Protein 2WJN (pdb70)

B-factor: mean 37.09, std 6.74, range [17.9, 86.97]

Foldseek 3Di:
DDADDDWDWDAQADPPLPFTWTHRVVVVVVQLVLLVVQDDFDDDDDQDDAFVLPVPDADDQRRRGDPVLVVSVQQNCCQQEPVPPHNVQQADPVDRNDRPHLVVVLVVLVLVLLLCCFAVLCLACPLQGDDSNLQRVRYNHGQAWDALAFAPDRGVVDDDDPLRHPVNPVNRQVSLCVQLVNDSLPEDLCNVQQLAHPDDLDQDDPDPDDDPQCPDDPSDDDCNSVSSSSSVQSNLQQLAQGHPSNFASPVDRPDDDSGTGSLNSSVVSVSVSQNCCNPPRFQVCLVRDDPVQHDPVSGHIGDDSNSRNVNHSHRSVSHHCCVSNCSSDPDD/DQQQDPDNDGNVNVVVVVVVVVVCCCVLVPVVQVVQQECPPDPCVHDDWDKDADLPGDIDITPDDDPDDADAQWAFPDPDSPGDIHGNDQCLLRQDDLLNFDPDDQAADAASVGHRFKWWCVVVVVADDDPPDADQAQAFEQEQVRHTQFGWHTWIAGNRVGGTFWTWTDGPPQRAIAIDGCVQWDDDNRYTYGNLAHSVLRNSQDDAPDDTTHGPRSVRNRHSSSSVSCQRRDPCSVDDPD/DADPPGPVLLDADQAPDDGPNQQDADVPDGQGPLNVQLVVLVVQLVVLLVVLQVPDDDDPQQPGKAAAADQVCFAHADDCNHHNSVVSNLVSVLSNLVSVLSVLSSVCRSNVHDSVVSVLSVLVSVLLCLQQPVLSVLLGHSRLHAMDGNNRSVVSVVVLCCLLPHNCLQVLQVQLVVLVVVLVVLVVVLVVLQCCQCDVDDPDDRHDQVVSQVVCCVPPNGDCGDVRSVVVSSVSVSSSRVSNSVSSSCDNNPDRHHSVVVCCVPVVDPVVD/DPCVLVWNPDDDDDDDDDQFFQDQPVQWDDDWDFDPVVNGPDGRIDDTHGPDDLNVLLVVLLVVLVVLWVVQQCVVVVNDVVCCVVCQQVGWDAAAPDWPFLDQDDCVGHNSVVSSVVSNLSSLVSVLCVLQVVCNRNVHDSLVSVLSVLVSLLLCLQAPVLSVLLRGNNLHAMDHNVRNVVSVVVQCVQQAHCVLQVLSVQLVVLVVVLVVLCVLVSVLQSVLVVVVVVVLVVCVVPPDVSQVVSQCVCCVVVVGGDGSVVSVVVNSVSSSSSRVSSSVSSNCGSNPGRHSQVVCVVVVRHDDDDDDDDDDDDCVPDPPRDD

GO terms:
  GO:0042717 plasma membrane-derived chromatophore membrane (C, IDA)
  GO:0015979 photosynthesis (P, IMP)

Organism: Blastochloris viridis (NCBI:txid1079)

InterPro domains:
  IPR003158 Photosynthetic reaction centre, cytochrome c subunit [NF040706] (24-348)
  IPR003158 Photosynthetic reaction centre, cytochrome c subunit [PF02276] (24-348)
  IPR003158 Photosynthetic reaction centre, cytochrome c subunit [PIRSF000017] (2-353)
  IPR003158 Photosynthetic reaction centre, cytochrome c subunit [cd09224] (23-338)
  IPR023119 Multihaem cytochrome, PRC subunit superfamily [G3DSA:1.10.468.10] (63-348)
  IPR023119 Multihaem cytochrome, PRC subunit superfamily [G3DSA:1.10.468.10] (163-334)
  IPR036280 Multiheme cytochrome superfamily [SSF48695] (22-349)

Radius of gyration: 36.39 Å; Cα contacts (8 Å, |Δi|>4): 2329; chains: 4; bounding box: 70×69×126 Å

Solvent-accessible surface area: 46384 Å² total

Structure (mmCIF, N/CA/C/O backbone):
data_2WJN
#
_entry.id   2WJN
#
_cell.length_a   84.760
_cell.length_b   139.430
_cell.length_c   178.240
_cell.angle_alpha   90.00
_cell.angle_beta   90.00
_cell.angle_gamma   90.00
#
_symmetry.space_group_name_H-M   'P 21 21 2'
#
loop_
_entity.id
_entity.type
_entity.pdbx_description
1 polymer 'PHOTOSYNTHETIC REACTION CENTER CYTOCHROME C SUBUNIT'
2 polymer 'REACTION CENTER PROTEIN H CHAIN'
3 polymer 'REACTION CENTER PROTEIN L CHAIN'
4 polymer 'REACTION CENTER PROTEIN M CHAIN'
5 non-polymer 'HEME C'
6 non-polymer 'BACTERIOCHLOROPHYLL B'
7 non-polymer 'BACTERIOPHEOPHYTIN B'
8 non-polymer '[(Z)-octadec-9-enyl] (2R)-2,3-bis(oxidanyl)propanoate'
9 non-polymer 'FE (II) ION'
10 non-polymer MENAQUINONE-7
11 non-polymer 15-cis-1,2-dihydroneurosporene
12 water water
#
loop_
_atom_site.group_PDB
_atom_site.id
_atom_site.type_symbol
_atom_site.label_atom_id
_atom_site.label_alt_id
_atom_site.label_comp_id
_atom_site.label_asym_id
_atom_site.label_entity_id
_atom_site.label_seq_id
_atom_site.pdbx_PDB_ins_code
_atom_site.Cartn_x
_atom_site.Cartn_y
_atom_site.Cartn_z
_atom_site.occupancy
_atom_site.B_iso_or_equiv
_atom_site.auth_seq_id
_atom_site.auth_comp_id
_atom_site.auth_asym_id
_atom_site.auth_atom_id
_atom_site.pdbx_PDB_model_num
ATOM 1 N N . CYS A 1 1 ? -11.075 38.441 51.898 1.00 69.50 1 CYS C N 1
ATOM 2 C CA . CYS A 1 1 ? -10.020 37.990 50.916 1.00 68.27 1 CYS C CA 1
ATOM 3 C C . CYS A 1 1 ? -8.722 38.804 50.999 1.00 66.15 1 CYS C C 1
ATOM 4 O O . CYS A 1 1 ? -7.648 38.242 50.826 1.00 66.84 1 CYS C O 1
ATOM 7 N N . PHE A 1 2 ? -8.851 40.124 51.205 1.00 62.94 2 PHE C N 1
ATOM 8 C CA . PHE A 1 2 ? -7.733 41.032 51.521 1.00 60.25 2 PHE C CA 1
ATOM 9 C C . PHE A 1 2 ? -8.098 41.836 52.786 1.00 57.42 2 PHE C C 1
ATOM 10 O O . PHE A 1 2 ? -9.251 41.814 53.233 1.00 56.44 2 PHE C O 1
ATOM 18 N N . GLU A 1 3 ? -7.111 42.550 53.333 1.00 53.98 3 GLU C N 1
ATOM 19 C CA . GLU A 1 3 ? -7.271 43.385 54.535 1.00 51.44 3 GLU C CA 1
ATOM 20 C C . GLU A 1 3 ? -6.964 44.871 54.204 1.00 50.29 3 GLU C C 1
ATOM 21 O O . GLU A 1 3 ? -5.852 45.208 53.791 1.00 50.16 3 GLU C O 1
ATOM 27 N N . PRO A 1 4 ? -7.941 45.770 54.388 1.00 48.92 4 PRO C N 1
ATOM 28 C CA . PRO A 1 4 ? -7.676 47.131 53.925 1.00 48.07 4 PRO C CA 1
ATOM 29 C C . PRO A 1 4 ? -6.624 47.867 54.760 1.00 46.73 4 PRO C C 1
ATOM 30 O O . PRO A 1 4 ? -6.589 47.708 55.977 1.00 46.04 4 PRO C O 1
ATOM 34 N N . PRO A 1 5 ? -5.796 48.703 54.112 1.00 45.88 5 PRO C N 1
ATOM 35 C CA . PRO A 1 5 ? -4.800 49.451 54.897 1.00 44.83 5 PRO C CA 1
ATOM 36 C C . PRO A 1 5 ? -5.529 50.532 55.724 1.00 44.12 5 PRO C C 1
ATOM 37 O O . PRO A 1 5 ? -6.706 50.806 55.453 1.00 43.24 5 PRO C O 1
ATOM 41 N N . PRO A 1 6 ? -4.840 51.186 56.676 1.00 42.45 6 PRO C N 1
ATOM 42 C CA . PRO A 1 6 ? -3.438 51.052 57.066 1.00 41.15 6 PRO C CA 1
ATOM 43 C C . PRO A 1 6 ? -3.104 49.778 57.835 1.00 39.45 6 PRO C C 1
ATOM 44 O O . PRO A 1 6 ? -3.983 49.149 58.436 1.00 39.11 6 PRO C O 1
ATOM 48 N N . ALA A 1 7 ? -1.834 49.392 57.749 1.00 37.68 7 ALA C N 1
ATOM 49 C CA . ALA A 1 7 ? -1.271 48.352 58.581 1.00 36.91 7 ALA C CA 1
ATOM 50 C C . ALA A 1 7 ? -0.487 49.013 59.702 1.00 35.93 7 ALA C C 1
ATOM 51 O O . ALA A 1 7 ? 0.169 50.055 59.463 1.00 36.77 7 ALA C O 1
ATOM 53 N N . THR A 1 8 ? -0.554 48.438 60.902 1.00 35.14 8 THR C N 1
ATOM 54 C CA . THR A 1 8 ? 0.330 48.855 61.996 1.00 35.71 8 THR C CA 1
ATOM 55 C C . THR A 1 8 ? 1.610 48.061 61.936 1.00 34.96 8 THR C C 1
ATOM 56 O O . THR A 1 8 ? 1.586 46.813 61.945 1.00 35.17 8 THR C O 1
ATOM 60 N N . THR A 1 9 ? 2.732 48.766 61.851 1.00 34.52 9 THR C N 1
ATOM 61 C CA . THR A 1 9 ? 4.015 48.067 61.807 1.00 33.64 9 THR C CA 1
ATOM 62 C C . THR A 1 9 ? 4.951 48.541 62.919 1.00 33.38 9 THR C C 1
ATOM 63 O O . THR A 1 9 ? 4.980 49.722 63.266 1.00 32.78 9 THR C O 1
ATOM 67 N N . THR A 1 10 ? 5.722 47.622 63.461 1.00 32.77 10 THR C N 1
ATOM 68 C CA . THR A 1 10 ? 6.743 47.932 64.475 1.00 32.67 10 THR C CA 1
ATOM 69 C C . THR A 1 10 ? 8.126 47.550 63.938 1.00 34.01 10 THR C C 1
ATOM 70 O O . THR A 1 10 ? 8.246 46.915 62.893 1.00 32.73 10 THR C O 1
ATOM 74 N N . GLN A 1 11 ? 9.171 47.974 64.652 1.00 34.45 11 GLN C N 1
ATOM 75 C CA . GLN A 1 11 ? 10.548 47.636 64.287 1.00 33.66 11 GLN C CA 1
ATOM 76 C C . GLN A 1 11 ? 11.164 46.851 65.447 1.00 33.85 11 GLN C C 1
ATOM 77 O O . GLN A 1 11 ? 11.088 47.267 66.604 1.00 33.79 11 GLN C O 1
ATOM 83 N N . THR A 1 12 ? 11.680 45.672 65.137 1.00 35.35 12 THR C N 1
ATOM 84 C CA . THR A 1 12 ? 12.312 44.796 66.130 1.00 34.87 12 THR C CA 1
ATOM 85 C C . THR A 1 12 ? 13.779 44.504 65.807 1.00 35.14 12 THR C C 1
ATOM 86 O O . THR A 1 12 ? 14.419 43.738 66.538 1.00 36.95 12 THR C O 1
ATOM 90 N N . GLY A 1 13 ? 14.298 45.070 64.712 1.00 34.38 13 GLY C N 1
ATOM 91 C CA . GLY A 1 13 ? 15.685 44.929 64.301 1.00 33.63 13 GLY C CA 1
ATOM 92 C C . GLY A 1 13 ? 16.295 46.190 63.796 1.00 33.48 13 GLY C C 1
ATOM 93 O O . GLY A 1 13 ? 15.611 47.214 63.632 1.00 34.06 13 GLY C O 1
ATOM 94 N N . PHE A 1 14 ? 17.611 46.145 63.572 1.00 33.40 14 PHE C N 1
ATOM 95 C CA . PHE A 1 14 ? 18.324 47.255 62.976 1.00 32.25 14 PHE C CA 1
ATOM 96 C C . PHE A 1 14 ? 17.632 47.726 61.674 1.00 31.47 14 PHE C C 1
ATOM 97 O O . PHE A 1 14 ? 17.121 46.931 60.914 1.00 32.17 14 PHE C O 1
ATOM 105 N N . ARG A 1 15 ? 17.570 49.047 61.467 1.00 31.36 15 ARG C N 1
ATOM 106 C CA . ARG A 1 15 ? 16.949 49.595 60.267 1.00 31.23 15 ARG C CA 1
ATOM 107 C C . ARG A 1 15 ? 17.470 48.915 58.996 1.00 32.76 15 ARG C C 1
ATOM 108 O O . ARG A 1 15 ? 18.685 48.675 58.847 1.00 33.29 15 ARG C O 1
ATOM 116 N N . GLY A 1 16 ? 16.560 48.567 58.070 1.00 32.99 16 GLY C N 1
ATOM 117 C CA . GLY A 1 16 ? 16.950 47.981 56.798 1.00 32.63 16 GLY C CA 1
ATOM 118 C C . GLY A 1 16 ? 16.894 46.458 56.798 1.00 32.71 16 GLY C C 1
ATOM 119 O O . GLY A 1 16 ? 17.276 45.855 55.820 1.00 33.40 16 GLY C O 1
ATOM 120 N N . LEU A 1 17 ? 16.468 45.853 57.900 1.00 32.47 17 LEU C N 1
ATOM 121 C CA . LEU A 1 17 ? 16.384 44.360 57.990 1.00 33.37 17 LEU C CA 1
ATOM 122 C C . LEU A 1 17 ? 14.980 43.822 57.840 1.00 32.57 17 LEU C C 1
ATOM 123 O O . LEU A 1 17 ? 14.733 42.574 57.838 1.00 32.60 17 LEU C O 1
ATOM 128 N N . SER A 1 18 ? 14.020 44.713 57.705 1.00 32.22 18 SER C N 1
ATOM 129 C CA . SER A 1 18 ? 12.598 44.305 57.638 1.00 33.14 18 SER C CA 1
ATOM 130 C C . SER A 1 18 ? 12.145 43.380 58.757 1.00 34.60 18 SER C C 1
ATOM 131 O O . SER A 1 18 ? 11.502 42.350 58.502 1.00 34.05 18 SER C O 1
ATOM 134 N N . MET A 1 19 ? 12.496 43.738 60.005 1.00 33.23 19 MET C N 1
ATOM 135 C CA . MET A 1 19 ? 12.086 42.997 61.186 1.00 32.98 19 MET C CA 1
ATOM 136 C C . MET A 1 19 ? 11.068 43.792 61.974 1.00 33.28 19 MET C C 1
ATOM 137 O O . MET A 1 19 ? 11.276 44.985 62.248 1.00 32.76 19 MET C O 1
ATOM 142 N N . GLY A 1 20 ? 9.962 43.154 62.303 1.00 32.99 20 GLY C N 1
ATOM 143 C CA . GLY A 1 20 ? 8.945 43.774 63.111 1.00 34.22 20 GLY C CA 1
ATOM 144 C C . GLY A 1 20 ? 7.572 43.172 62.981 1.00 33.69 20 GLY C C 1
ATOM 145 O O . GLY A 1 20 ? 7.344 42.255 62.187 1.00 35.07 20 GLY C O 1
ATOM 146 N N . GLU A 1 21 ? 6.673 43.668 63.821 1.00 32.95 21 GLU C N 1
ATOM 147 C CA . GLU A 1 21 ? 5.290 43.261 63.748 1.00 34.27 21 GLU C CA 1
ATOM 148 C C . GLU A 1 21 ? 4.554 43.909 62.586 1.00 32.93 21 GLU C C 1
ATOM 149 O O . GLU A 1 21 ? 4.878 44.990 62.165 1.00 34.89 21 GLU C O 1
ATOM 155 N N . VAL A 1 22 ? 3.547 43.193 62.079 1.00 33.86 22 VAL C N 1
ATOM 156 C CA . VAL A 1 22 ? 2.687 43.644 61.007 1.00 33.57 22 VAL C CA 1
ATOM 157 C C . VAL A 1 22 ? 1.266 43.309 61.464 1.00 34.18 22 VAL C C 1
ATOM 158 O O . VAL A 1 22 ? 0.884 42.168 61.532 1.00 32.85 22 VAL C O 1
ATOM 162 N N . LEU A 1 23 ? 0.504 44.322 61.797 1.00 33.73 23 LEU C N 1
ATOM 163 C CA . LEU A 1 23 ? -0.804 44.134 62.416 1.00 34.43 23 LEU C CA 1
ATOM 164 C C . LEU A 1 23 ? -1.934 44.865 61.683 1.00 33.77 23 LEU C C 1
ATOM 165 O O . LEU A 1 23 ? -1.760 45.980 61.145 1.00 34.06 23 LEU C O 1
ATOM 170 N N . HIS A 1 24 ? -3.110 44.249 61.707 1.00 33.44 24 HIS C N 1
ATOM 171 C CA . HIS A 1 24 ? -4.380 44.825 61.183 1.00 34.58 24 HIS C CA 1
ATOM 172 C C . HIS A 1 24 ? -5.184 45.479 62.303 1.00 34.48 24 HIS C C 1
ATOM 173 O O . HIS A 1 24 ? -5.602 44.798 63.257 1.00 34.19 24 HIS C O 1
ATOM 180 N N . PRO A 1 25 ? -5.332 46.812 62.260 1.00 34.50 25 PRO C N 1
ATOM 181 C CA . PRO A 1 25 ? -5.959 47.457 63.420 1.00 35.31 25 PRO C CA 1
ATOM 182 C C . PRO A 1 25 ? -7.312 46.909 63.895 1.00 36.12 25 PRO C C 1
ATOM 183 O O . PRO A 1 25 ? -7.534 46.845 65.089 1.00 36.31 25 PRO C O 1
ATOM 187 N N . ALA A 1 26 ? -8.202 46.520 62.980 1.00 36.70 26 ALA C N 1
ATOM 188 C CA . ALA A 1 26 ? -9.511 46.011 63.375 1.00 37.13 26 ALA C CA 1
ATOM 189 C C . ALA A 1 26 ? -9.360 44.687 64.122 1.00 36.80 26 ALA C C 1
ATOM 190 O O . ALA A 1 26 ? -10.097 44.428 65.068 1.00 36.88 26 ALA C O 1
ATOM 192 N N . THR A 1 27 ? -8.386 43.884 63.735 1.00 36.36 27 THR C N 1
ATOM 193 C CA . THR A 1 27 ? -8.092 42.620 64.434 1.00 37.05 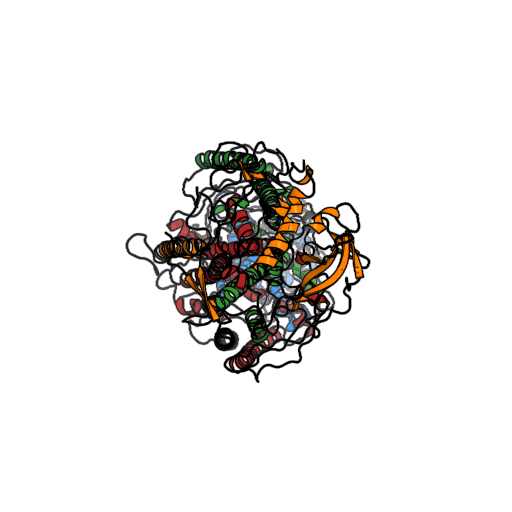27 THR C CA 1
ATOM 194 C C . THR A 1 27 ? -7.567 42.851 65.853 1.00 36.68 27 THR C C 1
ATOM 195 O O . THR A 1 27 ? -8.053 42.245 66.816 1.00 35.77 27 THR C O 1
ATOM 199 N N . VAL A 1 28 ? -6.652 43.801 65.994 1.00 37.52 28 VAL C N 1
ATOM 200 C CA . VAL A 1 28 ? -6.128 44.152 67.311 1.00 37.07 28 VAL C CA 1
ATOM 201 C C . VAL A 1 28 ? -7.243 44.678 68.236 1.00 37.50 28 VAL C C 1
ATOM 202 O O . VAL A 1 28 ? -7.309 44.332 69.413 1.00 37.69 28 VAL C O 1
ATOM 206 N N . LYS A 1 29 ? -8.106 45.513 67.692 1.00 38.73 29 LYS C N 1
ATOM 207 C CA . LYS A 1 29 ? -9.213 46.106 68.454 1.00 39.74 29 LYS C CA 1
ATOM 208 C C . LYS A 1 29 ? -10.189 45.050 68.964 1.00 39.30 29 LYS C C 1
ATOM 209 O O . LYS A 1 29 ? -10.624 45.106 70.129 1.00 37.37 29 LYS C O 1
ATOM 215 N N . ALA A 1 30 ? -10.528 44.091 68.105 1.00 38.61 30 ALA C N 1
ATOM 216 C CA . ALA A 1 30 ? -11.440 43.032 68.482 1.00 38.95 30 ALA C CA 1
ATOM 217 C C . ALA A 1 30 ? -10.849 42.140 69.573 1.00 38.93 30 ALA C C 1
ATOM 218 O O . ALA A 1 30 ? -11.560 41.780 70.515 1.00 38.93 30 ALA C O 1
ATOM 220 N N . LYS A 1 31 ? -9.571 41.795 69.475 1.00 38.29 31 LYS C N 1
ATOM 221 C CA . LYS A 1 31 ? -8.936 40.990 70.535 1.00 39.27 31 LYS C CA 1
ATOM 222 C C . LYS A 1 31 ? -8.837 41.776 71.847 1.00 38.22 31 LYS C C 1
ATOM 223 O O . LYS A 1 31 ? -8.983 41.221 72.924 1.00 36.71 31 LYS C O 1
ATOM 229 N N . LYS A 1 32 ? -8.632 43.090 71.753 1.00 36.90 32 LYS C N 1
ATOM 230 C CA . LYS A 1 32 ? -8.563 43.929 72.955 1.00 37.65 32 LYS C CA 1
ATOM 231 C C . LYS A 1 32 ? -9.911 44.002 73.692 1.00 37.72 32 LYS C C 1
ATOM 232 O O . LYS A 1 32 ? -9.953 43.942 74.931 1.00 36.49 32 LYS C O 1
ATOM 238 N N . GLU A 1 33 ? -10.981 44.106 72.919 1.00 37.78 33 GLU C N 1
ATOM 239 C CA . GLU A 1 33 ? -12.350 44.080 73.457 1.00 39.72 33 GLU C CA 1
ATOM 240 C C . GLU A 1 33 ? -12.668 42.750 74.128 1.00 39.25 33 GLU C C 1
ATOM 241 O O . GLU A 1 33 ? -13.233 42.743 75.234 1.00 38.55 33 GLU C O 1
ATOM 247 N N . ARG A 1 34 ? -12.286 41.642 73.502 1.00 38.67 34 ARG C N 1
ATOM 248 C CA . ARG A 1 34 ? -12.495 40.322 74.094 1.00 38.49 34 ARG C CA 1
ATOM 249 C C . ARG A 1 34 ? -11.699 40.200 75.386 1.00 38.89 34 ARG C C 1
ATOM 250 O O . ARG A 1 34 ? -12.205 39.683 76.410 1.00 39.73 34 ARG C O 1
ATOM 258 N N . ASP A 1 35 ? -10.455 40.680 75.370 1.00 38.00 35 ASP C N 1
ATOM 259 C CA . ASP A 1 35 ? -9.593 40.473 76.532 1.00 37.88 35 ASP C CA 1
ATOM 260 C C . ASP A 1 35 ? -9.993 41.357 77.710 1.00 37.99 35 ASP C C 1
ATOM 261 O O . ASP A 1 35 ? -9.805 40.981 78.877 1.00 38.13 35 ASP C O 1
ATOM 266 N N . ALA A 1 36 ? -10.614 42.494 77.400 1.00 38.34 36 ALA C N 1
ATOM 267 C CA . ALA A 1 36 ? -11.102 43.447 78.378 1.00 39.19 36 ALA C CA 1
ATOM 268 C C . ALA A 1 36 ? -12.283 42.965 79.209 1.00 38.92 36 ALA C C 1
ATOM 269 O O . ALA A 1 36 ? -12.651 43.626 80.147 1.00 39.88 36 ALA C O 1
ATOM 271 N N . GLN A 1 37 ? -12.855 41.814 78.878 1.00 39.17 37 GLN C N 1
ATOM 272 C CA . GLN A 1 37 ? -13.905 41.187 79.671 1.00 39.58 37 GLN C CA 1
ATOM 273 C C . GLN A 1 37 ? -13.369 40.623 80.984 1.00 37.76 37 GLN C C 1
ATOM 274 O O . GLN A 1 37 ? -14.153 40.258 81.853 1.00 36.14 37 GLN C O 1
ATOM 280 N N . TYR A 1 38 ? -12.044 40.593 81.143 1.00 36.17 38 TYR C N 1
ATOM 281 C CA . TYR A 1 38 ? -11.411 40.132 82.357 1.00 35.78 38 TYR C CA 1
ATOM 282 C C . TYR A 1 38 ? -12.040 40.824 83.541 1.00 35.92 38 TYR C C 1
ATOM 283 O O . TYR A 1 38 ? -11.929 42.064 83.652 1.00 35.71 38 TYR C O 1
ATOM 292 N N . PRO A 1 39 ? -12.733 40.065 84.417 1.00 36.28 39 PRO C N 1
ATOM 293 C CA . PRO A 1 39 ? -13.369 40.719 85.570 1.00 37.12 39 PRO C CA 1
ATOM 294 C C . PRO A 1 39 ? -12.394 41.475 86.445 1.00 36.85 39 PRO C C 1
ATOM 295 O O . PRO A 1 39 ? -11.253 41.048 86.616 1.00 35.70 39 PRO C O 1
ATOM 299 N N . PRO A 1 40 ? -12.822 42.603 87.000 1.00 36.72 40 PRO C N 1
ATOM 300 C CA . PRO A 1 40 ? -11.859 43.301 87.839 1.00 37.04 40 PRO C CA 1
ATOM 301 C C . PRO A 1 40 ? -11.587 42.591 89.157 1.00 36.27 40 PRO C C 1
ATOM 302 O O . PRO A 1 40 ? -12.372 41.754 89.584 1.00 36.39 40 PRO C O 1
ATOM 306 N N . ALA A 1 41 ? -10.465 42.911 89.792 1.00 37.45 41 ALA C N 1
ATOM 307 C CA . ALA A 1 41 ? -10.165 42.368 91.132 1.00 37.27 41 ALA C CA 1
ATOM 308 C C . ALA A 1 41 ? -11.296 42.645 92.088 1.00 37.19 41 ALA C C 1
ATOM 309 O O . ALA A 1 41 ? -11.916 43.708 92.039 1.00 36.59 41 ALA C O 1
ATOM 311 N N . LEU A 1 42 ? -11.588 41.678 92.954 1.00 37.31 42 LEU C N 1
ATOM 312 C CA . LEU A 1 42 ? -12.562 41.898 94.030 1.00 37.06 42 LEU C CA 1
ATOM 313 C C . LEU A 1 42 ? -11.985 42.885 95.059 1.00 37.56 42 LEU C C 1
ATOM 314 O O . LEU A 1 42 ? -10.753 43.005 95.200 1.00 36.95 42 LEU C O 1
ATOM 319 N N . ALA A 1 43 ? -12.874 43.576 95.780 1.00 38.31 43 ALA C N 1
ATOM 320 C CA . ALA A 1 43 ? -12.466 44.429 96.895 1.00 38.86 43 ALA C CA 1
ATOM 321 C C . ALA A 1 43 ? -11.578 43.699 97.910 1.00 39.36 43 ALA C C 1
ATOM 322 O O . ALA A 1 43 ? -11.817 42.525 98.246 1.00 38.57 43 ALA C O 1
ATOM 324 N N . ALA A 1 44 ? -10.555 44.402 98.401 1.00 40.25 44 ALA C N 1
ATOM 325 C CA . ALA A 1 44 ? -9.705 43.890 99.484 1.00 40.57 44 ALA C CA 1
ATOM 326 C C . ALA A 1 44 ? -10.529 43.677 100.741 1.00 41.40 44 ALA C C 1
ATOM 327 O O . ALA A 1 44 ? -11.507 44.371 100.971 1.00 41.46 44 ALA C O 1
ATOM 329 N N . VAL A 1 45 ? -10.133 42.721 101.562 1.00 42.27 45 VAL C N 1
ATOM 330 C CA . VAL A 1 45 ? -10.877 42.365 102.750 1.00 43.73 45 VAL C CA 1
ATOM 331 C C . VAL A 1 45 ? -9.948 42.174 103.952 1.00 45.28 45 VAL C C 1
ATOM 332 O O . VAL A 1 45 ? -8.731 42.301 103.819 1.00 46.40 45 VAL C O 1
ATOM 336 N N . LYS A 1 46 ? -10.556 41.827 105.091 1.00 46.40 46 LYS C N 1
ATOM 337 C CA . LYS A 1 46 ? -9.925 41.721 106.399 1.00 46.15 46 LYS C CA 1
ATOM 338 C C . LYS A 1 46 ? -8.791 40.737 106.439 1.00 46.53 46 LYS C C 1
ATOM 339 O O . LYS A 1 46 ? -8.947 39.545 106.096 1.00 46.53 46 LYS C O 1
ATOM 341 N N . ALA A 1 47 ? -7.638 41.254 106.834 1.00 46.29 47 ALA C N 1
ATOM 342 C CA . ALA A 1 47 ? -6.411 40.493 106.873 1.00 47.25 47 ALA C CA 1
ATOM 343 C C . ALA A 1 47 ? -6.195 39.804 108.209 1.00 47.95 47 ALA C C 1
ATOM 344 O O . ALA A 1 47 ? -5.301 38.975 108.323 1.00 49.11 47 ALA C O 1
ATOM 346 N N . GLU A 1 48 ? -7.019 40.127 109.206 1.00 48.05 48 GLU C N 1
ATOM 347 C CA . GLU A 1 48 ? -6.840 39.591 110.572 1.00 47.77 48 GLU C CA 1
ATOM 348 C C . GLU A 1 48 ? -7.954 38.600 110.934 1.00 46.92 48 GLU C C 1
ATOM 349 O O . GLU A 1 48 ? -9.056 38.642 110.370 1.00 47.28 48 GLU C O 1
ATOM 351 N N . GLY A 1 49 ? -7.635 37.723 111.898 1.00 46.00 49 GLY C N 1
ATOM 352 C CA . GLY A 1 49 ? -8.507 36.606 112.384 1.00 43.15 49 GLY C CA 1
ATOM 353 C C . GLY A 1 49 ? -7.737 35.298 112.168 1.00 40.78 49 GLY C C 1
ATOM 354 O O . GLY A 1 49 ? -6.642 35.316 111.608 1.00 41.03 49 GLY C O 1
ATOM 355 N N . PRO A 1 50 ? -8.276 34.162 112.642 1.00 37.81 50 PRO C N 1
ATOM 356 C CA . PRO A 1 50 ? -7.588 32.882 112.461 1.00 36.36 50 PRO C CA 1
ATOM 357 C C . PRO A 1 50 ? -7.471 32.441 111.025 1.00 35.66 50 PRO C C 1
ATOM 358 O O . PRO A 1 50 ? -8.286 32.846 110.193 1.00 33.61 50 PRO C O 1
ATOM 362 N N . PRO A 1 51 ? -6.489 31.546 110.745 1.00 35.06 51 PRO C N 1
ATOM 363 C CA . PRO A 1 51 ? -6.336 30.934 109.417 1.00 33.93 51 PRO C CA 1
ATOM 364 C C . PRO A 1 51 ? -7.385 29.863 109.173 1.00 33.31 51 PRO C C 1
ATOM 365 O O . PRO A 1 51 ? -7.796 29.179 110.093 1.00 33.68 51 PRO C O 1
ATOM 369 N N . VAL A 1 52 ? -7.842 29.735 107.940 1.00 33.25 52 VAL C N 1
ATOM 370 C CA . VAL A 1 52 ? -8.860 28.734 107.610 1.00 33.30 52 VAL C CA 1
ATOM 371 C C . VAL A 1 52 ? -8.388 27.289 107.772 1.00 34.61 52 VAL C C 1
ATOM 372 O O . VAL A 1 52 ? -9.212 26.368 107.748 1.00 36.67 52 VAL C O 1
ATOM 376 N N . SER A 1 53 ? -7.067 27.079 107.912 1.00 35.18 53 SER C N 1
ATOM 377 C CA . SER A 1 53 ? -6.531 25.802 108.399 1.00 35.78 53 SER C CA 1
ATOM 378 C C . SER A 1 53 ? -7.147 25.442 109.726 1.00 36.29 53 SER C C 1
ATOM 379 O O . SER A 1 53 ? -7.317 24.272 110.026 1.00 36.57 53 SER C O 1
ATOM 382 N N . GLN A 1 54 ? -7.494 26.459 110.510 1.00 37.26 54 GLN C N 1
ATOM 383 C CA . GLN A 1 54 ? -8.197 26.282 111.773 1.00 38.22 54 GLN C CA 1
ATOM 384 C C . GLN A 1 54 ? -9.712 26.346 111.616 1.00 37.65 54 GLN C C 1
ATOM 385 O O . GLN A 1 54 ? -10.430 25.658 112.335 1.00 38.36 54 GLN C O 1
ATOM 391 N N . VAL A 1 55 ? -10.197 27.218 110.743 1.00 35.38 55 VAL C N 1
ATOM 392 C CA . VAL A 1 55 ? -11.642 27.454 110.655 1.00 33.96 55 VAL C CA 1
ATOM 393 C C . VAL A 1 55 ? -12.389 26.336 109.889 1.00 33.38 55 VAL C C 1
ATOM 394 O O . VAL A 1 55 ? -13.441 25.884 110.325 1.00 32.60 55 VAL C O 1
ATOM 398 N N . TYR A 1 56 ? -11.846 25.899 108.748 1.00 33.41 56 TYR C N 1
ATOM 399 C CA . TYR A 1 56 ? -12.556 24.946 107.880 1.00 34.09 56 TYR C CA 1
ATOM 400 C C . TYR A 1 56 ? -11.942 23.547 107.998 1.00 35.27 56 TYR C C 1
ATOM 401 O O . TYR A 1 56 ? -10.915 23.349 108.672 1.00 34.77 56 TYR C O 1
ATOM 410 N N . LYS A 1 57 ? -12.572 22.593 107.335 1.00 35.10 57 LYS C N 1
ATOM 411 C CA . LYS A 1 57 ? -12.305 21.185 107.533 1.00 37.08 57 LYS C CA 1
ATOM 412 C C . LYS A 1 57 ? -11.237 20.639 106.558 1.00 37.92 57 LYS C C 1
ATOM 413 O O . LYS A 1 57 ? -10.350 19.878 106.940 1.00 38.43 57 LYS C O 1
ATOM 419 N N . ASN A 1 58 ? -11.325 21.047 105.306 1.00 38.21 58 ASN C N 1
ATOM 420 C CA . ASN A 1 58 ? -10.598 20.375 104.238 1.00 39.27 58 ASN C CA 1
ATOM 421 C C . ASN A 1 58 ? -9.848 21.368 103.355 1.00 38.90 58 ASN C C 1
ATOM 422 O O . ASN A 1 58 ? -9.915 21.293 102.116 1.00 40.26 58 ASN C O 1
ATOM 427 N N . VAL A 1 59 ? -9.130 22.312 103.961 1.00 37.54 59 VAL C N 1
ATOM 428 C CA . VAL A 1 59 ? -8.388 23.292 103.184 1.00 37.27 59 VAL C CA 1
ATOM 429 C C . VAL A 1 59 ? -6.914 22.873 103.190 1.00 38.06 59 VAL C C 1
ATOM 430 O O . VAL A 1 59 ? -6.284 22.896 104.255 1.00 37.56 59 VAL C O 1
ATOM 434 N N . LYS A 1 60 ? -6.396 22.430 102.043 1.00 37.11 60 LYS C N 1
ATOM 435 C CA . LYS A 1 60 ? -5.033 21.890 101.971 1.00 37.52 60 LYS C CA 1
ATOM 436 C C . LYS A 1 60 ? -4.025 22.772 101.288 1.00 36.99 60 LYS C C 1
ATOM 437 O O . LYS A 1 60 ? -2.843 22.559 101.480 1.00 37.90 60 LYS C O 1
ATOM 443 N N . VAL A 1 61 ? -4.459 23.724 100.472 1.00 36.07 61 VAL C N 1
ATOM 444 C CA . VAL A 1 61 ? -3.549 24.643 99.769 1.00 34.67 61 VAL C CA 1
ATOM 445 C C . VAL A 1 61 ? -3.614 26.071 100.332 1.00 35.01 61 VAL C C 1
ATOM 446 O O . VAL A 1 61 ? -2.600 26.749 100.485 1.00 34.96 61 VAL C O 1
ATOM 450 N N . LEU A 1 62 ? -4.816 26.542 100.640 1.00 33.35 62 LEU C N 1
ATOM 451 C CA . LEU A 1 62 ? -5.006 27.951 100.994 1.00 33.62 62 LEU C CA 1
ATOM 452 C C . LEU A 1 62 ? -5.147 28.133 102.523 1.00 34.76 62 LEU C C 1
ATOM 453 O O . LEU A 1 62 ? -5.740 29.098 102.983 1.00 34.94 62 LEU C O 1
ATOM 458 N N . GLY A 1 63 ? -4.570 27.221 103.305 1.00 35.05 63 GLY C N 1
ATOM 459 C CA . GLY A 1 63 ? -4.812 27.190 104.739 1.00 34.65 63 GLY C CA 1
ATOM 460 C C . GLY A 1 63 ? -4.374 28.409 105.525 1.00 35.11 63 GLY C C 1
ATOM 461 O O . GLY A 1 63 ? -4.804 28.583 106.652 1.00 34.33 63 GLY C O 1
ATOM 462 N N . ASN A 1 64 ? -3.465 29.219 104.976 1.00 36.24 64 ASN C N 1
ATOM 463 C CA . ASN A 1 64 ? -2.924 30.381 105.722 1.00 37.09 64 ASN C CA 1
ATOM 464 C C . ASN A 1 64 ? -3.731 31.665 105.560 1.00 36.15 64 ASN C C 1
ATOM 465 O O . ASN A 1 64 ? -3.433 32.677 106.193 1.00 35.53 64 ASN C O 1
ATOM 470 N N . LEU A 1 65 ? -4.726 31.650 104.677 1.00 35.05 65 LEU C N 1
ATOM 471 C CA . LEU A 1 65 ? -5.584 32.808 104.486 1.00 34.42 65 LEU C CA 1
ATOM 472 C C . LEU A 1 65 ? -6.572 32.923 105.640 1.00 34.23 65 LEU C C 1
ATOM 473 O O . LEU A 1 65 ? -6.998 31.916 106.181 1.00 32.95 65 LEU C O 1
ATOM 478 N N . THR A 1 66 ? -6.920 34.160 106.006 1.00 33.84 66 THR C N 1
ATOM 479 C CA . THR A 1 66 ? -8.089 34.411 106.858 1.00 34.24 66 THR C CA 1
ATOM 480 C C . THR A 1 66 ? -9.392 34.013 106.159 1.00 34.08 66 THR C C 1
ATOM 481 O O . THR A 1 66 ? -9.447 33.827 104.939 1.00 33.48 66 THR C O 1
ATOM 485 N N . GLU A 1 67 ? -10.459 33.882 106.948 1.00 33.41 67 GLU C N 1
ATOM 486 C CA . GLU A 1 67 ? -11.750 33.492 106.379 1.00 33.58 67 GLU C CA 1
ATOM 487 C C . GLU A 1 67 ? -12.224 34.457 105.286 1.00 33.90 67 GLU C C 1
ATOM 488 O O . GLU A 1 67 ? -12.614 34.023 104.195 1.00 33.66 67 GLU C O 1
ATOM 494 N N . ALA A 1 68 ? -12.157 35.767 105.548 1.00 34.04 68 ALA C N 1
ATOM 495 C CA . ALA A 1 68 ? -12.562 36.741 104.537 1.00 33.64 68 ALA C CA 1
ATOM 496 C C . ALA A 1 68 ? -11.691 36.627 103.273 1.00 34.21 68 ALA C C 1
ATOM 497 O O . ALA A 1 68 ? -12.207 36.683 102.146 1.00 32.62 68 ALA C O 1
ATOM 499 N N . GLU A 1 69 ? -10.382 36.430 103.450 1.00 32.70 69 GLU C N 1
ATOM 500 C CA . GLU A 1 69 ? -9.494 36.285 102.298 1.00 33.97 69 GLU C CA 1
ATOM 501 C C . GLU A 1 69 ? -9.818 35.026 101.510 1.00 32.58 69 GLU C C 1
ATOM 502 O O . GLU A 1 69 ? -9.843 35.059 100.288 1.00 32.07 69 GLU C O 1
ATOM 508 N N . PHE A 1 70 ? -10.142 33.943 102.210 1.00 32.60 70 PHE C N 1
ATOM 509 C CA . PHE A 1 70 ? -10.372 32.642 101.570 1.00 32.57 70 PHE C CA 1
ATOM 510 C C . PHE A 1 70 ? -11.679 32.653 100.785 1.00 33.25 70 PHE C C 1
ATOM 511 O O . PHE A 1 70 ? -11.727 32.147 99.650 1.00 33.50 70 PHE C O 1
ATOM 519 N N . LEU A 1 71 ? -12.734 33.212 101.389 1.00 32.92 71 LEU C N 1
ATOM 520 C CA . LEU A 1 71 ? -14.018 33.341 100.667 1.00 33.02 71 LEU C CA 1
ATOM 521 C C . LEU A 1 71 ? -13.933 34.286 99.451 1.00 32.37 71 LEU C C 1
ATOM 522 O O . LEU A 1 71 ? -14.603 34.053 98.442 1.00 30.81 71 LEU C O 1
ATOM 527 N N . ARG A 1 72 ? -13.100 35.330 99.543 1.00 32.28 72 ARG C N 1
ATOM 528 C CA . ARG A 1 72 ? -12.761 36.177 98.389 1.00 32.95 72 ARG C CA 1
ATOM 529 C C . ARG A 1 72 ? -12.116 35.363 97.262 1.00 33.08 72 ARG C C 1
ATOM 530 O O . ARG A 1 72 ? -12.480 35.551 96.105 1.00 33.06 72 ARG C O 1
ATOM 538 N N . THR A 1 73 ? -11.176 34.465 97.585 1.00 32.73 73 THR C N 1
ATOM 539 C CA . THR A 1 73 ? -10.580 33.589 96.569 1.00 33.49 73 THR C CA 1
ATOM 540 C C . THR A 1 73 ? -11.658 32.699 95.918 1.00 32.39 73 THR C C 1
ATOM 541 O O . THR A 1 73 ? -11.762 32.614 94.678 1.00 33.31 73 THR C O 1
ATOM 545 N N . MET A 1 74 ? -12.504 32.092 96.747 1.00 32.57 74 MET C N 1
ATOM 546 C CA . MET A 1 74 ? -13.596 31.265 96.232 1.00 33.15 74 MET C CA 1
ATOM 547 C C . MET A 1 74 ? -14.538 32.054 95.307 1.00 32.72 74 MET C C 1
ATOM 548 O O . MET A 1 74 ? -14.942 31.549 94.250 1.00 31.68 74 MET C O 1
ATOM 553 N N . THR A 1 75 ? -14.892 33.291 95.704 1.00 33.18 75 THR C N 1
ATOM 554 C CA . THR A 1 75 ? -15.724 34.148 94.851 1.00 32.63 75 THR C CA 1
ATOM 555 C C . THR A 1 75 ? -15.033 34.394 93.483 1.00 33.64 75 THR C C 1
ATOM 556 O O . THR A 1 75 ? -15.669 34.349 92.389 1.00 33.39 75 THR C O 1
ATOM 560 N N . ALA A 1 76 ? -13.732 34.674 93.543 1.00 32.98 76 ALA C N 1
ATOM 561 C CA . ALA A 1 76 ? -12.959 34.989 92.338 1.00 33.21 76 ALA C CA 1
ATOM 562 C C . ALA A 1 76 ? -12.873 33.793 91.400 1.00 34.31 76 ALA C C 1
ATOM 563 O O . ALA A 1 76 ? -13.127 33.914 90.197 1.00 35.45 76 ALA C O 1
ATOM 565 N N . ILE A 1 77 ? -12.511 32.650 91.949 1.00 34.81 77 ILE C N 1
ATOM 566 C CA . ILE A 1 77 ? -12.431 31.379 91.203 1.00 35.41 77 ILE C CA 1
ATOM 567 C C . ILE A 1 77 ? -13.746 31.065 90.499 1.00 34.46 77 ILE C C 1
ATOM 568 O O . ILE A 1 77 ? -13.778 30.638 89.333 1.00 33.38 77 ILE C O 1
ATOM 573 N N . THR A 1 78 ? -14.833 31.248 91.216 1.00 34.03 78 THR C N 1
ATOM 574 C CA . THR A 1 78 ? -16.155 31.066 90.642 1.00 33.32 78 THR C CA 1
ATOM 575 C C . THR A 1 78 ? -16.405 31.957 89.414 1.00 33.53 78 THR C C 1
ATOM 576 O O . THR A 1 78 ? -16.861 31.477 88.379 1.00 34.75 78 THR C O 1
ATOM 580 N N . GLU A 1 79 ? -16.141 33.253 89.507 1.00 34.79 79 GLU C N 1
ATOM 581 C CA . GLU A 1 79 ? -16.316 34.146 88.358 1.00 35.29 79 GLU C CA 1
ATOM 582 C C . GLU A 1 79 ? -15.416 33.760 87.195 1.00 34.21 79 GLU C C 1
ATOM 583 O O . GLU A 1 79 ? -15.793 33.896 86.054 1.00 32.50 79 GLU C O 1
ATOM 589 N N . TRP A 1 80 ? -14.200 33.319 87.489 1.00 33.23 80 TRP C N 1
ATOM 590 C CA . TRP A 1 80 ? -13.227 32.998 86.438 1.00 33.56 80 TRP C CA 1
ATOM 591 C C . TRP A 1 80 ? -13.473 31.675 85.721 1.00 32.24 80 TRP C C 1
ATOM 592 O O . TRP A 1 80 ? -13.098 31.535 84.525 1.00 33.90 80 TRP C O 1
ATOM 603 N N . VAL A 1 81 ? -14.000 30.689 86.452 1.00 33.01 81 VAL C N 1
ATOM 604 C CA . VAL A 1 81 ? -14.100 29.280 85.986 1.00 33.47 81 VAL C CA 1
ATOM 605 C C . VAL A 1 81 ? -15.553 28.794 85.760 1.00 34.22 81 VAL C C 1
ATOM 606 O O . VAL A 1 81 ? -15.831 28.167 84.757 1.00 34.45 81 VAL C O 1
ATOM 610 N N . SER A 1 82 ? -16.467 29.091 86.656 1.00 33.63 82 SER C N 1
ATOM 611 C CA . SER A 1 82 ? -17.818 28.495 86.610 1.00 34.15 82 SER C CA 1
ATOM 612 C C . SER A 1 82 ? -18.878 29.499 86.987 1.00 33.41 82 SER C C 1
ATOM 613 O O . SER A 1 82 ? -19.724 29.218 87.864 1.00 33.48 82 SER C O 1
ATOM 616 N N . PRO A 1 83 ? -18.835 30.699 86.353 1.00 34.27 83 PRO C N 1
ATOM 617 C CA . PRO A 1 83 ? -19.773 31.755 86.709 1.00 35.17 83 PRO C CA 1
ATOM 618 C C . PRO A 1 83 ? -21.247 31.376 86.451 1.00 36.95 83 PRO C C 1
ATOM 619 O O . PRO A 1 83 ? -22.129 31.779 87.199 1.00 37.34 83 PRO C O 1
ATOM 623 N N . GLN A 1 84 ? -21.510 30.592 85.411 1.00 38.41 84 GLN C N 1
ATOM 624 C CA . GLN A 1 84 ? -22.892 30.261 85.085 1.00 39.87 84 GLN C CA 1
ATOM 625 C C . GLN A 1 84 ? -23.467 29.270 86.080 1.00 39.79 84 GLN C C 1
ATOM 626 O O . GLN A 1 84 ? -24.642 29.303 86.333 1.00 39.76 84 GLN C O 1
ATOM 632 N N . GLU A 1 85 ? -22.658 28.404 86.662 1.00 38.90 85 GLU C N 1
ATOM 633 C CA . GLU A 1 85 ? -23.182 27.429 87.605 1.00 39.40 85 GLU C CA 1
ATOM 634 C C . GLU A 1 85 ? -22.931 27.790 89.094 1.00 38.17 85 GLU C C 1
ATOM 635 O O . GLU A 1 85 ? -23.633 27.309 90.006 1.00 37.55 85 GLU C O 1
ATOM 641 N N . GLY A 1 86 ? -21.929 28.623 89.345 1.00 35.77 86 GLY C N 1
ATOM 642 C CA . GLY A 1 86 ? -21.695 29.120 90.710 1.00 35.27 86 GLY C CA 1
ATOM 643 C C . GLY A 1 86 ? -20.938 28.143 91.581 1.00 34.57 86 GLY C C 1
ATOM 644 O O . GLY A 1 86 ? -20.272 27.238 91.072 1.00 34.34 86 GLY C O 1
ATOM 645 N N . CYS A 1 87 ? -21.067 28.298 92.907 1.00 33.33 87 CYS C N 1
ATOM 646 C CA . CYS A 1 87 ? -20.277 27.494 93.838 1.00 33.36 87 CYS C CA 1
ATOM 647 C C . CYS A 1 87 ? -20.448 26.002 93.668 1.00 32.87 87 CYS C C 1
ATOM 648 O O . CYS A 1 87 ? -19.473 25.243 93.841 1.00 33.38 87 CYS C O 1
ATOM 651 N N . THR A 1 88 ? -21.663 25.584 93.311 1.00 33.69 88 THR C N 1
ATOM 652 C CA . THR A 1 88 ? -22.006 24.170 93.240 1.00 34.11 88 THR C CA 1
ATOM 653 C C . THR A 1 88 ? -21.451 23.476 91.997 1.00 34.65 88 THR C C 1
ATOM 654 O O . THR A 1 88 ? -21.639 22.289 91.834 1.00 34.69 88 THR C O 1
ATOM 658 N N . TYR A 1 89 ? -20.722 24.179 91.145 1.00 33.97 89 TYR C N 1
ATOM 659 C CA . TYR A 1 89 ? -19.974 23.480 90.095 1.00 34.07 89 TYR C CA 1
ATOM 660 C C . TYR A 1 89 ? -18.973 22.501 90.718 1.00 33.92 89 TYR C C 1
ATOM 661 O O . TYR A 1 89 ? -18.836 21.386 90.252 1.00 32.87 89 TYR C O 1
ATOM 670 N N . CYS A 1 90 ? -18.326 22.926 91.813 1.00 32.95 90 CYS C N 1
ATOM 671 C CA . CYS A 1 90 ? -17.321 22.120 92.494 1.00 33.36 90 CYS C CA 1
ATOM 672 C C . CYS A 1 90 ? -17.781 21.542 93.810 1.00 32.89 90 CYS C C 1
ATOM 673 O O . CYS A 1 90 ? -17.302 20.480 94.203 1.00 33.71 90 CYS C O 1
ATOM 676 N N . HIS A 1 91 ? -18.726 22.215 94.473 1.00 33.29 91 HIS C N 1
ATOM 677 C CA . HIS A 1 91 ? -19.142 21.864 95.830 1.00 32.27 91 HIS C CA 1
ATOM 678 C C . HIS A 1 91 ? -20.495 21.131 95.868 1.00 32.75 91 HIS C C 1
ATOM 679 O O . HIS A 1 91 ? -21.411 21.443 95.089 1.00 32.59 91 HIS C O 1
ATOM 686 N N . ASP A 1 92 ? -20.593 20.126 96.744 1.00 32.76 92 ASP C N 1
ATOM 687 C CA . ASP A 1 92 ? -21.862 19.626 97.244 1.00 34.30 92 ASP C CA 1
ATOM 688 C C . ASP A 1 92 ? -22.510 20.784 98.019 1.00 35.20 92 ASP C C 1
ATOM 689 O O . ASP A 1 92 ? -21.973 21.249 99.027 1.00 34.40 92 ASP C O 1
ATOM 694 N N . GLU A 1 93 ? -23.649 21.233 97.539 1.00 36.52 93 GLU C N 1
ATOM 695 C CA . GLU A 1 93 ? -24.321 22.366 98.135 1.00 38.70 93 GLU C CA 1
ATOM 696 C C . GLU A 1 93 ? -24.655 22.178 99.634 1.00 37.42 93 GLU C C 1
ATOM 697 O O . GLU A 1 93 ? -24.789 23.167 100.353 1.00 37.65 93 GLU C O 1
ATOM 703 N N . ASN A 1 94 ? -24.765 20.943 100.113 1.00 36.62 94 ASN C N 1
ATOM 704 C CA . ASN A 1 94 ? -25.021 20.702 101.535 1.00 35.50 94 ASN C CA 1
ATOM 705 C C . ASN A 1 94 ? -23.808 20.378 102.379 1.00 34.48 94 ASN C C 1
ATOM 706 O O . ASN A 1 94 ? -23.940 20.139 103.571 1.00 33.59 94 ASN C O 1
ATOM 711 N N . ASN A 1 95 ? -22.631 20.390 101.781 1.00 33.47 95 ASN C N 1
ATOM 712 C CA . ASN A 1 95 ? -21.412 20.057 102.501 1.00 33.69 95 ASN C CA 1
ATOM 713 C C . ASN A 1 95 ? -20.195 20.534 101.745 1.00 32.50 95 ASN C C 1
ATOM 714 O O . ASN A 1 95 ? -19.689 19.835 100.838 1.00 31.14 95 ASN C O 1
ATOM 719 N N . LEU A 1 96 ? -19.700 21.720 102.119 1.00 31.46 96 LEU C N 1
ATOM 720 C CA . LEU A 1 96 ? -18.625 22.352 101.343 1.00 31.51 96 LEU C CA 1
ATOM 721 C C . LEU A 1 96 ? -17.235 21.708 101.550 1.00 31.75 96 LEU C C 1
ATOM 722 O O . LEU A 1 96 ? -16.315 21.979 100.773 1.00 31.84 96 LEU C O 1
ATOM 727 N N . ALA A 1 97 ? -17.089 20.876 102.579 1.00 31.54 97 ALA C N 1
ATOM 728 C CA . ALA A 1 97 ? -15.865 20.092 102.796 1.00 33.50 97 ALA C CA 1
ATOM 729 C C . ALA A 1 97 ? -15.822 18.846 101.894 1.00 34.23 97 ALA C C 1
ATOM 730 O O . ALA A 1 97 ? -14.779 18.187 101.777 1.00 35.88 97 ALA C O 1
ATOM 732 N N . SER A 1 98 ? -16.935 18.504 101.260 1.00 35.14 98 SER C N 1
ATOM 733 C CA . SER A 1 98 ? -16.977 17.272 100.455 1.00 35.53 98 SER C CA 1
ATOM 734 C C . SER A 1 98 ? -16.197 17.398 99.138 1.00 36.36 98 SER C C 1
ATOM 735 O O . SER A 1 98 ? -16.337 18.386 98.417 1.00 35.26 98 SER C O 1
ATOM 738 N N . GLU A 1 99 ? -15.412 16.366 98.830 1.00 37.89 99 GLU C N 1
ATOM 739 C CA . GLU A 1 99 ? -14.670 16.268 97.566 1.00 39.65 99 GLU C CA 1
ATOM 740 C C . GLU A 1 99 ? -15.337 15.367 96.526 1.00 39.65 99 GLU C C 1
ATOM 741 O O . GLU A 1 99 ? -14.681 14.936 95.588 1.00 40.00 99 GLU C O 1
ATOM 747 N N . ALA A 1 100 ? -16.630 15.105 96.670 1.00 39.93 100 ALA C N 1
ATOM 748 C CA . ALA A 1 100 ? -17.357 14.158 95.812 1.00 39.75 100 ALA C CA 1
ATOM 749 C C . ALA A 1 100 ? -17.486 14.578 94.315 1.00 39.87 100 ALA C C 1
ATOM 750 O O . ALA A 1 100 ? -17.620 13.705 93.435 1.00 40.36 100 ALA C O 1
ATOM 752 N N . LYS A 1 101 ? -17.416 15.875 93.997 1.00 38.45 101 LYS C N 1
ATOM 753 C CA . LYS A 1 101 ? -17.549 16.297 92.609 1.00 36.98 101 LYS C CA 1
ATOM 754 C C . LYS A 1 101 ? -16.169 16.423 91.970 1.00 36.36 101 LYS C C 1
ATOM 755 O O . LYS A 1 101 ? -15.264 17.004 92.544 1.00 35.50 101 LYS C O 1
ATOM 761 N N . TYR A 1 102 ? -15.993 15.855 90.773 1.00 35.80 102 TYR C N 1
ATOM 762 C CA . TYR A 1 102 ? -14.652 15.798 90.187 1.00 35.00 102 TYR C CA 1
ATOM 763 C C . TYR A 1 102 ? -14.035 17.183 90.043 1.00 34.99 102 TYR C C 1
ATOM 764 O O . TYR A 1 102 ? -12.819 17.348 90.221 1.00 34.90 102 TYR C O 1
ATOM 773 N N . PRO A 1 103 ? -14.854 18.221 89.748 1.00 33.70 103 PRO C N 1
ATOM 774 C CA . PRO A 1 103 ? -14.174 19.528 89.638 1.00 33.94 103 PRO C CA 1
ATOM 775 C C . PRO A 1 103 ? -13.467 20.039 90.882 1.00 33.15 103 PRO C C 1
ATOM 776 O O . PRO A 1 103 ? -12.564 20.879 90.752 1.00 34.12 103 PRO C O 1
ATOM 780 N N . TYR A 1 104 ? -13.895 19.611 92.068 1.00 33.88 104 TYR C N 1
ATOM 781 C CA . TYR A 1 104 ? -13.266 20.040 93.303 1.00 34.04 104 TYR C CA 1
ATOM 782 C C . TYR A 1 104 ? -11.809 19.574 93.337 1.00 34.12 104 TYR C C 1
ATOM 783 O O . TYR A 1 104 ? -10.889 20.340 93.574 1.00 33.46 104 TYR C O 1
ATOM 792 N N . VAL A 1 105 ? -11.613 18.287 93.115 1.00 35.35 105 VAL C N 1
ATOM 793 C CA . VAL A 1 105 ? -10.264 17.711 93.137 1.00 35.16 105 VAL C CA 1
ATOM 794 C C . VAL A 1 105 ? -9.363 18.296 92.040 1.00 34.04 105 VAL C C 1
ATOM 795 O O . VAL A 1 105 ? -8.184 18.582 92.282 1.00 32.95 105 VAL C O 1
ATOM 799 N N . VAL A 1 106 ? -9.916 18.499 90.842 1.00 33.58 106 VAL C N 1
ATOM 800 C CA . VAL A 1 106 ? -9.198 19.190 89.772 1.00 32.25 106 VAL C CA 1
ATOM 801 C C . VAL A 1 106 ? -8.806 20.620 90.144 1.00 31.74 106 VAL C C 1
ATOM 802 O O . VAL A 1 106 ? -7.643 21.036 89.976 1.00 30.63 106 VAL C O 1
ATOM 806 N N . ALA A 1 107 ? -9.759 21.365 90.691 1.00 31.84 107 ALA C N 1
ATOM 807 C CA . ALA A 1 107 ? -9.489 22.746 91.131 1.00 31.96 107 ALA C CA 1
ATOM 808 C C . ALA A 1 107 ? -8.382 22.856 92.187 1.00 31.75 107 ALA C C 1
ATOM 809 O O . ALA A 1 107 ? -7.604 23.824 92.157 1.00 32.33 107 ALA C O 1
ATOM 811 N N . ARG A 1 108 ? -8.314 21.910 93.131 1.00 33.56 108 ARG C N 1
ATOM 812 C CA . ARG A 1 108 ? -7.204 21.904 94.096 1.00 33.66 108 ARG C CA 1
ATOM 813 C C . ARG A 1 108 ? -5.883 21.771 93.398 1.00 33.08 108 ARG C C 1
ATOM 814 O O . ARG A 1 108 ? -4.955 22.503 93.713 1.00 34.14 108 ARG C O 1
ATOM 822 N N . ARG A 1 109 ? -5.769 20.810 92.481 1.00 32.93 109 ARG C N 1
ATOM 823 C CA . ARG A 1 109 ? -4.552 20.701 91.656 1.00 33.15 109 ARG C CA 1
ATOM 824 C C . ARG A 1 109 ? -4.246 21.983 90.826 1.00 33.37 109 ARG C C 1
ATOM 825 O O . ARG A 1 109 ? -3.086 22.420 90.684 1.00 34.15 109 ARG C O 1
ATOM 833 N N . MET A 1 110 ? -5.294 22.621 90.324 1.00 32.53 110 MET C N 1
ATOM 834 C CA . MET A 1 110 ? -5.169 23.842 89.586 1.00 32.25 110 MET C CA 1
ATOM 835 C C . MET A 1 110 ? -4.676 25.020 90.412 1.00 32.40 110 MET C C 1
ATOM 836 O O . MET A 1 110 ? -3.966 25.885 89.897 1.00 32.80 110 MET C O 1
ATOM 841 N N . LEU A 1 111 ? -5.101 25.091 91.672 1.00 33.49 111 LEU C N 1
ATOM 842 C CA . LEU A 1 111 ? -4.574 26.062 92.616 1.00 32.76 111 LEU C CA 1
ATOM 843 C C . LEU A 1 111 ? -3.069 25.878 92.765 1.00 32.64 111 LEU C C 1
ATOM 844 O O . LEU A 1 111 ? -2.320 26.857 92.695 1.00 32.39 111 LEU C O 1
ATOM 849 N N . GLU A 1 112 ? -2.630 24.626 92.894 1.00 33.07 112 GLU C N 1
ATOM 850 C CA . GLU A 1 112 ? -1.210 24.302 93.021 1.00 34.21 112 GLU C CA 1
ATOM 851 C C . GLU A 1 112 ? -0.449 24.647 91.724 1.00 33.81 112 GLU C C 1
ATOM 852 O O . GLU A 1 112 ? 0.653 25.230 91.760 1.00 33.59 112 GLU C O 1
ATOM 858 N N . MET A 1 113 ? -1.055 24.344 90.581 1.00 33.44 113 MET C N 1
ATOM 859 C CA . MET A 1 113 ? -0.457 24.661 89.287 1.00 33.32 113 MET C CA 1
ATOM 860 C C . MET A 1 113 ? -0.308 26.159 89.095 1.00 33.85 113 MET C C 1
ATOM 861 O O . MET A 1 113 ? 0.710 26.643 88.625 1.00 34.45 113 MET C O 1
ATOM 866 N N . THR A 1 114 ? -1.355 26.893 89.413 1.00 32.86 114 THR C N 1
ATOM 867 C CA . THR A 1 114 ? -1.330 28.364 89.280 1.00 32.74 114 THR C CA 1
ATOM 868 C C . THR A 1 114 ? -0.260 28.955 90.189 1.00 32.58 114 THR C C 1
ATOM 869 O O . THR A 1 114 ? 0.541 29.816 89.779 1.00 33.05 114 THR C O 1
ATOM 873 N N . ARG A 1 115 ? -0.210 28.497 91.427 1.00 33.54 115 ARG C N 1
ATOM 874 C CA . ARG A 1 115 ? 0.827 28.988 92.347 1.00 33.29 115 ARG C CA 1
ATOM 875 C C . ARG A 1 115 ? 2.244 28.663 91.806 1.00 34.13 115 ARG C C 1
ATOM 876 O O . ARG A 1 115 ? 3.169 29.493 91.915 1.00 34.20 115 ARG C O 1
ATOM 884 N N . ALA A 1 116 ? 2.403 27.464 91.247 1.00 34.82 116 ALA C N 1
ATOM 885 C CA . ALA A 1 116 ? 3.685 27.027 90.618 1.00 35.59 116 ALA C CA 1
ATOM 886 C C . ALA A 1 116 ? 4.098 27.876 89.427 1.00 35.33 116 ALA C C 1
ATOM 887 O O . ALA A 1 116 ? 5.257 28.235 89.331 1.00 36.48 116 ALA C O 1
ATOM 889 N N . ILE A 1 117 ? 3.148 28.277 88.576 1.00 34.78 117 ILE C N 1
ATOM 890 C CA . ILE A 1 117 ? 3.437 29.138 87.437 1.00 34.53 117 ILE C CA 1
ATOM 891 C C . ILE A 1 117 ? 3.937 30.466 87.988 1.00 34.01 117 ILE C C 1
ATOM 892 O O . ILE A 1 117 ? 4.962 30.983 87.552 1.00 34.94 117 ILE C O 1
ATOM 897 N N . ASN A 1 118 ? 3.243 31.007 88.979 1.00 33.12 118 ASN C N 1
ATOM 898 C CA . ASN A 1 118 ? 3.551 32.382 89.408 1.00 33.79 118 ASN C CA 1
ATOM 899 C C . ASN A 1 118 ? 4.777 32.439 90.352 1.00 33.52 118 ASN C C 1
ATOM 900 O O . ASN A 1 118 ? 5.343 33.512 90.580 1.00 34.39 118 ASN C O 1
ATOM 905 N N . THR A 1 119 ? 5.146 31.294 90.894 1.00 33.92 119 THR C N 1
ATOM 906 C CA . THR A 1 119 ? 6.268 31.175 91.820 1.00 34.84 119 THR C CA 1
ATOM 907 C C . THR A 1 119 ? 7.529 30.684 91.080 1.00 35.45 119 THR C C 1
ATOM 908 O O . THR A 1 119 ? 8.595 31.268 91.253 1.00 36.46 119 THR C O 1
ATOM 912 N N . ASN A 1 120 ? 7.393 29.604 90.309 1.00 35.75 120 ASN C N 1
ATOM 913 C CA . ASN A 1 120 ? 8.538 28.869 89.743 1.00 35.88 120 ASN C CA 1
ATOM 914 C C . ASN A 1 120 ? 8.890 29.234 88.294 1.00 35.37 120 ASN C C 1
ATOM 915 O O . ASN A 1 120 ? 9.931 28.799 87.772 1.00 34.46 120 ASN C O 1
ATOM 920 N N . TRP A 1 121 ? 7.974 29.934 87.614 1.00 34.28 121 TRP C N 1
ATOM 921 C CA . TRP A 1 121 ? 8.128 30.247 86.204 1.00 34.84 121 TRP C CA 1
ATOM 922 C C . TRP A 1 121 ? 8.052 31.738 85.941 1.00 34.31 121 TRP C C 1
ATOM 923 O O . TRP A 1 121 ? 7.615 32.097 84.903 1.00 33.62 121 TRP C O 1
ATOM 934 N N . THR A 1 122 ? 8.570 32.550 86.875 1.00 35.36 122 THR C N 1
ATOM 935 C CA . THR A 1 122 ? 8.698 34.009 86.682 1.00 35.12 122 THR C CA 1
ATOM 936 C C . THR A 1 122 ? 9.596 34.357 85.490 1.00 35.44 122 THR C C 1
ATOM 937 O O . THR A 1 122 ? 9.505 35.466 84.953 1.00 35.72 122 THR C O 1
ATOM 941 N N . GLN A 1 123 ? 10.455 33.432 85.050 1.00 34.73 123 GLN C N 1
ATOM 942 C CA . GLN A 1 123 ? 11.272 33.678 83.853 1.00 35.05 123 GLN C CA 1
ATOM 943 C C . GLN A 1 123 ? 10.377 33.803 82.640 1.00 35.16 123 GLN C C 1
ATOM 944 O O . GLN A 1 123 ? 10.796 34.326 81.585 1.00 36.43 123 GLN C O 1
ATOM 950 N N . HIS A 1 124 ? 9.165 33.275 82.742 1.00 34.61 124 HIS C N 1
ATOM 951 C CA . HIS A 1 124 ? 8.210 33.441 81.682 1.00 34.32 124 HIS C CA 1
ATOM 952 C C . HIS A 1 124 ? 7.160 34.500 81.977 1.00 35.11 124 HIS C C 1
ATOM 953 O O . HIS A 1 124 ? 7.018 35.487 81.212 1.00 36.05 124 HIS C O 1
ATOM 960 N N . VAL A 1 125 ? 6.427 34.300 83.082 1.00 35.39 125 VAL C N 1
ATOM 961 C CA . VAL A 1 125 ? 5.254 35.145 83.386 1.00 34.82 125 VAL C CA 1
ATOM 962 C C . VAL A 1 125 ? 5.603 36.439 84.105 1.00 35.87 125 VAL C C 1
ATOM 963 O O . VAL A 1 125 ? 4.722 37.317 84.265 1.00 35.19 125 VAL C O 1
ATOM 967 N N . ALA A 1 126 ? 6.869 36.578 84.522 1.00 35.25 126 ALA C N 1
ATOM 968 C CA . ALA A 1 126 ? 7.336 37.773 85.197 1.00 36.12 126 ALA C CA 1
ATOM 969 C C . ALA A 1 126 ? 6.415 38.192 86.380 1.00 36.47 126 ALA C C 1
ATOM 970 O O . ALA A 1 126 ? 5.915 37.336 87.130 1.00 36.18 126 ALA C O 1
ATOM 972 N N . GLN A 1 127 ? 6.172 39.495 86.560 1.00 36.57 127 GLN C N 1
ATOM 973 C CA . GLN A 1 127 ? 5.231 39.946 87.555 1.00 37.01 127 GLN C CA 1
ATOM 974 C C . GLN A 1 127 ? 3.842 40.206 86.977 1.00 37.21 127 GLN C C 1
ATOM 975 O O . GLN A 1 127 ? 2.983 40.760 87.652 1.00 37.27 127 GLN C O 1
ATOM 981 N N . THR A 1 128 ? 3.586 39.769 85.755 1.00 36.76 128 THR C N 1
ATOM 982 C CA . THR A 1 128 ? 2.227 39.823 85.213 1.00 35.92 128 THR C CA 1
ATOM 983 C C . THR A 1 128 ? 1.464 38.636 85.796 1.00 34.85 128 THR C C 1
ATOM 984 O O . THR A 1 128 ? 0.385 38.782 86.357 1.00 37.23 128 THR C O 1
ATOM 988 N N . GLY A 1 129 ? 2.032 37.450 85.688 1.00 34.51 129 GLY C N 1
ATOM 989 C CA . GLY A 1 129 ? 1.402 36.244 86.245 1.00 34.92 129 GLY C CA 1
ATOM 990 C C . GLY A 1 129 ? 0.156 35.782 85.514 1.00 34.88 129 GLY C C 1
ATOM 991 O O . GLY A 1 129 ? -0.224 36.319 84.471 1.00 35.71 129 GLY C O 1
ATOM 992 N N . VAL A 1 130 ? -0.428 34.702 86.017 1.00 34.24 130 VAL C N 1
ATOM 993 C CA . VAL A 1 130 ? -1.663 34.157 85.496 1.00 33.01 130 VAL C CA 1
ATOM 994 C C . VAL A 1 130 ? -2.663 34.014 86.638 1.00 32.95 130 VAL C C 1
ATOM 995 O O . VAL A 1 130 ? -2.293 33.952 87.802 1.00 33.20 130 VAL C O 1
ATOM 999 N N . THR A 1 131 ? -3.930 34.040 86.282 1.00 33.16 131 THR C N 1
ATOM 1000 C CA . THR A 1 131 ? -5.010 33.566 87.158 1.00 33.76 131 THR C CA 1
ATOM 1001 C C . THR A 1 131 ? -5.738 32.447 86.421 1.00 33.37 131 THR C C 1
ATOM 1002 O O . THR A 1 131 ? -5.434 32.152 85.232 1.00 32.69 131 THR C O 1
ATOM 1006 N N . CYS A 1 132 ? -6.765 31.890 87.066 1.00 33.10 132 CYS C N 1
ATOM 1007 C CA . CYS A 1 132 ? -7.618 30.922 86.418 1.00 33.59 132 CYS C CA 1
ATOM 1008 C C . CYS A 1 132 ? -8.191 31.470 85.121 1.00 34.15 132 CYS C C 1
ATOM 1009 O O . CYS A 1 132 ? -8.369 30.723 84.182 1.00 35.58 132 CYS C O 1
ATOM 1012 N N . TYR A 1 133 ? -8.501 32.775 85.093 1.00 34.72 133 TYR C N 1
ATOM 1013 C CA . TYR A 1 133 ? -9.139 33.384 83.957 1.00 33.74 133 TYR C CA 1
ATOM 1014 C C . TYR A 1 133 ? -8.252 33.334 82.713 1.00 33.73 133 TYR C C 1
ATOM 1015 O O . TYR A 1 133 ? -8.738 33.232 81.591 1.00 34.28 133 TYR C O 1
ATOM 1024 N N . THR A 1 134 ? -6.947 33.449 82.914 1.00 33.67 134 THR C N 1
ATOM 1025 C CA . THR A 1 134 ? -6.012 33.529 81.789 1.00 33.79 134 THR C CA 1
ATOM 1026 C C . THR A 1 134 ? -6.282 32.410 80.778 1.00 33.09 134 THR C C 1
ATOM 1027 O O . THR A 1 134 ? -6.321 32.628 79.550 1.00 32.17 134 THR C O 1
ATOM 1031 N N . CYS A 1 135 ? -6.465 31.200 81.299 1.00 33.72 135 CYS C N 1
ATOM 1032 C CA . CYS A 1 135 ? -6.891 30.048 80.526 1.00 33.10 135 CYS C CA 1
ATOM 1033 C C . CYS A 1 135 ? -8.374 29.806 80.353 1.00 32.39 135 CYS C C 1
ATOM 1034 O O . CYS A 1 135 ? -8.856 29.616 79.214 1.00 32.79 135 CYS C O 1
ATOM 1037 N N . HIS A 1 136 ? -9.118 29.819 81.456 1.00 32.79 136 HIS C N 1
ATOM 1038 C CA . HIS A 1 136 ? -10.537 29.457 81.469 1.00 31.66 136 HIS C CA 1
ATOM 1039 C C . HIS A 1 136 ? -11.451 30.434 80.800 1.00 31.48 136 HIS C C 1
ATOM 1040 O O . HIS A 1 136 ? -12.433 30.027 80.207 1.00 33.19 136 HIS C O 1
ATOM 1047 N N . ARG A 1 137 ? -11.172 31.735 80.905 1.00 31.54 137 ARG C N 1
ATOM 1048 C CA . ARG A 1 137 ? -12.009 32.768 80.302 1.00 31.17 137 ARG C CA 1
ATOM 1049 C C . ARG A 1 137 ? -13.494 32.606 80.586 1.00 32.35 137 ARG C C 1
ATOM 1050 O O . ARG A 1 137 ? -14.348 32.792 79.713 1.00 31.71 137 ARG C O 1
ATOM 1058 N N . GLY A 1 138 ? -13.825 32.263 81.823 1.00 33.03 138 GLY C N 1
ATOM 1059 C CA . GLY A 1 138 ? -15.213 32.152 82.235 1.00 32.34 138 GLY C CA 1
ATOM 1060 C C . GLY A 1 138 ? -15.929 30.841 82.040 1.00 31.89 138 GLY C C 1
ATOM 1061 O O . GLY A 1 138 ? -17.135 30.788 82.239 1.00 31.70 138 GLY C O 1
ATOM 1062 N N . THR A 1 139 ? -15.242 29.799 81.604 1.00 32.51 139 THR C N 1
ATOM 1063 C CA . THR A 1 139 ? -15.871 28.490 81.399 1.00 31.53 139 THR C CA 1
ATOM 1064 C C . THR A 1 139 ? -15.049 27.352 82.017 1.00 32.59 139 THR C C 1
ATOM 1065 O O . THR A 1 139 ? -13.841 27.395 82.070 1.00 32.74 139 THR C O 1
ATOM 1069 N N . PRO A 1 140 ? -15.718 26.309 82.490 1.00 32.69 140 PRO C N 1
ATOM 1070 C CA . PRO A 1 140 ? -14.978 25.182 83.035 1.00 34.25 140 PRO C CA 1
ATOM 1071 C C . PRO A 1 140 ? -13.957 24.555 82.078 1.00 34.02 140 PRO C C 1
ATOM 1072 O O . PRO A 1 140 ? -12.856 24.204 82.500 1.00 35.18 140 PRO C O 1
ATOM 1076 N N . LEU A 1 141 ? -14.338 24.351 80.823 1.00 34.16 141 LEU C N 1
ATOM 1077 C CA . LEU A 1 141 ? -13.366 23.906 79.826 1.00 34.33 141 LEU C CA 1
ATOM 1078 C C . LEU A 1 141 ? -12.697 25.150 79.222 1.00 34.17 141 LEU C C 1
ATOM 1079 O O . LEU A 1 141 ? -13.373 26.036 78.708 1.00 34.06 141 LEU C O 1
ATOM 1084 N N . PRO A 1 142 ? -11.360 25.233 79.297 1.00 33.61 142 PRO C N 1
ATOM 1085 C CA . PRO A 1 142 ? -10.723 26.374 78.633 1.00 33.67 142 PRO C CA 1
ATOM 1086 C C . PRO A 1 142 ? -10.993 26.341 77.109 1.00 33.19 142 PRO C C 1
ATOM 1087 O O . PRO A 1 142 ? -11.080 25.239 76.569 1.00 32.64 142 PRO C O 1
ATOM 1091 N N . PRO A 1 143 ? -11.161 27.498 76.450 1.00 32.19 143 PRO C N 1
ATOM 1092 C CA . PRO A 1 143 ? -11.491 27.446 74.998 1.00 32.64 143 PRO C CA 1
ATOM 1093 C C . PRO A 1 143 ? -10.397 26.876 74.074 1.00 33.25 143 PRO C C 1
ATOM 1094 O O . PRO A 1 143 ? -10.714 26.402 72.961 1.00 32.70 143 PRO C O 1
ATOM 1098 N N . TYR A 1 144 ? -9.133 26.934 74.499 1.00 32.11 144 TYR C N 1
ATOM 1099 C CA . TYR A 1 144 ? -8.011 26.485 73.648 1.00 34.18 144 TYR C CA 1
ATOM 1100 C C . TYR A 1 144 ? -7.165 25.425 74.371 1.00 32.98 144 TYR C C 1
ATOM 1101 O O . TYR A 1 144 ? -6.290 25.746 75.170 1.00 33.30 144 TYR C O 1
ATOM 1110 N N . VAL A 1 145 ? -7.449 24.146 74.073 1.00 34.08 145 VAL C N 1
ATOM 1111 C CA . VAL A 1 145 ? -6.716 23.013 74.634 1.00 34.14 145 VAL C CA 1
ATOM 1112 C C . VAL A 1 145 ? -6.239 22.078 73.521 1.00 34.43 145 VAL C C 1
ATOM 1113 O O . VAL A 1 145 ? -6.708 22.178 72.399 1.00 34.75 145 VAL C O 1
ATOM 1117 N N . ARG A 1 146 ? -5.327 21.171 73.840 1.00 33.86 146 ARG C N 1
ATOM 1118 C CA . ARG A 1 146 ? -4.840 20.218 72.854 1.00 34.03 146 ARG C CA 1
ATOM 1119 C C . ARG A 1 146 ? -4.953 18.782 73.384 1.00 33.69 146 ARG C C 1
ATOM 1120 O O . ARG A 1 146 ? -4.772 18.505 74.591 1.00 34.06 146 ARG C O 1
ATOM 1128 N N . TYR A 1 147 ? -5.241 17.896 72.454 1.00 33.55 147 TYR C N 1
ATOM 1129 C CA . TYR A 1 147 ? -5.261 16.443 72.648 1.00 33.16 147 TYR C CA 1
ATOM 1130 C C . TYR A 1 147 ? -4.004 15.866 71.999 1.00 33.68 147 TYR C C 1
ATOM 1131 O O . TYR A 1 147 ? -3.161 16.604 71.501 1.00 33.87 147 TYR C O 1
ATOM 1140 N N . LEU A 1 148 ? -3.869 14.532 72.006 1.00 33.66 148 LEU C N 1
ATOM 1141 C CA . LEU A 1 148 ? -2.706 13.896 71.435 1.00 36.02 148 LEU C CA 1
ATOM 1142 C C . LEU A 1 148 ? -2.858 13.687 69.916 1.00 36.57 148 LEU C C 1
ATOM 1143 O O . LEU A 1 148 ? -1.992 13.081 69.270 1.00 36.73 148 LEU C O 1
ATOM 1148 N N . GLU A 1 149 ? -3.939 14.219 69.362 1.00 37.14 149 GLU C N 1
ATOM 1149 C CA . GLU A 1 149 ? -4.114 14.366 67.917 1.00 38.04 149 GLU C CA 1
ATOM 1150 C C . GLU A 1 149 ? -4.714 15.754 67.693 1.00 37.15 149 GLU C C 1
ATOM 1151 O O . GLU A 1 149 ? -5.383 16.306 68.583 1.00 36.10 149 GLU C O 1
ATOM 1157 N N . PRO A 1 150 ? -4.454 16.340 66.533 1.00 36.79 150 PRO C N 1
ATOM 1158 C CA . PRO A 1 150 ? -4.996 17.679 66.259 1.00 35.64 150 PRO C CA 1
ATOM 1159 C C . PRO A 1 150 ? -6.509 17.689 66.181 1.00 35.08 150 PRO C C 1
ATOM 1160 O O . PRO A 1 150 ? -7.114 16.713 65.730 1.00 33.97 150 PRO C O 1
ATOM 1164 N N . THR A 1 151 ? -7.107 18.778 66.650 1.00 34.02 151 THR C N 1
ATOM 1165 C CA . THR A 1 151 ? -8.520 18.898 66.741 1.00 33.72 151 THR C CA 1
ATOM 1166 C C . THR A 1 151 ? -8.949 20.235 66.198 1.00 33.32 151 THR C C 1
ATOM 1167 O O . THR A 1 151 ? -8.207 21.226 66.266 1.00 32.63 151 THR C O 1
ATOM 1171 N N . LEU A 1 152 ? -10.161 20.257 65.660 1.00 33.24 152 LEU C N 1
ATOM 1172 C CA . LEU A 1 152 ? -10.803 21.489 65.173 1.00 33.55 152 LEU C CA 1
ATOM 1173 C C . LEU A 1 152 ? -12.237 21.557 65.642 1.00 33.87 152 LEU C C 1
ATOM 1174 O O . LEU A 1 152 ? -12.851 20.512 65.752 1.00 34.18 152 LEU C O 1
ATOM 1179 N N . PRO A 1 153 ? -12.791 22.776 65.853 1.00 33.96 153 PRO C N 1
ATOM 1180 C CA . PRO A 1 153 ? -12.115 24.054 65.753 1.00 34.67 153 PRO C CA 1
ATOM 1181 C C . PRO A 1 153 ? -11.065 24.235 66.842 1.00 34.30 153 PRO C C 1
ATOM 1182 O O . PRO A 1 153 ? -11.130 23.563 67.853 1.00 35.32 153 PRO C O 1
ATOM 1186 N N . LEU A 1 154 ? -10.149 25.179 66.670 1.00 34.45 154 LEU C N 1
ATOM 1187 C CA . LEU A 1 154 ? -9.131 25.488 67.690 1.00 34.36 154 LEU C CA 1
ATOM 1188 C C . LEU A 1 154 ? -9.847 25.944 68.982 1.00 34.51 154 LEU C C 1
ATOM 1189 O O . LEU A 1 154 ? -9.432 25.593 70.090 1.00 34.36 154 LEU C O 1
ATOM 1194 N N . ASN A 1 155 ? -10.915 26.715 68.798 1.00 34.47 155 ASN C N 1
ATOM 1195 C CA . ASN A 1 155 ? -11.747 27.204 69.902 1.00 34.68 155 ASN C CA 1
ATOM 1196 C C . ASN A 1 155 ? -12.925 26.270 70.077 1.00 33.93 155 ASN C C 1
ATOM 1197 O O . ASN A 1 155 ? -13.787 26.179 69.219 1.00 34.19 155 ASN C O 1
ATOM 1202 N N . ASN A 1 156 ? -12.927 25.534 71.177 1.00 34.55 156 ASN C N 1
ATOM 1203 C CA . ASN A 1 156 ? -13.887 24.438 71.379 1.00 34.42 156 ASN C CA 1
ATOM 1204 C C . ASN A 1 156 ? -15.295 24.928 71.732 1.00 34.91 156 ASN C C 1
ATOM 1205 O O . ASN A 1 156 ? -16.203 24.127 71.865 1.00 34.51 156 ASN C O 1
ATOM 1210 N N . ARG A 1 157 ? -15.488 26.236 71.866 1.00 34.73 157 ARG C N 1
ATOM 1211 C CA . ARG A 1 157 ? -16.828 26.791 71.986 1.00 35.20 157 ARG C CA 1
ATOM 1212 C C . ARG A 1 157 ? -17.573 26.844 70.660 1.00 36.92 157 ARG C C 1
ATOM 1213 O O . ARG A 1 157 ? -18.772 27.049 70.631 1.00 35.87 157 ARG C O 1
ATOM 1221 N N . GLU A 1 158 ? -16.843 26.692 69.556 1.00 38.15 158 GLU C N 1
ATOM 1222 C CA . GLU A 1 158 ? -17.418 26.666 68.208 1.00 40.40 158 GLU C CA 1
ATOM 1223 C C . GLU A 1 158 ? -17.874 25.254 67.857 1.00 40.19 158 GLU C C 1
ATOM 1224 O O . GLU A 1 158 ? -17.270 24.281 68.273 1.00 40.62 158 GLU C O 1
ATOM 1230 N N . THR A 1 159 ? -18.950 25.141 67.090 1.00 40.60 159 THR C N 1
ATOM 1231 C CA . THR A 1 159 ? -19.442 23.826 66.719 1.00 40.98 159 THR C CA 1
ATOM 1232 C C . THR A 1 159 ? -18.583 23.297 65.573 1.00 39.97 159 THR C C 1
ATOM 1233 O O . THR A 1 159 ? -18.341 24.017 64.627 1.00 39.38 159 THR C O 1
ATOM 1237 N N . PRO A 1 160 ? -18.114 22.044 65.663 1.00 40.04 160 PRO C N 1
ATOM 1238 C CA . PRO A 1 160 ? -17.380 21.510 64.521 1.00 39.18 160 PRO C CA 1
ATOM 1239 C C . PRO A 1 160 ? -18.280 21.050 63.376 1.00 38.69 160 PRO C C 1
ATOM 1240 O O . PRO A 1 160 ? -19.434 20.640 63.599 1.00 38.92 160 PRO C O 1
ATOM 1244 N N . THR A 1 161 ? -17.759 21.118 62.161 1.00 38.12 161 THR C N 1
ATOM 1245 C CA . THR A 1 161 ? -18.374 20.496 61.016 1.00 37.81 161 THR C CA 1
ATOM 1246 C C . THR A 1 161 ? -18.090 19.000 61.134 1.00 38.12 161 THR C C 1
ATOM 1247 O O . THR A 1 161 ? -17.250 18.587 61.945 1.00 37.52 161 THR C O 1
ATOM 1251 N N . HIS A 1 162 ? -18.765 18.208 60.309 1.00 37.36 162 HIS C N 1
ATOM 1252 C CA . HIS A 1 162 ? -18.522 16.780 60.229 1.00 37.97 162 HIS C CA 1
ATOM 1253 C C . HIS A 1 162 ? -17.046 16.465 59.907 1.00 37.24 162 HIS C C 1
ATOM 1254 O O . HIS A 1 162 ? -16.440 15.598 60.549 1.00 37.42 162 HIS C O 1
ATOM 1261 N N . VAL A 1 163 ? -16.475 17.177 58.940 1.00 36.44 163 VAL C N 1
ATOM 1262 C CA . VAL A 1 163 ? -15.101 16.914 58.485 1.00 35.93 163 VAL C CA 1
ATOM 1263 C C . VAL A 1 163 ? -14.083 17.386 59.505 1.00 35.63 163 VAL C C 1
ATOM 1264 O O . VAL A 1 163 ? -13.005 16.866 59.576 1.00 35.27 163 VAL C O 1
ATOM 1268 N N . GLU A 1 164 ? -14.449 18.339 60.360 1.00 36.22 164 GLU C N 1
ATOM 1269 C CA . GLU A 1 164 ? -13.596 18.779 61.430 1.00 35.79 164 GLU C CA 1
ATOM 1270 C C . GLU A 1 164 ? -13.485 17.785 62.575 1.00 35.36 164 GLU C C 1
ATOM 1271 O O . GLU A 1 164 ? -12.471 17.716 63.232 1.00 34.25 164 GLU C O 1
ATOM 1277 N N . ARG A 1 165 ? -14.525 17.012 62.813 1.00 37.18 165 ARG C N 1
ATOM 1278 C CA . ARG A 1 165 ? -14.520 16.029 63.884 1.00 38.48 165 ARG C CA 1
ATOM 1279 C C . ARG A 1 165 ? -13.398 15.021 63.741 1.00 38.70 165 ARG C C 1
ATOM 1280 O O . ARG A 1 165 ? -13.133 14.509 62.668 1.00 37.69 165 ARG C O 1
ATOM 1288 N N . VAL A 1 166 ? -12.802 14.670 64.863 1.00 38.46 166 VAL C N 1
ATOM 1289 C CA . VAL A 1 166 ? -11.566 13.895 64.864 1.00 39.80 166 VAL C CA 1
ATOM 1290 C C . VAL A 1 166 ? -11.779 12.495 64.304 1.00 39.47 166 VAL C C 1
ATOM 1291 O O . VAL A 1 166 ? -10.853 11.894 63.743 1.00 39.94 166 VAL C O 1
ATOM 1295 N N . GLU A 1 167 ? -13.014 11.997 64.370 1.00 39.21 167 GLU C N 1
ATOM 1296 C CA . GLU A 1 167 ? -13.346 10.674 63.855 1.00 38.96 167 GLU C CA 1
ATOM 1297 C C . GLU A 1 167 ? -13.458 10.673 62.339 1.00 37.74 167 GLU C C 1
ATOM 1298 O O . GLU A 1 167 ? -13.494 9.633 61.732 1.00 36.42 167 GLU C O 1
ATOM 1304 N N . THR A 1 168 ? -13.517 11.842 61.718 1.00 36.55 168 THR C N 1
ATOM 1305 C CA . THR A 1 168 ? -13.589 11.896 60.248 1.00 35.44 168 THR C CA 1
ATOM 1306 C C . THR A 1 168 ? -12.183 11.927 59.704 1.00 33.95 168 THR C C 1
ATOM 1307 O O . THR A 1 168 ? -11.530 12.961 59.653 1.00 32.94 168 THR C O 1
ATOM 1311 N N . ARG A 1 169 ? -11.721 10.774 59.258 1.00 34.27 169 ARG C N 1
ATOM 1312 C CA . ARG A 1 169 ? -10.360 10.614 58.758 1.00 34.98 169 ARG C CA 1
ATOM 1313 C C . ARG A 1 169 ? -9.977 11.539 57.608 1.00 33.66 169 ARG C C 1
ATOM 1314 O O . ARG A 1 169 ? -8.853 11.986 57.555 1.00 35.83 169 ARG C O 1
ATOM 1322 N N . SER A 1 170 ? -10.915 11.836 56.707 1.00 33.03 170 SER C N 1
ATOM 1323 C CA . SER A 1 170 ? -10.641 12.692 55.522 1.00 32.86 170 SER C CA 1
ATOM 1324 C C . SER A 1 170 ? -10.241 14.106 55.890 1.00 33.48 170 SER C C 1
ATOM 1325 O O . SER A 1 170 ? -9.652 14.802 55.058 1.00 35.55 170 SER C O 1
ATOM 1328 N N . GLY A 1 171 ? -10.513 14.519 57.132 1.00 32.47 171 GLY C N 1
ATOM 1329 C CA . GLY A 1 171 ? -10.255 15.873 57.563 1.00 31.58 171 GLY C CA 1
ATOM 1330 C C . GLY A 1 171 ? -8.914 16.089 58.235 1.00 31.94 171 GLY C C 1
ATOM 1331 O O . GLY A 1 171 ? -8.584 17.198 58.606 1.00 31.34 171 GLY C O 1
ATOM 1332 N N . TYR A 1 172 ? -8.126 15.026 58.391 1.00 32.16 172 TYR C N 1
ATOM 1333 C CA . TYR A 1 172 ? -6.832 15.098 59.129 1.00 32.65 172 TYR C CA 1
ATOM 1334 C C . TYR A 1 172 ? -5.875 16.165 58.651 1.00 31.97 172 TYR C C 1
ATOM 1335 O O . TYR A 1 172 ? -5.304 16.927 59.435 1.00 32.30 172 TYR C O 1
ATOM 1344 N N . VAL A 1 173 ? -5.656 16.250 57.342 1.00 31.21 173 VAL C N 1
ATOM 1345 C CA . VAL A 1 173 ? -4.658 17.149 56.845 1.00 31.25 173 VAL C CA 1
ATOM 1346 C C . VAL A 1 173 ? -5.082 18.585 57.133 1.00 30.08 173 VAL C C 1
ATOM 1347 O O . VAL A 1 173 ? -4.247 19.437 57.365 1.00 31.15 173 VAL C O 1
ATOM 1351 N N . VAL A 1 174 ? -6.388 18.859 57.161 1.00 30.61 174 VAL C N 1
ATOM 1352 C CA . VAL A 1 174 ? -6.862 20.239 57.497 1.00 30.26 174 VAL C CA 1
ATOM 1353 C C . VAL A 1 174 ? -6.725 20.529 59.001 1.00 30.47 174 VAL C C 1
ATOM 1354 O O . VAL A 1 174 ? -6.347 21.616 59.418 1.00 30.99 174 VAL C O 1
ATOM 1358 N N . ARG A 1 175 ? -6.954 19.531 59.831 1.00 31.87 175 ARG C N 1
ATOM 1359 C CA . ARG A 1 175 ? -6.704 19.652 61.239 1.00 33.20 175 ARG C CA 1
ATOM 1360 C C . ARG A 1 175 ? -5.266 19.964 61.554 1.00 33.36 175 ARG C C 1
ATOM 1361 O O . ARG A 1 175 ? -4.964 20.724 62.460 1.00 35.19 175 ARG C O 1
ATOM 1369 N N . LEU A 1 176 ? -4.356 19.353 60.839 1.00 34.43 176 LEU C N 1
ATOM 1370 C CA . LEU A 1 176 ? -2.952 19.653 61.010 1.00 34.33 176 LEU C CA 1
ATOM 1371 C C . LEU A 1 176 ? -2.632 21.037 60.496 1.00 33.31 176 LEU C C 1
ATOM 1372 O O . LEU A 1 176 ? -1.922 21.786 61.130 1.00 33.83 176 LEU C O 1
ATOM 1377 N N . ALA A 1 177 ? -3.115 21.368 59.295 1.00 32.44 177 ALA C N 1
ATOM 1378 C CA . ALA A 1 177 ? -2.794 22.652 58.683 1.00 31.83 177 ALA C CA 1
ATOM 1379 C C . ALA A 1 177 ? -3.247 23.835 59.510 1.00 32.58 177 ALA C C 1
ATOM 1380 O O . ALA A 1 177 ? -2.528 24.842 59.626 1.00 32.98 177 ALA C O 1
ATOM 1382 N N . LYS A 1 178 ? -4.451 23.730 60.058 1.00 33.32 178 LYS C N 1
ATOM 1383 C CA . LYS A 1 178 ? -5.002 24.848 60.819 1.00 33.99 178 LYS C CA 1
ATOM 1384 C C . LYS A 1 178 ? -4.315 25.053 62.162 1.00 34.93 178 LYS C C 1
ATOM 1385 O O . LYS A 1 178 ? -4.444 26.129 62.791 1.00 34.96 178 LYS C O 1
ATOM 1391 N N . TYR A 1 179 ? -3.497 24.096 62.553 1.00 33.62 179 TYR C N 1
ATOM 1392 C CA . TYR A 1 179 ? -2.624 24.256 63.726 1.00 33.88 179 TYR C CA 1
ATOM 1393 C C . TYR A 1 179 ? -1.218 24.747 63.388 1.00 34.10 179 TYR C C 1
ATOM 1394 O O . TYR A 1 179 ? -0.461 25.060 64.304 1.00 35.87 179 TYR C O 1
ATOM 1403 N N . THR A 1 180 ? -0.843 24.800 62.111 1.00 33.80 180 THR C N 1
ATOM 1404 C CA . THR A 1 180 ? 0.467 25.285 61.698 1.00 34.71 180 THR C CA 1
ATOM 1405 C C . THR A 1 180 ? 0.307 26.457 60.725 1.00 34.56 180 THR C C 1
ATOM 1406 O O . THR A 1 180 ? 1.005 26.566 59.710 1.00 34.62 180 THR C O 1
ATOM 1410 N N . ALA A 1 181 ? -0.626 27.341 61.053 1.00 35.49 181 ALA C N 1
ATOM 1411 C CA . ALA A 1 181 ? -0.912 28.549 60.301 1.00 35.25 181 ALA C CA 1
ATOM 1412 C C . ALA A 1 181 ? -1.151 28.318 58.779 1.00 34.10 181 ALA C C 1
ATOM 1413 O O . ALA A 1 181 ? -0.687 29.107 57.932 1.00 34.48 181 ALA C O 1
ATOM 1415 N N . TYR A 1 182 ? -1.849 27.233 58.486 1.00 32.74 182 TYR C N 1
ATOM 1416 C CA . TYR A 1 182 ? -2.338 26.832 57.170 1.00 33.09 182 TYR C CA 1
ATOM 1417 C C . TYR A 1 182 ? -1.267 26.171 56.253 1.00 32.88 182 TYR C C 1
ATOM 1418 O O . TYR A 1 182 ? -1.538 25.937 55.101 1.00 32.16 182 TYR C O 1
ATOM 1427 N N . SER A 1 183 ? -0.095 25.883 56.802 1.00 33.46 183 SER C N 1
ATOM 1428 C CA . SER A 1 183 ? 0.995 25.236 56.062 1.00 33.81 183 SER C CA 1
ATOM 1429 C C . SER A 1 183 ? 0.608 23.772 55.851 1.00 33.33 183 SER C C 1
ATOM 1430 O O . SER A 1 183 ? -0.278 23.257 56.510 1.00 33.83 183 SER C O 1
ATOM 1433 N N . ALA A 1 184 ? 1.255 23.135 54.894 1.00 32.68 184 ALA C N 1
ATOM 1434 C CA . ALA A 1 184 ? 1.140 21.684 54.643 1.00 32.31 184 ALA C CA 1
ATOM 1435 C C . ALA A 1 184 ? 2.151 20.842 55.440 1.00 32.18 184 ALA C C 1
ATOM 1436 O O . ALA A 1 184 ? 2.285 19.651 55.176 1.00 33.49 184 ALA C O 1
ATOM 1438 N N . LEU A 1 185 ? 2.824 21.408 56.433 1.00 33.06 185 LEU C N 1
ATOM 1439 C CA . LEU A 1 185 ? 3.841 20.643 57.204 1.00 31.90 185 LEU C CA 1
ATOM 1440 C C . LEU A 1 185 ? 3.191 19.451 57.859 1.00 32.71 185 LEU C C 1
ATOM 1441 O O . LEU A 1 185 ? 2.191 19.582 58.596 1.00 33.26 185 LEU C O 1
ATOM 1446 N N . ASN A 1 186 ? 3.739 18.287 57.582 1.00 31.87 186 ASN C N 1
ATOM 1447 C CA . ASN A 1 186 ? 3.045 17.066 57.977 1.00 31.89 186 ASN C CA 1
ATOM 1448 C C . ASN A 1 186 ? 3.386 16.568 59.398 1.00 32.99 186 ASN C C 1
ATOM 1449 O O . ASN A 1 186 ? 3.633 15.352 59.599 1.00 32.87 186 ASN C O 1
ATOM 1454 N N . TYR A 1 187 ? 3.375 17.485 60.330 1.00 33.22 187 TYR C N 1
ATOM 1455 C CA . TYR A 1 187 ? 3.808 17.265 61.721 1.00 34.11 187 TYR C CA 1
ATOM 1456 C C . TYR A 1 187 ? 2.891 17.934 62.695 1.00 35.47 187 TYR C C 1
ATOM 1457 O O . TYR A 1 187 ? 2.481 19.093 62.494 1.00 34.86 187 TYR C O 1
ATOM 1466 N N . ASP A 1 188 ? 2.585 17.243 63.784 1.00 34.11 188 ASP C N 1
ATOM 1467 C CA . ASP A 1 188 ? 1.892 17.850 64.921 1.00 35.98 188 ASP C CA 1
ATOM 1468 C C . ASP A 1 188 ? 2.876 18.347 65.985 1.00 34.81 188 ASP C C 1
ATOM 1469 O O . ASP A 1 188 ? 3.371 17.573 66.750 1.00 32.84 188 ASP C O 1
ATOM 1474 N N . PRO A 1 189 ? 3.155 19.669 66.040 1.00 33.55 189 PRO C N 1
ATOM 1475 C CA . PRO A 1 189 ? 4.186 20.116 66.936 1.00 33.77 189 PRO C CA 1
ATOM 1476 C C . PRO A 1 189 ? 3.767 20.116 68.420 1.00 33.86 189 PRO C C 1
ATOM 1477 O O . PRO A 1 189 ? 4.635 20.156 69.291 1.00 33.48 189 PRO C O 1
ATOM 1481 N N . PHE A 1 190 ? 2.471 20.037 68.716 1.00 34.34 190 PHE C N 1
ATOM 1482 C CA . PHE A 1 190 ? 2.085 19.902 70.107 1.00 33.78 190 PHE C CA 1
ATOM 1483 C C . PHE A 1 190 ? 2.592 18.587 70.681 1.00 33.68 190 PHE C C 1
ATOM 1484 O O . PHE A 1 190 ? 3.332 18.534 7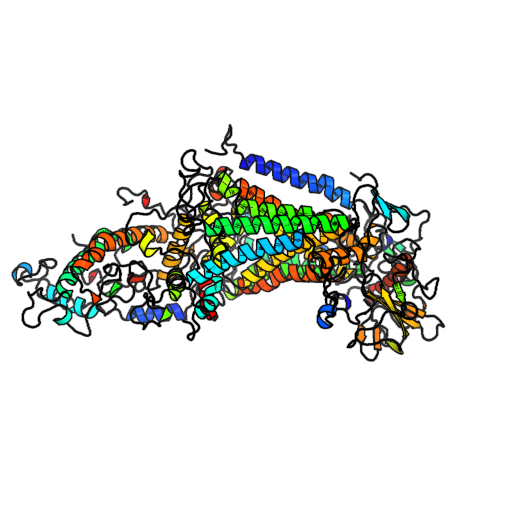1.665 1.00 32.69 190 PHE C O 1
ATOM 1492 N N . THR A 1 191 ? 2.179 17.482 70.089 1.00 34.28 191 THR C N 1
ATOM 1493 C CA . THR A 1 191 ? 2.615 16.218 70.617 1.00 35.07 191 THR C CA 1
ATOM 1494 C C . THR A 1 191 ? 4.139 16.009 70.512 1.00 36.06 191 THR C C 1
ATOM 1495 O O . THR A 1 191 ? 4.750 15.369 71.388 1.00 37.11 191 THR C O 1
ATOM 1499 N N . MET A 1 192 ? 4.776 16.517 69.457 1.00 35.32 192 MET C N 1
ATOM 1500 C CA . MET A 1 192 ? 6.221 16.368 69.345 1.00 36.04 192 MET C CA 1
ATOM 1501 C C . MET A 1 192 ? 7.065 17.166 70.354 1.00 35.90 192 MET C C 1
ATOM 1502 O O . MET A 1 192 ? 8.036 16.643 70.877 1.00 34.10 192 MET C O 1
ATOM 1507 N N . PHE A 1 193 ? 6.680 18.408 70.618 1.00 34.47 193 PHE C N 1
ATOM 1508 C CA . PHE A 1 193 ? 7.512 19.332 71.369 1.00 34.81 193 PHE C CA 1
ATOM 1509 C C . PHE A 1 193 ? 6.950 19.904 72.662 1.00 35.59 193 PHE C C 1
ATOM 1510 O O . PHE A 1 193 ? 7.744 20.317 73.500 1.00 35.40 193 PHE C O 1
ATOM 1518 N N . LEU A 1 194 ? 5.626 19.984 72.810 1.00 36.12 194 LEU C N 1
ATOM 1519 C CA . LEU A 1 194 ? 5.028 20.625 73.990 1.00 37.27 194 LEU C CA 1
ATOM 1520 C C . LEU A 1 194 ? 4.382 19.721 75.063 1.00 37.03 194 LEU C C 1
ATOM 1521 O O . LEU A 1 194 ? 4.288 20.125 76.244 1.00 35.93 194 LEU C O 1
ATOM 1526 N N . ALA A 1 195 ? 4.005 18.489 74.692 1.00 37.99 195 ALA C N 1
ATOM 1527 C CA . ALA A 1 195 ? 3.410 17.530 75.635 1.00 37.47 195 ALA C CA 1
ATOM 1528 C C . ALA A 1 195 ? 4.486 17.055 76.629 1.00 38.32 195 ALA C C 1
ATOM 1529 O O . ALA A 1 195 ? 4.176 16.695 77.758 1.00 36.91 195 ALA C O 1
ATOM 1531 N N . ASN A 1 196 ? 5.755 17.067 76.200 1.00 37.87 196 ASN C N 1
ATOM 1532 C CA . ASN A 1 196 ? 6.829 16.592 77.047 1.00 36.99 196 ASN C CA 1
ATOM 1533 C C . ASN A 1 196 ? 8.198 17.069 76.578 1.00 36.63 196 ASN C C 1
ATOM 1534 O O . ASN A 1 196 ? 8.284 17.858 75.678 1.00 36.18 196 ASN C O 1
ATOM 1539 N N . ASP A 1 197 ? 9.259 16.597 77.215 1.00 37.71 197 ASP C N 1
ATOM 1540 C CA . ASP A 1 197 ? 10.584 17.118 76.980 1.00 38.69 197 ASP C CA 1
ATOM 1541 C C . ASP A 1 197 ? 11.456 16.161 76.170 1.00 39.38 197 ASP C C 1
ATOM 1542 O O . ASP A 1 197 ? 12.681 16.170 76.273 1.00 38.39 197 ASP C O 1
ATOM 1547 N N . LYS A 1 198 ? 10.822 15.275 75.416 1.00 39.44 198 LYS C N 1
ATOM 1548 C CA . LYS A 1 198 ? 11.554 14.227 74.743 1.00 39.80 198 LYS C CA 1
ATOM 1549 C C . LYS A 1 198 ? 12.341 14.666 73.522 1.00 38.62 198 LYS C C 1
ATOM 1550 O O . LYS A 1 198 ? 13.301 14.003 73.168 1.00 37.98 198 LYS C O 1
ATOM 1556 N N . ARG A 1 199 ? 11.970 15.770 72.886 1.00 36.48 199 ARG C N 1
ATOM 1557 C CA . ARG A 1 199 ? 12.618 16.190 71.649 1.00 38.52 199 ARG C CA 1
ATOM 1558 C C . ARG A 1 199 ? 13.317 17.530 71.750 1.00 38.18 199 ARG C C 1
ATOM 1559 O O . ARG A 1 199 ? 12.906 18.383 72.498 1.00 38.41 199 ARG C O 1
ATOM 1567 N N . GLN A 1 200 ? 14.326 17.702 70.898 1.00 38.39 200 GLN C N 1
ATOM 1568 C CA . GLN A 1 200 ? 15.077 18.899 70.737 1.00 37.59 200 GLN C CA 1
ATOM 1569 C C . GLN A 1 200 ? 14.499 19.734 69.602 1.00 37.46 200 GLN C C 1
ATOM 1570 O O . GLN A 1 200 ? 14.477 19.296 68.449 1.00 36.79 200 GLN C O 1
ATOM 1576 N N . VAL A 1 201 ? 14.093 20.961 69.916 1.00 36.39 201 VAL C N 1
ATOM 1577 C CA . VAL A 1 201 ? 13.625 21.892 68.902 1.00 36.27 201 VAL C CA 1
ATOM 1578 C C . VAL A 1 201 ? 14.752 22.313 67.914 1.00 36.02 201 VAL C C 1
ATOM 1579 O O . VAL A 1 201 ? 14.517 22.498 66.722 1.00 34.75 201 VAL C O 1
ATOM 1583 N N . ARG A 1 202 ? 15.975 22.437 68.421 1.00 36.06 202 ARG C N 1
ATOM 1584 C CA . ARG A 1 202 ? 17.081 22.934 67.608 1.00 35.70 202 ARG C CA 1
ATOM 1585 C C . ARG A 1 202 ? 17.537 21.872 66.635 1.00 35.76 202 ARG C C 1
ATOM 1586 O O . ARG A 1 202 ? 17.609 20.687 66.979 1.00 35.77 202 ARG C O 1
ATOM 1594 N N . VAL A 1 203 ? 17.786 22.298 65.391 1.00 35.00 203 VAL C N 1
ATOM 1595 C CA . VAL A 1 203 ? 18.166 21.389 64.298 1.00 35.41 203 VAL C CA 1
ATOM 1596 C C . VAL A 1 203 ? 19.376 21.877 63.493 1.00 35.79 203 VAL C C 1
ATOM 1597 O O . VAL A 1 203 ? 19.893 21.148 62.648 1.00 36.75 203 VAL C O 1
ATOM 1601 N N . VAL A 1 204 ? 19.794 23.124 63.711 1.00 34.39 204 VAL C N 1
ATOM 1602 C CA . VAL A 1 204 ? 20.822 23.727 62.887 1.00 34.94 204 VAL C CA 1
ATOM 1603 C C . VAL A 1 204 ? 22.221 23.566 63.523 1.00 35.09 204 VAL C C 1
ATOM 1604 O O . VAL A 1 204 ? 22.376 23.829 64.729 1.00 34.91 204 VAL C O 1
ATOM 1608 N N . PRO A 1 205 ? 23.242 23.169 62.739 1.00 34.63 205 PRO C N 1
ATOM 1609 C CA . PRO A 1 205 ? 24.609 23.062 63.242 1.00 35.56 205 PRO C CA 1
ATOM 1610 C C . PRO A 1 205 ? 25.162 24.384 63.773 1.00 35.44 205 PRO C C 1
ATOM 1611 O O . PRO A 1 205 ? 24.809 25.474 63.288 1.00 34.70 205 PRO C O 1
ATOM 1615 N N . GLN A 1 206 ? 25.988 24.291 64.795 1.00 35.54 206 GLN C N 1
ATOM 1616 C CA . GLN A 1 206 ? 26.689 25.477 65.326 1.00 35.84 206 GLN C CA 1
ATOM 1617 C C . GLN A 1 206 ? 28.135 25.530 64.911 1.00 36.33 206 GLN C C 1
ATOM 1618 O O . GLN A 1 206 ? 28.935 26.230 65.540 1.00 35.03 206 GLN C O 1
ATOM 1624 N N . THR A 1 207 ? 28.470 24.813 63.837 1.00 36.22 207 THR C N 1
ATOM 1625 C CA . THR A 1 207 ? 29.747 24.950 63.157 1.00 35.88 207 THR C CA 1
ATOM 1626 C C . THR A 1 207 ? 29.570 25.144 61.669 1.00 34.85 207 THR C C 1
ATOM 1627 O O . THR A 1 207 ? 28.585 24.686 61.092 1.00 33.91 207 THR C O 1
ATOM 1631 N N . ALA A 1 208 ? 30.541 25.793 61.024 1.00 33.84 208 ALA C N 1
ATOM 1632 C CA . ALA A 1 208 ? 30.543 25.900 59.544 1.00 33.54 208 ALA C CA 1
ATOM 1633 C C . ALA A 1 208 ? 30.580 24.563 58.810 1.00 35.43 208 ALA C C 1
ATOM 1634 O O . ALA A 1 208 ? 29.847 24.333 57.824 1.00 34.58 208 ALA C O 1
ATOM 1636 N N . LEU A 1 209 ? 31.479 23.693 59.257 1.00 33.35 209 LEU C N 1
ATOM 1637 C CA . LEU A 1 209 ? 31.720 22.403 58.606 1.00 34.41 209 LEU C CA 1
ATOM 1638 C C . LEU A 1 209 ? 31.056 21.244 59.335 1.00 33.92 209 LEU C C 1
ATOM 1639 O O . LEU A 1 209 ? 30.852 21.292 60.544 1.00 34.89 209 LEU C O 1
ATOM 1644 N N . PRO A 1 210 ? 30.749 20.161 58.604 1.00 34.45 210 PRO C N 1
ATOM 1645 C CA . PRO A 1 210 ? 30.136 19.019 59.296 1.00 34.52 210 PRO C CA 1
ATOM 1646 C C . PRO A 1 210 ? 31.104 18.238 60.214 1.00 35.49 210 PRO C C 1
ATOM 1647 O O . PRO A 1 210 ? 32.182 17.823 59.768 1.00 35.36 210 PRO C O 1
ATOM 1651 N N . LEU A 1 211 ? 30.707 18.063 61.473 1.00 37.01 211 LEU C N 1
ATOM 1652 C CA . LEU A 1 211 ? 31.520 17.321 62.433 1.00 37.74 211 LEU C CA 1
ATOM 1653 C C . LEU A 1 211 ? 31.545 15.838 62.088 1.00 38.42 211 LEU C C 1
ATOM 1654 O O . LEU A 1 211 ? 30.497 15.227 61.885 1.00 36.63 211 LEU C O 1
ATOM 1659 N N . VAL A 1 212 ? 32.742 15.284 61.994 1.00 39.34 212 VAL C N 1
ATOM 1660 C CA . VAL A 1 212 ? 32.922 13.858 61.714 1.00 41.27 212 VAL C CA 1
ATOM 1661 C C . VAL A 1 212 ? 32.376 13.064 62.909 1.00 43.58 212 VAL C C 1
ATOM 1662 O O . VAL A 1 212 ? 32.651 13.410 64.082 1.00 45.18 212 VAL C O 1
ATOM 1666 N N . GLY A 1 213 ? 31.545 12.055 62.607 1.00 44.40 213 GLY C N 1
ATOM 1667 C CA . GLY A 1 213 ? 30.875 11.243 63.611 1.00 43.22 213 GLY C CA 1
ATOM 1668 C C . GLY A 1 213 ? 29.425 11.539 63.884 1.00 42.80 213 GLY C C 1
ATOM 1669 O O . GLY A 1 213 ? 28.761 10.717 64.506 1.00 43.40 213 GLY C O 1
ATOM 1670 N N . VAL A 1 214 ? 28.910 12.699 63.456 1.00 42.02 214 VAL C N 1
ATOM 1671 C CA . VAL A 1 214 ? 27.498 13.024 63.603 1.00 40.67 214 VAL C CA 1
ATOM 1672 C C . VAL A 1 214 ? 26.862 13.322 62.247 1.00 38.78 214 VAL C C 1
ATOM 1673 O O . VAL A 1 214 ? 25.722 13.706 62.193 1.00 39.51 214 VAL C O 1
ATOM 1677 N N . SER A 1 215 ? 27.595 13.162 61.155 1.00 37.56 215 SER C N 1
ATOM 1678 C CA . SER A 1 215 ? 27.167 13.786 59.887 1.00 36.01 215 SER C CA 1
ATOM 1679 C C . SER A 1 215 ? 26.915 12.814 58.742 1.00 36.04 215 SER C C 1
ATOM 1680 O O . SER A 1 215 ? 26.720 13.242 57.598 1.00 35.05 215 SER C O 1
ATOM 1683 N N . ARG A 1 216 ? 26.917 11.502 59.015 1.00 35.66 216 ARG C N 1
ATOM 1684 C CA . ARG A 1 216 ? 26.794 10.525 57.955 1.00 35.88 216 ARG C CA 1
ATOM 1685 C C . ARG A 1 216 ? 25.848 9.400 58.373 1.00 36.63 216 ARG C C 1
ATOM 1686 O O . ARG A 1 216 ? 25.972 8.837 59.469 1.00 35.84 216 ARG C O 1
ATOM 1694 N N . GLY A 1 217 ? 24.918 9.058 57.483 1.00 36.58 217 GLY C N 1
ATOM 1695 C CA . GLY A 1 217 ? 24.066 7.891 57.666 1.00 36.26 217 GLY C CA 1
ATOM 1696 C C . GLY A 1 217 ? 23.222 7.962 58.920 1.00 36.26 217 GLY C C 1
ATOM 1697 O O . GLY A 1 217 ? 22.605 8.966 59.231 1.00 35.28 217 GLY C O 1
ATOM 1698 N N . LYS A 1 218 ? 23.173 6.862 59.664 1.00 36.20 218 LYS C N 1
ATOM 1699 C CA . LYS A 1 218 ? 22.342 6.821 60.855 1.00 37.65 218 LYS C CA 1
ATOM 1700 C C . LYS A 1 218 ? 22.892 7.596 62.056 1.00 38.04 218 LYS C C 1
ATOM 1701 O O . LYS A 1 218 ? 22.243 7.658 63.087 1.00 37.84 218 LYS C O 1
ATOM 1707 N N . GLU A 1 219 ? 24.067 8.205 61.916 1.00 38.06 219 GLU C N 1
ATOM 1708 C CA . GLU A 1 219 ? 24.555 9.169 62.881 1.00 37.84 219 GLU C CA 1
ATOM 1709 C C . GLU A 1 219 ? 23.677 10.381 62.875 1.00 37.88 219 GLU C C 1
ATOM 1710 O O . GLU A 1 219 ? 23.599 11.096 63.865 1.00 38.09 219 GLU C O 1
ATOM 1716 N N . ARG A 1 220 ? 22.999 10.649 61.750 1.00 36.82 220 ARG C N 1
ATOM 1717 C CA . ARG A 1 220 ? 22.339 11.918 61.540 1.00 34.74 220 ARG C CA 1
ATOM 1718 C C . ARG A 1 220 ? 20.880 11.948 62.005 1.00 34.82 220 ARG C C 1
ATOM 1719 O O . ARG A 1 220 ? 20.166 10.968 61.926 1.00 34.82 220 ARG C O 1
ATOM 1727 N N . ARG A 1 221 ? 20.427 13.102 62.438 1.00 34.05 221 ARG C N 1
ATOM 1728 C CA . ARG A 1 221 ? 18.997 13.322 62.619 1.00 34.99 221 ARG C CA 1
ATOM 1729 C C . ARG A 1 221 ? 18.381 13.392 61.219 1.00 34.94 221 ARG C C 1
ATOM 1730 O O . ARG A 1 221 ? 19.044 13.883 60.285 1.00 34.44 221 ARG C O 1
ATOM 1738 N N . PRO A 1 222 ? 17.153 12.857 61.060 1.00 34.13 222 PRO C N 1
ATOM 1739 C CA . PRO A 1 222 ? 16.474 12.891 59.748 1.00 34.05 222 PRO C CA 1
ATOM 1740 C C . PRO A 1 222 ? 16.057 14.330 59.462 1.00 33.33 222 PRO C C 1
ATOM 1741 O O . PRO A 1 222 ? 15.822 15.104 60.399 1.00 34.98 222 PRO C O 1
ATOM 1745 N N . LEU A 1 223 ? 15.920 14.694 58.190 1.00 33.38 223 LEU C N 1
ATOM 1746 C CA . LEU A 1 223 ? 15.548 16.059 57.816 1.00 31.24 223 LEU C CA 1
ATOM 1747 C C . LEU A 1 223 ? 14.133 16.407 58.302 1.00 31.93 223 LEU C C 1
ATOM 1748 O O . LEU A 1 223 ? 13.801 17.550 58.516 1.00 33.05 223 LEU C O 1
ATOM 1753 N N . SER A 1 224 ? 13.316 15.393 58.500 1.00 32.79 224 SER C N 1
ATOM 1754 C CA . SER A 1 224 ? 11.991 15.565 59.140 1.00 34.34 224 SER C CA 1
ATOM 1755 C C . SER A 1 224 ? 12.002 16.426 60.400 1.00 34.97 224 SER C C 1
ATOM 1756 O O . SER A 1 224 ? 11.043 17.133 60.660 1.00 34.75 224 SER C O 1
ATOM 1759 N N . ASP A 1 225 ? 13.089 16.370 61.194 1.00 34.76 225 ASP C N 1
ATOM 1760 C CA . ASP A 1 225 ? 13.178 17.171 62.391 1.00 34.80 225 ASP C CA 1
ATOM 1761 C C . ASP A 1 225 ? 13.111 18.665 62.082 1.00 34.04 225 ASP C C 1
ATOM 1762 O O . ASP A 1 225 ? 12.517 19.460 62.825 1.00 34.00 225 ASP C O 1
ATOM 1767 N N . ALA A 1 226 ? 13.700 19.054 60.961 1.00 33.53 226 ALA C N 1
ATOM 1768 C CA . ALA A 1 226 ? 13.705 20.464 60.543 1.00 32.14 226 ALA C CA 1
ATOM 1769 C C . ALA A 1 226 ? 12.312 20.898 60.071 1.00 32.94 226 ALA C C 1
ATOM 1770 O O . ALA A 1 226 ? 11.864 22.018 60.339 1.00 33.24 226 ALA C O 1
ATOM 1772 N N . TYR A 1 227 ? 11.587 20.044 59.381 1.00 32.12 227 TYR C N 1
ATOM 1773 C CA . TYR A 1 227 ? 10.203 20.395 59.038 1.00 32.54 227 TYR C CA 1
ATOM 1774 C C . TYR A 1 227 ? 9.373 20.535 60.321 1.00 33.70 227 TYR C C 1
ATOM 1775 O O . TYR A 1 227 ? 8.491 21.403 60.383 1.00 34.42 227 TYR C O 1
ATOM 1784 N N . ALA A 1 228 ? 9.591 19.632 61.298 1.00 34.81 228 ALA C N 1
ATOM 1785 C CA . ALA A 1 228 ? 8.794 19.635 62.547 1.00 35.37 228 ALA C CA 1
ATOM 1786 C C . ALA A 1 228 ? 9.054 20.894 63.356 1.00 35.59 228 ALA C C 1
ATOM 1787 O O . ALA A 1 228 ? 8.150 21.514 63.883 1.00 33.95 228 ALA C O 1
ATOM 1789 N N . THR A 1 229 ? 10.314 21.276 63.453 1.00 35.05 229 THR C N 1
ATOM 1790 C CA . THR A 1 229 ? 10.660 22.555 64.055 1.00 34.57 229 THR C CA 1
ATOM 1791 C C . THR A 1 229 ? 9.999 23.748 63.358 1.00 35.18 229 THR C C 1
ATOM 1792 O O . THR A 1 229 ? 9.446 24.622 64.017 1.00 34.96 229 THR C O 1
ATOM 1796 N N . PHE A 1 230 ? 10.014 23.797 62.009 1.00 33.66 230 PHE C N 1
ATOM 1797 C CA . PHE A 1 230 ? 9.289 24.837 61.279 1.00 33.97 230 PHE C CA 1
ATOM 1798 C C . PHE A 1 230 ? 7.796 24.796 61.638 1.00 33.26 230 PHE C C 1
ATOM 1799 O O . PHE A 1 230 ? 7.202 25.805 61.849 1.00 32.07 230 PHE C O 1
ATOM 1807 N N . ALA A 1 231 ? 7.196 23.616 61.748 1.00 32.15 231 ALA C N 1
ATOM 1808 C CA . ALA A 1 231 ? 5.774 23.538 62.137 1.00 32.35 231 ALA C CA 1
ATOM 1809 C C . ALA A 1 231 ? 5.499 24.119 63.535 1.00 32.16 231 ALA C C 1
ATOM 1810 O O . ALA A 1 231 ? 4.505 24.790 63.761 1.00 34.20 231 ALA C O 1
ATOM 1812 N N . LEU A 1 232 ? 6.414 23.889 64.474 1.00 33.46 232 LEU C N 1
ATOM 1813 C CA . LEU A 1 232 ? 6.273 24.395 65.816 1.00 32.06 232 LEU C CA 1
ATOM 1814 C C . LEU A 1 232 ? 6.335 25.911 65.755 1.00 32.95 232 LEU C C 1
ATOM 1815 O O . LEU A 1 232 ? 5.555 26.625 66.364 1.00 32.48 232 LEU C O 1
ATOM 1820 N N . MET A 1 233 ? 7.275 26.405 64.979 1.00 31.50 233 MET C N 1
ATOM 1821 C CA . MET A 1 233 ? 7.422 27.877 64.857 1.00 32.58 233 MET C CA 1
ATOM 1822 C C . MET A 1 233 ? 6.229 28.585 64.197 1.00 31.65 233 MET C C 1
ATOM 1823 O O . MET A 1 233 ? 5.889 29.795 64.503 1.00 34.45 233 MET C O 1
ATOM 1828 N N . MET A 1 234 ? 5.681 27.949 63.173 1.00 33.75 234 MET C N 1
ATOM 1829 C CA . MET A 1 234 ? 4.436 28.419 62.528 1.00 34.32 234 MET C CA 1
ATOM 1830 C C . MET A 1 234 ? 3.289 28.463 63.573 1.00 35.02 234 MET C C 1
ATOM 1831 O O . MET A 1 234 ? 2.569 29.453 63.687 1.00 34.25 234 MET C O 1
ATOM 1836 N N . SER A 1 235 ? 3.137 27.386 64.333 1.00 35.13 235 SER C N 1
ATOM 1837 C CA . SER A 1 235 ? 2.141 27.309 65.387 1.00 36.94 235 SER C CA 1
ATOM 1838 C C . SER A 1 235 ? 2.329 28.331 66.504 1.00 36.64 235 SER C C 1
ATOM 1839 O O . SER A 1 235 ? 1.366 29.012 66.914 1.00 37.34 235 SER C O 1
ATOM 1842 N N . ILE A 1 236 ? 3.569 28.494 66.978 1.00 35.00 236 ILE C N 1
ATOM 1843 C CA . ILE A 1 236 ? 3.856 29.560 67.964 1.00 35.74 236 ILE C CA 1
ATOM 1844 C C . ILE A 1 236 ? 3.579 30.962 67.427 1.00 36.24 236 ILE C C 1
ATOM 1845 O O . ILE A 1 236 ? 2.946 31.785 68.112 1.00 34.22 236 ILE C O 1
ATOM 1850 N N . SER A 1 237 ? 3.991 31.239 66.182 1.00 35.61 237 SER C N 1
ATOM 1851 C CA . SER A 1 237 ? 3.734 32.536 65.568 1.00 35.30 237 SER C CA 1
ATOM 1852 C C . SER A 1 237 ? 2.213 32.846 65.542 1.00 35.48 237 SER C C 1
ATOM 1853 O O . SER A 1 237 ? 1.732 33.939 65.903 1.00 34.56 237 SER C O 1
ATOM 1856 N N . ASP A 1 238 ? 1.440 31.878 65.117 1.00 34.88 238 ASP C N 1
ATOM 1857 C CA . ASP A 1 238 ? -0.002 32.096 64.994 1.00 35.92 238 ASP C CA 1
ATOM 1858 C C . ASP A 1 238 ? -0.660 32.204 66.394 1.00 35.41 238 ASP C C 1
ATOM 1859 O O . ASP A 1 238 ? -1.611 32.963 66.578 1.00 36.30 238 ASP C O 1
ATOM 1864 N N . SER A 1 239 ? -0.179 31.406 67.338 1.00 34.92 239 SER C N 1
ATOM 1865 C CA . SER A 1 239 ? -0.649 31.425 68.735 1.00 33.76 239 SER C CA 1
ATOM 1866 C C . SER A 1 239 ? -0.505 32.775 69.423 1.00 35.88 239 SER C C 1
ATOM 1867 O O . SER A 1 239 ? -1.297 33.079 70.351 1.00 34.82 239 SER C O 1
ATOM 1870 N N . LEU A 1 240 ? 0.551 33.515 69.047 1.00 36.22 240 LEU C N 1
ATOM 1871 C CA . LEU A 1 240 ? 0.818 34.839 69.603 1.00 35.36 240 LEU C CA 1
ATOM 1872 C C . LEU A 1 240 ? 0.417 35.942 68.752 1.00 35.07 240 LEU C C 1
ATOM 1873 O O . LEU A 1 240 ? 0.613 37.112 69.141 1.00 34.30 240 LEU C O 1
ATOM 1878 N N . GLY A 1 241 ? -0.166 35.647 67.606 1.00 35.53 241 GLY C N 1
ATOM 1879 C CA . GLY A 1 241 ? -0.557 36.682 66.649 1.00 34.77 241 GLY C CA 1
ATOM 1880 C C . GLY A 1 241 ? 0.648 37.431 66.111 1.00 35.97 241 GLY C C 1
ATOM 1881 O O . GLY A 1 241 ? 0.609 38.669 66.008 1.00 36.23 241 GLY C O 1
ATOM 1882 N N . THR A 1 242 ? 1.707 36.706 65.780 1.00 35.99 242 THR C N 1
ATOM 1883 C CA . THR A 1 242 ? 2.970 37.392 65.401 1.00 36.15 242 THR C CA 1
ATOM 1884 C C . THR A 1 242 ? 3.709 36.618 64.284 1.00 36.60 242 THR C C 1
ATOM 1885 O O . THR A 1 242 ? 3.144 35.700 63.693 1.00 35.86 242 THR C O 1
ATOM 1889 N N . ASN A 1 243 ? 4.921 37.071 63.966 1.00 35.20 243 ASN C N 1
ATOM 1890 C CA . ASN A 1 243 ? 5.735 36.516 62.878 1.00 34.95 243 ASN C CA 1
ATOM 1891 C C . ASN A 1 243 ? 7.144 36.239 63.411 1.00 34.76 243 ASN C C 1
ATOM 1892 O O . ASN A 1 243 ? 7.478 36.611 64.555 1.00 34.15 243 ASN C O 1
ATOM 1897 N N . CYS A 1 244 ? 7.955 35.553 62.612 1.00 35.22 244 CYS C N 1
ATOM 1898 C CA . CYS A 1 244 ? 9.267 35.095 63.007 1.00 34.90 244 CYS C CA 1
ATOM 1899 C C . CYS A 1 244 ? 10.162 36.152 63.532 1.00 35.73 244 CYS C C 1
ATOM 1900 O O . CYS A 1 244 ? 10.971 35.888 64.456 1.00 35.16 244 CYS C O 1
ATOM 1903 N N . THR A 1 245 ? 10.023 37.352 62.955 1.00 34.19 245 THR C N 1
ATOM 1904 C CA . THR A 1 245 ? 10.889 38.512 63.277 1.00 35.58 245 THR C CA 1
ATOM 1905 C C . THR A 1 245 ? 10.635 39.173 64.637 1.00 34.64 245 THR C C 1
ATOM 1906 O O . THR A 1 245 ? 11.353 40.073 65.031 1.00 35.81 245 THR C O 1
ATOM 1910 N N . PHE A 1 246 ? 9.566 38.762 65.320 1.00 34.72 246 PHE C N 1
ATOM 1911 C CA . PHE A 1 246 ? 9.346 39.163 66.695 1.00 34.03 246 PHE C CA 1
ATOM 1912 C C . PHE A 1 246 ? 10.473 38.637 67.578 1.00 34.23 246 PHE C C 1
ATOM 1913 O O . PHE A 1 246 ? 10.742 39.231 68.641 1.00 35.99 246 PHE C O 1
ATOM 1921 N N . CYS A 1 247 ? 10.982 37.440 67.199 1.00 33.51 247 CYS C N 1
ATOM 1922 C CA . CYS A 1 247 ? 11.995 36.703 67.958 1.00 32.49 247 CYS C CA 1
ATOM 1923 C C . CYS A 1 247 ? 13.362 36.529 67.306 1.00 31.87 247 CYS C C 1
ATOM 1924 O O . CYS A 1 247 ? 14.374 36.433 67.974 1.00 33.05 247 CYS C O 1
ATOM 1927 N N . HIS A 1 248 ? 13.387 36.453 65.996 1.00 31.73 248 HIS C N 1
ATOM 1928 C CA . HIS A 1 248 ? 14.601 36.140 65.248 1.00 32.75 248 HIS C CA 1
ATOM 1929 C C . HIS A 1 248 ? 14.939 37.162 64.190 1.00 33.93 248 HIS C C 1
ATOM 1930 O O . HIS A 1 248 ? 14.052 37.747 63.551 1.00 35.23 248 HIS C O 1
ATOM 1937 N N . ASN A 1 249 ? 16.238 37.364 63.991 1.00 33.54 249 ASN C N 1
ATOM 1938 C CA . ASN A 1 249 ? 16.789 37.826 62.708 1.00 33.87 249 ASN C CA 1
ATOM 1939 C C . ASN A 1 249 ? 17.019 36.629 61.820 1.00 34.14 249 ASN C C 1
ATOM 1940 O O . ASN A 1 249 ? 17.885 35.808 62.102 1.00 34.73 249 ASN C O 1
ATOM 1945 N N . ALA A 1 250 ? 16.200 36.497 60.767 1.00 34.08 250 ALA C N 1
ATOM 1946 C CA . ALA A 1 250 ? 16.239 35.349 59.846 1.00 33.35 250 ALA C CA 1
ATOM 1947 C C . ALA A 1 250 ? 17.552 35.119 59.153 1.00 33.10 250 ALA C C 1
ATOM 1948 O O . ALA A 1 250 ? 17.823 34.008 58.712 1.00 34.01 250 ALA C O 1
ATOM 1950 N N . GLN A 1 251 ? 18.421 36.103 59.166 1.00 33.36 251 GLN C N 1
ATOM 1951 C CA . GLN A 1 251 ? 19.845 35.904 58.778 1.00 34.21 251 GLN C CA 1
ATOM 1952 C C . GLN A 1 251 ? 20.434 34.661 59.390 1.00 33.92 251 GLN C C 1
ATOM 1953 O O . GLN A 1 251 ? 21.129 33.901 58.736 1.00 35.72 251 GLN C O 1
ATOM 1959 N N . THR A 1 252 ? 20.155 34.459 60.678 1.00 34.94 252 THR C N 1
ATOM 1960 C CA . THR A 1 252 ? 20.580 33.255 61.383 1.00 35.76 252 THR C CA 1
ATOM 1961 C C . THR A 1 252 ? 19.599 32.903 62.542 1.00 36.44 252 THR C C 1
ATOM 1962 O O . THR A 1 252 ? 19.772 33.342 63.678 1.00 36.17 252 THR C O 1
ATOM 1966 N N . PHE A 1 253 ? 18.625 32.043 62.230 1.00 36.86 253 PHE C N 1
ATOM 1967 C CA . PHE A 1 253 ? 17.629 31.603 63.229 1.00 36.35 253 PHE C CA 1
ATOM 1968 C C . PHE A 1 253 ? 18.298 30.939 64.439 1.00 36.26 253 PHE C C 1
ATOM 1969 O O . PHE A 1 253 ? 17.805 30.995 65.580 1.00 36.17 253 PHE C O 1
ATOM 1977 N N . GLU A 1 254 ? 19.432 30.270 64.202 1.00 36.58 254 GLU C N 1
ATOM 1978 C CA . GLU A 1 254 ? 20.117 29.553 65.246 1.00 35.82 254 GLU C CA 1
ATOM 1979 C C . GLU A 1 254 ? 20.988 30.371 66.173 1.00 35.39 254 GLU C C 1
ATOM 1980 O O . GLU A 1 254 ? 21.497 29.831 67.163 1.00 35.83 254 GLU C O 1
ATOM 1986 N N . SER A 1 255 ? 21.135 31.666 65.909 1.00 35.87 255 SER C N 1
ATOM 1987 C CA . SER A 1 255 ? 22.010 32.531 66.706 1.00 35.49 255 SER C CA 1
ATOM 1988 C C . SER A 1 255 ? 21.252 33.375 67.732 1.00 35.31 255 SER C C 1
ATOM 1989 O O . SER A 1 255 ? 20.168 33.876 67.430 1.00 35.31 255 SER C O 1
ATOM 1992 N N . TRP A 1 256 ? 21.858 33.497 68.910 1.00 34.06 256 TRP C N 1
ATOM 1993 C CA . TRP A 1 256 ? 21.388 34.328 69.972 1.00 34.97 256 TRP C CA 1
ATOM 1994 C C . TRP A 1 256 ? 22.148 35.642 69.919 1.00 36.20 256 TRP C C 1
ATOM 1995 O O . TRP A 1 256 ? 22.562 36.041 68.819 1.00 36.82 256 TRP C O 1
ATOM 2006 N N . GLY A 1 257 ? 22.335 36.325 71.053 1.00 35.56 257 GLY C N 1
ATOM 2007 C CA . GLY A 1 257 ? 23.003 37.640 71.041 1.00 35.89 257 GLY C CA 1
ATOM 2008 C C . GLY A 1 257 ? 22.235 38.701 70.271 1.00 35.88 257 GLY C C 1
ATOM 2009 O O . GLY A 1 257 ? 21.028 38.851 70.434 1.00 34.68 257 GLY C O 1
ATOM 2010 N N . LYS A 1 258 ? 22.918 39.424 69.395 1.00 36.07 258 LYS C N 1
ATOM 2011 C CA . LYS A 1 258 ? 22.233 40.432 68.582 1.00 36.31 258 LYS C CA 1
ATOM 2012 C C . LYS A 1 258 ? 21.284 39.879 67.564 1.00 36.33 258 LYS C C 1
ATOM 2013 O O . LYS A 1 258 ? 20.518 40.656 66.995 1.00 36.75 258 LYS C O 1
ATOM 2019 N N . LYS A 1 259 ? 21.284 38.558 67.331 1.00 35.49 259 LYS C N 1
ATOM 2020 C CA . LYS A 1 259 ? 20.495 37.961 66.293 1.00 35.30 259 LYS C CA 1
ATOM 2021 C C . LYS A 1 259 ? 19.132 37.474 66.811 1.00 35.33 259 LYS C C 1
ATOM 2022 O O . LYS A 1 259 ? 18.303 36.985 66.025 1.00 35.59 259 LYS C O 1
ATOM 2028 N N . SER A 1 260 ? 18.926 37.578 68.117 1.00 35.09 260 SER C N 1
ATOM 2029 C CA . SER A 1 260 ? 17.625 37.248 68.732 1.00 35.33 260 SER C CA 1
ATOM 2030 C C . SER A 1 260 ? 17.131 38.406 69.589 1.00 34.77 260 SER C C 1
ATOM 2031 O O . SER A 1 260 ? 17.922 39.144 70.150 1.00 34.78 260 SER C O 1
ATOM 2034 N N . THR A 1 261 ? 15.810 38.531 69.723 1.00 35.51 261 THR C N 1
ATOM 2035 C CA . THR A 1 261 ? 15.211 39.568 70.554 1.00 34.25 261 THR C CA 1
ATOM 2036 C C . THR A 1 261 ? 15.033 39.017 71.971 1.00 35.21 261 THR C C 1
ATOM 2037 O O . THR A 1 261 ? 15.046 37.766 72.159 1.00 34.96 261 THR C O 1
ATOM 2041 N N . PRO A 1 262 ? 14.848 39.908 72.939 1.00 34.79 262 PRO C N 1
ATOM 2042 C CA . PRO A 1 262 ? 14.545 39.465 74.331 1.00 34.84 262 PRO C CA 1
ATOM 2043 C C . PRO A 1 262 ? 13.315 38.528 74.413 1.00 35.22 262 PRO C C 1
ATOM 2044 O O . PRO A 1 262 ? 13.252 37.634 75.263 1.00 35.17 262 PRO C O 1
ATOM 2048 N N . GLN A 1 263 ? 12.347 38.745 73.518 1.00 34.65 263 GLN C N 1
ATOM 2049 C CA . GLN A 1 263 ? 11.140 37.967 73.476 1.00 34.98 263 GLN C CA 1
ATOM 2050 C C . GLN A 1 263 ? 11.477 36.541 73.108 1.00 34.20 263 GLN C C 1
ATOM 2051 O O . GLN A 1 263 ? 10.798 35.628 73.525 1.00 34.81 263 GLN C O 1
ATOM 2057 N N . ARG A 1 264 ? 12.525 36.300 72.313 1.00 33.49 264 ARG C N 1
ATOM 2058 C CA . ARG A 1 264 ? 12.862 34.892 72.039 1.00 33.25 264 ARG C CA 1
ATOM 2059 C C . ARG A 1 264 ? 13.284 34.077 73.288 1.00 33.64 264 ARG C C 1
ATOM 2060 O O . ARG A 1 264 ? 13.012 32.861 73.413 1.00 34.26 264 ARG C O 1
ATOM 2068 N N . ALA A 1 265 ? 14.060 34.695 74.164 1.00 33.01 265 ALA C N 1
ATOM 2069 C CA . ALA A 1 265 ? 14.456 34.061 75.428 1.00 32.89 265 ALA C CA 1
ATOM 2070 C C . ALA A 1 265 ? 13.225 33.805 76.317 1.00 33.57 265 ALA C C 1
ATOM 2071 O O . ALA A 1 265 ? 13.087 32.742 76.924 1.00 33.67 265 ALA C O 1
ATOM 2073 N N . ILE A 1 266 ? 12.299 34.755 76.341 1.00 34.30 266 ILE C N 1
ATOM 2074 C CA . ILE A 1 266 ? 11.013 34.535 77.074 1.00 34.15 266 ILE C CA 1
ATOM 2075 C C . ILE A 1 266 ? 10.269 33.327 76.495 1.00 33.99 266 ILE C C 1
ATOM 2076 O O . ILE A 1 266 ? 9.777 32.455 77.255 1.00 33.53 266 ILE C O 1
ATOM 2081 N N . ALA A 1 267 ? 10.178 33.252 75.156 1.00 33.92 267 ALA C N 1
ATOM 2082 C CA . ALA A 1 267 ? 9.572 32.113 74.484 1.00 32.46 267 ALA C CA 1
ATOM 2083 C C . ALA A 1 267 ? 10.222 30.821 74.866 1.00 33.55 267 ALA C C 1
ATOM 2084 O O . ALA A 1 267 ? 9.533 29.816 74.993 1.00 33.20 267 ALA C O 1
ATOM 2086 N N . TRP A 1 268 ? 11.555 30.792 74.938 1.00 33.63 268 TRP C N 1
ATOM 2087 C CA . TRP A 1 268 ? 12.261 29.565 75.334 1.00 33.90 268 TRP C CA 1
ATOM 2088 C C . TRP A 1 268 ? 11.802 29.080 76.725 1.00 34.35 268 TRP C C 1
ATOM 2089 O O . TRP A 1 268 ? 11.561 27.891 76.962 1.00 33.77 268 TRP C O 1
ATOM 2100 N N . TRP A 1 269 ? 11.693 30.012 77.656 1.00 33.61 269 TRP C N 1
ATOM 2101 C CA . TRP A 1 269 ? 11.201 29.692 79.011 1.00 34.59 269 TRP C CA 1
ATOM 2102 C C . TRP A 1 269 ? 9.741 29.224 78.959 1.00 35.04 269 TRP C C 1
ATOM 2103 O O . TRP A 1 269 ? 9.310 28.384 79.758 1.00 35.58 269 TRP C O 1
ATOM 2114 N N . GLY A 1 270 ? 8.991 29.743 77.991 1.00 34.34 270 GLY C N 1
ATOM 2115 C CA . GLY A 1 270 ? 7.578 29.349 77.797 1.00 34.89 270 GLY C CA 1
ATOM 2116 C C . GLY A 1 270 ? 7.455 27.909 77.388 1.00 35.02 270 GLY C C 1
ATOM 2117 O O . GLY A 1 270 ? 6.579 27.183 77.869 1.00 35.20 270 GLY C O 1
ATOM 2118 N N . ILE A 1 271 ? 8.354 27.461 76.522 1.00 34.73 271 ILE C N 1
ATOM 2119 C CA . ILE A 1 271 ? 8.385 26.020 76.145 1.00 34.81 271 ILE C CA 1
ATOM 2120 C C . ILE A 1 271 ? 8.621 25.123 77.355 1.00 35.20 271 ILE C C 1
ATOM 2121 O O . ILE A 1 271 ? 7.961 24.095 77.535 1.00 34.96 271 ILE C O 1
ATOM 2126 N N . ARG A 1 272 ? 9.616 25.486 78.170 1.00 34.12 272 ARG C N 1
ATOM 2127 C CA . ARG A 1 272 ? 9.915 24.748 79.382 1.00 35.78 272 ARG C CA 1
ATOM 2128 C C . ARG A 1 272 ? 8.740 24.740 80.377 1.00 35.06 272 ARG C C 1
ATOM 2129 O O . ARG A 1 272 ? 8.406 23.684 80.977 1.00 34.18 272 ARG C O 1
ATOM 2137 N N . MET A 1 273 ? 8.136 25.906 80.558 1.00 34.53 273 MET C N 1
ATOM 2138 C CA . MET A 1 273 ? 6.964 26.017 81.437 1.00 34.69 273 MET C CA 1
ATOM 2139 C C . MET A 1 273 ? 5.811 25.135 80.979 1.00 34.14 273 MET C C 1
ATOM 2140 O O . MET A 1 273 ? 5.262 24.393 81.774 1.00 34.86 273 MET C O 1
ATOM 2145 N N . VAL A 1 274 ? 5.492 25.168 79.694 1.00 34.43 274 VAL C N 1
ATOM 2146 C CA . VAL A 1 274 ? 4.364 24.417 79.154 1.00 35.03 274 VAL C CA 1
ATOM 2147 C C . VAL A 1 274 ? 4.617 22.915 79.335 1.00 34.17 274 VAL C C 1
ATOM 2148 O O . VAL A 1 274 ? 3.712 22.136 79.669 1.00 33.98 274 VAL C O 1
ATOM 2152 N N . ARG A 1 275 ? 5.848 22.490 79.098 1.00 33.41 275 ARG C N 1
ATOM 2153 C CA . ARG A 1 275 ? 6.218 21.068 79.291 1.00 34.04 275 ARG C CA 1
ATOM 2154 C C . ARG A 1 275 ? 6.014 20.642 80.729 1.00 34.60 275 ARG C C 1
ATOM 2155 O O . ARG A 1 275 ? 5.545 19.529 80.995 1.00 35.14 275 ARG C O 1
ATOM 2163 N N . ASP A 1 276 ? 6.338 21.530 81.670 1.00 35.14 276 ASP C N 1
ATOM 2164 C CA . ASP A 1 276 ? 6.176 21.211 83.108 1.00 35.18 276 ASP C CA 1
ATOM 2165 C C . ASP A 1 276 ? 4.691 21.134 83.461 1.00 34.71 276 ASP C C 1
ATOM 2166 O O . ASP A 1 276 ? 4.251 20.193 84.116 1.00 35.13 276 ASP C O 1
ATOM 2171 N N . LEU A 1 277 ? 3.919 22.132 83.013 1.00 34.14 277 LEU C N 1
ATOM 2172 C CA . LEU A 1 277 ? 2.428 22.118 83.200 1.00 33.96 277 LEU C CA 1
ATOM 2173 C C . LEU A 1 277 ? 1.826 20.805 82.687 1.00 34.99 277 LEU C C 1
ATOM 2174 O O . LEU A 1 277 ? 1.098 20.108 83.386 1.00 33.10 277 LEU C O 1
ATOM 2179 N N . ASN A 1 278 ? 2.160 20.449 81.460 1.00 35.04 278 ASN C N 1
ATOM 2180 C CA . ASN A 1 278 ? 1.629 19.253 80.857 1.00 34.20 278 ASN C CA 1
ATOM 2181 C C . ASN A 1 278 ? 2.082 17.934 81.506 1.00 34.96 278 ASN C C 1
ATOM 2182 O O . ASN A 1 278 ? 1.256 17.049 81.820 1.00 35.20 278 ASN C O 1
ATOM 2187 N N . MET A 1 279 ? 3.389 17.758 81.702 1.00 34.30 279 MET C N 1
ATOM 2188 C CA . MET A 1 279 ? 3.867 16.499 82.256 1.00 34.99 279 MET C CA 1
ATOM 2189 C C . MET A 1 279 ? 3.430 16.298 83.705 1.00 33.83 279 MET C C 1
ATOM 2190 O O . MET A 1 279 ? 3.119 15.178 84.111 1.00 32.54 279 MET C O 1
ATOM 2195 N N . ASN A 1 280 ? 3.420 17.378 84.470 1.00 33.01 280 ASN C N 1
ATOM 2196 C CA . ASN A 1 280 ? 3.372 17.256 85.931 1.00 34.65 280 ASN C CA 1
ATOM 2197 C C . ASN A 1 280 ? 2.056 17.661 86.558 1.00 34.81 280 ASN C C 1
ATOM 2198 O O . ASN A 1 280 ? 1.728 17.194 87.676 1.00 33.73 280 ASN C O 1
ATOM 2203 N N . TYR A 1 281 ? 1.277 18.474 85.846 1.00 34.51 281 TYR C N 1
ATOM 2204 C CA . TYR A 1 281 ? -0.029 18.960 86.358 1.00 35.31 281 TYR C CA 1
ATOM 2205 C C . TYR A 1 281 ? -1.241 18.521 85.510 1.00 36.15 281 TYR C C 1
ATOM 2206 O O . TYR A 1 281 ? -2.218 18.019 86.049 1.00 38.19 281 TYR C O 1
ATOM 2215 N N . LEU A 1 282 ? -1.177 18.714 84.201 1.00 34.82 282 LEU C N 1
ATOM 2216 C CA . LEU A 1 282 ? -2.342 18.482 83.314 1.00 34.03 282 LEU C CA 1
ATOM 2217 C C . LEU A 1 282 ? -2.500 17.026 82.850 1.00 34.81 282 LEU C C 1
ATOM 2218 O O . LEU A 1 282 ? -3.587 16.457 82.991 1.00 34.31 282 LEU C O 1
ATOM 2223 N N . ALA A 1 283 ? -1.466 16.414 82.281 1.00 34.28 283 ALA C N 1
ATOM 2224 C CA . ALA A 1 283 ? -1.606 15.004 81.862 1.00 34.45 283 ALA C CA 1
ATOM 2225 C C . ALA A 1 283 ? -2.078 14.023 82.973 1.00 34.53 283 ALA C C 1
ATOM 2226 O O . ALA A 1 283 ? -2.919 13.192 82.705 1.00 34.33 283 ALA C O 1
ATOM 2228 N N . PRO A 1 284 ? -1.530 14.113 84.213 1.00 35.25 284 PRO C N 1
ATOM 2229 C CA . PRO A 1 284 ? -2.006 13.270 85.282 1.00 36.06 284 PRO C CA 1
ATOM 2230 C C . PRO A 1 284 ? -3.464 13.405 85.683 1.00 36.46 284 PRO C C 1
ATOM 2231 O O . PRO A 1 284 ? -3.991 12.491 86.341 1.00 35.69 284 PRO C O 1
ATOM 2235 N N . LEU A 1 285 ? -4.120 14.494 85.280 1.00 36.42 285 LEU C N 1
ATOM 2236 C CA . LEU A 1 285 ? -5.548 14.665 85.561 1.00 37.35 285 LEU C CA 1
ATOM 2237 C C . LEU A 1 285 ? -6.482 13.700 84.837 1.00 37.68 285 LEU C C 1
ATOM 2238 O O . LEU A 1 285 ? -7.647 13.635 85.191 1.00 37.52 285 LEU C O 1
ATOM 2243 N N . ASN A 1 286 ? -5.988 12.929 83.856 1.00 38.06 286 ASN C N 1
ATOM 2244 C CA . ASN A 1 286 ? -6.833 11.902 83.239 1.00 39.57 286 ASN C CA 1
ATOM 2245 C C . ASN A 1 286 ? -7.416 10.926 84.249 1.00 40.09 286 ASN C C 1
ATOM 2246 O O . ASN A 1 286 ? -8.521 10.444 84.045 1.00 42.00 286 ASN C O 1
ATOM 2251 N N . ALA A 1 287 ? -6.693 10.673 85.339 1.00 39.56 287 ALA C N 1
ATOM 2252 C CA . ALA A 1 287 ? -7.190 9.867 86.448 1.00 39.24 287 ALA C CA 1
ATOM 2253 C C . ALA A 1 287 ? -8.355 10.483 87.231 1.00 39.21 287 ALA C C 1
ATOM 2254 O O . ALA A 1 287 ? -9.065 9.753 87.909 1.00 39.79 287 ALA C O 1
ATOM 2256 N N . SER A 1 288 ? -8.549 11.799 87.149 1.00 38.72 288 SER C N 1
ATOM 2257 C CA . SER A 1 288 ? -9.563 12.516 87.919 1.00 39.12 288 SER C CA 1
ATOM 2258 C C . SER A 1 288 ? -10.764 13.039 87.143 1.00 39.02 288 SER C C 1
ATOM 2259 O O . SER A 1 288 ? -11.764 13.423 87.741 1.00 39.64 288 SER C O 1
ATOM 2262 N N . LEU A 1 289 ? -10.668 13.054 85.828 1.00 38.03 289 LEU C N 1
ATOM 2263 C CA . LEU A 1 289 ? -11.700 13.564 84.953 1.00 37.26 289 LEU C CA 1
ATOM 2264 C C . LEU A 1 289 ? -12.632 12.461 84.472 1.00 38.42 289 LEU C C 1
ATOM 2265 O O . LEU A 1 289 ? -12.225 11.300 84.360 1.00 39.29 289 LEU C O 1
ATOM 2270 N N . PRO A 1 290 ? -13.875 12.813 84.125 1.00 38.37 290 PRO C N 1
ATOM 2271 C CA . PRO A 1 290 ? -14.735 11.817 83.516 1.00 38.00 290 PRO C CA 1
ATOM 2272 C C . PRO A 1 290 ? -14.286 11.460 82.088 1.00 37.42 290 PRO C C 1
ATOM 2273 O O . PRO A 1 290 ? -13.615 12.241 81.385 1.00 36.30 290 PRO C O 1
ATOM 2277 N N . ALA A 1 291 ? -14.691 10.271 81.681 1.00 37.84 291 ALA C N 1
ATOM 2278 C CA . ALA A 1 291 ? -14.404 9.758 80.366 1.00 38.69 291 ALA C CA 1
ATOM 2279 C C . ALA A 1 291 ? -14.738 10.769 79.282 1.00 38.61 291 ALA C C 1
ATOM 2280 O O . ALA A 1 291 ? -14.025 10.860 78.301 1.00 38.40 291 ALA C O 1
ATOM 2282 N N . SER A 1 292 ? -15.829 11.500 79.452 1.00 39.14 292 SER C N 1
ATOM 2283 C CA . SER A 1 292 ? -16.270 12.487 78.449 1.00 39.89 292 SER C CA 1
ATOM 2284 C C . SER A 1 292 ? -15.304 13.632 78.207 1.00 39.70 292 SER C C 1
ATOM 2285 O O . SER A 1 292 ? -15.394 14.289 77.185 1.00 40.54 292 SER C O 1
ATOM 2288 N N . ARG A 1 293 ? -14.377 13.871 79.133 1.00 38.62 293 ARG C N 1
ATOM 2289 C CA . ARG A 1 293 ? -13.378 14.923 78.979 1.00 37.64 293 ARG C CA 1
ATOM 2290 C C . ARG A 1 293 ? -12.115 14.439 78.270 1.00 36.76 293 ARG C C 1
ATOM 2291 O O . ARG A 1 293 ? -11.265 15.241 77.896 1.00 36.96 293 ARG C O 1
ATOM 2299 N N . LEU A 1 294 ? -11.966 13.122 78.106 1.00 36.13 294 LEU C N 1
ATOM 2300 C CA . LEU A 1 294 ? -10.706 12.581 77.661 1.00 36.16 294 LEU C CA 1
ATOM 2301 C C . LEU A 1 294 ? -10.723 12.457 76.145 1.00 36.77 294 LEU C C 1
ATOM 2302 O O . LEU A 1 294 ? -11.787 12.354 75.549 1.00 37.57 294 LEU C O 1
ATOM 2307 N N . GLY A 1 295 ? -9.539 12.505 75.541 1.00 36.05 295 GLY C N 1
ATOM 2308 C CA . GLY A 1 295 ? -9.381 12.279 74.109 1.00 37.47 295 GLY C CA 1
ATOM 2309 C C . GLY A 1 295 ? -9.425 10.798 73.823 1.00 37.93 295 GLY C C 1
ATOM 2310 O O . GLY A 1 295 ? -9.603 9.998 74.749 1.00 36.68 295 GLY C O 1
ATOM 2311 N N . ARG A 1 296 ? -9.233 10.457 72.551 1.00 37.33 296 ARG C N 1
ATOM 2312 C CA . ARG A 1 296 ? -9.422 9.081 72.081 1.00 39.42 296 ARG C CA 1
ATOM 2313 C C . ARG A 1 296 ? -8.374 8.086 72.606 1.00 39.87 296 ARG C C 1
ATOM 2314 O O . ARG A 1 296 ? -8.620 6.870 72.599 1.00 40.18 296 ARG C O 1
ATOM 2322 N N . GLN A 1 297 ? -7.222 8.581 73.042 1.00 39.52 297 GLN C N 1
ATOM 2323 C CA . GLN A 1 297 ? -6.217 7.762 73.706 1.00 40.61 297 GLN C CA 1
ATOM 2324 C C . GLN A 1 297 ? -6.253 7.841 75.246 1.00 40.79 297 GLN C C 1
ATOM 2325 O O . GLN A 1 297 ? -5.284 7.448 75.897 1.00 41.99 297 GLN C O 1
ATOM 2331 N N . GLY A 1 298 ? -7.358 8.342 75.810 1.00 39.80 298 GLY C N 1
ATOM 2332 C CA . GLY A 1 298 ? -7.533 8.449 77.253 1.00 39.12 298 GLY C CA 1
ATOM 2333 C C . GLY A 1 298 ? -6.814 9.628 77.887 1.00 38.40 298 GLY C C 1
ATOM 2334 O O . GLY A 1 298 ? -6.706 9.691 79.098 1.00 38.04 298 GLY C O 1
ATOM 2335 N N . GLU A 1 299 ? -6.327 10.553 77.069 1.00 38.00 299 GLU C N 1
ATOM 2336 C CA . GLU A 1 299 ? -5.541 11.688 77.539 1.00 37.58 299 GLU C CA 1
ATOM 2337 C C . GLU A 1 299 ? -6.438 12.820 78.049 1.00 36.91 299 GLU C C 1
ATOM 2338 O O . GLU A 1 299 ? -7.528 13.061 77.524 1.00 36.91 299 GLU C O 1
ATOM 2344 N N . ALA A 1 300 ? -5.995 13.505 79.091 1.00 36.29 300 ALA C N 1
ATOM 2345 C CA . ALA A 1 300 ? -6.646 14.772 79.483 1.00 35.67 300 ALA C CA 1
ATOM 2346 C C . ALA A 1 300 ? -6.261 15.875 78.527 1.00 35.41 300 ALA C C 1
ATOM 2347 O O . ALA A 1 300 ? -5.143 15.903 78.035 1.00 34.47 300 ALA C O 1
ATOM 2349 N N . PRO A 1 301 ? -7.145 16.882 78.352 1.00 35.39 301 PRO C N 1
ATOM 2350 C CA . PRO A 1 301 ? -6.737 18.066 77.597 1.00 35.24 301 PRO C CA 1
ATOM 2351 C C . PRO A 1 301 ? -5.528 18.767 78.210 1.00 35.22 301 PRO C C 1
ATOM 2352 O O . PRO A 1 301 ? -5.418 18.871 79.459 1.00 36.28 301 PRO C O 1
ATOM 2356 N N . GLN A 1 302 ? -4.636 19.265 77.345 1.00 34.08 302 GLN C N 1
ATOM 2357 C CA . GLN A 1 302 ? -3.399 19.910 77.751 1.00 33.47 302 GLN C CA 1
ATOM 2358 C C . GLN A 1 302 ? -3.274 21.287 77.153 1.00 33.76 302 GLN C C 1
ATOM 2359 O O . GLN A 1 302 ? -4.109 21.709 76.344 1.00 33.89 302 GLN C O 1
ATOM 2365 N N . ALA A 1 303 ? -2.232 21.990 77.589 1.00 33.76 303 ALA C N 1
ATOM 2366 C CA . ALA A 1 303 ? -1.985 23.384 77.241 1.00 34.10 303 ALA C CA 1
ATOM 2367 C C . ALA A 1 303 ? -0.875 23.516 76.165 1.00 34.45 303 ALA C C 1
ATOM 2368 O O . ALA A 1 303 ? 0.107 22.758 76.151 1.00 34.44 303 ALA C O 1
ATOM 2370 N N . ASP A 1 304 ? -1.036 24.533 75.327 1.00 34.74 304 ASP C N 1
ATOM 2371 C CA . ASP A 1 304 ? -0.025 25.031 74.404 1.00 34.09 304 ASP C CA 1
ATOM 2372 C C . ASP A 1 304 ? 0.064 26.553 74.620 1.00 34.62 304 ASP C C 1
ATOM 2373 O O . ASP A 1 304 ? -0.493 27.071 75.616 1.00 34.84 304 ASP C O 1
ATOM 2378 N N . CYS A 1 305 ? 0.782 27.242 73.737 1.00 34.42 305 CYS C N 1
ATOM 2379 C CA . CYS A 1 305 ? 0.940 28.689 73.870 1.00 35.01 305 CYS C CA 1
ATOM 2380 C C . CYS A 1 305 ? -0.398 29.409 73.771 1.00 34.68 305 CYS C C 1
ATOM 2381 O O . CYS A 1 305 ? -0.600 30.429 74.460 1.00 35.46 305 CYS C O 1
ATOM 2384 N N . ARG A 1 306 ? -1.285 28.924 72.872 1.00 35.34 306 ARG C N 1
ATOM 2385 C CA . ARG A 1 306 ? -2.536 29.600 72.634 1.00 34.75 306 ARG C CA 1
ATOM 2386 C C . ARG A 1 306 ? -3.475 29.545 73.848 1.00 34.54 306 ARG C C 1
ATOM 2387 O O . ARG A 1 306 ? -4.251 30.478 74.027 1.00 34.31 306 ARG C O 1
ATOM 2395 N N . THR A 1 307 ? -3.403 28.467 74.632 1.00 34.17 307 THR C N 1
ATOM 2396 C CA . THR A 1 307 ? -4.184 28.323 75.858 1.00 33.87 307 THR C CA 1
ATOM 2397 C C . THR A 1 307 ? -4.263 29.583 76.702 1.00 34.58 307 THR C C 1
ATOM 2398 O O . THR A 1 307 ? -5.375 29.982 77.091 1.00 34.65 307 THR C O 1
ATOM 2402 N N . CYS A 1 308 ? -3.114 30.208 76.948 1.00 34.56 308 CYS C N 1
ATOM 2403 C CA . CYS A 1 308 ? -3.083 31.564 77.542 1.00 34.56 308 CYS C CA 1
ATOM 2404 C C . CYS A 1 308 ? -3.105 32.731 76.577 1.00 34.23 308 CYS C C 1
ATOM 2405 O O . CYS A 1 308 ? -3.794 33.725 76.804 1.00 33.92 308 CYS C O 1
ATOM 2408 N N . HIS A 1 309 ? -2.299 32.660 75.511 1.00 34.29 309 HIS C N 1
ATOM 2409 C CA . HIS A 1 309 ? -2.037 33.822 74.687 1.00 33.73 309 HIS C CA 1
ATOM 2410 C C . HIS A 1 309 ? -3.213 34.204 73.796 1.00 33.57 309 HIS C C 1
ATOM 2411 O O . HIS A 1 309 ? -3.487 35.379 73.601 1.00 33.20 309 HIS C O 1
ATOM 2418 N N . GLN A 1 310 ? -3.906 33.210 73.280 1.00 33.43 310 GLN C N 1
ATOM 2419 C CA . GLN A 1 310 ? -5.131 33.424 72.480 1.00 33.51 310 GLN C CA 1
ATOM 2420 C C . GLN A 1 310 ? -4.895 34.496 71.392 1.00 34.36 310 GLN C C 1
ATOM 2421 O O . GLN A 1 310 ? -5.696 35.403 71.180 1.00 34.88 310 GLN C O 1
ATOM 2427 N N . GLY A 1 311 ? -3.779 34.380 70.663 1.00 34.62 311 GLY C N 1
ATOM 2428 C CA . GLY A 1 311 ? -3.542 35.262 69.554 1.00 33.53 311 GLY C CA 1
ATOM 2429 C C . GLY A 1 311 ? -2.932 36.610 69.823 1.00 34.21 311 GLY C C 1
ATOM 2430 O O . GLY A 1 311 ? -2.939 37.454 68.945 1.00 34.12 311 GLY C O 1
ATOM 2431 N N . VAL A 1 312 ? -2.337 36.795 71.017 1.00 34.52 312 VAL C N 1
ATOM 2432 C CA . VAL A 1 312 ? -1.753 38.060 71.467 1.00 34.13 312 VAL C CA 1
ATOM 2433 C C . VAL A 1 312 ? -0.357 37.756 72.038 1.00 34.06 312 VAL C C 1
ATOM 2434 O O . VAL A 1 312 ? -0.136 36.671 72.565 1.00 35.74 312 VAL C O 1
ATOM 2438 N N . THR A 1 313 ? 0.614 38.650 71.811 1.00 34.40 313 THR C N 1
ATOM 2439 C CA . THR A 1 313 ? 2.010 38.443 72.230 1.00 33.48 313 THR C CA 1
ATOM 2440 C C . THR A 1 313 ? 2.184 38.380 73.740 1.00 35.03 313 THR C C 1
ATOM 2441 O O . THR A 1 313 ? 3.101 37.735 74.231 1.00 34.09 313 THR C O 1
ATOM 2445 N N . LYS A 1 314 ? 1.288 39.045 74.457 1.00 35.60 314 LYS C N 1
ATOM 2446 C CA . LYS A 1 314 ? 1.120 38.909 75.912 1.00 36.49 314 LYS C CA 1
ATOM 2447 C C . LYS A 1 314 ? -0.335 38.494 76.166 1.00 36.48 314 LYS C C 1
ATOM 2448 O O . LYS A 1 314 ? -1.252 39.110 75.598 1.00 37.00 314 LYS C O 1
ATOM 2454 N N . PRO A 1 315 ? -0.565 37.459 77.008 1.00 35.79 315 PRO C N 1
ATOM 2455 C CA . PRO A 1 315 ? -1.978 37.138 77.270 1.00 36.04 315 PRO C CA 1
ATOM 2456 C C . PRO A 1 315 ? -2.709 38.348 77.799 1.00 34.74 315 PRO C C 1
ATOM 2457 O O . PRO A 1 315 ? -2.168 39.051 78.648 1.00 33.55 315 PRO C O 1
ATOM 2461 N N . LEU A 1 316 ? -3.923 38.583 77.281 1.00 36.02 316 LEU C N 1
ATOM 2462 C CA . LEU A 1 316 ? -4.772 39.675 77.755 1.00 35.48 316 LEU C CA 1
ATOM 2463 C C . LEU A 1 316 ? -4.070 41.022 77.679 1.00 36.14 316 LEU C C 1
ATOM 2464 O O . LEU A 1 316 ? -4.319 41.936 78.484 1.00 35.06 316 LEU C O 1
ATOM 2469 N N . PHE A 1 317 ? -3.186 41.158 76.691 1.00 35.85 317 PHE C N 1
ATOM 2470 C CA . PHE A 1 317 ? -2.392 42.413 76.525 1.00 36.34 317 PHE C CA 1
ATOM 2471 C C . PHE A 1 317 ? -1.581 42.822 77.759 1.00 36.30 317 PHE C C 1
ATOM 2472 O O . PHE A 1 317 ? -1.295 44.004 77.981 1.00 36.13 317 PHE C O 1
ATOM 2480 N N . GLY A 1 318 ? -1.189 41.850 78.575 1.00 35.64 318 GLY C N 1
ATOM 2481 C CA . GLY A 1 318 ? -0.430 42.166 79.771 1.00 35.83 318 GLY C CA 1
ATOM 2482 C C . GLY A 1 318 ? -1.212 42.519 81.016 1.00 35.88 318 GLY C C 1
ATOM 2483 O O . GLY A 1 318 ? -0.608 42.873 82.029 1.00 35.21 318 GLY C O 1
ATOM 2484 N N . ALA A 1 319 ? -2.541 42.391 80.994 1.00 36.20 319 ALA C N 1
ATOM 2485 C CA . ALA A 1 319 ? -3.350 42.584 82.205 1.00 36.49 319 ALA C CA 1
ATOM 2486 C C . ALA A 1 319 ? -2.878 41.655 83.305 1.00 37.23 319 ALA C C 1
ATOM 2487 O O . ALA A 1 319 ? -2.471 40.504 83.035 1.00 37.12 319 ALA C O 1
ATOM 2489 N N . SER A 1 320 ? -2.980 42.122 84.542 1.00 36.58 320 SER C N 1
ATOM 2490 C CA . SER A 1 320 ? -2.471 41.403 85.691 1.00 36.43 320 SER C CA 1
ATOM 2491 C C . SER A 1 320 ? -3.428 41.462 86.887 1.00 36.12 320 SER C C 1
ATOM 2492 O O . SER A 1 320 ? -4.133 42.466 87.080 1.00 35.99 320 SER C O 1
ATOM 2495 N N . ARG A 1 321 ? -3.421 40.418 87.721 1.00 35.16 321 ARG C N 1
ATOM 2496 C CA . ARG A 1 321 ? -4.106 40.478 89.031 1.00 36.60 321 ARG C CA 1
ATOM 2497 C C . ARG A 1 321 ? -3.182 40.016 90.150 1.00 36.86 321 ARG C C 1
ATOM 2498 O O . ARG A 1 321 ? -3.623 39.732 91.243 1.00 37.16 321 ARG C O 1
ATOM 2506 N N . LEU A 1 322 ? -1.897 40.015 89.874 1.00 37.82 322 LEU C N 1
ATOM 2507 C CA . LEU A 1 322 ? -0.916 39.373 90.742 1.00 38.28 322 LEU C CA 1
ATOM 2508 C C . LEU A 1 322 ? -0.965 39.939 92.156 1.00 38.48 322 LEU C C 1
ATOM 2509 O O . LEU A 1 322 ? -1.072 39.186 93.129 1.00 37.61 322 LEU C O 1
ATOM 2514 N N . LYS A 1 323 ? -0.933 41.263 92.265 1.00 38.74 323 LYS C N 1
ATOM 2515 C CA . LYS A 1 323 ? -0.927 41.922 93.563 1.00 40.55 323 LYS C CA 1
ATOM 2516 C C . LYS A 1 323 ? -2.274 41.857 94.251 1.00 38.98 323 LYS C C 1
ATOM 2517 O O . LYS A 1 323 ? -2.362 42.075 95.453 1.00 37.65 323 LYS C O 1
ATOM 2523 N N . ASP A 1 324 ? -3.325 41.594 93.472 1.00 37.74 324 ASP C N 1
ATOM 2524 C CA . ASP A 1 324 ? -4.698 41.478 93.973 1.00 36.86 324 ASP C CA 1
ATOM 2525 C C . ASP A 1 324 ? -4.999 40.151 94.637 1.00 36.16 324 ASP C C 1
ATOM 2526 O O . ASP A 1 324 ? -5.856 40.072 95.529 1.00 36.12 324 ASP C O 1
ATOM 2531 N N . TYR A 1 325 ? -4.296 39.123 94.196 1.00 35.14 325 TYR C N 1
ATOM 2532 C CA . TYR A 1 325 ? -4.473 37.743 94.648 1.00 34.94 325 TYR C CA 1
ATOM 2533 C C . TYR A 1 325 ? -3.104 37.118 94.968 1.00 35.20 325 TYR C C 1
ATOM 2534 O O . TYR A 1 325 ? -2.645 36.204 94.260 1.00 35.54 325 TYR C O 1
ATOM 2543 N N . PRO A 1 326 ? -2.462 37.588 96.052 1.00 35.96 326 PRO C N 1
ATOM 2544 C CA . PRO A 1 326 ? -1.117 37.066 96.464 1.00 35.99 326 PRO C CA 1
ATOM 2545 C C . PRO A 1 326 ? -1.098 35.540 96.750 1.00 35.31 326 PRO C C 1
ATOM 2546 O O . PRO A 1 326 ? -0.056 34.882 96.626 1.00 34.56 326 PRO C O 1
ATOM 2550 N N . GLU A 1 327 ? -2.265 34.997 97.072 1.00 34.32 327 GLU C N 1
ATOM 2551 C CA . GLU A 1 327 ? -2.449 33.571 97.288 1.00 34.17 327 GLU C CA 1
ATOM 2552 C C . GLU A 1 327 ? -2.312 32.689 96.053 1.00 34.45 327 GLU C C 1
ATOM 2553 O O . GLU A 1 327 ? -2.216 31.466 96.184 1.00 35.97 327 GLU C O 1
ATOM 2559 N N . LEU A 1 328 ? -2.303 33.284 94.859 1.00 33.80 328 LEU C N 1
ATOM 2560 C CA . LEU A 1 328 ? -1.981 32.560 93.664 1.00 34.33 328 LEU C CA 1
ATOM 2561 C C . LEU A 1 328 ? -0.506 32.645 93.291 1.00 35.19 328 LEU C C 1
ATOM 2562 O O . LEU A 1 328 ? -0.115 32.149 92.256 1.00 34.51 328 LEU C O 1
ATOM 2567 N N . GLY A 1 329 ? 0.310 33.280 94.132 1.00 35.63 329 GLY C N 1
ATOM 2568 C CA . GLY A 1 329 ? 1.757 33.299 93.904 1.00 35.70 329 GLY C CA 1
ATOM 2569 C C . GLY A 1 329 ? 2.199 34.694 93.567 1.00 37.07 329 GLY C C 1
ATOM 2570 O O . GLY A 1 329 ? 1.390 35.532 93.196 1.00 38.06 329 GLY C O 1
ATOM 2571 N N . PRO A 1 330 ? 3.494 34.955 93.676 1.00 37.38 330 PRO C N 1
ATOM 2572 C CA . PRO A 1 330 ? 4.538 34.012 94.103 1.00 36.94 330 PRO C CA 1
ATOM 2573 C C . PRO A 1 330 ? 4.462 33.725 95.595 1.00 36.80 330 PRO C C 1
ATOM 2574 O O . PRO A 1 330 ? 4.220 34.626 96.401 1.00 36.57 330 PRO C O 1
ATOM 2578 N N . ILE A 1 331 ? 4.638 32.456 95.944 1.00 37.04 331 ILE C N 1
ATOM 2579 C CA . ILE A 1 331 ? 4.558 31.989 97.323 1.00 38.86 331 ILE C CA 1
ATOM 2580 C C . ILE A 1 331 ? 5.983 31.994 97.876 1.00 40.51 331 ILE C C 1
ATOM 2581 O O . ILE A 1 331 ? 6.881 31.476 97.235 1.00 40.52 331 ILE C O 1
ATOM 2586 N N . LYS A 1 332 ? 6.157 32.630 99.038 1.00 42.48 332 LYS C N 1
ATOM 2587 C CA . LYS A 1 332 ? 7.412 32.688 99.822 1.00 44.05 332 LYS C CA 1
ATOM 2588 C C . LYS A 1 332 ? 7.414 31.527 100.782 1.00 45.18 332 LYS C C 1
ATOM 2589 O O . LYS A 1 332 ? 7.741 30.430 100.378 1.00 47.30 332 LYS C O 1
ATOM 2601 N N . TYR B 2 2 ? 36.530 17.680 61.081 1.00 32.54 2 TYR H N 1
ATOM 2602 C CA . TYR B 2 2 ? 35.455 18.138 60.204 1.00 31.34 2 TYR H CA 1
ATOM 2603 C C . TYR B 2 2 ? 35.594 17.643 58.768 1.00 30.22 2 TYR H C 1
ATOM 2604 O O . TYR B 2 2 ? 36.680 17.702 58.175 1.00 29.32 2 TYR H O 1
ATOM 2613 N N . HIS B 2 3 ? 34.478 17.189 58.188 1.00 29.04 3 HIS H N 1
ATOM 2614 C CA . HIS B 2 3 ? 34.377 16.911 56.770 1.00 28.24 3 HIS H CA 1
ATOM 2615 C C . HIS B 2 3 ? 34.641 18.219 56.019 1.00 29.30 3 HIS H C 1
ATOM 2616 O O . HIS B 2 3 ? 34.088 19.264 56.368 1.00 28.11 3 HIS H O 1
ATOM 2623 N N . GLY B 2 4 ? 35.503 18.163 55.012 1.00 30.02 4 GLY H N 1
ATOM 2624 C CA . GLY B 2 4 ? 35.763 19.330 54.136 1.00 30.54 4 GLY H CA 1
ATOM 2625 C C . GLY B 2 4 ? 36.997 20.136 54.546 1.00 31.47 4 GLY H C 1
ATOM 2626 O O . GLY B 2 4 ? 37.397 21.012 53.814 1.00 32.04 4 GLY H O 1
ATOM 2627 N N . ALA B 2 5 ? 37.539 19.873 55.732 1.00 31.68 5 ALA H N 1
ATOM 2628 C CA . ALA B 2 5 ? 38.608 20.690 56.332 1.00 33.18 5 ALA H CA 1
ATOM 2629 C C . ALA B 2 5 ? 39.943 20.287 55.679 1.00 34.95 5 ALA H C 1
ATOM 2630 O O . ALA B 2 5 ? 40.198 19.097 55.503 1.00 33.90 5 ALA H O 1
ATOM 2632 N N . LEU B 2 6 ? 40.755 21.276 55.303 1.00 37.17 6 LEU H N 1
ATOM 2633 C CA . LEU B 2 6 ? 42.088 21.028 54.713 1.00 38.34 6 LEU H CA 1
ATOM 2634 C C . LEU B 2 6 ? 43.150 21.727 55.547 1.00 40.54 6 LEU H C 1
ATOM 2635 O O . LEU B 2 6 ? 42.830 22.426 56.517 1.00 40.19 6 LEU H O 1
ATOM 2640 N N . ALA B 2 7 ? 44.424 21.547 55.194 1.00 43.54 7 ALA H N 1
ATOM 2641 C CA . ALA B 2 7 ? 45.504 22.189 55.966 1.00 45.79 7 ALA H CA 1
ATOM 2642 C C . ALA B 2 7 ? 45.253 23.696 55.972 1.00 47.55 7 ALA H C 1
ATOM 2643 O O . ALA B 2 7 ? 44.694 24.204 55.030 1.00 47.52 7 ALA H O 1
ATOM 2645 N N . GLN B 2 8 ? 45.676 24.410 57.013 1.00 49.76 8 GLN H N 1
ATOM 2646 C CA . GLN B 2 8 ? 45.375 25.857 57.130 1.00 51.46 8 GLN H CA 1
ATOM 2647 C C . GLN B 2 8 ? 43.921 26.044 57.590 1.00 51.73 8 GLN H C 1
ATOM 2648 O O . GLN B 2 8 ? 43.252 25.077 58.001 1.00 53.37 8 GLN H O 1
ATOM 2654 N N . HIS B 2 9 ? 43.413 27.271 57.531 1.00 50.50 9 HIS H N 1
ATOM 2655 C CA . HIS B 2 9 ? 41.972 27.469 57.722 1.00 49.87 9 HIS H CA 1
ATOM 2656 C C . HIS B 2 9 ? 41.252 27.256 56.380 1.00 46.58 9 HIS H C 1
ATOM 2657 O O . HIS B 2 9 ? 40.159 27.784 56.184 1.00 48.32 9 HIS H O 1
ATOM 2664 N N . LEU B 2 10 ? 41.862 26.481 55.471 1.00 43.54 10 LEU H N 1
ATOM 2665 C CA . LEU B 2 10 ? 41.268 26.145 54.154 1.00 40.77 10 LEU H CA 1
ATOM 2666 C C . LEU B 2 10 ? 40.232 25.042 54.242 1.00 37.43 10 LEU H C 1
ATOM 2667 O O . LEU B 2 10 ? 40.356 24.125 55.054 1.00 35.59 10 LEU H O 1
ATOM 2672 N N . ASP B 2 11 ? 39.250 25.094 53.351 1.00 33.12 11 ASP H N 1
ATOM 2673 C CA . ASP B 2 11 ? 38.309 24.000 53.277 1.00 31.54 11 ASP H CA 1
ATOM 2674 C C . ASP B 2 11 ? 37.892 23.792 51.835 1.00 29.91 11 ASP H C 1
ATOM 2675 O O . ASP B 2 11 ? 38.124 24.646 50.991 1.00 28.13 11 ASP H O 1
ATOM 2680 N N . ILE B 2 12 ? 37.328 22.631 51.536 1.00 29.67 12 ILE H N 1
ATOM 2681 C CA . ILE B 2 12 ? 36.960 22.294 50.156 1.00 30.16 12 ILE H CA 1
ATOM 2682 C C . ILE B 2 12 ? 36.031 23.281 49.434 1.00 29.96 12 ILE H C 1
ATOM 2683 O O . ILE B 2 12 ? 36.311 23.649 48.302 1.00 28.96 12 ILE H O 1
ATOM 2688 N N . ALA B 2 13 ? 34.886 23.669 50.027 1.00 29.75 13 ALA H N 1
ATOM 2689 C CA . ALA B 2 13 ? 34.002 24.652 49.406 1.00 29.10 13 ALA H CA 1
ATOM 2690 C C . ALA B 2 13 ? 34.732 25.959 49.047 1.00 28.60 13 ALA H C 1
ATOM 2691 O O . ALA B 2 13 ? 34.498 26.538 47.977 1.00 28.62 13 ALA H O 1
ATOM 2693 N N . GLN B 2 14 ? 35.656 26.366 49.913 1.00 29.69 14 GLN H N 1
ATOM 2694 C CA . GLN B 2 14 ? 36.496 27.549 49.695 1.00 30.08 14 GLN H CA 1
ATOM 2695 C C . GLN B 2 14 ? 37.273 27.401 48.367 1.00 30.01 14 GLN H C 1
ATOM 2696 O O . GLN B 2 14 ? 37.288 28.318 47.546 1.00 30.69 14 GLN H O 1
ATOM 2702 N N . LEU B 2 15 ? 37.874 26.240 48.136 1.00 30.70 15 LEU H N 1
ATOM 2703 C CA . LEU B 2 15 ? 38.670 26.023 46.897 1.00 31.38 15 LEU H CA 1
ATOM 2704 C C . LEU B 2 15 ? 37.767 25.933 45.668 1.00 31.60 15 LEU H C 1
ATOM 2705 O O . LEU B 2 15 ? 38.071 26.467 44.585 1.00 30.98 15 LEU H O 1
ATOM 2710 N N . VAL B 2 16 ? 36.598 25.315 45.835 1.00 30.91 16 VAL H N 1
ATOM 2711 C CA . VAL B 2 16 ? 35.644 25.251 44.758 1.00 31.16 16 VAL H CA 1
ATOM 2712 C C . VAL B 2 16 ? 35.129 26.646 44.318 1.00 32.24 16 VAL H C 1
ATOM 2713 O O . VAL B 2 16 ? 34.835 26.880 43.143 1.00 32.75 16 VAL H O 1
ATOM 2717 N N . TRP B 2 17 ? 35.020 27.577 45.262 1.00 32.82 17 TRP H N 1
ATOM 2718 C CA . TRP B 2 17 ? 34.594 28.946 44.968 1.00 33.13 17 TRP H CA 1
ATOM 2719 C C . TRP B 2 17 ? 35.536 29.646 43.975 1.00 33.04 17 TRP H C 1
ATOM 2720 O O . TRP B 2 17 ? 35.101 30.288 42.999 1.00 30.88 17 TRP H O 1
ATOM 2731 N N . TYR B 2 18 ? 36.837 29.514 44.230 1.00 33.86 18 TYR H N 1
ATOM 2732 C CA . TYR B 2 18 ? 37.852 30.062 43.320 1.00 35.15 18 TYR H CA 1
ATOM 2733 C C . TYR B 2 18 ? 37.793 29.431 41.969 1.00 35.21 18 TYR H C 1
ATOM 2734 O O . TYR B 2 18 ? 37.840 30.117 40.952 1.00 34.89 18 TYR H O 1
ATOM 2743 N N . ALA B 2 19 ? 37.642 28.117 41.951 1.00 35.63 19 ALA H N 1
ATOM 2744 C CA . ALA B 2 19 ? 37.478 27.377 40.716 1.00 36.13 19 ALA H CA 1
ATOM 2745 C C . ALA B 2 19 ? 36.286 27.803 39.876 1.00 36.08 19 ALA H C 1
ATOM 2746 O O . ALA B 2 19 ? 36.427 27.995 38.673 1.00 36.27 19 ALA H O 1
ATOM 2748 N N . GLN B 2 20 ? 35.110 27.922 40.496 1.00 35.16 20 GLN H N 1
ATOM 2749 C CA . GLN B 2 20 ? 33.900 28.365 39.836 1.00 35.68 20 GLN H CA 1
ATOM 2750 C C . GLN B 2 20 ? 34.079 29.734 39.169 1.00 34.99 20 GLN H C 1
ATOM 2751 O O . GLN B 2 20 ? 33.648 29.931 38.024 1.00 34.36 20 GLN H O 1
ATOM 2757 N N . TRP B 2 21 ? 34.663 30.684 39.888 1.00 34.86 21 TRP H N 1
ATOM 2758 C CA . TRP B 2 21 ? 34.898 31.994 39.308 1.00 35.96 21 TRP H CA 1
ATOM 2759 C C . TRP B 2 21 ? 35.898 31.916 38.146 1.00 35.66 21 TRP H C 1
ATOM 2760 O O . TRP B 2 21 ? 35.723 32.598 37.122 1.00 34.42 21 TRP H O 1
ATOM 2771 N N . LEU B 2 22 ? 36.939 31.091 38.295 1.00 36.51 22 LEU H N 1
ATOM 2772 C CA . LEU B 2 22 ? 37.920 30.907 37.205 1.00 38.24 22 LEU H CA 1
ATOM 2773 C C . LEU B 2 22 ? 37.275 30.361 35.930 1.00 37.82 22 LEU H C 1
ATOM 2774 O O . LEU B 2 22 ? 37.514 30.874 34.831 1.00 37.73 22 LEU H O 1
ATOM 2779 N N . VAL B 2 23 ? 36.441 29.336 36.073 1.00 37.87 23 VAL H N 1
ATOM 2780 C CA . VAL B 2 23 ? 35.679 28.794 34.960 1.00 38.65 23 VAL H CA 1
ATOM 2781 C C . VAL B 2 23 ? 34.804 29.845 34.297 1.00 38.49 23 VAL H C 1
ATOM 2782 O O . VAL B 2 23 ? 34.812 29.976 33.071 1.00 38.99 23 VAL H O 1
ATOM 2786 N N . ILE B 2 24 ? 34.026 30.570 35.079 1.00 37.36 24 ILE H N 1
ATOM 2787 C CA . ILE B 2 24 ? 33.118 31.578 34.531 1.00 37.59 24 ILE H CA 1
ATOM 2788 C C . ILE B 2 24 ? 33.902 32.643 33.755 1.00 38.47 24 ILE H C 1
ATOM 2789 O O . ILE B 2 24 ? 33.575 32.951 32.605 1.00 36.92 24 ILE H O 1
ATOM 2794 N N . TRP B 2 25 ? 34.970 33.171 34.361 1.00 38.56 25 TRP H N 1
ATOM 2795 C CA . TRP B 2 25 ? 35.757 34.220 33.668 1.00 39.95 25 TRP H CA 1
ATOM 2796 C C . TRP B 2 25 ? 36.476 33.738 32.422 1.00 37.74 25 TRP H C 1
ATOM 2797 O O . TRP B 2 25 ? 36.535 34.453 31.430 1.00 35.97 25 TRP H O 1
ATOM 2808 N N . THR B 2 26 ? 36.905 32.488 32.438 1.00 37.13 26 THR H N 1
ATOM 2809 C CA . THR B 2 26 ? 37.480 31.835 31.257 1.00 37.44 26 THR H CA 1
ATOM 2810 C C . THR B 2 26 ? 36.445 31.674 30.112 1.00 37.13 26 THR H C 1
ATOM 2811 O O . THR B 2 26 ? 36.688 32.023 28.932 1.00 37.67 26 THR H O 1
ATOM 2815 N N . VAL B 2 27 ? 35.291 31.117 30.438 1.00 36.61 27 VAL H N 1
ATOM 2816 C CA . VAL B 2 27 ? 34.231 30.995 29.455 1.00 36.25 27 VAL H CA 1
ATOM 2817 C C . VAL B 2 27 ? 33.843 32.374 28.920 1.00 36.60 27 VAL H C 1
ATOM 2818 O O . VAL B 2 27 ? 33.810 32.579 27.687 1.00 36.77 27 VAL H O 1
ATOM 2822 N N . VAL B 2 28 ? 33.586 33.343 29.790 1.00 35.75 28 VAL H N 1
ATOM 2823 C CA . VAL B 2 28 ? 33.179 34.663 29.281 1.00 35.97 28 VAL H CA 1
ATOM 2824 C C . VAL B 2 28 ? 34.263 35.343 28.415 1.00 37.28 28 VAL H C 1
ATOM 2825 O O . VAL B 2 28 ? 34.002 35.754 27.270 1.00 36.61 28 VAL H O 1
ATOM 2829 N N . LEU B 2 29 ? 35.466 35.473 28.950 1.00 36.63 29 LEU H N 1
ATOM 2830 C CA . LEU B 2 29 ? 36.499 36.280 28.294 1.00 37.97 29 LEU H CA 1
ATOM 2831 C C . LEU B 2 29 ? 37.220 35.546 27.178 1.00 37.55 29 LEU H C 1
ATOM 2832 O O . LEU B 2 29 ? 37.604 36.162 26.182 1.00 38.27 29 LEU H O 1
ATOM 2837 N N . LEU B 2 30 ? 37.422 34.241 27.317 1.00 36.74 30 LEU H N 1
ATOM 2838 C CA . LEU B 2 30 ? 38.232 33.494 26.340 1.00 37.48 30 LEU H CA 1
ATOM 2839 C C . LEU B 2 30 ? 37.363 32.736 25.309 1.00 36.72 30 LEU H C 1
ATOM 2840 O O . LEU B 2 30 ? 37.890 32.256 24.303 1.00 36.05 30 LEU H O 1
ATOM 2845 N N . TYR B 2 31 ? 36.065 32.629 25.555 1.00 34.43 31 TYR H N 1
ATOM 2846 C CA . TYR B 2 31 ? 35.188 31.947 24.620 1.00 33.80 31 TYR H CA 1
ATOM 2847 C C . TYR B 2 31 ? 34.089 32.839 24.126 1.00 33.18 31 TYR H C 1
ATOM 2848 O O . TYR B 2 31 ? 34.061 33.148 22.948 1.00 33.49 31 TYR H O 1
ATOM 2857 N N . LEU B 2 32 ? 33.179 33.263 24.984 1.00 32.07 32 LEU H N 1
ATOM 2858 C CA . LEU B 2 32 ? 32.009 34.040 24.521 1.00 32.27 32 LEU H CA 1
ATOM 2859 C C . LEU B 2 32 ? 32.394 35.384 23.899 1.00 31.58 32 LEU H C 1
ATOM 2860 O O . LEU B 2 32 ? 31.883 35.758 22.824 1.00 31.58 32 LEU H O 1
ATOM 2865 N N . ARG B 2 33 ? 33.335 36.072 24.529 1.00 31.18 33 ARG H N 1
ATOM 2866 C CA . ARG B 2 33 ? 33.754 37.367 23.991 1.00 31.69 33 ARG H CA 1
ATOM 2867 C C . ARG B 2 33 ? 34.530 37.220 22.680 1.00 32.22 33 ARG H C 1
ATOM 2868 O O . ARG B 2 33 ? 34.640 38.208 21.904 1.00 33.15 33 ARG H O 1
ATOM 2876 N N . ARG B 2 34 ? 35.099 36.042 22.430 1.00 31.72 34 ARG H N 1
ATOM 2877 C CA . ARG B 2 34 ? 35.728 35.785 21.127 1.00 33.21 34 ARG H CA 1
ATOM 2878 C C . ARG B 2 34 ? 34.691 35.490 20.072 1.00 32.00 34 ARG H C 1
ATOM 2879 O O . ARG B 2 34 ? 34.806 35.933 18.921 1.00 30.92 34 ARG H O 1
ATOM 2887 N N . GLU B 2 35 ? 33.634 34.769 20.470 1.00 31.83 35 GLU H N 1
ATOM 2888 C CA . GLU B 2 35 ? 32.529 34.462 19.537 1.00 30.80 35 GLU H CA 1
ATOM 2889 C C . GLU B 2 35 ? 31.815 35.741 19.123 1.00 31.96 35 GLU H C 1
ATOM 2890 O O . GLU B 2 35 ? 31.325 35.863 17.961 1.00 31.55 35 GLU H O 1
ATOM 2896 N N . ASP B 2 36 ? 31.753 36.694 20.049 1.00 31.39 36 ASP H N 1
ATOM 2897 C CA . ASP B 2 36 ? 31.162 37.994 19.785 1.00 32.18 36 ASP H CA 1
ATOM 2898 C C . ASP B 2 36 ? 31.893 38.799 18.690 1.00 32.37 36 ASP H C 1
ATOM 2899 O O . ASP B 2 36 ? 31.346 39.806 18.203 1.00 33.14 36 ASP H O 1
ATOM 2904 N N . ARG B 2 37 ? 33.141 38.447 18.399 1.00 31.88 37 ARG H N 1
ATOM 2905 C CA . ARG B 2 37 ? 33.949 39.176 17.422 1.00 31.74 37 ARG H CA 1
ATOM 2906 C C . ARG B 2 37 ? 33.977 38.560 15.998 1.00 31.87 37 ARG H C 1
ATOM 2907 O O . ARG B 2 37 ? 34.829 38.922 15.175 1.00 30.03 37 ARG H O 1
ATOM 2915 N N . ARG B 2 38 ? 33.077 37.632 15.709 1.00 32.83 38 ARG H N 1
ATOM 2916 C CA . ARG B 2 38 ? 33.043 37.028 14.376 1.00 32.69 38 ARG H CA 1
ATOM 2917 C C . ARG B 2 38 ? 32.369 37.893 13.317 1.00 33.31 38 ARG H C 1
ATOM 2918 O O . ARG B 2 38 ? 32.363 37.505 12.139 1.00 33.96 38 ARG H O 1
ATOM 2926 N N . GLU B 2 39 ? 31.826 39.058 13.717 1.00 33.06 39 GLU H N 1
ATOM 2927 C CA . GLU B 2 39 ? 31.287 40.052 12.791 1.00 32.44 39 GLU H CA 1
ATOM 2928 C C . GLU B 2 39 ? 31.806 41.424 13.198 1.00 32.48 39 GLU H C 1
ATOM 2929 O O . GLU B 2 39 ? 31.946 41.715 14.392 1.00 32.17 39 GLU H O 1
ATOM 2935 N N . GLY B 2 40 ? 32.115 42.252 12.204 1.00 33.75 40 GLY H N 1
ATOM 2936 C CA . GLY B 2 40 ? 32.534 43.624 12.432 1.00 32.75 40 GLY H CA 1
ATOM 2937 C C . GLY B 2 40 ? 34.007 43.894 12.670 1.00 33.84 40 GLY H C 1
ATOM 2938 O O . GLY B 2 40 ? 34.367 45.027 12.911 1.00 33.20 40 GLY H O 1
ATOM 2939 N N . TYR B 2 41 ? 34.835 42.862 12.605 1.00 34.35 41 TYR H N 1
ATOM 2940 C CA . TYR B 2 41 ? 36.276 42.946 12.795 1.00 35.90 41 TYR H CA 1
ATOM 2941 C C . TYR B 2 41 ? 37.001 42.612 11.512 1.00 36.70 41 TYR H C 1
ATOM 2942 O O . TYR B 2 41 ? 36.486 41.862 10.682 1.00 37.25 41 TYR H O 1
ATOM 2951 N N . PRO B 2 42 ? 38.193 43.197 11.328 1.00 37.05 42 PRO H N 1
ATOM 2952 C CA . PRO B 2 42 ? 38.875 44.117 12.240 1.00 37.04 42 PRO H CA 1
ATOM 2953 C C . PRO B 2 42 ? 38.177 45.489 12.299 1.00 37.14 42 PRO H C 1
ATOM 2954 O O . PRO B 2 42 ? 37.490 45.901 11.344 1.00 35.93 42 PRO H O 1
ATOM 2958 N N . LEU B 2 43 ? 38.328 46.155 13.436 1.00 36.82 43 LEU H N 1
ATOM 2959 C CA . LEU B 2 43 ? 37.732 47.463 13.663 1.00 37.51 43 LEU H CA 1
ATOM 2960 C C . LEU B 2 43 ? 38.349 48.535 12.781 1.00 38.91 43 LEU H C 1
ATOM 2961 O O . LEU B 2 43 ? 39.473 48.395 12.295 1.00 39.87 43 LEU H O 1
ATOM 2966 N N . VAL B 2 44 ? 37.610 49.616 12.584 1.00 40.66 44 VAL H N 1
ATOM 2967 C CA . VAL B 2 44 ? 38.061 50.702 11.722 1.00 42.09 44 VAL H CA 1
ATOM 2968 C C . VAL B 2 44 ? 38.191 52.017 12.474 1.00 43.41 44 VAL H C 1
ATOM 2969 O O . VAL B 2 44 ? 37.572 52.225 13.509 1.00 42.43 44 VAL H O 1
ATOM 2973 N N . GLU B 2 45 ? 39.070 52.881 11.949 1.00 46.03 45 GLU H N 1
ATOM 2974 C CA . GLU B 2 45 ? 39.224 54.281 12.379 1.00 47.49 45 GLU H CA 1
ATOM 2975 C C . GLU B 2 45 ? 39.932 54.331 13.732 1.00 48.01 45 GLU H C 1
ATOM 2976 O O . GLU B 2 45 ? 41.170 54.420 13.790 1.00 47.78 45 GLU H O 1
ATOM 2982 N N . GLU B 2 61 ? 43.391 37.953 20.100 1.00 51.22 61 GLU H N 1
ATOM 2983 C CA . GLU B 2 61 ? 42.063 38.046 20.693 1.00 51.07 61 GLU H CA 1
ATOM 2984 C C . GLU B 2 61 ? 40.945 37.784 19.659 1.00 48.20 61 GLU H C 1
ATOM 2985 O O . GLU B 2 61 ? 39.768 37.689 20.044 1.00 47.77 61 GLU H O 1
ATOM 2991 N N . LEU B 2 62 ? 41.296 37.722 18.359 1.00 45.22 62 LEU H N 1
ATOM 2992 C CA . LEU B 2 62 ? 40.314 37.412 17.297 1.00 43.15 62 LEU H CA 1
ATOM 2993 C C . LEU B 2 62 ? 40.327 35.929 16.969 1.00 40.54 62 LEU H C 1
ATOM 2994 O O . LEU B 2 62 ? 41.385 35.347 16.809 1.00 39.89 62 LEU H O 1
ATOM 2999 N N . PRO B 2 63 ? 39.142 35.313 16.849 1.00 38.19 63 PRO H N 1
ATOM 3000 C CA . PRO B 2 63 ? 39.078 33.881 16.624 1.00 36.73 63 PRO H CA 1
ATOM 3001 C C . PRO B 2 63 ? 39.480 33.536 15.181 1.00 36.73 63 PRO H C 1
ATOM 3002 O O . PRO B 2 63 ? 39.509 34.419 14.313 1.00 36.95 63 PRO H O 1
ATOM 3006 N N . TYR B 2 64 ? 39.838 32.272 14.963 1.00 35.69 64 TYR H N 1
ATOM 3007 C CA . TYR B 2 64 ? 40.139 31.733 13.632 1.00 35.34 64 TYR H CA 1
ATOM 3008 C C . TYR B 2 64 ? 38.821 31.733 12.895 1.00 34.64 64 TYR H C 1
ATOM 3009 O O . TYR B 2 64 ? 37.801 31.433 13.502 1.00 33.90 64 TYR H O 1
ATOM 3018 N N . PRO B 2 65 ? 38.822 32.101 11.598 1.00 33.53 65 PRO H N 1
ATOM 3019 C CA . PRO B 2 65 ? 37.562 32.214 10.853 1.00 33.06 65 PRO H CA 1
ATOM 3020 C C . PRO B 2 65 ? 36.669 30.972 10.940 1.00 32.90 65 PRO H C 1
ATOM 3021 O O . PRO B 2 65 ? 37.183 29.829 11.017 1.00 33.01 65 PRO H O 1
ATOM 3025 N N . LYS B 2 66 ? 35.366 31.204 10.889 1.00 33.23 66 LYS H N 1
ATOM 3026 C CA . LYS B 2 66 ? 34.371 30.133 10.971 1.00 32.72 66 LYS H CA 1
ATOM 3027 C C . LYS B 2 66 ? 33.736 29.903 9.606 1.00 32.19 66 LYS H C 1
ATOM 3028 O O . LYS B 2 66 ? 33.255 30.844 8.983 1.00 33.02 66 LYS H O 1
ATOM 3034 N N . THR B 2 67 ? 33.693 28.645 9.172 1.00 32.15 67 THR H N 1
ATOM 3035 C CA . THR B 2 67 ? 33.102 28.275 7.865 1.00 32.76 67 THR H CA 1
ATOM 3036 C C . THR B 2 67 ? 31.823 27.466 8.088 1.00 33.63 67 THR H C 1
ATOM 3037 O O . THR B 2 67 ? 31.800 26.515 8.892 1.00 34.21 67 THR H O 1
ATOM 3041 N N . PHE B 2 68 ? 30.771 27.865 7.385 1.00 34.16 68 PHE H N 1
ATOM 3042 C CA . PHE B 2 68 ? 29.488 27.158 7.396 1.00 33.86 68 PHE H CA 1
ATOM 3043 C C . PHE B 2 68 ? 29.277 26.438 6.054 1.00 34.50 68 PHE H C 1
ATOM 3044 O O . PHE B 2 68 ? 29.504 27.006 4.982 1.00 32.88 68 PHE H O 1
ATOM 3052 N N . VAL B 2 69 ? 28.813 25.191 6.102 1.00 34.94 69 VAL H N 1
ATOM 3053 C CA . VAL B 2 69 ? 28.432 24.453 4.893 1.00 33.95 69 VAL H CA 1
ATOM 3054 C C . VAL B 2 69 ? 26.925 24.738 4.664 1.00 34.91 69 VAL H C 1
ATOM 3055 O O . VAL B 2 69 ? 26.090 24.475 5.545 1.00 33.53 69 VAL H O 1
ATOM 3059 N N . LEU B 2 70 ? 26.596 25.352 3.528 1.00 35.20 70 LEU H N 1
ATOM 3060 C CA . LEU B 2 70 ? 25.263 25.892 3.304 1.00 36.42 70 LEU H CA 1
ATOM 3061 C C . LEU B 2 70 ? 24.275 24.788 2.933 1.00 36.16 70 LEU H C 1
ATOM 3062 O O . LEU B 2 70 ? 24.664 23.753 2.425 1.00 37.24 70 LEU H O 1
ATOM 3067 N N . PRO B 2 71 ? 22.990 24.992 3.246 1.00 38.07 71 PRO H N 1
ATOM 3068 C CA . PRO B 2 71 ? 21.963 23.976 2.963 1.00 38.88 71 PRO H CA 1
ATOM 3069 C C . PRO B 2 71 ? 21.857 23.534 1.501 1.00 39.24 71 PRO H C 1
ATOM 3070 O O . PRO B 2 71 ? 21.544 22.359 1.223 1.00 40.26 71 PRO H O 1
ATOM 3074 N N . HIS B 2 72 ? 22.133 24.424 0.560 1.00 38.50 72 HIS H N 1
ATOM 3075 C CA . HIS B 2 72 ? 21.921 24.094 -0.839 1.00 37.63 72 HIS H CA 1
ATOM 3076 C C . HIS B 2 72 ? 23.162 24.078 -1.715 1.00 37.67 72 HIS H C 1
ATOM 3077 O O . HIS B 2 72 ? 23.059 24.231 -2.925 1.00 37.44 72 HIS H O 1
ATOM 3084 N N . GLY B 2 73 ? 24.317 23.835 -1.112 1.00 36.43 73 GLY H N 1
ATOM 3085 C CA . GLY B 2 73 ? 25.569 23.785 -1.824 1.00 36.26 73 GLY H CA 1
ATOM 3086 C C . GLY B 2 73 ? 26.388 25.023 -1.502 1.00 35.59 73 GLY H C 1
ATOM 3087 O O . GLY B 2 73 ? 25.848 26.108 -1.236 1.00 34.79 73 GLY H O 1
ATOM 3088 N N . GLY B 2 74 ? 27.697 24.848 -1.554 1.00 34.94 74 GLY H N 1
ATOM 3089 C CA . GLY B 2 74 ? 28.609 25.936 -1.271 1.00 35.17 74 GLY H CA 1
ATOM 3090 C C . GLY B 2 74 ? 28.826 26.119 0.226 1.00 34.91 74 GLY H C 1
ATOM 3091 O O . GLY B 2 74 ? 28.182 25.457 1.057 1.00 32.82 74 GLY H O 1
ATOM 3092 N N . THR B 2 75 ? 29.783 27.003 0.540 1.00 34.54 75 THR H N 1
ATOM 3093 C CA . THR B 2 75 ? 30.105 27.373 1.907 1.00 34.22 75 THR H CA 1
ATOM 3094 C C . THR B 2 75 ? 30.161 28.906 2.028 1.00 34.74 75 THR H C 1
ATOM 3095 O O . THR B 2 75 ? 30.202 29.632 1.028 1.00 34.67 75 THR H O 1
ATOM 3099 N N . VAL B 2 76 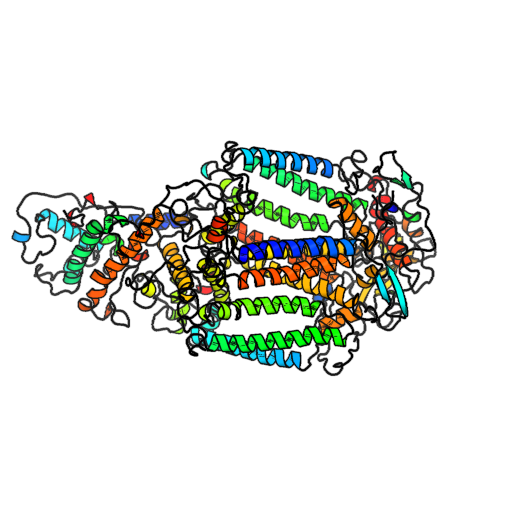? 30.213 29.376 3.259 1.00 34.63 76 VAL H N 1
ATOM 3100 C CA . VAL B 2 76 ? 30.514 30.748 3.562 1.00 34.69 76 VAL H CA 1
ATOM 3101 C C . VAL B 2 76 ? 31.472 30.795 4.779 1.00 33.86 76 VAL H C 1
ATOM 3102 O O . VAL B 2 76 ? 31.407 29.960 5.685 1.00 34.14 76 VAL H O 1
ATOM 3106 N N . THR B 2 77 ? 32.383 31.755 4.770 1.00 33.40 77 THR H N 1
ATOM 3107 C CA . THR B 2 77 ? 33.283 31.966 5.893 1.00 33.54 77 THR H CA 1
ATOM 3108 C C . THR B 2 77 ? 32.992 33.363 6.462 1.00 35.19 77 THR H C 1
ATOM 3109 O O . THR B 2 77 ? 32.946 34.363 5.705 1.00 36.21 77 THR H O 1
ATOM 3113 N N . VAL B 2 78 ? 32.788 33.453 7.782 1.00 34.52 78 VAL H N 1
ATOM 3114 C CA . VAL B 2 78 ? 32.472 34.748 8.378 1.00 33.87 78 VAL H CA 1
ATOM 3115 C C . VAL B 2 78 ? 33.644 35.295 9.203 1.00 34.62 78 VAL H C 1
ATOM 3116 O O . VAL B 2 78 ? 34.381 34.549 9.822 1.00 33.45 78 VAL H O 1
ATOM 3120 N N . PRO B 2 79 ? 33.800 36.614 9.245 1.00 35.97 79 PRO H N 1
ATOM 3121 C CA . PRO B 2 79 ? 33.018 37.654 8.602 1.00 37.72 79 PRO H CA 1
ATOM 3122 C C . PRO B 2 79 ? 33.191 37.727 7.079 1.00 39.66 79 PRO H C 1
ATOM 3123 O O . PRO B 2 79 ? 34.298 37.454 6.581 1.00 39.29 79 PRO H O 1
ATOM 3127 N N . ARG B 2 80 ? 32.113 38.108 6.386 1.00 41.00 80 ARG H N 1
ATOM 3128 C CA . ARG B 2 80 ? 32.137 38.324 4.932 1.00 43.95 80 ARG H CA 1
ATOM 3129 C C . ARG B 2 80 ? 33.207 39.365 4.556 1.00 43.86 80 ARG H C 1
ATOM 3130 O O . ARG B 2 80 ? 33.311 40.414 5.192 1.00 43.17 80 ARG H O 1
ATOM 3138 N N . ARG B 2 81 ? 34.016 39.070 3.541 1.00 45.83 81 ARG H N 1
ATOM 3139 C CA . ARG B 2 81 ? 34.837 40.084 2.884 1.00 47.07 81 ARG H CA 1
ATOM 3140 C C . ARG B 2 81 ? 34.210 40.238 1.486 1.00 49.96 81 ARG H C 1
ATOM 3141 O O . ARG B 2 81 ? 33.978 39.234 0.791 1.00 49.89 81 ARG H O 1
ATOM 3149 N N . ARG B 2 82 ? 33.868 41.463 1.100 1.00 52.42 82 ARG H N 1
ATOM 3150 C CA . ARG B 2 82 ? 33.166 41.675 -0.181 1.00 55.59 82 ARG H CA 1
ATOM 3151 C C . ARG B 2 82 ? 34.150 42.132 -1.215 1.00 56.67 82 ARG H C 1
ATOM 3152 O O . ARG B 2 82 ? 34.959 43.004 -0.914 1.00 56.93 82 ARG H O 1
ATOM 3160 N N . PRO B 2 83 ? 34.082 41.560 -2.446 1.00 58.96 83 PRO H N 1
ATOM 3161 C CA . PRO B 2 83 ? 35.016 41.980 -3.492 1.00 60.05 83 PRO H CA 1
ATOM 3162 C C . PRO B 2 83 ? 34.824 43.417 -3.954 1.00 61.16 83 PRO H C 1
ATOM 3163 O O . PRO B 2 83 ? 35.682 43.938 -4.662 1.00 61.73 83 PRO H O 1
ATOM 3167 N N . GLU B 2 84 ? 33.706 44.036 -3.565 1.00 62.78 84 GLU H N 1
ATOM 3168 C CA . GLU B 2 84 ? 33.383 45.426 -3.941 1.00 63.75 84 GLU H CA 1
ATOM 3169 C C . GLU B 2 84 ? 33.149 46.302 -2.692 1.00 64.32 84 GLU H C 1
ATOM 3170 O O . GLU B 2 84 ? 33.051 45.794 -1.552 1.00 64.54 84 GLU H O 1
ATOM 3172 N N . THR B 2 85 ? 33.071 47.615 -2.912 1.00 64.48 85 THR H N 1
ATOM 3173 C CA . THR B 2 85 ? 32.892 48.573 -1.815 1.00 64.59 85 THR H CA 1
ATOM 3174 C C . THR B 2 85 ? 31.923 49.727 -2.197 1.00 63.96 85 THR H C 1
ATOM 3175 O O . THR B 2 85 ? 32.053 50.336 -3.269 1.00 64.27 85 THR H O 1
ATOM 3179 N N . ARG B 2 86 ? 30.942 49.993 -1.326 1.00 62.85 86 ARG H N 1
ATOM 3180 C CA . ARG B 2 86 ? 29.910 51.017 -1.565 1.00 61.59 86 ARG H CA 1
ATOM 3181 C C . ARG B 2 86 ? 30.386 52.394 -1.096 1.00 60.41 86 ARG H C 1
ATOM 3182 O O . ARG B 2 86 ? 31.154 52.506 -0.131 1.00 60.71 86 ARG H O 1
ATOM 3190 N N . GLU B 2 87 ? 29.961 53.435 -1.816 1.00 58.59 87 GLU H N 1
ATOM 3191 C CA . GLU B 2 87 ? 30.314 54.822 -1.491 1.00 56.90 87 GLU H CA 1
ATOM 3192 C C . GLU B 2 87 ? 29.259 55.423 -0.570 1.00 54.56 87 GLU H C 1
ATOM 3193 O O . GLU B 2 87 ? 28.055 55.278 -0.820 1.00 54.62 87 GLU H O 1
ATOM 3199 N N . LEU B 2 88 ? 29.703 56.092 0.494 1.00 51.03 88 LEU H N 1
ATOM 3200 C CA . LEU B 2 88 ? 28.768 56.621 1.477 1.00 48.55 88 LEU H CA 1
ATOM 3201 C C . LEU B 2 88 ? 28.611 58.106 1.310 1.00 45.61 88 LEU H C 1
ATOM 3202 O O . LEU B 2 88 ? 29.552 58.865 1.487 1.00 45.46 88 LEU H O 1
ATOM 3207 N N . LYS B 2 89 ? 27.392 58.510 1.017 1.00 42.92 89 LYS H N 1
ATOM 3208 C CA . LYS B 2 89 ? 27.063 59.897 0.811 1.00 41.35 89 LYS H CA 1
ATOM 3209 C C . LYS B 2 89 ? 26.798 60.602 2.135 1.00 38.87 89 LYS H C 1
ATOM 3210 O O . LYS B 2 89 ? 25.667 61.027 2.413 1.00 36.94 89 LYS H O 1
ATOM 3216 N N . LEU B 2 90 ? 27.878 60.729 2.913 1.00 37.43 90 LEU H N 1
ATOM 3217 C CA . LEU B 2 90 ? 27.880 61.271 4.283 1.00 37.25 90 LEU H CA 1
ATOM 3218 C C . LEU B 2 90 ? 29.017 62.276 4.418 1.00 37.71 90 LEU H C 1
ATOM 3219 O O . LEU B 2 90 ? 30.092 62.048 3.885 1.00 37.27 90 LEU H O 1
ATOM 3224 N N . ALA B 2 91 ? 28.758 63.397 5.091 1.00 38.00 91 ALA H N 1
ATOM 3225 C CA . ALA B 2 91 ? 29.771 64.403 5.395 1.00 38.89 91 ALA H CA 1
ATOM 3226 C C . ALA B 2 91 ? 29.883 64.524 6.898 1.00 39.89 91 ALA H C 1
ATOM 3227 O O . ALA B 2 91 ? 28.872 64.499 7.595 1.00 39.03 91 ALA H O 1
ATOM 3229 N N . GLN B 2 92 ? 31.102 64.688 7.397 1.00 41.42 92 GLN H N 1
ATOM 3230 C CA . GLN B 2 92 ? 31.282 64.959 8.813 1.00 43.32 92 GLN H CA 1
ATOM 3231 C C . GLN B 2 92 ? 30.689 66.317 9.170 1.00 43.71 92 GLN H C 1
ATOM 3232 O O . GLN B 2 92 ? 30.730 67.237 8.376 1.00 43.33 92 GLN H O 1
ATOM 3238 N N . THR B 2 93 ? 30.066 66.398 10.345 1.00 45.07 93 THR H N 1
ATOM 3239 C CA . THR B 2 93 ? 29.447 67.638 10.835 1.00 45.55 93 THR H CA 1
ATOM 3240 C C . THR B 2 93 ? 30.471 68.548 11.520 1.00 46.37 93 THR H C 1
ATOM 3241 O O . THR B 2 93 ? 30.308 69.771 11.541 1.00 46.90 93 THR H O 1
ATOM 3245 N N . ASP B 2 94 ? 31.511 67.932 12.080 1.00 47.20 94 ASP H N 1
ATOM 3246 C CA . ASP B 2 94 ? 32.656 68.621 12.684 1.00 48.20 94 ASP H CA 1
ATOM 3247 C C . ASP B 2 94 ? 33.843 67.643 12.768 1.00 47.96 94 ASP H C 1
ATOM 3248 O O . ASP B 2 94 ? 33.750 66.516 12.297 1.00 48.33 94 ASP H O 1
ATOM 3253 N N . GLY B 2 95 ? 34.956 68.076 13.346 1.00 48.07 95 GLY H N 1
ATOM 3254 C CA . GLY B 2 95 ? 36.184 67.288 13.302 1.00 47.96 95 GLY H CA 1
ATOM 3255 C C . GLY B 2 95 ? 36.533 66.409 14.501 1.00 48.04 95 GLY H C 1
ATOM 3256 O O . GLY B 2 95 ? 37.603 65.784 14.499 1.00 48.94 95 GLY H O 1
ATOM 3257 N N . PHE B 2 96 ? 35.679 66.343 15.528 1.00 47.04 96 PHE H N 1
ATOM 3258 C CA . PHE B 2 96 ? 35.941 65.454 16.666 1.00 45.89 96 PHE H CA 1
ATOM 3259 C C . PHE B 2 96 ? 35.768 64.014 16.184 1.00 44.06 96 PHE H C 1
ATOM 3260 O O . PHE B 2 96 ? 34.899 63.737 15.363 1.00 42.39 96 PHE H O 1
ATOM 3268 N N . GLU B 2 97 ? 36.605 63.117 16.706 1.00 42.95 97 GLU H N 1
ATOM 3269 C CA . GLU B 2 97 ? 36.551 61.656 16.432 1.00 41.69 97 GLU H CA 1
ATOM 3270 C C . GLU B 2 97 ? 35.167 61.008 16.363 1.00 40.48 97 GLU H C 1
ATOM 3271 O O . GLU B 2 97 ? 34.909 60.066 15.571 1.00 42.18 97 GLU H O 1
ATOM 3273 N N . GLY B 2 98 ? 34.278 61.502 17.211 1.00 37.39 98 GLY H N 1
ATOM 3274 C CA . GLY B 2 98 ? 32.987 60.885 17.483 1.00 33.67 98 GLY H CA 1
ATOM 3275 C C . GLY B 2 98 ? 31.821 61.787 17.157 1.00 31.70 98 GLY H C 1
ATOM 3276 O O . GLY B 2 98 ? 30.711 61.536 17.599 1.00 28.92 98 GLY H O 1
ATOM 3277 N N 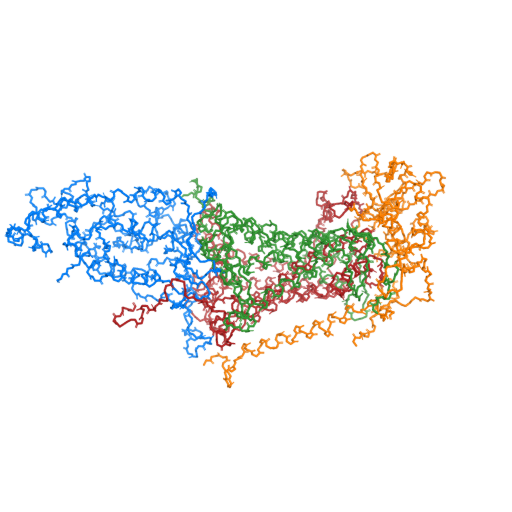. ALA B 2 99 ? 32.073 62.845 16.379 1.00 28.46 99 ALA H N 1
ATOM 3278 C CA . ALA B 2 99 ? 31.009 63.655 15.806 1.00 28.07 99 ALA H CA 1
ATOM 3279 C C . ALA B 2 99 ? 30.162 62.828 14.857 1.00 27.38 99 ALA H C 1
ATOM 3280 O O . ALA B 2 99 ? 30.675 61.943 14.184 1.00 27.07 99 ALA H O 1
ATOM 3282 N N . PRO B 2 100 ? 28.857 63.136 14.769 1.00 27.45 100 PRO H N 1
ATOM 3283 C CA . PRO B 2 100 ? 27.971 62.459 13.870 1.00 27.75 100 PRO H CA 1
ATOM 3284 C C . PRO B 2 100 ? 28.198 62.906 12.435 1.00 29.04 100 PRO H C 1
ATOM 3285 O O . PRO B 2 100 ? 28.704 63.990 12.205 1.00 28.33 100 PRO H O 1
ATOM 3289 N N . LEU B 2 101 ? 27.798 62.066 11.490 1.00 30.31 101 LEU H N 1
ATOM 3290 C CA . LEU B 2 101 ? 27.904 62.382 10.077 1.00 31.35 101 LEU H CA 1
ATOM 3291 C C . LEU B 2 101 ? 26.547 62.833 9.576 1.00 32.03 101 LEU H C 1
ATOM 3292 O O . LEU B 2 101 ? 25.518 62.582 10.201 1.00 30.48 101 LEU H O 1
ATOM 3297 N N . GLN B 2 102 ? 26.552 63.478 8.421 1.00 32.47 102 GLN H N 1
ATOM 3298 C CA . GLN B 2 102 ? 25.349 64.086 7.844 1.00 33.68 102 GLN H CA 1
ATOM 3299 C C . GLN B 2 102 ? 25.178 63.666 6.355 1.00 32.72 102 GLN H C 1
ATOM 3300 O O . GLN B 2 102 ? 26.172 63.569 5.632 1.00 32.45 102 GLN H O 1
ATOM 3306 N N . PRO B 2 103 ? 23.941 63.359 5.908 1.00 32.70 103 PRO H N 1
ATOM 3307 C CA . PRO B 2 103 ? 23.724 63.066 4.475 1.00 32.49 103 PRO H CA 1
ATOM 3308 C C . PRO B 2 103 ? 24.157 64.214 3.556 1.00 32.48 103 PRO H C 1
ATOM 3309 O O . PRO B 2 103 ? 23.958 65.393 3.897 1.00 31.64 103 PRO H O 1
ATOM 3313 N N . THR B 2 104 ? 24.744 63.865 2.414 1.00 32.68 104 THR H N 1
ATOM 3314 C CA . THR B 2 104 ? 25.116 64.856 1.387 1.00 32.70 104 THR H CA 1
ATOM 3315 C C . THR B 2 104 ? 24.150 64.860 0.205 1.00 33.43 104 THR H C 1
ATOM 3316 O O . THR B 2 104 ? 24.274 65.716 -0.668 1.00 33.29 104 THR H O 1
ATOM 3320 N N . GLY B 2 105 ? 23.216 63.910 0.167 1.00 33.30 105 GLY H N 1
ATOM 3321 C CA . GLY B 2 105 ? 22.151 63.875 -0.832 1.00 34.09 105 GLY H CA 1
ATOM 3322 C C . GLY B 2 105 ? 20.821 63.527 -0.202 1.00 34.95 105 GLY H C 1
ATOM 3323 O O . GLY B 2 105 ? 20.555 63.927 0.931 1.00 36.49 105 GLY H O 1
ATOM 3324 N N . ASN B 2 106 ? 19.995 62.769 -0.927 1.00 34.38 106 ASN H N 1
ATOM 3325 C CA . ASN B 2 106 ? 18.757 62.239 -0.426 1.00 34.09 106 ASN H CA 1
ATOM 3326 C C . ASN B 2 106 ? 19.125 60.939 0.309 1.00 33.94 106 ASN H C 1
ATOM 3327 O O . ASN B 2 106 ? 19.523 59.965 -0.340 1.00 33.59 106 ASN H O 1
ATOM 3332 N N . PRO B 2 107 ? 19.021 60.924 1.658 1.00 34.31 107 PRO H N 1
ATOM 3333 C CA . PRO B 2 107 ? 19.470 59.737 2.430 1.00 33.61 107 PRO H CA 1
ATOM 3334 C C . PRO B 2 107 ? 18.710 58.458 2.158 1.00 33.84 107 PRO H C 1
ATOM 3335 O O . PRO B 2 107 ? 19.256 57.361 2.351 1.00 33.31 107 PRO H O 1
ATOM 3339 N N . LEU B 2 108 ? 17.447 58.592 1.754 1.00 33.85 108 LEU H N 1
ATOM 3340 C CA . LEU B 2 108 ? 16.634 57.451 1.430 1.00 34.35 108 LEU H CA 1
ATOM 3341 C C . LEU B 2 108 ? 17.185 56.742 0.197 1.00 34.72 108 LEU H C 1
ATOM 3342 O O . LEU B 2 108 ? 17.406 55.518 0.209 1.00 34.86 108 LEU H O 1
ATOM 3347 N N . VAL B 2 109 ? 17.428 57.517 -0.858 1.00 35.30 109 VAL H N 1
ATOM 3348 C CA . VAL B 2 109 ? 17.955 56.949 -2.105 1.00 35.37 109 VAL H CA 1
ATOM 3349 C C . VAL B 2 109 ? 19.435 56.563 -1.943 1.00 34.86 109 VAL H C 1
ATOM 3350 O O . VAL B 2 109 ? 19.841 55.488 -2.386 1.00 35.00 109 VAL H O 1
ATOM 3354 N N . ASP B 2 110 ? 20.209 57.384 -1.236 1.00 34.29 110 ASP H N 1
ATOM 3355 C CA . ASP B 2 110 ? 21.625 57.088 -0.984 1.00 34.07 110 ASP H CA 1
ATOM 3356 C C . ASP B 2 110 ? 21.874 55.977 0.057 1.00 33.74 110 ASP H C 1
ATOM 3357 O O . ASP B 2 110 ? 23.000 55.504 0.186 1.00 33.63 110 ASP H O 1
ATOM 3362 N N . ALA B 2 111 ? 20.829 55.589 0.792 1.00 32.89 111 ALA H N 1
ATOM 3363 C CA . ALA B 2 111 ? 20.877 54.520 1.780 1.00 32.35 111 ALA H CA 1
ATOM 3364 C C . ALA B 2 111 ? 21.961 54.708 2.832 1.00 32.00 111 ALA H C 1
ATOM 3365 O O . ALA B 2 111 ? 22.903 53.912 2.944 1.00 32.07 111 ALA H O 1
ATOM 3367 N N . VAL B 2 112 ? 21.815 55.761 3.624 1.00 31.00 112 VAL H N 1
ATOM 3368 C CA . VAL B 2 112 ? 22.737 56.044 4.714 1.00 30.02 112 VAL H CA 1
ATOM 3369 C C . VAL B 2 112 ? 21.957 56.234 6.003 1.00 29.69 112 VAL H C 1
ATOM 3370 O O . VAL B 2 112 ? 20.739 56.414 5.982 1.00 29.38 112 VAL H O 1
ATOM 3374 N N . GLY B 2 113 ? 22.646 56.186 7.139 1.00 29.26 113 GLY H N 1
ATOM 3375 C CA . GLY B 2 113 ? 21.938 56.325 8.419 1.00 28.94 113 GLY H CA 1
ATOM 3376 C C . GLY B 2 113 ? 20.925 55.208 8.592 1.00 29.37 113 GLY H C 1
ATOM 3377 O O . GLY B 2 113 ? 21.196 54.060 8.238 1.00 29.32 113 GLY H O 1
ATOM 3378 N N . PRO B 2 114 ? 19.735 55.522 9.132 1.00 28.63 114 PRO H N 1
ATOM 3379 C CA . PRO B 2 114 ? 18.757 54.485 9.239 1.00 29.39 114 PRO H CA 1
ATOM 3380 C C . PRO B 2 114 ? 18.165 53.993 7.905 1.00 29.55 114 PRO H C 1
ATOM 3381 O O . PRO B 2 114 ? 17.411 53.027 7.912 1.00 29.62 114 PRO H O 1
ATOM 3385 N N . ALA B 2 115 ? 18.573 54.573 6.788 1.00 29.05 115 ALA H N 1
ATOM 3386 C CA . ALA B 2 115 ? 18.187 54.088 5.464 1.00 30.04 115 ALA H CA 1
ATOM 3387 C C . ALA B 2 115 ? 19.238 53.095 4.876 1.00 30.74 115 ALA H C 1
ATOM 3388 O O . ALA B 2 115 ? 19.167 52.730 3.697 1.00 31.37 115 ALA H O 1
ATOM 3390 N N . SER B 2 116 ? 20.222 52.695 5.700 1.00 30.01 116 SER H N 1
ATOM 3391 C CA . SER B 2 116 ? 21.386 51.911 5.265 1.00 30.61 116 SER H CA 1
ATOM 3392 C C . SER B 2 116 ? 20.937 50.466 5.155 1.00 31.61 116 SER H C 1
ATOM 3393 O O . SER B 2 116 ? 20.083 50.045 5.940 1.00 30.79 116 SER H O 1
ATOM 3396 N N . TYR B 2 117 ? 21.460 49.731 4.158 1.00 32.95 117 TYR H N 1
ATOM 3397 C CA . TYR B 2 117 ? 21.272 48.265 4.072 1.00 33.03 117 TYR H CA 1
ATOM 3398 C C . TYR B 2 117 ? 22.613 47.571 4.108 1.00 33.68 117 TYR H C 1
ATOM 3399 O O . TYR B 2 117 ? 23.632 48.205 3.904 1.00 33.61 117 TYR H O 1
ATOM 3408 N N . ALA B 2 118 ? 22.606 46.261 4.354 1.00 34.68 118 ALA H N 1
ATOM 3409 C CA . ALA B 2 118 ? 23.821 45.453 4.356 1.00 34.84 118 ALA H CA 1
ATOM 3410 C C . ALA B 2 118 ? 23.979 44.807 2.974 1.00 35.51 118 ALA H C 1
ATOM 3411 O O . ALA B 2 118 ? 22.985 44.549 2.258 1.00 34.36 118 ALA H O 1
ATOM 3413 N N . GLU B 2 119 ? 25.236 44.544 2.626 1.00 35.79 119 GLU H N 1
ATOM 3414 C CA . GLU B 2 119 ? 25.607 43.928 1.365 1.00 36.78 119 GLU H CA 1
ATOM 3415 C C . GLU B 2 119 ? 25.375 42.433 1.394 1.00 36.07 119 GLU H C 1
ATOM 3416 O O . GLU B 2 119 ? 26.319 41.663 1.236 1.00 35.22 119 GLU H O 1
ATOM 3422 N N . ARG B 2 120 ? 24.134 42.015 1.621 1.00 35.22 120 ARG H N 1
ATOM 3423 C CA . ARG B 2 120 ? 23.825 40.604 1.679 1.00 34.95 120 ARG H CA 1
ATOM 3424 C C . ARG B 2 120 ? 23.974 39.994 0.301 1.00 35.22 120 ARG H C 1
ATOM 3425 O O . ARG B 2 120 ? 24.093 40.692 -0.697 1.00 35.26 120 ARG H O 1
ATOM 3433 N N . ALA B 2 121 ? 23.988 38.678 0.248 1.00 36.05 121 ALA H N 1
ATOM 3434 C CA . ALA B 2 121 ? 24.120 37.969 -1.003 1.00 36.73 121 ALA H CA 1
ATOM 3435 C C . ALA B 2 121 ? 22.992 38.360 -1.978 1.00 36.68 121 ALA H C 1
ATOM 3436 O O . ALA B 2 121 ? 21.815 38.573 -1.598 1.00 34.64 121 ALA H O 1
ATOM 3438 N N . GLU B 2 122 ? 23.360 38.466 -3.249 1.00 35.74 122 GLU H N 1
ATOM 3439 C CA . GLU B 2 122 ? 22.358 38.674 -4.284 1.00 36.60 122 GLU H CA 1
ATOM 3440 C C . GLU B 2 122 ? 21.813 37.313 -4.740 1.00 37.24 122 GLU H C 1
ATOM 3441 O O . GLU B 2 122 ? 21.893 36.941 -5.904 1.00 36.50 122 GLU H O 1
ATOM 3447 N N . VAL B 2 123 ? 21.234 36.590 -3.792 1.00 36.60 123 VAL H N 1
ATOM 3448 C CA . VAL B 2 123 ? 20.632 35.288 -4.036 1.00 37.27 123 VAL H CA 1
ATOM 3449 C C . VAL B 2 123 ? 19.276 35.253 -3.386 1.00 35.72 123 VAL H C 1
ATOM 3450 O O . VAL B 2 123 ? 19.049 35.872 -2.362 1.00 35.17 123 VAL H O 1
ATOM 3454 N N . VAL B 2 124 ? 18.366 34.553 -4.038 1.00 35.23 124 VAL H N 1
ATOM 3455 C CA . VAL B 2 124 ? 17.016 34.327 -3.509 1.00 34.60 124 VAL H CA 1
ATOM 3456 C C . VAL B 2 124 ? 17.077 33.335 -2.333 1.00 33.93 124 VAL H C 1
ATOM 3457 O O . VAL B 2 124 ? 17.618 32.235 -2.461 1.00 34.09 124 VAL H O 1
ATOM 3461 N N . ASP B 2 125 ? 16.538 33.720 -1.192 1.00 34.82 125 ASP H N 1
ATOM 3462 C CA . ASP B 2 125 ? 16.418 32.821 -0.029 1.00 35.02 125 ASP H CA 1
ATOM 3463 C C . ASP B 2 125 ? 15.573 31.622 -0.439 1.00 35.05 125 ASP H C 1
ATOM 3464 O O . ASP B 2 125 ? 14.569 31.791 -1.135 1.00 34.65 125 ASP H O 1
ATOM 3469 N N . ALA B 2 126 ? 16.002 30.424 -0.030 1.00 34.52 126 ALA H N 1
ATOM 3470 C CA . ALA B 2 126 ? 15.379 29.173 -0.448 1.00 34.02 126 ALA H CA 1
ATOM 3471 C C . ALA B 2 126 ? 14.595 28.484 0.656 1.00 33.85 126 ALA H C 1
ATOM 3472 O O . ALA B 2 126 ? 14.925 28.629 1.845 1.00 32.34 126 ALA H O 1
ATOM 3474 N N . THR B 2 127 ? 13.621 27.664 0.235 1.00 32.85 127 THR H N 1
ATOM 3475 C CA . THR B 2 127 ? 12.938 26.760 1.113 1.00 33.72 127 THR H CA 1
ATOM 3476 C C . THR B 2 127 ? 13.825 25.512 1.290 1.00 34.76 127 THR H C 1
ATOM 3477 O O . THR B 2 127 ? 14.843 25.347 0.595 1.00 34.35 127 THR H O 1
ATOM 3481 N N . VAL B 2 128 ? 13.429 24.640 2.209 1.00 34.70 128 VAL H N 1
ATOM 3482 C CA . VAL B 2 128 ? 14.180 23.417 2.484 1.00 35.83 128 VAL H CA 1
ATOM 3483 C C . VAL B 2 128 ? 14.275 22.540 1.220 1.00 37.70 128 VAL H C 1
ATOM 3484 O O . VAL B 2 128 ? 15.233 21.777 1.036 1.00 37.02 128 VAL H O 1
ATOM 3488 N N . ASP B 2 129 ? 13.292 22.663 0.343 1.00 38.69 129 ASP H N 1
ATOM 3489 C CA . ASP B 2 129 ? 13.283 21.884 -0.879 1.00 41.32 129 ASP H CA 1
ATOM 3490 C C . ASP B 2 129 ? 13.885 22.602 -2.098 1.00 40.82 129 ASP H C 1
ATOM 3491 O O . ASP B 2 129 ? 13.822 22.104 -3.209 1.00 41.96 129 ASP H O 1
ATOM 3496 N N . GLY B 2 130 ? 14.452 23.778 -1.882 1.00 39.45 130 GLY H N 1
ATOM 3497 C CA . GLY B 2 130 ? 15.140 24.504 -2.915 1.00 39.70 130 GLY H CA 1
ATOM 3498 C C . GLY B 2 130 ? 14.308 25.479 -3.721 1.00 39.27 130 GLY H C 1
ATOM 3499 O O . GLY B 2 130 ? 14.789 25.939 -4.754 1.00 41.04 130 GLY H O 1
ATOM 3500 N N . LYS B 2 131 ? 13.086 25.805 -3.298 1.00 37.27 131 LYS H N 1
ATOM 3501 C CA . LYS B 2 131 ? 12.250 26.751 -4.068 1.00 37.20 131 LYS H CA 1
ATOM 3502 C C . LYS B 2 131 ? 12.481 28.142 -3.515 1.00 35.09 131 LYS H C 1
ATOM 3503 O O . LYS B 2 131 ? 12.997 28.266 -2.414 1.00 34.31 131 LYS H O 1
ATOM 3507 N N . ALA B 2 132 ? 12.070 29.180 -4.239 1.00 32.90 132 ALA H N 1
ATOM 3508 C CA . ALA B 2 132 ? 12.109 30.541 -3.717 1.00 33.00 132 ALA H CA 1
ATOM 3509 C C . ALA B 2 132 ? 11.260 30.650 -2.454 1.00 33.10 132 ALA H C 1
ATOM 3510 O O . ALA B 2 132 ? 10.075 30.272 -2.472 1.00 33.23 132 ALA H O 1
ATOM 3512 N N . LYS B 2 133 ? 11.832 31.146 -1.364 1.00 32.45 133 LYS H N 1
ATOM 3513 C CA . LYS B 2 133 ? 11.097 31.186 -0.093 1.00 32.37 133 LYS H CA 1
ATOM 3514 C C . LYS B 2 133 ? 10.040 32.290 -0.022 1.00 31.99 133 LYS H C 1
ATOM 3515 O O . LYS B 2 133 ? 8.945 32.065 0.429 1.00 32.00 133 LYS H O 1
ATOM 3521 N N . ILE B 2 134 ? 10.388 33.511 -0.394 1.00 30.64 134 ILE H N 1
ATOM 3522 C CA . ILE B 2 134 ? 9.484 34.643 -0.246 1.00 31.14 134 ILE H CA 1
ATOM 3523 C C . ILE B 2 134 ? 8.886 34.989 -1.630 1.00 31.53 134 ILE H C 1
ATOM 3524 O O . ILE B 2 134 ? 9.619 35.433 -2.536 1.00 31.26 134 ILE H O 1
ATOM 3529 N N . VAL B 2 135 ? 7.588 34.719 -1.810 1.00 31.22 135 VAL H N 1
ATOM 3530 C CA . VAL B 2 135 ? 6.994 34.802 -3.164 1.00 30.48 135 VAL H CA 1
ATOM 3531 C C . VAL B 2 135 ? 5.588 35.376 -3.037 1.00 30.33 135 VAL H C 1
ATOM 3532 O O . VAL B 2 135 ? 4.930 35.200 -2.002 1.00 30.45 135 VAL H O 1
ATOM 3536 N N . PRO B 2 136 ? 5.145 36.096 -4.077 1.00 31.03 136 PRO H N 1
ATOM 3537 C CA . PRO B 2 136 ? 3.758 36.563 -4.092 1.00 30.61 136 PRO H CA 1
ATOM 3538 C C . PRO B 2 136 ? 2.765 35.409 -4.200 1.00 31.15 136 PRO H C 1
ATOM 3539 O O . PRO B 2 136 ? 3.089 34.343 -4.695 1.00 30.63 136 PRO H O 1
ATOM 3543 N N . LEU B 2 137 ? 1.547 35.633 -3.725 1.00 31.48 137 LEU H N 1
ATOM 3544 C CA . LEU B 2 137 ? 0.514 34.608 -3.789 1.00 31.26 137 LEU H CA 1
ATOM 3545 C C . LEU B 2 137 ? 0.136 34.221 -5.223 1.00 31.06 137 LEU H C 1
ATOM 3546 O O . LEU B 2 137 ? -0.348 33.110 -5.471 1.00 31.65 137 LEU H O 1
ATOM 3551 N N . ARG B 2 138 ? 0.365 35.109 -6.181 1.00 31.95 138 ARG H N 1
ATOM 3552 C CA . ARG B 2 138 ? 0.191 34.730 -7.585 1.00 32.77 138 ARG H CA 1
ATOM 3553 C C . ARG B 2 138 ? 1.105 33.560 -8.000 1.00 32.11 138 ARG H C 1
ATOM 3554 O O . ARG B 2 138 ? 0.780 32.808 -8.936 1.00 31.20 138 ARG H O 1
ATOM 3562 N N . VAL B 2 139 ? 2.245 33.429 -7.316 1.00 31.77 139 VAL H N 1
ATOM 3563 C CA . VAL B 2 139 ? 3.153 32.267 -7.484 1.00 31.73 139 VAL H CA 1
ATOM 3564 C C . VAL B 2 139 ? 2.793 31.135 -6.537 1.00 32.42 139 VAL H C 1
ATOM 3565 O O . VAL B 2 139 ? 2.702 29.966 -6.948 1.00 31.80 139 VAL H O 1
ATOM 3569 N N . ALA B 2 140 ? 2.619 31.473 -5.258 1.00 33.05 140 ALA H N 1
ATOM 3570 C CA . ALA B 2 140 ? 2.292 30.493 -4.204 1.00 33.49 140 ALA H CA 1
ATOM 3571 C C . ALA B 2 140 ? 0.801 30.172 -4.195 1.00 33.96 140 ALA H C 1
ATOM 3572 O O . ALA B 2 140 ? 0.084 30.577 -3.273 1.00 33.65 140 ALA H O 1
ATOM 3574 N N . THR B 2 141 ? 0.353 29.438 -5.208 1.00 34.75 141 THR H N 1
ATOM 3575 C CA . THR B 2 141 ? -1.082 29.228 -5.469 1.00 34.65 141 THR H CA 1
ATOM 3576 C C . THR B 2 141 ? -1.723 28.241 -4.489 1.00 35.60 141 THR H C 1
ATOM 3577 O O . THR B 2 141 ? -2.917 28.079 -4.474 1.00 34.34 141 THR H O 1
ATOM 3581 N N . ASP B 2 142 ? -0.890 27.584 -3.687 1.00 35.32 142 ASP H N 1
ATOM 3582 C CA . ASP B 2 142 ? -1.309 26.650 -2.635 1.00 36.99 142 ASP H CA 1
ATOM 3583 C C . ASP B 2 142 ? -1.514 27.374 -1.286 1.00 35.85 142 ASP H C 1
ATOM 3584 O O . ASP B 2 142 ? -1.925 26.742 -0.303 1.00 36.75 142 ASP H O 1
ATOM 3589 N N . PHE B 2 143 ? -1.215 28.676 -1.242 1.00 34.20 143 PHE H N 1
ATOM 3590 C CA . PHE B 2 143 ? -1.312 29.483 -0.031 1.00 34.73 143 PHE H CA 1
ATOM 3591 C C . PHE B 2 143 ? -2.550 30.405 -0.045 1.00 34.90 143 PHE H C 1
ATOM 3592 O O . PHE B 2 143 ? -3.039 30.809 -1.092 1.00 34.88 143 PHE H O 1
ATOM 3600 N N . SER B 2 144 ? -3.034 30.740 1.144 1.00 34.77 144 SER H N 1
ATOM 3601 C CA . SER B 2 144 ? -4.224 31.567 1.271 1.00 35.71 144 SER H CA 1
ATOM 3602 C C . SER B 2 144 ? -4.157 32.427 2.520 1.00 35.93 144 SER H C 1
ATOM 3603 O O . SER B 2 144 ? -3.246 32.311 3.327 1.00 34.93 144 SER H O 1
ATOM 3606 N N . ILE B 2 145 ? -5.144 33.301 2.652 1.00 35.90 145 ILE H N 1
ATOM 3607 C CA . ILE B 2 145 ? -5.314 34.109 3.853 1.00 35.56 145 ILE H CA 1
ATOM 3608 C C . ILE B 2 145 ? -6.279 33.391 4.782 1.00 35.84 145 ILE H C 1
ATOM 3609 O O . ILE B 2 145 ? -7.340 32.931 4.335 1.00 35.54 145 ILE H O 1
ATOM 3614 N N . ALA B 2 146 ? -5.956 33.329 6.079 1.00 34.96 146 ALA H N 1
ATOM 3615 C CA . ALA B 2 146 ? -6.846 32.720 7.058 1.00 35.61 146 ALA H CA 1
ATOM 3616 C C . ALA B 2 146 ? -8.199 33.431 7.088 1.00 36.63 146 ALA H C 1
ATOM 3617 O O . ALA B 2 146 ? -8.280 34.663 7.022 1.00 35.20 146 ALA H O 1
ATOM 3619 N N . GLU B 2 147 ? -9.267 32.656 7.173 1.00 37.68 147 GLU H N 1
ATOM 3620 C CA . GLU B 2 147 ? -10.610 33.220 7.367 1.00 39.43 147 GLU H CA 1
ATOM 3621 C C . GLU B 2 147 ? -10.659 34.079 8.621 1.00 39.14 147 GLU H C 1
ATOM 3622 O O . GLU B 2 147 ? -10.192 33.664 9.681 1.00 40.98 147 GLU H O 1
ATOM 3625 N N . GLY B 2 148 ? -11.205 35.283 8.488 1.00 39.28 148 GLY H N 1
ATOM 3626 C CA . GLY B 2 148 ? -11.244 36.203 9.615 1.00 38.83 148 GLY H CA 1
ATOM 3627 C C . GLY B 2 148 ? -10.379 37.426 9.431 1.00 38.43 148 GLY H C 1
ATOM 3628 O O . GLY B 2 148 ? -10.686 38.468 10.005 1.00 38.65 148 GLY H O 1
ATOM 3629 N N . ASP B 2 149 ? -9.317 37.308 8.623 1.00 37.64 149 ASP H N 1
ATOM 3630 C CA . ASP B 2 149 ? -8.399 38.410 8.368 1.00 36.31 149 ASP H CA 1
ATOM 3631 C C . ASP B 2 149 ? -8.702 39.189 7.084 1.00 35.71 149 ASP H C 1
ATOM 3632 O O . ASP B 2 149 ? -9.317 38.681 6.157 1.00 35.55 149 ASP H O 1
ATOM 3637 N N . VAL B 2 150 ? -8.276 40.450 7.057 1.00 35.34 150 VAL H N 1
ATOM 3638 C CA . VAL B 2 150 ? -8.414 41.304 5.896 1.00 34.55 150 VAL H CA 1
ATOM 3639 C C . VAL B 2 150 ? -7.610 40.767 4.705 1.00 34.59 150 VAL H C 1
ATOM 3640 O O . VAL B 2 150 ? -6.424 40.398 4.824 1.00 34.06 150 VAL H O 1
ATOM 3644 N N . ASP B 2 151 ? -8.259 40.708 3.543 1.00 34.21 151 ASP H N 1
ATOM 3645 C CA . ASP B 2 151 ? -7.531 40.600 2.274 1.00 34.10 151 ASP H CA 1
ATOM 3646 C C . ASP B 2 151 ? -7.240 42.012 1.759 1.00 33.20 151 ASP H C 1
ATOM 3647 O O . ASP B 2 151 ? -8.150 42.733 1.326 1.00 33.21 151 ASP H O 1
ATOM 3652 N N . PRO B 2 152 ? -5.953 42.415 1.788 1.00 32.87 152 PRO H N 1
ATOM 3653 C CA . PRO B 2 152 ? -5.583 43.789 1.449 1.00 33.03 152 PRO H CA 1
ATOM 3654 C C . PRO B 2 152 ? -5.538 44.057 -0.041 1.00 32.23 152 PRO H C 1
ATOM 3655 O O . PRO B 2 152 ? -5.424 45.206 -0.421 1.00 32.25 152 PRO H O 1
ATOM 3659 N N . ARG B 2 153 ? -5.584 43.009 -0.857 1.00 31.98 153 ARG H N 1
ATOM 3660 C CA . ARG B 2 153 ? -5.554 43.162 -2.306 1.00 32.29 153 ARG H CA 1
ATOM 3661 C C . ARG B 2 153 ? -6.732 44.042 -2.758 1.00 33.00 153 ARG H C 1
ATOM 3662 O O . ARG B 2 153 ? -7.891 43.826 -2.374 1.00 33.31 153 ARG H O 1
ATOM 3670 N N . GLY B 2 154 ? -6.388 45.056 -3.542 1.00 32.74 154 GLY H N 1
ATOM 3671 C CA . GLY B 2 154 ? -7.352 46.012 -4.018 1.00 33.36 154 GLY H CA 1
ATOM 3672 C C . GLY B 2 154 ? -7.641 47.146 -3.077 1.00 33.42 154 GLY H C 1
ATOM 3673 O O . GLY B 2 154 ? -8.474 48.004 -3.401 1.00 33.91 154 GLY H O 1
ATOM 3674 N N . LEU B 2 155 ? -6.992 47.201 -1.922 1.00 33.19 155 LEU H N 1
ATOM 3675 C CA . LEU B 2 155 ? -7.225 48.310 -0.994 1.00 33.52 155 LEU H CA 1
ATOM 3676 C C . LEU B 2 155 ? -6.200 49.406 -1.243 1.00 33.93 155 LEU H C 1
ATOM 3677 O O . LEU B 2 155 ? -5.077 49.127 -1.643 1.00 33.24 155 LEU H O 1
ATOM 3682 N N . PRO B 2 156 ? -6.571 50.662 -0.958 1.00 34.37 156 PRO H N 1
ATOM 3683 C CA . PRO B 2 156 ? -5.618 51.754 -1.069 1.00 34.42 156 PRO H CA 1
ATOM 3684 C C . PRO B 2 156 ? -4.578 51.774 0.051 1.00 34.39 156 PRO H C 1
ATOM 3685 O O . PRO B 2 156 ? -4.859 51.400 1.193 1.00 34.26 156 PRO H O 1
ATOM 3689 N N . VAL B 2 157 ? -3.373 52.208 -0.307 1.00 34.73 157 VAL H N 1
ATOM 3690 C CA . VAL B 2 157 ? -2.284 52.473 0.649 1.00 34.50 157 VAL H CA 1
ATOM 3691 C C . VAL B 2 157 ? -2.257 54.013 0.867 1.00 34.95 157 VAL H C 1
ATOM 3692 O O . VAL B 2 157 ? -2.147 54.775 -0.096 1.00 34.94 157 VAL H O 1
ATOM 3696 N N . VAL B 2 158 ? -2.384 54.442 2.130 1.00 35.23 158 VAL H N 1
ATOM 3697 C CA . VAL B 2 158 ? -2.403 55.860 2.520 1.00 34.63 158 VAL H CA 1
ATOM 3698 C C . VAL B 2 158 ? -1.117 56.163 3.309 1.00 35.21 158 VAL H C 1
ATOM 3699 O O . VAL B 2 158 ? -0.783 55.453 4.310 1.00 34.97 158 VAL H O 1
ATOM 3703 N N . ALA B 2 159 ? -0.359 57.137 2.793 1.00 34.48 159 ALA H N 1
ATOM 3704 C CA . ALA B 2 159 ? 0.977 57.434 3.288 1.00 34.65 159 ALA H CA 1
ATOM 3705 C C . ALA B 2 159 ? 0.890 58.425 4.452 1.00 35.21 159 ALA H C 1
ATOM 3706 O O . ALA B 2 159 ? -0.224 58.810 4.853 1.00 35.18 159 ALA H O 1
ATOM 3708 N N . ALA B 2 160 ? 2.057 58.790 5.005 1.00 34.33 160 ALA H N 1
ATOM 3709 C CA . ALA B 2 160 ? 2.158 59.615 6.200 1.00 34.72 160 ALA H CA 1
ATOM 3710 C C . ALA B 2 160 ? 1.460 60.971 6.078 1.00 35.24 160 ALA H C 1
ATOM 3711 O O . ALA B 2 160 ? 0.967 61.503 7.070 1.00 36.27 160 ALA H O 1
ATOM 3713 N N . ASP B 2 161 ? 1.417 61.511 4.862 1.00 35.40 161 ASP H N 1
ATOM 3714 C CA . ASP B 2 161 ? 0.729 62.761 4.564 1.00 35.81 161 ASP H CA 1
ATOM 3715 C C . ASP B 2 161 ? -0.786 62.581 4.295 1.00 36.43 161 ASP H C 1
ATOM 3716 O O . ASP B 2 161 ? -1.472 63.531 3.968 1.00 37.36 161 ASP H O 1
ATOM 3721 N N . GLY B 2 162 ? -1.320 61.377 4.462 1.00 36.69 162 GLY H N 1
ATOM 3722 C CA . GLY B 2 162 ? -2.744 61.174 4.283 1.00 36.88 162 GLY H CA 1
ATOM 3723 C C . GLY B 2 162 ? -3.155 61.104 2.835 1.00 37.19 162 GLY H C 1
ATOM 3724 O O . GLY B 2 162 ? -4.352 61.246 2.511 1.00 38.20 162 GLY H O 1
ATOM 3725 N N . VAL B 2 163 ? -2.185 60.904 1.950 1.00 37.39 163 VAL H N 1
ATOM 3726 C CA . VAL B 2 163 ? -2.438 60.879 0.508 1.00 37.22 163 VAL H CA 1
ATOM 3727 C C . VAL B 2 163 ? -2.286 59.433 0.043 1.00 37.39 163 VAL H C 1
ATOM 3728 O O . VAL B 2 163 ? -1.396 58.702 0.501 1.00 35.57 163 VAL H O 1
ATOM 3732 N N . GLU B 2 164 ? -3.177 59.017 -0.851 1.00 37.58 164 GLU H N 1
ATOM 3733 C CA . GLU B 2 164 ? -3.176 57.659 -1.346 1.00 38.30 164 GLU H CA 1
ATOM 3734 C C . GLU B 2 164 ? -1.980 57.492 -2.289 1.00 38.05 164 GLU H C 1
ATOM 3735 O O . GLU B 2 164 ? -1.790 58.286 -3.227 1.00 39.16 164 GLU H O 1
ATOM 3741 N N . ALA B 2 165 ? -1.144 56.501 -2.002 1.00 36.90 165 ALA H N 1
ATOM 3742 C CA . ALA B 2 165 ? 0.094 56.322 -2.726 1.00 36.45 165 ALA H CA 1
ATOM 3743 C C . ALA B 2 165 ? -0.068 55.306 -3.858 1.00 35.84 165 ALA H C 1
ATOM 3744 O O . ALA B 2 165 ? 0.737 55.285 -4.794 1.00 35.42 165 ALA H O 1
ATOM 3746 N N . GLY B 2 166 ? -1.119 54.489 -3.778 1.00 34.95 166 GLY H N 1
ATOM 3747 C CA . GLY B 2 166 ? -1.324 53.397 -4.698 1.00 34.26 166 GLY H CA 1
ATOM 3748 C C . GLY B 2 166 ? -2.287 52.377 -4.125 1.00 34.46 166 GLY H C 1
ATOM 3749 O O . GLY B 2 166 ? -2.993 52.664 -3.153 1.00 34.58 166 GLY H O 1
ATOM 3750 N N . THR B 2 167 ? -2.297 51.184 -4.726 1.00 34.19 167 THR H N 1
ATOM 3751 C CA . THR B 2 167 ? -3.275 50.149 -4.418 1.00 34.06 167 THR H CA 1
ATOM 3752 C C . THR B 2 167 ? -2.566 48.825 -4.273 1.00 34.03 167 THR H C 1
ATOM 3753 O O . THR B 2 167 ? -1.671 48.523 -5.067 1.00 34.43 167 THR H O 1
ATOM 3757 N N . VAL B 2 168 ? -2.933 48.051 -3.248 1.00 34.12 168 VAL H N 1
ATOM 3758 C CA . VAL B 2 168 ? -2.322 46.730 -3.024 1.00 33.08 168 VAL H CA 1
ATOM 3759 C C . VAL B 2 168 ? -2.663 45.765 -4.170 1.00 34.25 168 VAL H C 1
ATOM 3760 O O . VAL B 2 168 ? -3.848 45.608 -4.584 1.00 32.13 168 VAL H O 1
ATOM 3764 N N . THR B 2 169 ? -1.609 45.139 -4.709 1.00 33.69 169 THR H N 1
ATOM 3765 C CA . THR B 2 169 ? -1.764 44.145 -5.758 1.00 33.91 169 THR H CA 1
ATOM 3766 C C . THR B 2 169 ? -1.539 42.712 -5.265 1.00 33.72 169 THR H C 1
ATOM 3767 O O . THR B 2 169 ? -2.161 41.777 -5.787 1.00 34.51 169 THR H O 1
ATOM 3771 N N . ASP B 2 170 ? -0.640 42.504 -4.301 1.00 32.67 170 ASP H N 1
ATOM 3772 C CA . ASP B 2 170 ? -0.396 41.133 -3.844 1.00 32.16 170 ASP H CA 1
ATOM 3773 C C . ASP B 2 170 ? 0.262 41.118 -2.457 1.00 32.60 170 ASP H C 1
ATOM 3774 O O . ASP B 2 170 ? 0.642 42.152 -1.923 1.00 32.34 170 ASP H O 1
ATOM 3779 N N . LEU B 2 171 ? 0.290 39.935 -1.852 1.00 33.69 171 LEU H N 1
ATOM 3780 C CA . LEU B 2 171 ? 0.968 39.670 -0.588 1.00 33.49 171 LEU H CA 1
ATOM 3781 C C . LEU B 2 171 ? 2.091 38.732 -0.918 1.00 33.12 171 LEU H C 1
ATOM 3782 O O . LEU B 2 171 ? 1.923 37.883 -1.755 1.00 32.98 171 LEU H O 1
ATOM 3787 N N . TRP B 2 172 ? 3.236 38.929 -0.273 1.00 32.13 172 TRP H N 1
ATOM 3788 C CA . TRP B 2 172 ? 4.380 38.050 -0.421 1.00 31.66 172 TRP H CA 1
ATOM 3789 C C . TRP B 2 172 ? 4.508 37.203 0.845 1.00 31.59 172 TRP H C 1
ATOM 3790 O O . TRP B 2 172 ? 4.634 37.722 1.936 1.00 31.46 172 TRP H O 1
ATOM 3801 N N . VAL B 2 173 ? 4.477 35.898 0.653 1.00 31.97 173 VAL H N 1
ATOM 3802 C CA . VAL B 2 173 ? 4.489 34.954 1.722 1.00 32.38 173 VAL H CA 1
ATOM 3803 C C . VAL B 2 173 ? 5.834 34.256 1.852 1.00 33.12 173 VAL H C 1
ATOM 3804 O O . VAL B 2 173 ? 6.504 33.966 0.856 1.00 32.40 173 VAL H O 1
ATOM 3808 N N . ASP B 2 174 ? 6.198 33.989 3.096 1.00 32.83 174 ASP H N 1
ATOM 3809 C CA . ASP B 2 174 ? 7.317 33.099 3.412 1.00 33.49 174 ASP H CA 1
ATOM 3810 C C . ASP B 2 174 ? 6.775 31.679 3.434 1.00 33.55 174 ASP H C 1
ATOM 3811 O O . ASP B 2 174 ? 6.019 31.294 4.328 1.00 32.47 174 ASP H O 1
ATOM 3816 N N . ARG B 2 175 ? 7.209 30.892 2.468 1.00 32.53 175 ARG H N 1
ATOM 3817 C CA . ARG B 2 175 ? 6.743 29.525 2.293 1.00 33.64 175 ARG H CA 1
ATOM 3818 C C . ARG B 2 175 ? 7.332 28.548 3.280 1.00 34.63 175 ARG H C 1
ATOM 3819 O O . ARG B 2 175 ? 6.800 27.438 3.422 1.00 36.00 175 ARG H O 1
ATOM 3827 N N . SER B 2 176 ? 8.445 28.926 3.920 1.00 34.89 176 SER H N 1
ATOM 3828 C CA . SER B 2 176 ? 9.080 28.111 4.927 1.00 34.66 176 SER H CA 1
ATOM 3829 C C . SER B 2 176 ? 8.432 28.275 6.304 1.00 35.61 176 SER H C 1
ATOM 3830 O O . SER B 2 176 ? 8.409 27.313 7.070 1.00 35.01 176 SER H O 1
ATOM 3833 N N . GLU B 2 177 ? 7.937 29.471 6.635 1.00 36.27 177 GLU H N 1
ATOM 3834 C CA . GLU B 2 177 ? 7.424 29.749 7.991 1.00 37.51 177 GLU H CA 1
ATOM 3835 C C . GLU B 2 177 ? 5.919 29.989 7.981 1.00 36.53 177 GLU H C 1
ATOM 3836 O O . GLU B 2 177 ? 5.310 30.150 9.040 1.00 37.62 177 GLU H O 1
ATOM 3842 N N . HIS B 2 178 ? 5.318 30.043 6.783 1.00 35.81 178 HIS H N 1
ATOM 3843 C CA . HIS B 2 178 ? 3.865 30.267 6.600 1.00 35.35 178 HIS H CA 1
ATOM 3844 C C . HIS B 2 178 ? 3.421 31.594 7.205 1.00 34.31 178 HIS H C 1
ATOM 3845 O O . HIS B 2 178 ? 2.583 31.679 8.115 1.00 33.15 178 HIS H O 1
ATOM 3852 N N . TYR B 2 179 ? 4.041 32.647 6.704 1.00 33.36 179 TYR H N 1
ATOM 3853 C CA . TYR B 2 179 ? 3.904 33.946 7.317 1.00 33.23 179 TYR H CA 1
ATOM 3854 C C . TYR B 2 179 ? 4.070 34.989 6.244 1.00 33.51 179 TYR H C 1
ATOM 3855 O O . TYR B 2 179 ? 5.055 34.940 5.477 1.00 32.40 179 TYR H O 1
ATOM 3864 N N . PHE B 2 180 ? 3.171 35.966 6.207 1.00 33.76 180 PHE H N 1
ATOM 3865 C CA . PHE B 2 180 ? 3.278 37.077 5.253 1.00 33.30 180 PHE H CA 1
ATOM 3866 C C . PHE B 2 180 ? 4.309 38.086 5.708 1.00 33.38 180 PHE H C 1
ATOM 3867 O O . PHE B 2 180 ? 4.320 38.466 6.887 1.00 33.63 180 PHE H O 1
ATOM 3875 N N . ARG B 2 181 ? 5.160 38.502 4.764 1.00 33.47 181 ARG H N 1
ATOM 3876 C CA . ARG B 2 181 ? 6.274 39.427 5.014 1.00 34.19 181 ARG H CA 1
ATOM 3877 C C . ARG B 2 181 ? 6.242 40.772 4.301 1.00 33.67 181 ARG H C 1
ATOM 3878 O O . ARG B 2 181 ? 6.750 41.762 4.812 1.00 34.59 181 ARG H O 1
ATOM 3886 N N . TYR B 2 182 ? 5.626 40.844 3.121 1.00 34.26 182 TYR H N 1
ATOM 3887 C CA . TYR B 2 182 ? 5.506 42.113 2.376 1.00 33.93 182 TYR H CA 1
ATOM 3888 C C . TYR B 2 182 ? 4.124 42.230 1.728 1.00 33.65 182 TYR H C 1
ATOM 3889 O O . TYR B 2 182 ? 3.472 41.230 1.483 1.00 32.94 182 TYR H O 1
ATOM 3898 N N . LEU B 2 183 ? 3.685 43.460 1.490 1.00 32.77 183 LEU H N 1
ATOM 3899 C CA . LEU B 2 183 ? 2.633 43.722 0.509 1.00 33.80 183 LEU H CA 1
ATOM 3900 C C . LEU B 2 183 ? 3.333 44.337 -0.721 1.00 33.87 183 LEU H C 1
ATOM 3901 O O . LEU B 2 183 ? 4.397 44.994 -0.599 1.00 33.69 183 LEU H O 1
ATOM 3906 N N . GLU B 2 184 ? 2.740 44.105 -1.892 1.00 32.80 184 GLU H N 1
ATOM 3907 C CA . GLU B 2 184 ? 3.133 44.753 -3.139 1.00 32.25 184 GLU H CA 1
ATOM 3908 C C . GLU B 2 184 ? 2.008 45.634 -3.595 1.00 32.90 184 GLU H C 1
ATOM 3909 O O . GLU B 2 184 ? 0.850 45.223 -3.554 1.00 31.56 184 GLU H O 1
ATOM 3915 N N . LEU B 2 185 ? 2.350 46.883 -3.915 1.00 32.14 185 LEU H N 1
ATOM 3916 C CA . LEU B 2 185 ? 1.369 47.856 -4.376 1.00 33.69 185 LEU H CA 1
ATOM 3917 C C . LEU B 2 185 ? 1.766 48.456 -5.731 1.00 33.65 185 LEU H C 1
ATOM 3918 O O . LEU B 2 185 ? 2.946 48.614 -6.051 1.00 32.45 185 LEU H O 1
ATOM 3923 N N . SER B 2 186 ? 0.772 48.820 -6.530 1.00 35.91 186 SER H N 1
ATOM 3924 C CA . SER B 2 186 ? 1.030 49.659 -7.678 1.00 36.56 186 SER H CA 1
ATOM 3925 C C . SER B 2 186 ? 1.214 51.098 -7.153 1.00 37.34 186 SER H C 1
ATOM 3926 O O . SER B 2 186 ? 0.484 51.543 -6.266 1.00 37.60 186 SER H O 1
ATOM 3929 N N . VAL B 2 187 ? 2.192 51.809 -7.703 1.00 37.68 187 VAL H N 1
ATOM 3930 C CA . VAL B 2 187 ? 2.517 53.156 -7.260 1.00 37.26 187 VAL H CA 1
ATOM 3931 C C . VAL B 2 187 ? 1.787 54.102 -8.199 1.00 38.97 187 VAL H C 1
ATOM 3932 O O . VAL B 2 187 ? 2.063 54.123 -9.400 1.00 38.18 187 VAL H O 1
ATOM 3936 N N . ALA B 2 188 ? 0.836 54.855 -7.646 1.00 40.12 188 ALA H N 1
ATOM 3937 C CA . ALA B 2 188 ? 0.002 55.735 -8.437 1.00 41.24 188 ALA H CA 1
ATOM 3938 C C . ALA B 2 188 ? 0.917 56.654 -9.231 1.00 42.05 188 ALA H C 1
ATOM 3939 O O . ALA B 2 188 ? 1.855 57.211 -8.681 1.00 42.09 188 ALA H O 1
ATOM 3941 N N . GLY B 2 189 ? 0.677 56.739 -10.534 1.00 43.44 189 GLY H N 1
ATOM 3942 C CA . GLY B 2 189 ? 1.359 57.679 -11.400 1.00 44.25 189 GLY H CA 1
ATOM 3943 C C . GLY B 2 189 ? 2.756 57.315 -11.853 1.00 45.42 189 GLY H C 1
ATOM 3944 O O . GLY B 2 189 ? 3.408 58.130 -12.514 1.00 45.39 189 GLY H O 1
ATOM 3945 N N . SER B 2 190 ? 3.216 56.103 -11.529 1.00 46.62 190 SER H N 1
ATOM 3946 C CA . SER B 2 190 ? 4.627 55.729 -11.702 1.00 47.09 190 SER H CA 1
ATOM 3947 C C . SER B 2 190 ? 4.872 54.450 -12.500 1.00 47.07 190 SER H C 1
ATOM 3948 O O . SER B 2 190 ? 6.029 54.036 -12.649 1.00 48.13 190 SER H O 1
ATOM 3951 N N . ALA B 2 191 ? 3.805 53.823 -13.001 1.00 46.37 191 ALA H N 1
ATOM 3952 C CA . ALA B 2 191 ? 3.899 52.623 -13.855 1.00 45.32 191 ALA H CA 1
ATOM 3953 C C . ALA B 2 191 ? 4.834 51.551 -13.295 1.00 44.37 191 ALA H C 1
ATOM 3954 O O . ALA B 2 191 ? 5.598 50.952 -14.036 1.00 46.17 191 ALA H O 1
ATOM 3956 N N . ARG B 2 192 ? 4.823 51.356 -11.986 1.00 41.35 192 ARG H N 1
ATOM 3957 C CA . ARG B 2 192 ? 5.702 50.376 -11.333 1.00 38.87 192 ARG H CA 1
ATOM 3958 C C . ARG B 2 192 ? 4.940 49.826 -10.132 1.00 37.51 192 ARG H C 1
ATOM 3959 O O . ARG B 2 192 ? 3.888 50.348 -9.767 1.00 35.82 192 ARG H O 1
ATOM 3967 N N . THR B 2 193 ? 5.465 48.753 -9.543 1.00 36.60 193 THR H N 1
ATOM 3968 C CA . THR B 2 193 ? 5.008 48.300 -8.246 1.00 35.55 193 THR H CA 1
ATOM 3969 C C . THR B 2 193 ? 6.161 48.444 -7.258 1.00 34.70 193 THR H C 1
ATOM 3970 O O . THR B 2 193 ? 7.314 48.652 -7.638 1.00 35.22 193 THR H O 1
ATOM 3974 N N . ALA B 2 194 ? 5.813 48.419 -5.989 1.00 33.71 194 ALA H N 1
ATOM 3975 C CA . ALA B 2 194 ? 6.791 48.484 -4.900 1.00 32.45 194 ALA H CA 1
ATOM 3976 C C . ALA B 2 194 ? 6.385 47.522 -3.821 1.00 33.02 194 ALA H C 1
ATOM 3977 O O . ALA B 2 194 ? 5.195 47.332 -3.573 1.00 31.32 194 ALA H O 1
ATOM 3979 N N . LEU B 2 195 ? 7.380 46.934 -3.149 1.00 32.76 195 LEU H N 1
ATOM 3980 C CA . LEU B 2 195 ? 7.133 46.199 -1.905 1.00 33.46 195 LEU H CA 1
ATOM 3981 C C . LEU B 2 195 ? 7.261 47.060 -0.676 1.00 33.14 195 LEU H C 1
ATOM 3982 O O . LEU B 2 195 ? 7.974 48.091 -0.684 1.00 33.14 195 LEU H O 1
ATOM 3987 N N . ILE B 2 196 ? 6.517 46.656 0.363 1.00 33.83 196 ILE H N 1
ATOM 3988 C CA . ILE B 2 196 ? 6.590 47.227 1.705 1.00 33.38 196 ILE H CA 1
ATOM 3989 C C . ILE B 2 196 ? 6.530 46.111 2.727 1.00 33.62 196 ILE H C 1
ATOM 3990 O O . ILE B 2 196 ? 5.681 45.208 2.623 1.00 34.19 196 ILE H O 1
ATOM 3995 N N . PRO B 2 197 ? 7.479 46.105 3.705 1.00 33.56 197 PRO H N 1
ATOM 3996 C CA . PRO B 2 197 ? 7.367 45.095 4.733 1.00 32.75 197 PRO H CA 1
ATOM 3997 C C . PRO B 2 197 ? 6.093 45.315 5.554 1.00 32.08 197 PRO H C 1
ATOM 3998 O O . PRO B 2 197 ? 5.749 46.468 5.871 1.00 32.35 197 PRO H O 1
ATOM 4002 N N . LEU B 2 198 ? 5.404 44.235 5.915 1.00 33.10 198 LEU H N 1
ATOM 4003 C CA . LEU B 2 198 ? 4.189 44.315 6.735 1.00 33.30 198 LEU H CA 1
ATOM 4004 C C . LEU B 2 198 ? 4.391 45.020 8.070 1.00 33.84 198 LEU H C 1
ATOM 4005 O O . LEU B 2 198 ? 3.438 45.557 8.605 1.00 33.72 198 LEU H O 1
ATOM 4010 N N . GLY B 2 199 ? 5.609 45.022 8.622 1.00 34.46 199 GLY H N 1
ATOM 4011 C CA . GLY B 2 199 ? 5.895 45.800 9.832 1.00 34.76 199 GLY H CA 1
ATOM 4012 C C . GLY B 2 199 ? 5.717 47.296 9.688 1.00 34.90 199 GLY H C 1
ATOM 4013 O O . GLY B 2 199 ? 5.625 47.988 10.698 1.00 36.11 199 GLY H O 1
ATOM 4014 N N . PHE B 2 200 ? 5.667 47.793 8.455 1.00 33.73 200 PHE H N 1
ATOM 4015 C CA . PHE B 2 200 ? 5.429 49.234 8.164 1.00 33.31 200 PHE H CA 1
ATOM 4016 C C . PHE B 2 200 ? 3.991 49.541 7.772 1.00 33.65 200 PHE H C 1
ATOM 4017 O O . PHE B 2 200 ? 3.664 50.710 7.424 1.00 33.67 200 PHE H O 1
ATOM 4025 N N . CYS B 2 201 ? 3.132 48.514 7.906 1.00 33.35 201 CYS H N 1
ATOM 4026 C CA . CYS B 2 201 ? 1.695 48.552 7.510 1.00 34.26 201 CYS H CA 1
ATOM 4027 C C . CYS B 2 201 ? 0.772 48.404 8.688 1.00 34.54 201 CYS H C 1
ATOM 4028 O O . CYS B 2 201 ? 0.927 47.500 9.511 1.00 34.06 201 CYS H O 1
ATOM 4031 N N . ASP B 2 202 ? -0.167 49.340 8.780 1.00 35.64 202 ASP H N 1
ATOM 4032 C CA . ASP B 2 202 ? -1.302 49.230 9.674 1.00 36.01 202 ASP H CA 1
ATOM 4033 C C . ASP B 2 202 ? -2.496 48.804 8.772 1.00 35.58 202 ASP H C 1
ATOM 4034 O O . ASP B 2 202 ? -3.004 49.589 7.969 1.00 35.23 202 ASP H O 1
ATOM 4039 N N . VAL B 2 203 ? -2.881 47.530 8.908 1.00 36.19 203 VAL H N 1
ATOM 4040 C CA . VAL B 2 203 ? -3.872 46.872 8.059 1.00 35.32 203 VAL H CA 1
ATOM 4041 C C . VAL B 2 203 ? -5.290 47.105 8.584 1.00 36.42 203 VAL H C 1
ATOM 4042 O O . VAL B 2 203 ? -5.670 46.572 9.634 1.00 35.07 203 VAL H O 1
ATOM 4046 N N . LYS B 2 204 ? -6.066 47.911 7.863 1.00 36.60 204 LYS H N 1
ATOM 4047 C CA . LYS B 2 204 ? -7.457 48.144 8.200 1.00 36.94 204 LYS H CA 1
ATOM 4048 C C . LYS B 2 204 ? -8.331 47.481 7.132 1.00 37.19 204 LYS H C 1
ATOM 4049 O O . LYS B 2 204 ? -7.829 47.063 6.064 1.00 36.00 204 LYS H O 1
ATOM 4055 N N . LYS B 2 205 ? -9.643 47.439 7.382 1.00 37.59 205 LYS H N 1
ATOM 4056 C CA . LYS B 2 205 ? -10.574 46.807 6.426 1.00 38.26 205 LYS H CA 1
ATOM 4057 C C . LYS B 2 205 ? -10.725 47.519 5.101 1.00 37.89 205 LYS H C 1
ATOM 4058 O O . LYS B 2 205 ? -11.107 46.900 4.075 1.00 35.80 205 LYS H O 1
ATOM 4064 N N . ASP B 2 206 ? -10.447 48.818 5.119 1.00 37.19 206 ASP H N 1
ATOM 4065 C CA . ASP B 2 206 ? -10.642 49.654 3.964 1.00 37.74 206 ASP H CA 1
ATOM 4066 C C . ASP B 2 206 ? -9.384 50.304 3.425 1.00 36.73 206 ASP H C 1
ATOM 4067 O O . ASP B 2 206 ? -9.450 51.031 2.426 1.00 35.71 206 ASP H O 1
ATOM 4072 N N . LYS B 2 207 ? -8.250 50.047 4.055 1.00 36.18 207 LYS H N 1
ATOM 4073 C CA . LYS B 2 207 ? -7.024 50.671 3.629 1.00 35.92 207 LYS H CA 1
ATOM 4074 C C . LYS B 2 207 ? -5.833 50.159 4.434 1.00 34.75 207 LYS H C 1
ATOM 4075 O O . LYS B 2 207 ? -5.982 49.637 5.527 1.00 34.65 207 LYS H O 1
ATOM 4081 N N . ILE B 2 208 ? -4.649 50.420 3.905 1.00 34.90 208 ILE H N 1
ATOM 4082 C CA . ILE B 2 208 ? -3.389 50.132 4.591 1.00 35.08 208 ILE H CA 1
ATOM 4083 C C . ILE B 2 208 ? -2.733 51.499 4.892 1.00 35.83 208 ILE H C 1
ATOM 4084 O O . ILE B 2 208 ? -2.477 52.273 3.980 1.00 35.12 208 ILE H O 1
ATOM 4089 N N . VAL B 2 209 ? -2.463 51.775 6.167 1.00 36.06 209 VAL H N 1
ATOM 4090 C CA . VAL B 2 209 ? -1.876 53.056 6.583 1.00 36.12 209 VAL H CA 1
ATOM 4091 C C . VAL B 2 209 ? -0.358 52.878 6.786 1.00 35.66 209 VAL H C 1
ATOM 4092 O O . VAL B 2 209 ? 0.079 51.930 7.425 1.00 34.97 209 VAL H O 1
ATOM 4096 N N . VAL B 2 210 ? 0.418 53.769 6.178 1.00 35.33 210 VAL H N 1
ATOM 4097 C CA . VAL B 2 210 ? 1.875 53.714 6.185 1.00 35.50 210 VAL H CA 1
ATOM 4098 C C . VAL B 2 210 ? 2.378 55.094 6.631 1.00 36.21 210 VAL H C 1
ATOM 4099 O O . VAL B 2 210 ? 2.244 56.067 5.884 1.00 37.17 210 VAL H O 1
ATOM 4103 N N . THR B 2 211 ? 2.888 55.194 7.861 1.00 35.44 211 THR H N 1
ATOM 4104 C CA . THR B 2 211 ? 3.332 56.476 8.372 1.00 36.01 211 THR H CA 1
ATOM 4105 C C . THR B 2 211 ? 4.859 56.698 8.244 1.00 35.58 211 THR H C 1
ATOM 4106 O O . THR B 2 211 ? 5.338 57.805 8.503 1.00 35.56 211 THR H O 1
ATOM 4110 N N . SER B 2 212 ? 5.597 55.684 7.804 1.00 34.52 212 SER H N 1
ATOM 4111 C CA . SER B 2 212 ? 7.055 55.790 7.647 1.00 34.16 212 SER H CA 1
ATOM 4112 C C . SER B 2 212 ? 7.495 56.727 6.541 1.00 34.70 212 SER H C 1
ATOM 4113 O O . SER B 2 212 ? 8.522 57.401 6.688 1.00 33.46 212 SER H O 1
ATOM 4116 N N . ILE B 2 213 ? 6.740 56.773 5.433 1.00 34.87 213 ILE H N 1
ATOM 4117 C CA . ILE B 2 213 ? 7.086 57.666 4.312 1.00 34.36 213 ILE H CA 1
ATOM 4118 C C . ILE B 2 213 ? 5.874 58.445 3.785 1.00 34.81 213 ILE H C 1
ATOM 4119 O O . ILE B 2 213 ? 4.731 58.103 4.082 1.00 35.38 213 ILE H O 1
ATOM 4124 N N . LEU B 2 214 ? 6.148 59.527 3.040 1.00 34.90 214 LEU H N 1
ATOM 4125 C CA . LEU B 2 214 ? 5.101 60.306 2.388 1.00 34.91 214 LEU H CA 1
ATOM 4126 C C . LEU B 2 214 ? 4.755 59.645 1.052 1.00 34.91 214 LEU H C 1
ATOM 4127 O O . LEU B 2 214 ? 5.552 58.867 0.520 1.00 35.56 214 LEU H O 1
ATOM 4132 N N . SER B 2 215 ? 3.577 59.981 0.515 1.00 35.92 215 SER H N 1
ATOM 4133 C CA . SER B 2 215 ? 3.078 59.462 -0.772 1.00 35.23 215 SER H CA 1
ATOM 4134 C C . SER B 2 215 ? 4.109 59.564 -1.884 1.00 34.85 215 SER H C 1
ATOM 4135 O O . SER B 2 215 ? 4.414 58.560 -2.528 1.00 34.74 215 SER H O 1
ATOM 4138 N N . GLU B 2 216 ? 4.686 60.753 -2.072 1.00 33.85 216 GLU H N 1
ATOM 4139 C CA . GLU B 2 216 ? 5.651 60.962 -3.152 1.00 34.04 216 GLU H CA 1
ATOM 4140 C C . GLU B 2 216 ? 6.882 60.056 -3.071 1.00 34.18 216 GLU H C 1
ATOM 4141 O O . GLU B 2 216 ? 7.516 59.786 -4.094 1.00 34.37 216 GLU H O 1
ATOM 4143 N N . GLN B 2 217 ? 7.216 59.601 -1.863 1.00 33.93 217 GLN H N 1
ATOM 4144 C CA . GLN B 2 217 ? 8.452 58.852 -1.606 1.00 33.56 217 GLN H CA 1
ATOM 4145 C C . GLN B 2 217 ? 8.375 57.380 -2.028 1.00 33.43 217 GLN H C 1
ATOM 4146 O O . GLN B 2 217 ? 9.401 56.720 -2.161 1.00 32.18 217 GLN H O 1
ATOM 4152 N N . PHE B 2 218 ? 7.163 56.902 -2.266 1.00 32.70 218 PHE H N 1
ATOM 4153 C CA . PHE B 2 218 ? 6.964 55.574 -2.826 1.00 33.75 218 PHE H CA 1
ATOM 4154 C C . PHE B 2 218 ? 7.586 55.401 -4.225 1.00 33.52 218 PHE H C 1
ATOM 4155 O O . PHE B 2 218 ? 7.939 54.285 -4.592 1.00 33.96 218 PHE H O 1
ATOM 4163 N N . ALA B 2 219 ? 7.743 56.476 -4.988 1.00 34.00 219 ALA H N 1
ATOM 4164 C CA . ALA B 2 219 ? 8.272 56.364 -6.351 1.00 34.35 219 ALA H CA 1
ATOM 4165 C C . ALA B 2 219 ? 9.722 55.874 -6.383 1.00 34.53 219 ALA H C 1
ATOM 4166 O O . ALA B 2 219 ? 10.146 55.307 -7.385 1.00 33.58 219 ALA H O 1
ATOM 4168 N N . ASN B 2 220 ? 10.477 56.104 -5.297 1.00 34.35 220 ASN H N 1
ATOM 4169 C CA . ASN B 2 220 ? 11.889 55.738 -5.240 1.00 34.51 220 ASN H CA 1
ATOM 4170 C C . ASN B 2 220 ? 12.213 54.524 -4.352 1.00 33.69 220 ASN H C 1
ATOM 4171 O O . ASN B 2 220 ? 13.360 54.265 -4.060 1.00 33.46 220 ASN H O 1
ATOM 4176 N N . VAL B 2 221 ? 11.199 53.780 -3.938 1.00 33.70 221 VAL H N 1
ATOM 4177 C CA . VAL B 2 221 ? 11.430 52.535 -3.228 1.00 32.75 221 VAL H CA 1
ATOM 4178 C C . VAL B 2 221 ? 12.310 51.644 -4.128 1.00 33.67 221 VAL H C 1
ATOM 4179 O O . VAL B 2 221 ? 12.087 51.582 -5.341 1.00 32.76 221 VAL H O 1
ATOM 4183 N N . PRO B 2 222 ? 13.336 50.979 -3.551 1.00 34.18 222 PRO H N 1
ATOM 4184 C CA . PRO B 2 222 ? 14.175 50.098 -4.342 1.00 35.07 222 PRO H CA 1
ATOM 4185 C C . PRO B 2 222 ? 13.378 49.114 -5.169 1.00 35.68 222 PRO H C 1
ATOM 4186 O O . PRO B 2 222 ? 12.423 48.518 -4.671 1.00 36.47 222 PRO H O 1
ATOM 4190 N N . ARG B 2 223 ? 13.765 48.971 -6.428 1.00 35.77 223 ARG H N 1
ATOM 4191 C CA . ARG B 2 223 ? 13.068 48.126 -7.370 1.00 36.44 223 ARG H CA 1
ATOM 4192 C C . ARG B 2 223 ? 13.646 46.733 -7.382 1.00 35.97 223 ARG H C 1
ATOM 4193 O O . ARG B 2 223 ? 14.861 46.566 -7.253 1.00 36.70 223 ARG H O 1
ATOM 4201 N N . LEU B 2 224 ? 12.794 45.725 -7.534 1.00 34.91 224 LEU H N 1
ATOM 4202 C CA . LEU B 2 224 ? 13.265 44.353 -7.738 1.00 34.74 224 LEU H CA 1
ATOM 4203 C C . LEU B 2 224 ? 13.765 44.119 -9.154 1.00 35.18 224 LEU H C 1
ATOM 4204 O O . LEU B 2 224 ? 13.246 44.685 -10.112 1.00 34.88 224 LEU H O 1
ATOM 4209 N N . GLN B 2 225 ? 14.757 43.266 -9.291 1.00 35.40 225 GLN H N 1
ATOM 4210 C CA . GLN B 2 225 ? 15.303 42.901 -10.590 1.00 37.13 225 GLN H CA 1
ATOM 4211 C C . GLN B 2 225 ? 14.325 42.004 -11.357 1.00 36.64 225 GLN H C 1
ATOM 4212 O O . GLN B 2 225 ? 14.247 42.062 -12.581 1.00 34.18 225 GLN H O 1
ATOM 4218 N N . SER B 2 226 ? 13.558 41.195 -10.622 1.00 35.74 226 SER H N 1
ATOM 4219 C CA . SER B 2 226 ? 12.578 40.247 -11.201 1.00 36.45 226 SER H CA 1
ATOM 4220 C C . SER B 2 226 ? 11.248 40.468 -10.517 1.00 35.14 226 SER H C 1
ATOM 4221 O O . SER B 2 226 ? 11.213 40.764 -9.333 1.00 36.70 226 SER H O 1
ATOM 4224 N N . ARG B 2 227 ? 10.155 40.278 -11.241 1.00 34.56 227 ARG H N 1
ATOM 4225 C CA . ARG B 2 227 ? 8.848 40.610 -10.701 1.00 34.61 227 ARG H CA 1
ATOM 4226 C C . ARG B 2 227 ? 8.393 39.643 -9.603 1.00 33.08 227 ARG H C 1
ATOM 4227 O O . ARG B 2 227 ? 7.714 40.085 -8.679 1.00 33.61 227 ARG H O 1
ATOM 4235 N N . ASP B 2 228 ? 8.721 38.353 -9.715 1.00 32.39 228 ASP H N 1
ATOM 4236 C CA . ASP B 2 228 ? 8.156 37.323 -8.844 1.00 33.75 228 ASP H CA 1
ATOM 4237 C C . ASP B 2 228 ? 9.130 36.607 -7.874 1.00 33.82 228 ASP H C 1
ATOM 4238 O O . ASP B 2 228 ? 8.796 35.566 -7.320 1.00 34.66 228 ASP H O 1
ATOM 4243 N N . GLN B 2 229 ? 10.320 37.170 -7.684 1.00 32.62 229 GLN H N 1
ATOM 4244 C CA . GLN B 2 229 ? 11.260 36.703 -6.675 1.00 32.75 229 GLN H CA 1
ATOM 4245 C C . GLN B 2 229 ? 12.037 37.873 -6.148 1.00 32.63 229 GLN H C 1
ATOM 4246 O O . GLN B 2 229 ? 12.060 38.947 -6.763 1.00 32.46 229 GLN H O 1
ATOM 4252 N N . ILE B 2 230 ? 12.672 37.672 -4.987 1.00 32.67 230 ILE H N 1
ATOM 4253 C CA . ILE B 2 230 ? 13.413 38.741 -4.323 1.00 33.33 230 ILE H CA 1
ATOM 4254 C C . ILE B 2 230 ? 14.692 38.154 -3.714 1.00 32.72 230 ILE H C 1
ATOM 4255 O O . ILE B 2 230 ? 14.667 37.061 -3.116 1.00 31.88 230 ILE H O 1
ATOM 4260 N N . THR B 2 231 ? 15.802 38.865 -3.873 1.00 32.27 231 THR H N 1
ATOM 4261 C CA . THR B 2 231 ? 17.074 38.435 -3.287 1.00 31.88 231 THR H CA 1
ATOM 4262 C C . THR B 2 231 ? 17.183 38.929 -1.825 1.00 32.04 231 THR H C 1
ATOM 4263 O O . THR B 2 231 ? 16.513 39.888 -1.409 1.00 33.17 231 THR H O 1
ATOM 4267 N N . LEU B 2 232 ? 18.073 38.305 -1.060 1.00 32.74 232 LEU H N 1
ATOM 4268 C CA . LEU B 2 232 ? 18.358 38.746 0.306 1.00 32.30 232 LEU H CA 1
ATOM 4269 C C . LEU B 2 232 ? 18.783 40.223 0.359 1.00 31.89 232 LEU H C 1
ATOM 4270 O O . LEU B 2 232 ? 18.336 40.974 1.244 1.00 31.63 232 LEU H O 1
ATOM 4275 N N . ARG B 2 233 ? 19.618 40.650 -0.583 1.00 32.84 233 ARG H N 1
ATOM 4276 C CA . ARG B 2 233 ? 20.042 42.050 -0.606 1.00 33.01 233 ARG H CA 1
ATOM 4277 C C . ARG B 2 233 ? 18.881 42.979 -0.912 1.00 32.81 233 ARG H C 1
ATOM 4278 O O . ARG B 2 233 ? 18.739 44.028 -0.287 1.00 33.31 233 ARG H O 1
ATOM 4286 N N . GLU B 2 234 ? 18.044 42.601 -1.882 1.00 33.55 234 GLU H N 1
ATOM 4287 C CA . GLU B 2 234 ? 16.841 43.365 -2.196 1.00 32.92 234 GLU H CA 1
ATOM 4288 C C . GLU B 2 234 ? 15.912 43.499 -1.003 1.00 32.17 234 GLU H C 1
ATOM 4289 O O . GLU B 2 234 ? 15.377 44.563 -0.773 1.00 33.01 234 GLU H O 1
ATOM 4295 N N . GLU B 2 235 ? 15.706 42.426 -0.244 1.00 33.60 235 GLU H N 1
ATOM 4296 C CA . GLU B 2 235 ? 14.905 42.515 0.991 1.00 33.25 235 GLU H CA 1
ATOM 4297 C C . GLU B 2 235 ? 15.445 43.575 1.956 1.00 32.29 235 GLU H C 1
ATOM 4298 O O . GLU B 2 235 ? 14.684 44.325 2.583 1.00 32.53 235 GLU H O 1
ATOM 4304 N N . ASP B 2 236 ? 16.769 43.618 2.090 1.00 33.23 236 ASP H N 1
ATOM 4305 C CA . ASP B 2 236 ? 17.442 44.600 2.929 1.00 32.03 236 ASP H CA 1
ATOM 4306 C C . ASP B 2 236 ? 17.271 46.006 2.408 1.00 31.89 236 ASP H C 1
ATOM 4307 O O . ASP B 2 236 ? 17.001 46.908 3.186 1.00 31.35 236 ASP H O 1
ATOM 4312 N N . LYS B 2 237 ? 17.409 46.194 1.090 1.00 31.28 237 LYS H N 1
ATOM 4313 C CA . LYS B 2 237 ? 17.262 47.529 0.485 1.00 30.49 237 LYS H CA 1
ATOM 4314 C C . LYS B 2 237 ? 15.847 48.038 0.683 1.00 30.23 237 LYS H C 1
ATOM 4315 O O . LYS B 2 237 ? 15.649 49.208 0.985 1.00 30.85 237 LYS H O 1
ATOM 4321 N N . VAL B 2 238 ? 14.870 47.156 0.493 1.00 31.60 238 VAL H N 1
ATOM 4322 C CA . VAL B 2 238 ? 13.432 47.509 0.633 1.00 31.25 238 VAL H CA 1
ATOM 4323 C C . VAL B 2 238 ? 13.070 47.910 2.065 1.00 32.22 238 VAL H C 1
ATOM 4324 O O . VAL B 2 238 ? 12.550 49.008 2.290 1.00 33.08 238 VAL H O 1
ATOM 4328 N N . SER B 2 239 ? 13.404 47.050 3.024 1.00 32.32 239 SER H N 1
ATOM 4329 C CA . SER B 2 239 ? 13.153 47.340 4.443 1.00 33.37 239 SER H CA 1
ATOM 4330 C C . SER B 2 239 ? 13.834 48.599 4.932 1.00 33.27 239 SER H C 1
ATOM 4331 O O . SER B 2 239 ? 13.238 49.361 5.637 1.00 33.31 239 SER H O 1
ATOM 4334 N N . ALA B 2 240 ? 15.080 48.818 4.511 1.00 32.54 240 ALA H N 1
ATOM 4335 C CA . ALA B 2 240 ? 15.883 49.955 4.952 1.00 32.23 240 ALA H CA 1
ATOM 4336 C C . ALA B 2 240 ? 15.320 51.263 4.488 1.00 31.75 240 ALA H C 1
ATOM 4337 O O . ALA B 2 240 ? 15.410 52.240 5.217 1.00 32.28 240 ALA H O 1
ATOM 4339 N N . TYR B 2 241 ? 14.750 51.294 3.270 1.00 31.34 241 TYR H N 1
ATOM 4340 C CA . TYR B 2 241 ? 14.181 52.526 2.716 1.00 30.58 241 TYR H CA 1
ATOM 4341 C C . TYR B 2 241 ? 13.070 53.106 3.630 1.00 29.89 241 TYR H C 1
ATOM 4342 O O . TYR B 2 241 ? 13.045 54.308 3.949 1.00 29.39 241 TYR H O 1
ATOM 4351 N N . TYR B 2 242 ? 12.157 52.247 4.067 1.00 30.65 242 TYR H N 1
ATOM 4352 C CA . TYR B 2 242 ? 11.067 52.674 4.957 1.00 30.62 242 TYR H CA 1
ATOM 4353 C C . TYR B 2 242 ? 11.561 53.086 6.341 1.00 30.29 242 TYR H C 1
ATOM 4354 O O . TYR B 2 242 ? 11.093 54.064 6.899 1.00 30.52 242 TYR H O 1
ATOM 4363 N N . ALA B 2 243 ? 12.537 52.358 6.875 1.00 30.71 243 ALA H N 1
ATOM 4364 C CA . ALA B 2 243 ? 13.154 52.719 8.160 1.00 30.38 243 ALA H CA 1
ATOM 4365 C C . ALA B 2 243 ? 13.808 54.077 8.048 1.00 30.66 243 ALA H C 1
ATOM 4366 O O . ALA B 2 243 ? 13.760 54.874 8.975 1.00 30.34 243 ALA H O 1
ATOM 4368 N N . GLY B 2 244 ? 14.432 54.354 6.911 1.00 30.01 244 GLY H N 1
ATOM 4369 C CA . GLY B 2 244 ? 14.959 55.707 6.684 1.00 29.70 244 GLY H CA 1
ATOM 4370 C C . GLY B 2 244 ? 13.946 56.819 6.854 1.00 29.94 244 GLY H C 1
ATOM 4371 O O . GLY B 2 244 ? 14.273 57.914 7.354 1.00 31.24 244 GLY H O 1
ATOM 4372 N N . GLY B 2 245 ? 12.726 56.561 6.393 1.00 30.45 245 GLY H N 1
ATOM 4373 C CA . GLY B 2 245 ? 11.635 57.494 6.505 1.00 31.08 245 GLY H CA 1
ATOM 4374 C C . GLY B 2 245 ? 11.318 57.914 7.927 1.00 31.81 245 GLY H C 1
ATOM 4375 O O . GLY B 2 245 ? 10.979 59.078 8.186 1.00 31.37 245 GLY H O 1
ATOM 4376 N N . LEU B 2 246 ? 11.464 56.984 8.863 1.00 31.87 246 LEU H N 1
ATOM 4377 C CA . LEU B 2 246 ? 11.249 57.303 10.263 1.00 32.53 246 LEU H CA 1
ATOM 4378 C C . LEU B 2 246 ? 12.044 58.545 10.687 1.00 33.51 246 LEU H C 1
ATOM 4379 O O . LEU B 2 246 ? 11.566 59.329 11.490 1.00 33.89 246 LEU H O 1
ATOM 4384 N N . LEU B 2 247 ? 13.262 58.701 10.153 1.00 33.90 247 LEU H N 1
ATOM 4385 C CA . LEU B 2 247 ? 14.149 59.822 10.486 1.00 33.70 247 LEU H CA 1
ATOM 4386 C C . LEU B 2 247 ? 14.153 60.917 9.424 1.00 32.69 247 LEU H C 1
ATOM 4387 O O . LEU B 2 247 ? 14.386 62.088 9.763 1.00 32.25 247 LEU H O 1
ATOM 4392 N N . TYR B 2 248 ? 13.871 60.544 8.171 1.00 31.50 248 TYR H N 1
ATOM 4393 C CA . TYR B 2 248 ? 14.089 61.409 7.013 1.00 31.91 248 TYR H CA 1
ATOM 4394 C C . TYR B 2 248 ? 12.849 61.778 6.157 1.00 32.29 248 TYR H C 1
ATOM 4395 O O . TYR B 2 248 ? 12.968 62.604 5.248 1.00 32.19 248 TYR H O 1
ATOM 4404 N N . ALA B 2 249 ? 11.670 61.229 6.444 1.00 32.39 249 ALA H N 1
ATOM 4405 C CA . ALA B 2 249 ? 10.476 61.519 5.605 1.00 32.60 249 ALA H CA 1
ATOM 4406 C C . ALA B 2 249 ? 10.184 63.000 5.506 1.00 33.12 249 ALA H C 1
ATOM 4407 O O . ALA B 2 249 ? 9.730 63.491 4.462 1.00 32.42 249 ALA H O 1
ATOM 4409 N N . THR B 2 250 ? 10.370 63.681 6.628 1.00 34.10 250 THR H N 1
ATOM 4410 C CA . THR B 2 250 ? 10.284 65.140 6.686 1.00 34.97 250 THR H CA 1
ATOM 4411 C C . THR B 2 250 ? 11.466 65.708 7.480 1.00 35.43 250 THR H C 1
ATOM 4412 O O . THR B 2 250 ? 12.125 64.992 8.231 1.00 34.47 250 THR H O 1
ATOM 4416 N N . PRO B 2 251 ? 11.750 67.012 7.324 1.00 35.67 251 PRO H N 1
ATOM 4417 C CA . PRO B 2 251 ? 12.888 67.612 8.050 1.00 36.21 251 PRO H CA 1
ATOM 4418 C C . PRO B 2 251 ? 12.765 67.556 9.569 1.00 36.38 251 PRO H C 1
ATOM 4419 O O . PRO B 2 251 ? 13.758 67.379 10.274 1.00 36.37 251 PRO H O 1
ATOM 4423 N N . GLU B 2 252 ? 11.541 67.660 10.062 1.00 36.66 252 GLU H N 1
ATOM 4424 C CA . GLU B 2 252 ? 11.298 67.641 11.492 1.00 36.71 252 GLU H CA 1
ATOM 4425 C C . GLU B 2 252 ? 11.679 66.319 12.150 1.00 36.50 252 GLU H C 1
ATOM 4426 O O . GLU B 2 252 ? 12.003 66.285 13.324 1.00 35.69 252 GLU H O 1
ATOM 4429 N N . ARG B 2 253 ? 11.630 65.228 11.394 1.00 37.02 253 ARG H N 1
ATOM 4430 C CA . ARG B 2 253 ? 11.878 63.897 11.938 1.00 36.90 253 ARG H CA 1
ATOM 4431 C C . ARG B 2 253 ? 13.328 63.654 12.417 1.00 37.85 253 ARG H C 1
ATOM 4432 O O . ARG B 2 253 ? 13.570 62.790 13.258 1.00 37.59 253 ARG H O 1
ATOM 4440 N N . ALA B 2 254 ? 14.279 64.440 11.910 1.00 38.99 254 ALA H N 1
ATOM 4441 C CA . ALA B 2 254 ? 15.675 64.357 12.358 1.00 39.53 254 ALA H CA 1
ATOM 4442 C C . ALA B 2 254 ? 15.922 65.212 13.611 1.00 40.43 254 ALA H C 1
ATOM 4443 O O . ALA B 2 254 ? 16.830 64.921 14.418 1.00 41.19 254 ALA H O 1
ATOM 4445 N N . GLU B 2 255 ? 15.095 66.227 13.817 1.00 40.52 255 GLU H N 1
ATOM 4446 C CA . GLU B 2 255 ? 15.277 67.127 14.949 1.00 40.95 255 GLU H CA 1
ATOM 4447 C C . GLU B 2 255 ? 14.739 66.530 16.263 1.00 41.26 255 GLU H C 1
ATOM 4448 O O . GLU B 2 255 ? 14.006 65.539 16.247 1.00 40.06 255 GLU H O 1
ATOM 4454 N N . SER B 2 256 ? 15.120 67.116 17.396 1.00 41.70 256 SER H N 1
ATOM 4455 C CA . SER B 2 256 ? 14.656 66.629 18.700 1.00 42.55 256 SER H CA 1
ATOM 4456 C C . SER B 2 256 ? 13.156 66.610 18.777 1.00 43.70 256 SER H C 1
ATOM 4457 O O . SER B 2 256 ? 12.504 67.530 18.278 1.00 43.04 256 SER H O 1
ATOM 4460 N N . LEU B 2 257 ? 12.608 65.563 19.392 1.00 45.21 257 LEU H N 1
ATOM 4461 C CA . LEU B 2 257 ? 11.158 65.479 19.629 1.00 46.71 257 LEU H CA 1
ATOM 4462 C C . LEU B 2 257 ? 10.648 66.668 20.461 1.00 47.70 257 LEU H C 1
ATOM 4463 O O . LEU B 2 257 ? 9.532 67.158 20.244 1.00 48.34 257 LEU H O 1
ATOM 4468 N N . LEU B 2 258 ? 11.476 67.142 21.389 1.00 48.28 258 LEU H N 1
ATOM 4469 C CA . LEU B 2 258 ? 11.089 68.208 22.304 1.00 49.15 258 LEU H CA 1
ATOM 4470 C C . LEU B 2 258 ? 12.204 69.254 22.393 1.00 49.28 258 LEU H C 1
ATOM 4471 O O . LEU B 2 258 ? 12.126 70.187 23.190 1.00 49.82 258 LEU H O 1
ATOM 4477 N N . ALA C 3 2 ? 38.112 51.974 16.344 1.00 42.88 1 ALA L N 1
ATOM 4478 C CA . ALA C 3 2 ? 37.072 52.095 17.411 1.00 41.96 1 ALA L CA 1
ATOM 4479 C C . ALA C 3 2 ? 35.670 51.848 16.869 1.00 41.09 1 ALA L C 1
ATOM 4480 O O . ALA C 3 2 ? 34.732 51.829 17.661 1.00 42.63 1 ALA L O 1
ATOM 4482 N N . LEU C 3 3 ? 35.520 51.675 15.549 1.00 39.05 2 LEU L N 1
ATOM 4483 C CA . LEU C 3 3 ? 34.210 51.367 14.939 1.00 37.40 2 LEU L CA 1
ATOM 4484 C C . LEU C 3 3 ? 34.169 49.941 14.374 1.00 35.39 2 LEU L C 1
ATOM 4485 O O . LEU C 3 3 ? 35.146 49.454 13.802 1.00 33.88 2 LEU L O 1
ATOM 4490 N N . LEU C 3 4 ? 33.019 49.283 14.474 1.00 34.55 3 LEU L N 1
ATOM 4491 C CA . LEU C 3 4 ? 32.855 48.032 13.749 1.00 34.03 3 LEU L CA 1
ATOM 4492 C C . LEU C 3 4 ? 32.938 48.326 12.239 1.00 33.88 3 LEU L C 1
ATOM 4493 O O . LEU C 3 4 ? 32.721 49.447 11.787 1.00 32.43 3 LEU L O 1
ATOM 4498 N N . SER C 3 5 ? 33.312 47.309 11.482 1.00 33.74 4 SER L N 1
ATOM 4499 C CA . SER C 3 5 ? 33.531 47.431 10.055 1.00 34.16 4 SER L CA 1
ATOM 4500 C C . SER C 3 5 ? 32.330 47.980 9.291 1.00 33.92 4 SER L C 1
ATOM 4501 O O . SER C 3 5 ? 32.511 48.618 8.270 1.00 32.86 4 SER L O 1
ATOM 4504 N N . PHE C 3 6 ? 31.127 47.714 9.777 1.00 33.07 5 PHE L N 1
ATOM 4505 C CA . PHE C 3 6 ? 29.877 48.117 9.130 1.00 33.65 5 PHE L CA 1
ATOM 4506 C C . PHE C 3 6 ? 29.220 49.336 9.818 1.00 34.36 5 PHE L C 1
ATOM 4507 O O . PHE C 3 6 ? 28.100 49.720 9.447 1.00 35.52 5 PHE L O 1
ATOM 4515 N N . GLU C 3 7 ? 29.910 49.945 10.804 1.00 34.06 6 GLU L N 1
ATOM 4516 C CA . GLU C 3 7 ? 29.271 50.889 11.719 1.00 33.26 6 GLU L CA 1
ATOM 4517 C C . GLU C 3 7 ? 29.163 52.320 11.175 1.00 33.69 6 GLU L C 1
ATOM 4518 O O . GLU C 3 7 ? 28.204 53.042 11.514 1.00 32.80 6 GLU L O 1
ATOM 4524 N N . ARG C 3 8 ? 30.143 52.734 10.368 1.00 33.24 7 ARG L N 1
ATOM 4525 C CA . ARG C 3 8 ? 30.235 54.132 9.933 1.00 34.50 7 ARG L CA 1
ATOM 4526 C C . ARG C 3 8 ? 28.949 54.679 9.272 1.00 33.94 7 ARG L C 1
ATOM 4527 O O . ARG C 3 8 ? 28.514 55.775 9.610 1.00 34.27 7 ARG L O 1
ATOM 4535 N N . LYS C 3 9 ? 28.329 53.911 8.380 1.00 33.79 8 LYS L N 1
ATOM 4536 C CA . LYS C 3 9 ? 27.109 54.366 7.660 1.00 33.17 8 LYS L CA 1
ATOM 4537 C C . LYS C 3 9 ? 25.900 54.667 8.548 1.00 32.99 8 LYS L C 1
ATOM 4538 O O . LYS C 3 9 ? 25.005 55.407 8.139 1.00 31.30 8 LYS L O 1
ATOM 4544 N N . TYR C 3 10 ? 25.878 54.095 9.754 1.00 33.33 9 TYR L N 1
ATOM 4545 C CA . TYR C 3 10 ? 24.814 54.350 10.737 1.00 33.51 9 TYR L CA 1
ATOM 4546 C C . TYR C 3 10 ? 25.053 55.536 11.666 1.00 33.55 9 TYR L C 1
ATOM 4547 O O . TYR C 3 10 ? 24.111 56.007 12.286 1.00 33.74 9 TYR L O 1
ATOM 4556 N N . ARG C 3 11 ? 26.289 56.031 11.762 1.00 34.30 10 ARG L N 1
ATOM 4557 C CA . ARG C 3 11 ? 26.635 57.141 12.697 1.00 34.04 10 ARG L CA 1
ATOM 4558 C C . ARG C 3 11 ? 26.240 58.523 12.205 1.00 33.89 10 ARG L C 1
ATOM 4559 O O . ARG C 3 11 ? 27.080 59.411 12.031 1.00 34.29 10 ARG L O 1
ATOM 4567 N N . VAL C 3 12 ? 24.937 58.720 12.027 1.00 33.76 11 VAL L N 1
ATOM 4568 C CA . VAL C 3 12 ? 24.384 59.988 11.578 1.00 33.10 11 VAL L CA 1
ATOM 4569 C C . VAL C 3 12 ? 23.792 60.807 12.738 1.00 33.56 11 VAL L C 1
ATOM 4570 O O . VAL C 3 12 ? 23.506 60.270 13.796 1.00 32.67 11 VAL L O 1
ATOM 4574 N N . ARG C 3 13 ? 23.639 62.117 12.544 1.00 34.04 12 ARG L N 1
ATOM 4575 C CA . ARG C 3 13 ? 22.907 62.925 13.510 1.00 35.64 12 ARG L CA 1
ATOM 4576 C C . ARG C 3 13 ? 21.412 62.582 13.469 1.00 35.75 12 ARG L C 1
ATOM 4577 O O . ARG C 3 13 ? 20.882 62.156 12.441 1.00 35.73 12 ARG L O 1
ATOM 4585 N N . GLY C 3 14 ? 20.732 62.789 14.587 1.00 36.46 13 GLY L N 1
ATOM 4586 C CA . GLY C 3 14 ? 19.268 62.602 14.653 1.00 36.86 13 GLY L CA 1
ATOM 4587 C C . GLY C 3 14 ? 18.802 61.586 15.672 1.00 37.41 13 GLY L C 1
ATOM 4588 O O . GLY C 3 14 ? 19.598 60.822 16.213 1.00 36.79 13 GLY L O 1
ATOM 4589 N N . GLY C 3 15 ? 17.495 61.619 15.952 1.00 37.86 14 GLY L N 1
ATOM 4590 C CA . GLY C 3 15 ? 16.871 60.748 16.900 1.00 38.21 14 GLY L CA 1
ATOM 4591 C C . GLY C 3 15 ? 16.791 61.214 18.344 1.00 37.47 14 GLY L C 1
ATOM 4592 O O . GLY C 3 15 ? 16.225 60.525 19.151 1.00 38.35 14 GLY L O 1
ATOM 4593 N N . THR C 3 16 ? 17.329 62.375 18.685 1.00 37.55 15 THR L N 1
ATOM 4594 C CA . THR C 3 16 ? 17.325 62.782 20.088 1.00 36.55 15 THR L CA 1
ATOM 4595 C C . THR C 3 16 ? 15.899 63.170 20.507 1.00 36.38 15 THR L C 1
ATOM 4596 O O . THR C 3 16 ? 15.072 63.521 19.659 1.00 35.79 15 THR L O 1
ATOM 4600 N N . LEU C 3 17 ? 15.626 63.099 21.806 1.00 36.88 16 LEU L N 1
ATOM 4601 C CA . LEU C 3 17 ? 14.326 63.501 22.402 1.00 37.92 16 LEU L CA 1
ATOM 4602 C C . LEU C 3 17 ? 14.359 64.963 22.795 1.00 38.81 16 LEU L C 1
ATOM 4603 O O . LEU C 3 17 ? 13.361 65.660 22.695 1.00 39.26 16 LEU L O 1
ATOM 4608 N N . ILE C 3 18 ? 15.508 65.381 23.300 1.00 39.74 17 ILE L N 1
ATOM 4609 C CA . ILE C 3 18 ? 15.753 66.746 23.692 1.00 40.92 17 ILE L CA 1
ATOM 4610 C C . ILE C 3 18 ? 17.233 67.031 23.522 1.00 41.01 17 ILE L C 1
ATOM 4611 O O . ILE C 3 18 ? 18.058 66.135 23.609 1.00 40.97 17 ILE L O 1
ATOM 4616 N N . GLY C 3 19 ? 17.560 68.297 23.290 1.00 41.22 18 GLY L N 1
ATOM 4617 C CA . GLY C 3 19 ? 18.953 68.738 23.212 1.00 42.01 18 GLY L CA 1
ATOM 4618 C C . GLY C 3 19 ? 19.477 69.012 21.814 1.00 41.75 18 GLY L C 1
ATOM 4619 O O . GLY C 3 19 ? 20.417 69.768 21.640 1.00 41.33 18 GLY L O 1
ATOM 4620 N N . GLY C 3 20 ? 18.897 68.367 20.814 1.00 41.83 19 GLY L N 1
ATOM 4621 C CA . GLY C 3 20 ? 19.329 68.573 19.434 1.00 41.94 19 GLY L CA 1
ATOM 4622 C C . GLY C 3 20 ? 20.728 68.029 19.197 1.00 41.83 19 GLY L C 1
ATOM 4623 O O . GLY C 3 20 ? 21.106 66.981 19.703 1.00 41.03 19 GLY L O 1
ATOM 4624 N N . ASP C 3 21 ? 21.481 68.765 18.402 1.00 40.95 20 ASP L N 1
ATOM 4625 C CA . ASP C 3 21 ? 22.883 68.473 18.086 1.00 41.17 20 ASP L CA 1
ATOM 4626 C C . ASP C 3 21 ? 23.862 68.568 19.245 1.00 40.25 20 ASP L C 1
ATOM 4627 O O . ASP C 3 21 ? 24.986 68.079 19.115 1.00 39.47 20 ASP L O 1
ATOM 4632 N N . LEU C 3 22 ? 23.467 69.255 20.323 1.00 39.63 21 LEU L N 1
ATOM 4633 C CA . LEU C 3 22 ? 24.390 69.633 21.406 1.00 39.22 21 LEU L CA 1
ATOM 4634 C C . LEU C 3 22 ? 25.147 68.430 21.969 1.00 38.16 21 LEU L C 1
ATOM 4635 O O . LEU C 3 22 ? 26.359 68.489 22.157 1.00 38.77 21 LEU L O 1
ATOM 4640 N N . PHE C 3 23 ? 24.416 67.367 22.254 1.00 36.89 22 PHE L N 1
ATOM 4641 C CA . PHE C 3 23 ? 25.001 66.177 22.861 1.00 35.84 22 PHE L CA 1
ATOM 4642 C C . PHE C 3 23 ? 24.968 64.966 21.944 1.00 35.30 22 PHE L C 1
ATOM 4643 O O . PHE C 3 23 ? 25.206 63.846 22.393 1.00 32.50 22 PHE L O 1
ATOM 4651 N N . ASP C 3 24 ? 24.713 65.189 20.657 1.00 34.64 23 ASP L N 1
ATOM 4652 C CA . ASP C 3 24 ? 24.531 64.103 19.699 1.00 33.68 23 ASP L CA 1
ATOM 4653 C C . ASP C 3 24 ? 25.899 63.729 19.144 1.00 33.74 23 ASP L C 1
ATOM 4654 O O . ASP C 3 24 ? 26.321 64.226 18.095 1.00 32.57 23 ASP L O 1
ATOM 4659 N N . PHE C 3 25 ? 26.612 62.903 19.910 1.00 33.56 24 PHE L N 1
ATOM 4660 C CA . PHE C 3 25 ? 27.956 62.444 19.575 1.00 33.67 24 PHE L CA 1
ATOM 4661 C C . PHE C 3 25 ? 28.287 61.210 20.391 1.00 32.81 24 PHE L C 1
ATOM 4662 O O . PHE C 3 25 ? 27.534 60.829 21.293 1.00 32.05 24 PHE L O 1
ATOM 4670 N N . TRP C 3 26 ? 29.386 60.568 20.022 1.00 32.42 25 TRP L N 1
ATOM 4671 C CA . TRP C 3 26 ? 29.887 59.380 20.701 1.00 31.59 25 TRP L CA 1
ATOM 4672 C C . TRP C 3 26 ? 31.203 59.662 21.432 1.00 32.44 25 TRP L C 1
ATOM 4673 O O . TRP C 3 26 ? 31.963 60.536 21.034 1.00 30.98 25 TRP L O 1
ATOM 4684 N N . VAL C 3 27 ? 31.422 58.934 22.526 1.00 33.03 26 VAL L N 1
ATOM 4685 C CA . VAL C 3 27 ? 32.706 58.884 23.237 1.00 33.74 26 VAL L CA 1
ATOM 4686 C C . VAL C 3 27 ? 33.161 57.441 23.139 1.00 34.34 26 VAL L C 1
ATOM 4687 O O . VAL C 3 27 ? 32.607 56.561 23.810 1.00 34.50 26 VAL L O 1
ATOM 4691 N N . GLY C 3 28 ? 34.126 57.163 22.266 1.00 34.24 27 GLY L N 1
ATOM 4692 C CA . GLY C 3 28 ? 34.475 55.767 21.988 1.00 34.42 27 GLY L CA 1
ATOM 4693 C C . GLY C 3 28 ? 33.257 55.083 21.390 1.00 34.55 27 GLY L C 1
ATOM 4694 O O . GLY C 3 28 ? 32.643 55.630 20.479 1.00 35.17 27 GLY L O 1
ATOM 4695 N N . PRO C 3 29 ? 32.887 53.883 21.888 1.00 34.27 28 PRO L N 1
ATOM 4696 C CA . PRO C 3 29 ? 31.696 53.249 21.372 1.00 34.19 28 PRO L CA 1
ATOM 4697 C C . PRO C 3 29 ? 30.370 53.818 21.921 1.00 34.45 28 PRO L C 1
ATOM 4698 O O . PRO C 3 29 ? 29.300 53.535 21.346 1.00 33.25 28 PRO L O 1
ATOM 4702 N N . TYR C 3 30 ? 30.438 54.616 22.990 1.00 34.71 29 TYR L N 1
ATOM 4703 C CA . TYR C 3 30 ? 29.240 55.095 23.696 1.00 34.52 29 TYR L CA 1
ATOM 4704 C C . TYR C 3 30 ? 28.617 56.288 23.043 1.00 33.84 29 TYR L C 1
ATOM 4705 O O . TYR C 3 30 ? 29.275 57.322 22.872 1.00 33.94 29 TYR L O 1
ATOM 4714 N N . PHE C 3 31 ? 27.326 56.154 22.733 1.00 33.49 30 PHE L N 1
ATOM 4715 C CA . PHE C 3 31 ? 26.496 57.282 22.429 1.00 33.01 30 PHE L CA 1
ATOM 4716 C C . PHE C 3 31 ? 26.295 58.097 23.689 1.00 32.78 30 PHE L C 1
ATOM 4717 O O . PHE C 3 31 ? 26.240 57.586 24.805 1.00 32.52 30 PHE L O 1
ATOM 4725 N N . VAL C 3 32 ? 26.279 59.419 23.520 1.00 31.97 31 VAL L N 1
ATOM 4726 C CA . VAL C 3 32 ? 26.101 60.304 24.645 1.00 32.56 31 VAL L CA 1
ATOM 4727 C C . VAL C 3 32 ? 24.643 60.779 24.715 1.00 32.93 31 VAL L C 1
ATOM 4728 O O . VAL C 3 32 ? 23.863 60.160 25.382 1.00 32.72 31 VAL L O 1
ATOM 4732 N N . GLY C 3 33 ? 24.309 61.906 24.068 1.00 33.84 32 GLY L N 1
ATOM 4733 C CA . GLY C 3 33 ? 22.959 62.471 24.164 1.00 34.07 32 GLY L CA 1
ATOM 4734 C C . GLY C 3 33 ? 22.699 63.104 25.526 1.00 33.68 32 GLY L C 1
ATOM 4735 O O . GLY C 3 33 ? 23.492 62.963 26.444 1.00 32.87 32 GLY L O 1
ATOM 4736 N N . PHE C 3 34 ? 21.588 63.824 25.646 1.00 34.16 33 PHE L N 1
ATOM 4737 C CA . PHE C 3 34 ? 21.226 64.498 26.886 1.00 34.82 33 PHE L CA 1
ATOM 4738 C C . PHE C 3 34 ? 21.167 63.550 28.048 1.00 34.95 33 PHE L C 1
ATOM 4739 O O . PHE C 3 34 ? 21.592 63.880 29.178 1.00 35.58 33 PHE L O 1
ATOM 4747 N N . PHE C 3 35 ? 20.629 62.374 27.770 1.00 34.54 34 PHE L N 1
ATOM 4748 C CA . PHE C 3 35 ? 20.416 61.361 28.807 1.00 34.58 34 PHE L CA 1
ATOM 4749 C C . PHE C 3 35 ? 21.686 60.557 29.145 1.00 35.30 34 PHE L C 1
ATOM 4750 O O . PHE C 3 35 ? 21.778 59.979 30.238 1.00 36.33 34 PHE L O 1
ATOM 4758 N N . GLY C 3 36 ? 22.687 60.573 28.259 1.00 35.33 35 GLY L N 1
ATOM 4759 C CA . GLY C 3 36 ? 24.061 60.165 28.626 1.00 34.61 35 GLY L CA 1
ATOM 4760 C C . GLY C 3 36 ? 24.662 61.084 29.658 1.00 34.50 35 GLY L C 1
ATOM 4761 O O . GLY C 3 36 ? 25.210 60.655 30.666 1.00 35.61 35 GLY L O 1
ATOM 4762 N N . VAL C 3 37 ? 24.562 62.381 29.419 1.00 33.79 36 VAL L N 1
ATOM 4763 C CA . VAL C 3 37 ? 25.031 63.359 30.378 1.00 33.13 36 VAL L CA 1
ATOM 4764 C C . VAL C 3 37 ? 24.303 63.222 31.707 1.00 33.36 36 VAL L C 1
ATOM 4765 O O . VAL C 3 37 ? 24.941 63.174 32.762 1.00 32.54 36 VAL L O 1
ATOM 4769 N N . SER C 3 38 ? 22.980 63.078 31.671 1.00 32.77 37 SER L N 1
ATOM 4770 C CA . SER C 3 38 ? 22.231 63.036 32.911 1.00 33.64 37 SER L CA 1
ATOM 4771 C C . SER C 3 38 ? 22.509 61.728 33.649 1.00 32.81 37 SER L C 1
ATOM 4772 O O . SER C 3 38 ? 22.608 61.731 34.867 1.00 33.33 37 SER L O 1
ATOM 4775 N N . ALA C 3 39 ? 22.705 60.645 32.913 1.00 33.09 38 ALA L N 1
ATOM 4776 C CA . ALA C 3 39 ? 23.039 59.331 33.525 1.00 32.75 38 ALA L CA 1
ATOM 4777 C C . ALA C 3 39 ? 24.407 59.368 34.221 1.00 33.99 38 ALA L C 1
ATOM 4778 O O . ALA C 3 39 ? 24.564 58.844 35.331 1.00 33.63 38 ALA L O 1
ATOM 4780 N N . ILE C 3 40 ? 25.404 59.993 33.574 1.00 34.30 39 ILE L N 1
ATOM 4781 C CA . ILE C 3 40 ? 26.745 60.082 34.169 1.00 35.18 39 ILE L CA 1
ATOM 4782 C C . ILE C 3 40 ? 26.676 60.918 35.438 1.00 35.54 39 ILE L C 1
ATOM 4783 O O . ILE C 3 40 ? 27.268 60.568 36.456 1.00 36.38 39 ILE L O 1
ATOM 4788 N N . PHE C 3 41 ? 25.971 62.043 35.353 1.00 35.82 40 PHE L N 1
ATOM 4789 C CA . PHE C 3 41 ? 25.751 62.902 36.513 1.00 36.02 40 PHE L CA 1
ATOM 4790 C C . PHE C 3 41 ? 25.188 62.130 37.718 1.00 35.67 40 PHE L C 1
ATOM 4791 O O . PHE C 3 41 ? 25.741 62.209 38.806 1.00 35.25 40 PHE L O 1
ATOM 4799 N N . PHE C 3 42 ? 24.121 61.364 37.517 1.00 35.21 41 PHE L N 1
ATOM 4800 C CA . PHE C 3 42 ? 23.510 60.601 38.620 1.00 35.08 41 PHE L CA 1
ATOM 4801 C C . PHE C 3 42 ? 24.378 59.434 39.084 1.00 35.81 41 PHE L C 1
ATOM 4802 O O . PHE C 3 42 ? 24.427 59.137 40.277 1.00 35.61 41 PHE L O 1
ATOM 4810 N N . ILE C 3 43 ? 25.054 58.769 38.153 1.00 35.86 42 ILE L N 1
ATOM 4811 C CA . ILE C 3 43 ? 25.987 57.712 38.521 1.00 37.09 42 ILE L CA 1
ATOM 4812 C C . ILE C 3 43 ? 27.128 58.287 39.343 1.00 37.71 42 ILE L C 1
ATOM 4813 O O . ILE C 3 43 ? 27.491 57.731 40.369 1.00 38.83 42 ILE L O 1
ATOM 4818 N N . PHE C 3 44 ? 27.690 59.406 38.912 1.00 38.69 43 PHE L N 1
ATOM 4819 C CA . PHE C 3 44 ? 28.789 59.997 39.627 1.00 39.10 43 PHE L CA 1
ATOM 4820 C C . PHE C 3 44 ? 28.383 60.414 41.058 1.00 38.67 43 PHE L C 1
ATOM 4821 O O . PHE C 3 44 ? 29.090 60.132 42.046 1.00 38.34 43 PHE L O 1
ATOM 4829 N N . LEU C 3 45 ? 27.256 61.102 41.156 1.00 37.85 44 LEU L N 1
ATOM 4830 C CA . LEU C 3 45 ? 26.713 61.528 42.443 1.00 38.35 44 LEU L CA 1
ATOM 4831 C C . LEU C 3 45 ? 26.417 60.320 43.363 1.00 38.68 44 LEU L C 1
ATOM 4832 O O . LEU C 3 45 ? 26.784 60.310 44.541 1.00 38.83 44 LEU L O 1
ATOM 4837 N N . GLY C 3 46 ? 25.736 59.332 42.807 1.00 38.61 45 GLY L N 1
ATOM 4838 C CA . GLY C 3 46 ? 25.345 58.104 43.536 1.00 38.82 45 GLY L CA 1
ATOM 4839 C C . GLY C 3 46 ? 26.530 57.318 44.066 1.00 40.14 45 GLY L C 1
ATOM 4840 O O . GLY C 3 46 ? 26.604 56.964 45.261 1.00 39.82 45 GLY L O 1
ATOM 4841 N N . VAL C 3 47 ? 27.468 57.023 43.178 1.00 40.79 46 VAL L N 1
ATOM 4842 C CA . VAL C 3 47 ? 28.651 56.269 43.563 1.00 41.70 46 VAL L CA 1
ATOM 4843 C C . VAL C 3 47 ? 29.536 57.079 44.549 1.00 42.32 46 VAL L C 1
ATOM 4844 O O . VAL C 3 47 ? 30.156 56.519 45.468 1.00 42.75 46 VAL L O 1
ATOM 4848 N N . SER C 3 48 ? 29.544 58.398 44.420 1.00 42.88 47 SER L N 1
ATOM 4849 C CA . SER C 3 48 ? 30.285 59.233 45.366 1.00 42.92 47 SER L CA 1
ATOM 4850 C C . SER C 3 48 ? 29.660 59.183 46.767 1.00 42.37 47 SER L C 1
ATOM 4851 O O . SER C 3 48 ? 30.369 59.169 47.767 1.00 41.63 47 SER L O 1
ATOM 4854 N N . LEU C 3 49 ? 28.330 59.160 46.834 1.00 41.42 48 LEU L N 1
ATOM 4855 C CA . LEU C 3 49 ? 27.635 59.058 48.118 1.00 40.92 48 LEU L CA 1
ATOM 4856 C C . LEU C 3 49 ? 27.873 57.679 48.719 1.00 40.80 48 LEU L C 1
ATOM 4857 O O . LEU C 3 49 ? 28.049 57.552 49.925 1.00 40.51 48 LEU L O 1
ATOM 4862 N N . ILE C 3 50 ? 27.887 56.649 47.880 1.00 40.65 49 ILE L N 1
ATOM 4863 C CA . ILE C 3 50 ? 28.172 55.293 48.359 1.00 41.30 49 ILE L CA 1
ATOM 4864 C C . ILE C 3 50 ? 29.579 55.232 48.984 1.00 42.37 49 ILE L C 1
ATOM 4865 O O . ILE C 3 50 ? 29.744 54.687 50.075 1.00 42.95 49 ILE L O 1
ATOM 4870 N N . GLY C 3 51 ? 30.573 55.824 48.321 1.00 43.33 50 GLY L N 1
ATOM 4871 C CA . GLY C 3 51 ? 31.919 55.872 48.870 1.00 44.30 50 GLY L CA 1
ATOM 4872 C C . GLY C 3 51 ? 31.994 56.578 50.214 1.00 45.17 50 GLY L C 1
ATOM 4873 O O . GLY C 3 51 ? 32.564 56.031 51.176 1.00 45.77 50 GLY L O 1
ATOM 4874 N N . TYR C 3 52 ? 31.443 57.797 50.281 1.00 45.15 51 TYR L N 1
ATOM 4875 C CA . TYR C 3 52 ? 31.460 58.581 51.507 1.00 45.94 51 TYR L CA 1
ATOM 4876 C C . TYR C 3 52 ? 30.726 57.875 52.646 1.00 46.55 51 TYR L C 1
ATOM 4877 O O . TYR C 3 52 ? 31.234 57.829 53.778 1.00 47.38 51 TYR L O 1
ATOM 4879 N N . ALA C 3 53 ? 29.536 57.353 52.358 1.00 45.67 52 ALA L N 1
ATOM 4880 C CA . ALA C 3 53 ? 28.757 56.624 53.333 1.00 46.15 52 ALA L CA 1
ATOM 4881 C C . ALA C 3 53 ? 29.533 55.412 53.831 1.00 46.68 52 ALA L C 1
ATOM 4882 O O . ALA C 3 53 ? 29.604 55.186 55.046 1.00 47.45 52 ALA L O 1
ATOM 4884 N N . ALA C 3 54 ? 30.145 54.666 52.905 1.00 47.28 53 ALA L N 1
ATOM 4885 C CA . ALA C 3 54 ? 30.842 53.415 53.238 1.00 48.03 53 ALA L CA 1
ATOM 4886 C C . ALA C 3 54 ? 32.051 53.636 54.132 1.00 48.80 53 ALA L C 1
ATOM 4887 O O . ALA C 3 54 ? 32.404 52.757 54.943 1.00 48.70 53 ALA L O 1
ATOM 4889 N N . SER C 3 55 ? 32.663 54.810 54.002 1.00 49.48 54 SER L N 1
ATOM 4890 C CA . SER C 3 55 ? 33.841 55.138 54.755 1.00 50.18 54 SER L CA 1
ATOM 4891 C C . SER C 3 55 ? 33.506 55.465 56.204 1.00 51.18 54 SER L C 1
ATOM 4892 O O . SER C 3 55 ? 34.399 55.484 57.046 1.00 50.88 54 SER L O 1
ATOM 4895 N N . GLN C 3 56 ? 32.232 55.745 56.481 1.00 52.00 55 GLN L N 1
ATOM 4896 C CA . GLN C 3 56 ? 31.775 56.040 57.833 1.00 52.65 55 GLN L CA 1
ATOM 4897 C C . GLN C 3 56 ? 31.352 54.771 58.560 1.00 52.62 55 GLN L C 1
ATOM 4898 O O . GLN C 3 56 ? 31.043 54.812 59.747 1.00 52.66 55 GLN L O 1
ATOM 4904 N N . GLY C 3 57 ? 31.322 53.652 57.848 1.00 52.25 56 GLY L N 1
ATOM 4905 C CA . GLY C 3 57 ? 30.875 52.393 58.410 1.00 52.30 56 GLY L CA 1
ATOM 4906 C C . GLY C 3 57 ? 31.991 51.516 58.947 1.00 52.65 56 GLY L C 1
ATOM 4907 O O . GLY C 3 57 ? 33.155 51.916 58.989 1.00 51.58 56 GLY L O 1
ATOM 4908 N N . PRO C 3 58 ? 31.630 50.297 59.361 1.00 53.22 57 PRO L N 1
ATOM 4909 C CA . PRO C 3 58 ? 32.531 49.417 60.085 1.00 54.26 57 PRO L CA 1
ATOM 4910 C C . PRO C 3 58 ? 33.540 48.667 59.225 1.00 54.61 57 PRO L C 1
ATOM 4911 O O . PRO C 3 58 ? 34.555 48.202 59.746 1.00 54.92 57 PRO L O 1
ATOM 4915 N N . THR C 3 59 ? 33.276 48.546 57.928 1.00 54.89 58 THR L N 1
ATOM 4916 C CA . THR C 3 59 ? 34.014 47.592 57.116 1.00 54.99 58 THR L CA 1
ATOM 4917 C C . THR C 3 59 ? 34.206 48.057 55.664 1.00 55.34 58 THR L C 1
ATOM 4918 O O . THR C 3 59 ? 33.356 48.771 55.093 1.00 54.93 58 THR L O 1
ATOM 4922 N N . TRP C 3 60 ? 35.340 47.657 55.082 1.00 55.64 59 TRP L N 1
ATOM 4923 C CA . TRP C 3 60 ? 35.577 47.830 53.639 1.00 55.82 59 TRP L CA 1
ATOM 4924 C C . TRP C 3 60 ? 35.448 46.548 52.805 1.00 54.69 59 TRP L C 1
ATOM 4925 O O . TRP C 3 60 ? 35.582 46.607 51.589 1.00 55.01 59 TRP L O 1
ATOM 4936 N N . ASP C 3 61 ? 35.179 45.409 53.448 1.00 53.21 60 ASP L N 1
ATOM 4937 C CA . ASP C 3 61 ? 34.899 44.155 52.741 1.00 52.30 60 ASP L CA 1
ATOM 4938 C C . ASP C 3 61 ? 33.613 44.299 51.877 1.00 51.54 60 ASP L C 1
ATOM 4939 O O . ASP C 3 61 ? 32.519 44.643 52.387 1.00 50.75 60 ASP L O 1
ATOM 4944 N N . PRO C 3 62 ? 33.744 44.044 50.555 1.00 50.70 61 PRO L N 1
ATOM 4945 C CA . PRO C 3 62 ? 32.617 44.286 49.632 1.00 49.35 61 PRO L CA 1
ATOM 4946 C C . PRO C 3 62 ? 31.362 43.509 50.016 1.00 48.67 61 PRO L C 1
ATOM 4947 O O . PRO C 3 62 ? 30.254 44.003 49.813 1.00 49.04 61 PRO L O 1
ATOM 4951 N N . PHE C 3 63 ? 31.523 42.293 50.544 1.00 48.09 62 PHE L N 1
ATOM 4952 C CA . PHE C 3 63 ? 30.363 41.479 50.944 1.00 47.92 62 PHE L CA 1
ATOM 4953 C C . PHE C 3 63 ? 29.584 42.057 52.114 1.00 47.19 62 PHE L C 1
ATOM 4954 O O . PHE C 3 63 ? 28.356 41.877 52.159 1.00 47.32 62 PHE L O 1
ATOM 4962 N N . ALA C 3 64 ? 30.286 42.776 52.999 1.00 46.17 63 ALA L N 1
ATOM 4963 C CA . ALA C 3 64 ? 29.771 43.149 54.329 1.00 46.12 63 ALA L CA 1
ATOM 4964 C C . ALA C 3 64 ? 29.262 44.604 54.417 1.00 45.39 63 ALA L C 1
ATOM 4965 O O . ALA C 3 64 ? 28.343 44.863 55.212 1.00 46.32 63 ALA L O 1
ATOM 4967 N N . ILE C 3 65 ? 29.821 45.513 53.599 1.00 43.58 64 ILE L N 1
ATOM 4968 C CA . ILE C 3 65 ? 29.327 46.899 53.443 1.00 42.68 64 ILE L CA 1
ATOM 4969 C C . ILE C 3 65 ? 27.789 46.984 53.222 1.00 42.69 64 ILE L C 1
ATOM 4970 O O . ILE C 3 65 ? 27.199 46.129 52.526 1.00 41.79 64 ILE L O 1
ATOM 4975 N N . SER C 3 66 ? 27.161 48.002 53.838 1.00 41.61 65 SER L N 1
ATOM 4976 C CA . SER C 3 66 ? 25.696 48.161 53.833 1.00 39.94 65 SER L CA 1
ATOM 4977 C C . SER C 3 66 ? 25.284 49.594 54.140 1.00 39.06 65 SER L C 1
ATOM 4978 O O . SER C 3 66 ? 25.695 50.159 55.177 1.00 39.28 65 SER L O 1
ATOM 4981 N N . ILE C 3 67 ? 24.496 50.172 53.245 1.00 36.95 66 ILE L N 1
ATOM 4982 C CA . ILE C 3 67 ? 23.961 51.513 53.383 1.00 36.24 66 ILE L CA 1
ATOM 4983 C C . ILE C 3 67 ? 22.428 51.371 53.525 1.00 34.87 66 ILE L C 1
ATOM 4984 O O . ILE C 3 67 ? 21.748 50.930 52.620 1.00 34.67 66 ILE L O 1
ATOM 4989 N N . ASN C 3 68 ? 21.927 51.694 54.717 1.00 33.48 67 ASN L N 1
ATOM 4990 C CA . ASN C 3 68 ? 20.600 51.274 55.174 1.00 32.28 67 ASN L CA 1
ATOM 4991 C C . ASN C 3 68 ? 19.636 52.427 55.270 1.00 31.67 67 ASN L C 1
ATOM 4992 O O . ASN C 3 68 ? 20.045 53.570 55.556 1.00 29.59 67 ASN L O 1
ATOM 4997 N N . PRO C 3 69 ? 18.342 52.155 55.079 1.00 31.21 68 PRO L N 1
ATOM 4998 C CA . PRO C 3 69 ? 17.381 53.250 55.166 1.00 31.63 68 PRO L CA 1
ATOM 4999 C C . PRO C 3 69 ? 17.151 53.627 56.628 1.00 32.39 68 PRO L C 1
ATOM 5000 O O . PRO C 3 69 ? 17.704 52.967 57.520 1.00 33.20 68 PRO L O 1
ATOM 5004 N N . PRO C 3 70 ? 16.298 54.649 56.886 1.00 32.44 69 PRO L N 1
ATOM 5005 C CA . PRO C 3 70 ? 16.072 55.085 58.248 1.00 32.18 69 PRO L CA 1
ATOM 5006 C C . PRO C 3 70 ? 15.212 54.147 59.064 1.00 31.11 69 PRO L C 1
ATOM 5007 O O . PRO C 3 70 ? 14.565 53.245 58.527 1.00 32.76 69 PRO L O 1
ATOM 5011 N N . ASP C 3 71 ? 15.293 54.314 60.377 1.00 30.78 70 ASP L N 1
ATOM 5012 C CA . ASP C 3 71 ? 14.332 53.718 61.254 1.00 32.66 70 ASP L CA 1
ATOM 5013 C C . ASP C 3 71 ? 12.923 54.042 60.783 1.00 32.47 70 ASP L C 1
ATOM 5014 O O . ASP C 3 71 ? 12.683 55.102 60.257 1.00 31.97 70 ASP L O 1
ATOM 5019 N N . LEU C 3 72 ? 11.986 53.144 61.039 1.00 32.46 71 LEU L N 1
ATOM 5020 C CA . LEU C 3 72 ? 10.578 53.433 60.735 1.00 34.45 71 LEU L CA 1
ATOM 5021 C C . LEU C 3 72 ? 10.085 54.730 61.311 1.00 34.95 71 LEU L C 1
ATOM 5022 O O . LEU C 3 72 ? 9.224 55.372 60.725 1.00 35.79 71 LEU L O 1
ATOM 5027 N N . LYS C 3 73 ? 10.580 55.088 62.490 1.00 35.63 72 LYS L N 1
ATOM 5028 C CA . LYS C 3 73 ? 10.052 56.288 63.177 1.00 35.80 72 LYS L CA 1
ATOM 5029 C C . LYS C 3 73 ? 10.253 57.599 62.437 1.00 36.75 72 LYS L C 1
ATOM 5030 O O . LYS C 3 73 ? 9.581 58.603 62.763 1.00 34.98 72 LYS L O 1
ATOM 5036 N N . TYR C 3 74 ? 11.144 57.632 61.438 1.00 36.34 73 TYR L N 1
ATOM 5037 C CA . TYR C 3 74 ? 11.320 58.841 60.644 1.00 35.28 73 TYR L CA 1
ATOM 5038 C C . TYR C 3 74 ? 10.207 59.036 59.610 1.00 33.98 73 TYR L C 1
ATOM 5039 O O . TYR C 3 74 ? 10.082 60.113 58.991 1.00 31.72 73 TYR L O 1
ATOM 5048 N N . GLY C 3 75 ? 9.388 58.032 59.430 1.00 31.93 74 GLY L N 1
ATOM 5049 C CA . GLY C 3 75 ? 8.303 58.119 58.490 1.00 32.66 74 GLY L CA 1
ATOM 5050 C C . GLY C 3 75 ? 8.817 58.306 57.084 1.00 32.13 74 GLY L C 1
ATOM 5051 O O . GLY C 3 75 ? 9.781 57.639 56.633 1.00 32.38 74 GLY L O 1
ATOM 5052 N N . LEU C 3 76 ? 8.179 59.246 56.407 1.00 33.20 75 LEU L N 1
ATOM 5053 C CA . LEU C 3 76 ? 8.487 59.622 55.047 1.00 33.48 75 LEU L CA 1
ATOM 5054 C C . LEU C 3 76 ? 9.298 60.938 55.034 1.00 34.56 75 LEU L C 1
ATOM 5055 O O . LEU C 3 76 ? 9.625 61.461 53.975 1.00 34.22 75 LEU L O 1
ATOM 5060 N N . GLY C 3 77 ? 9.696 61.396 56.213 1.00 34.53 76 GLY L N 1
ATOM 5061 C CA . GLY C 3 77 ? 10.503 62.578 56.333 1.00 36.69 76 GLY L CA 1
ATOM 5062 C C . GLY C 3 77 ? 11.973 62.344 56.055 1.00 37.53 76 GLY L C 1
ATOM 5063 O O . GLY C 3 77 ? 12.420 61.237 55.874 1.00 36.05 76 GLY L O 1
ATOM 5064 N N . ALA C 3 78 ? 12.719 63.435 56.036 1.00 37.93 77 ALA L N 1
ATOM 5065 C CA . ALA C 3 78 ? 14.167 63.387 55.885 1.00 39.77 77 ALA L CA 1
ATOM 5066 C C . ALA C 3 78 ? 14.772 62.796 57.148 1.00 40.58 77 ALA L C 1
ATOM 5067 O O . ALA C 3 78 ? 14.263 62.991 58.220 1.00 41.09 77 ALA L O 1
ATOM 5069 N N . ALA C 3 79 ? 15.807 61.986 57.000 1.00 41.03 78 ALA L N 1
ATOM 5070 C CA . ALA C 3 79 ? 16.466 61.380 58.150 1.00 41.04 78 ALA L CA 1
ATOM 5071 C C . ALA C 3 79 ? 17.863 61.968 58.169 1.00 40.95 78 ALA L C 1
ATOM 5072 O O . ALA C 3 79 ? 18.311 62.486 57.141 1.00 40.08 78 ALA L O 1
ATOM 5074 N N . PRO C 3 80 ? 18.565 61.870 59.317 1.00 40.84 79 PRO L N 1
ATOM 5075 C CA . PRO C 3 80 ? 19.933 62.379 59.338 1.00 40.38 79 PRO L CA 1
ATOM 5076 C C . PRO C 3 80 ? 20.802 61.542 58.430 1.00 39.97 79 PRO L C 1
ATOM 5077 O O . PRO C 3 80 ? 20.521 60.353 58.196 1.00 37.86 79 PRO L O 1
ATOM 5081 N N . LEU C 3 81 ? 21.846 62.166 57.911 1.00 38.93 80 LEU L N 1
ATOM 5082 C CA . LEU C 3 81 ? 22.608 61.570 56.824 1.00 39.53 80 LEU L CA 1
ATOM 5083 C C . LEU C 3 81 ? 23.179 60.195 57.228 1.00 39.45 80 LEU L C 1
ATOM 5084 O O . LEU C 3 81 ? 23.125 59.214 56.476 1.00 38.05 80 LEU L O 1
ATOM 5089 N N . LEU C 3 82 ? 23.709 60.131 58.447 1.00 39.76 81 LEU L N 1
ATOM 5090 C CA . LEU C 3 82 ? 24.313 58.911 58.927 1.00 40.53 81 LEU L CA 1
ATOM 5091 C C . LEU C 3 82 ? 23.252 57.841 59.239 1.00 39.88 81 LEU L C 1
ATOM 5092 O O . LEU C 3 82 ? 23.521 56.658 59.024 1.00 43.60 81 LEU L O 1
ATOM 5097 N N . GLU C 3 83 ? 22.035 58.251 59.603 1.00 39.14 82 GLU L N 1
ATOM 5098 C CA . GLU C 3 83 ? 20.941 57.317 60.005 1.00 38.85 82 GLU L CA 1
ATOM 5099 C C . GLU C 3 83 ? 19.810 57.194 59.004 1.00 36.78 82 GLU L C 1
ATOM 5100 O O . GLU C 3 83 ? 18.639 57.145 59.404 1.00 35.67 82 GLU L O 1
ATOM 5106 N N . GLY C 3 84 ? 20.144 57.136 57.719 1.00 34.81 83 GLY L N 1
ATOM 5107 C CA . GLY C 3 84 ? 19.141 56.894 56.660 1.00 34.35 83 GLY L CA 1
ATOM 5108 C C . GLY C 3 84 ? 19.152 57.893 55.527 1.00 33.16 83 GLY L C 1
ATOM 5109 O O . GLY C 3 84 ? 18.641 57.625 54.441 1.00 31.85 83 GLY L O 1
ATOM 5110 N N . GLY C 3 85 ? 19.709 59.068 55.769 1.00 32.83 84 GLY L N 1
ATOM 5111 C CA . GLY C 3 85 ? 19.774 60.075 54.748 1.00 34.11 84 GLY L CA 1
ATOM 5112 C C . GLY C 3 85 ? 20.636 59.780 53.530 1.00 34.02 84 GLY L C 1
ATOM 5113 O O . GLY C 3 85 ? 20.234 60.103 52.411 1.00 33.47 84 GLY L O 1
ATOM 5114 N N . PHE C 3 86 ? 21.802 59.158 53.725 1.00 34.89 85 PHE L N 1
ATOM 5115 C CA . PHE C 3 86 ? 22.587 58.672 52.573 1.00 35.18 85 PHE L CA 1
ATOM 5116 C C . PHE C 3 86 ? 21.791 57.728 51.690 1.00 35.26 85 PHE L C 1
ATOM 5117 O O . PHE C 3 86 ? 21.830 57.840 50.458 1.00 33.72 85 PHE L O 1
ATOM 5125 N N . TRP C 3 87 ? 21.105 56.765 52.309 1.00 35.11 86 TRP L N 1
ATOM 5126 C CA . TRP C 3 87 ? 20.241 55.862 51.583 1.00 34.85 86 TRP L CA 1
ATOM 5127 C C . TRP C 3 87 ? 19.229 56.648 50.724 1.00 35.83 86 TRP L C 1
ATOM 5128 O O . TRP C 3 87 ? 18.996 56.321 49.533 1.00 35.13 86 TRP L O 1
ATOM 5139 N N . GLN C 3 88 ? 18.644 57.689 51.310 1.00 35.05 87 GLN L N 1
ATOM 5140 C CA . GLN C 3 88 ? 17.587 58.404 50.628 1.00 35.08 87 GLN L CA 1
ATOM 5141 C C . GLN C 3 88 ? 18.170 59.095 49.393 1.00 35.06 87 GLN L C 1
ATOM 5142 O O . GLN C 3 88 ? 17.594 59.024 48.315 1.00 33.93 87 GLN L O 1
ATOM 5148 N N . ALA C 3 89 ? 19.309 59.772 49.572 1.00 35.09 88 ALA L N 1
ATOM 5149 C CA . ALA C 3 89 ? 19.978 60.472 48.486 1.00 34.58 88 ALA L CA 1
ATOM 5150 C C . ALA C 3 89 ? 20.421 59.526 47.380 1.00 35.20 88 ALA L C 1
ATOM 5151 O O . ALA C 3 89 ? 20.246 59.837 46.199 1.00 34.94 88 ALA L O 1
ATOM 5153 N N . ILE C 3 90 ? 20.931 58.358 47.750 1.00 33.46 89 ILE L N 1
ATOM 5154 C CA . ILE C 3 90 ? 21.360 57.345 46.777 1.00 34.69 89 ILE L CA 1
ATOM 5155 C C . ILE C 3 90 ? 20.161 56.751 45.994 1.00 34.43 89 ILE L C 1
ATOM 5156 O O . ILE C 3 90 ? 20.249 56.510 44.775 1.00 33.68 89 ILE L O 1
ATOM 5161 N N . THR C 3 91 ? 19.024 56.593 46.661 1.00 33.74 90 THR L N 1
ATOM 5162 C CA . THR C 3 91 ? 17.809 56.132 45.982 1.00 34.61 90 THR L CA 1
ATOM 5163 C C . THR C 3 91 ? 17.386 57.102 44.894 1.00 34.98 90 THR L C 1
ATOM 5164 O O . THR C 3 91 ? 17.052 56.686 43.786 1.00 35.52 90 THR L O 1
ATOM 5168 N N . VAL C 3 92 ? 17.445 58.399 45.178 1.00 35.29 91 VAL L N 1
ATOM 5169 C CA . VAL C 3 92 ? 17.109 59.386 44.176 1.00 35.65 91 VAL L CA 1
ATOM 5170 C C . VAL C 3 92 ? 18.042 59.310 42.978 1.00 35.97 91 VAL L C 1
ATOM 5171 O O . VAL C 3 92 ? 17.591 59.326 41.834 1.00 35.99 91 VAL L O 1
ATOM 5175 N N . CYS C 3 93 ? 19.340 59.218 43.257 1.00 36.77 92 CYS L N 1
ATOM 5176 C CA . CYS C 3 93 ? 20.384 59.051 42.227 1.00 36.32 92 CYS L CA 1
ATOM 5177 C C . CYS C 3 93 ? 20.193 57.780 41.410 1.00 36.01 92 CYS L C 1
ATOM 5178 O O . CYS C 3 93 ? 20.325 57.786 40.189 1.00 35.89 92 CYS L O 1
ATOM 5181 N N . ALA C 3 94 ? 19.870 56.685 42.066 1.00 35.83 93 ALA L N 1
ATOM 5182 C CA . ALA C 3 94 ? 19.637 55.483 41.322 1.00 35.14 93 ALA L CA 1
ATOM 5183 C C . ALA C 3 94 ? 18.480 55.669 40.343 1.00 35.51 93 ALA L C 1
ATOM 5184 O O . ALA C 3 94 ? 18.614 55.382 39.136 1.00 35.65 93 ALA L O 1
ATOM 5186 N N . LEU C 3 95 ? 17.338 56.139 40.826 1.00 36.25 94 LEU L N 1
ATOM 5187 C CA . LEU C 3 95 ? 16.191 56.381 39.921 1.00 37.33 94 LEU L CA 1
ATOM 5188 C C . LEU C 3 95 ? 16.524 57.304 38.760 1.00 37.04 94 LEU L C 1
ATOM 5189 O O . LEU C 3 95 ? 16.134 57.055 37.623 1.00 38.22 94 LEU L O 1
ATOM 5194 N N . GLY C 3 96 ? 17.212 58.407 39.053 1.00 36.26 95 GLY L N 1
ATOM 5195 C CA . GLY C 3 96 ? 17.725 59.295 38.036 1.00 35.48 95 GLY L CA 1
ATOM 5196 C C . GLY C 3 96 ? 18.575 58.553 37.021 1.00 35.31 95 GLY L C 1
ATOM 5197 O O . GLY C 3 96 ? 18.440 58.765 35.824 1.00 33.57 95 GLY L O 1
ATOM 5198 N N . ALA C 3 97 ? 19.437 57.660 37.497 1.00 35.06 96 ALA L N 1
ATOM 5199 C CA . ALA C 3 97 ? 20.348 56.970 36.589 1.00 35.21 96 ALA L CA 1
ATOM 5200 C C . ALA C 3 97 ? 19.574 56.011 35.705 1.00 34.31 96 ALA L C 1
ATOM 5201 O O . ALA C 3 97 ? 19.816 55.941 34.497 1.00 33.37 96 ALA L O 1
ATOM 5203 N N . PHE C 3 98 ? 18.670 55.242 36.320 1.00 34.11 97 PHE L N 1
ATOM 5204 C CA . PHE C 3 98 ? 17.919 54.230 35.590 1.00 34.77 97 PHE L CA 1
ATOM 5205 C C . PHE C 3 98 ? 17.028 54.815 34.529 1.00 34.66 97 PHE L C 1
ATOM 5206 O O . PHE C 3 98 ? 17.016 54.342 33.382 1.00 33.37 97 PHE L O 1
ATOM 5214 N N . ILE C 3 99 ? 16.290 55.869 34.881 1.00 35.49 98 ILE L N 1
ATOM 5215 C CA . ILE C 3 99 ? 15.406 56.549 33.917 1.00 35.86 98 ILE L CA 1
ATOM 5216 C C . ILE C 3 99 ? 16.183 57.220 32.778 1.00 35.47 98 ILE L C 1
ATOM 5217 O O . ILE C 3 99 ? 15.775 57.123 31.625 1.00 35.07 98 ILE L O 1
ATOM 5222 N N . SER C 3 100 ? 17.267 57.941 33.102 1.00 35.56 99 SER L N 1
ATOM 5223 C CA . SER C 3 100 ? 18.202 58.441 32.120 1.00 34.68 99 SER L CA 1
ATOM 5224 C C . SER C 3 100 ? 18.690 57.347 31.149 1.00 34.69 99 SER L C 1
ATOM 5225 O O . SER C 3 100 ? 18.676 57.502 29.935 1.00 33.85 99 SER L O 1
ATOM 5228 N N . TRP C 3 101 ? 19.021 56.195 31.696 1.00 34.12 100 TRP L N 1
ATOM 5229 C CA . TRP C 3 101 ? 19.501 55.070 30.893 1.00 33.80 100 TRP L CA 1
ATOM 5230 C C . TRP C 3 101 ? 18.455 54.609 29.886 1.00 34.56 100 TRP L C 1
ATOM 5231 O O . TRP C 3 101 ? 18.767 54.356 28.698 1.00 33.47 100 TRP L O 1
ATOM 5242 N N . MET C 3 102 ? 17.220 54.466 30.376 1.00 34.79 101 MET L N 1
ATOM 5243 C CA . MET C 3 102 ? 16.066 54.130 29.522 1.00 34.90 101 MET L CA 1
ATOM 5244 C C . MET C 3 102 ? 15.868 55.104 28.383 1.00 33.80 101 MET L C 1
ATOM 5245 O O . MET C 3 102 ? 15.754 54.693 27.223 1.00 33.73 101 MET L O 1
ATOM 5250 N N . LEU C 3 103 ? 15.802 56.405 28.686 1.00 34.12 102 LEU L N 1
ATOM 5251 C CA . LEU C 3 103 ? 15.533 57.407 27.671 1.00 33.20 102 LEU L CA 1
ATOM 5252 C C . LEU C 3 103 ? 16.656 57.532 26.652 1.00 33.13 102 LEU L C 1
ATOM 5253 O O . LEU C 3 103 ? 16.407 57.861 25.484 1.00 32.32 102 LEU L O 1
ATOM 5258 N N . ARG C 3 104 ? 17.895 57.272 27.093 1.00 33.26 103 ARG L N 1
ATOM 5259 C CA . ARG C 3 104 ? 19.056 57.216 26.201 1.00 33.86 103 ARG L CA 1
ATOM 5260 C C . ARG C 3 104 ? 18.895 56.070 25.218 1.00 33.12 103 ARG L C 1
ATOM 5261 O O . ARG C 3 104 ? 19.128 56.235 24.017 1.00 33.51 103 ARG L O 1
ATOM 5269 N N . GLU C 3 105 ? 18.440 54.913 25.698 1.00 33.62 104 GLU L N 1
ATOM 5270 C CA . GLU C 3 105 ? 18.090 53.847 24.800 1.00 33.70 104 GLU L CA 1
ATOM 5271 C C . GLU C 3 105 ? 17.024 54.200 23.797 1.00 33.85 104 GLU L C 1
ATOM 5272 O O . GLU C 3 105 ? 17.147 53.757 22.673 1.00 33.60 104 GLU L O 1
ATOM 5278 N N . VAL C 3 106 ? 16.026 55.016 24.156 1.00 34.76 105 VAL L N 1
ATOM 5279 C CA . VAL C 3 106 ? 15.056 55.510 23.165 1.00 34.39 105 VAL L CA 1
ATOM 5280 C C . VAL C 3 106 ? 15.721 56.318 22.059 1.00 34.66 105 VAL L C 1
ATOM 5281 O O . VAL C 3 106 ? 15.432 56.134 20.874 1.00 33.83 105 VAL L O 1
ATOM 5285 N N . GLU C 3 107 ? 16.596 57.259 22.441 1.00 34.08 106 GLU L N 1
ATOM 5286 C CA . GLU C 3 107 ? 17.374 58.014 21.454 1.00 33.20 106 GLU L CA 1
ATOM 5287 C C . GLU C 3 107 ? 18.199 57.134 20.489 1.00 33.15 106 GLU L C 1
ATOM 5288 O O . GLU C 3 107 ? 18.200 57.363 19.262 1.00 31.67 106 GLU L O 1
ATOM 5294 N N . ILE C 3 108 ? 18.863 56.121 21.044 1.00 33.91 107 ILE L N 1
ATOM 5295 C CA . ILE C 3 108 ? 19.678 55.207 20.260 1.00 33.93 107 ILE L CA 1
ATOM 5296 C C . ILE C 3 108 ? 18.782 54.432 19.289 1.00 34.79 107 ILE L C 1
ATOM 5297 O O . ILE C 3 108 ? 19.120 54.298 18.120 1.00 35.50 107 ILE L O 1
ATOM 5302 N N . SER C 3 109 ? 17.650 53.953 19.783 1.00 34.69 108 SER L N 1
ATOM 5303 C CA . SER C 3 109 ? 16.660 53.287 18.954 1.00 34.36 108 SER L CA 1
ATOM 5304 C C . SER C 3 109 ? 16.174 54.125 17.792 1.00 33.98 108 SER L C 1
ATOM 5305 O O . SER C 3 109 ? 16.046 53.631 16.648 1.00 33.79 108 SER L O 1
ATOM 5308 N N . ARG C 3 110 ? 15.876 55.394 18.056 1.00 32.89 109 ARG L N 1
ATOM 5309 C CA . ARG C 3 110 ? 15.393 56.298 17.027 1.00 33.79 109 ARG L CA 1
ATOM 5310 C C . ARG C 3 110 ? 16.423 56.590 15.936 1.00 33.35 109 ARG L C 1
ATOM 5311 O O . ARG C 3 110 ? 16.102 56.561 14.754 1.00 31.82 109 ARG L O 1
ATOM 5319 N N . LYS C 3 111 ? 17.666 56.831 16.337 1.00 32.91 110 LYS L N 1
ATOM 5320 C CA . LYS C 3 111 ? 18.761 57.014 15.402 1.00 32.62 110 LYS L CA 1
ATOM 5321 C C . LYS C 3 111 ? 18.981 55.811 14.465 1.00 32.79 110 LYS L C 1
ATOM 5322 O O . LYS C 3 111 ? 19.331 55.988 13.302 1.00 30.27 110 LYS L O 1
ATOM 5328 N N . LEU C 3 112 ? 18.771 54.601 14.987 1.00 31.88 111 LEU L N 1
ATOM 5329 C CA . LEU C 3 112 ? 18.947 53.386 14.214 1.00 33.33 111 LEU L CA 1
ATOM 5330 C C . LEU C 3 112 ? 17.670 52.950 13.431 1.00 34.45 111 LEU L C 1
ATOM 5331 O O . LEU C 3 112 ? 17.733 51.975 12.695 1.00 33.93 111 LEU L O 1
ATOM 5336 N N . GLY C 3 113 ? 16.564 53.684 13.584 1.00 34.36 112 GLY L N 1
ATOM 5337 C CA . GLY C 3 113 ? 15.318 53.363 12.893 1.00 34.44 112 GLY L CA 1
ATOM 5338 C C . GLY C 3 113 ? 14.740 52.025 13.294 1.00 34.03 112 GLY L C 1
ATOM 5339 O O . GLY C 3 113 ? 14.010 51.418 12.515 1.00 33.59 112 GLY L O 1
ATOM 5340 N N . ILE C 3 114 ? 15.004 51.612 14.529 1.00 33.76 113 ILE L N 1
ATOM 5341 C CA . ILE C 3 114 ? 14.465 50.376 15.065 1.00 34.17 113 ILE L CA 1
ATOM 5342 C C . ILE C 3 114 ? 13.392 50.662 16.103 1.00 34.16 113 ILE L C 1
ATOM 5343 O O . ILE C 3 114 ? 13.207 51.783 16.568 1.00 31.35 113 ILE L O 1
ATOM 5348 N N . GLY C 3 115 ? 12.677 49.622 16.482 1.00 33.49 114 GLY L N 1
ATOM 5349 C CA . GLY C 3 115 ? 11.574 49.819 17.430 1.00 33.25 114 GLY L CA 1
ATOM 5350 C C . GLY C 3 115 ? 12.138 50.157 18.793 1.00 33.70 114 GLY L C 1
ATOM 5351 O O . GLY C 3 115 ? 13.346 49.969 19.063 1.00 32.90 114 GLY L O 1
ATOM 5352 N N . TRP C 3 116 ? 11.265 50.643 19.666 1.00 33.91 115 TRP L N 1
ATOM 5353 C CA . TRP C 3 116 ? 11.654 51.030 21.030 1.00 35.21 115 TRP L CA 1
ATOM 5354 C C . TRP C 3 116 ? 11.410 49.950 22.062 1.00 35.50 115 TRP L C 1
ATOM 5355 O O . TRP C 3 116 ? 11.278 50.238 23.271 1.00 36.20 115 TRP L O 1
ATOM 5366 N N . HIS C 3 117 ? 11.415 48.691 21.618 1.00 34.32 116 HIS L N 1
ATOM 5367 C CA . HIS C 3 117 ? 11.056 47.603 22.487 1.00 33.58 116 HIS L CA 1
ATOM 5368 C C . HIS C 3 117 ? 12.016 47.435 23.659 1.00 34.09 116 HIS L C 1
ATOM 5369 O O . HIS C 3 117 ? 11.564 47.096 24.767 1.00 35.26 116 HIS L O 1
ATOM 5376 N N . VAL C 3 118 ? 13.302 47.653 23.443 1.00 33.27 117 VAL L N 1
ATOM 5377 C CA . VAL C 3 118 ? 14.265 47.496 24.527 1.00 33.44 117 VAL L CA 1
ATOM 5378 C C . VAL C 3 118 ? 14.055 48.462 25.670 1.00 32.45 117 VAL L C 1
ATOM 5379 O O . VAL C 3 118 ? 13.860 48.002 26.774 1.00 33.45 117 VAL L O 1
ATOM 5383 N N . PRO C 3 119 ? 14.047 49.789 25.419 1.00 32.75 118 PRO L N 1
ATOM 5384 C CA . PRO C 3 119 ? 13.745 50.670 26.545 1.00 33.11 118 PRO L CA 1
ATOM 5385 C C . PRO C 3 119 ? 12.375 50.428 27.225 1.00 33.90 118 PRO L C 1
ATOM 5386 O O . PRO C 3 119 ? 12.276 50.572 28.431 1.00 35.26 118 PRO L O 1
ATOM 5390 N N . LEU C 3 120 ? 11.348 50.003 26.482 1.00 35.41 119 LEU L N 1
ATOM 5391 C CA . LEU C 3 120 ? 10.065 49.639 27.049 1.00 37.55 119 LEU L CA 1
ATOM 5392 C C . LEU C 3 120 ? 10.182 48.440 27.982 1.00 37.76 119 LEU L C 1
ATOM 5393 O O . LEU C 3 120 ? 9.578 48.401 29.073 1.00 36.89 119 LEU L O 1
ATOM 5398 N N . ALA C 3 121 ? 10.951 47.460 27.535 1.00 37.32 120 ALA L N 1
ATOM 5399 C CA . ALA C 3 121 ? 11.211 46.258 28.323 1.00 36.63 120 ALA L CA 1
ATOM 5400 C C . ALA C 3 121 ? 11.972 46.618 29.596 1.00 36.58 120 ALA L C 1
ATOM 5401 O O . ALA C 3 121 ? 11.697 46.052 30.667 1.00 36.89 120 ALA L O 1
ATOM 5403 N N . PHE C 3 122 ? 12.912 47.571 29.481 1.00 35.41 121 PHE L N 1
ATOM 5404 C CA . PHE C 3 122 ? 13.736 48.024 30.624 1.00 35.68 121 PHE L CA 1
ATOM 5405 C C . PHE C 3 122 ? 12.918 48.831 31.670 1.00 35.99 121 PHE L C 1
ATOM 5406 O O . PHE C 3 122 ? 13.280 48.885 32.849 1.00 35.12 121 PHE L O 1
ATOM 5414 N N . CYS C 3 123 ? 11.759 49.331 31.258 1.00 35.30 122 CYS L N 1
ATOM 5415 C CA . CYS C 3 123 ? 10.828 49.939 32.185 1.00 36.00 122 CYS L CA 1
ATOM 5416 C C . CYS C 3 123 ? 10.313 48.969 33.243 1.00 34.92 122 CYS L C 1
ATOM 5417 O O . CYS C 3 123 ? 10.004 49.389 34.366 1.00 35.85 122 CYS L O 1
ATOM 5420 N N . VAL C 3 124 ? 10.266 47.668 32.926 1.00 34.19 123 VAL L N 1
ATOM 5421 C CA . VAL C 3 124 ? 9.796 46.683 33.863 1.00 34.61 123 VAL L CA 1
ATOM 5422 C C . VAL C 3 124 ? 10.673 46.575 35.139 1.00 33.91 123 VAL L C 1
ATOM 5423 O O . VAL C 3 124 ? 10.121 46.668 36.233 1.00 34.72 123 VAL L O 1
ATOM 5427 N N . PRO C 3 125 ? 11.999 46.336 35.024 1.00 34.67 124 PRO L N 1
ATOM 5428 C CA . PRO C 3 125 ? 12.827 46.340 36.261 1.00 34.82 124 PRO L CA 1
ATOM 5429 C C . PRO C 3 125 ? 12.862 47.669 37.012 1.00 35.18 124 PRO L C 1
ATOM 5430 O O . PRO C 3 125 ? 12.936 47.685 38.270 1.00 34.87 124 PRO L O 1
ATOM 5434 N N . ILE C 3 126 ? 12.813 48.761 36.276 1.00 35.20 125 ILE L N 1
ATOM 5435 C CA . ILE C 3 126 ? 12.745 50.076 36.901 1.00 34.65 125 ILE L CA 1
ATOM 5436 C C . ILE C 3 126 ? 11.454 50.193 37.738 1.00 35.68 125 ILE L C 1
ATOM 5437 O O . ILE C 3 126 ? 11.496 50.572 38.902 1.00 34.24 125 ILE L O 1
ATOM 5442 N N . PHE C 3 127 ? 10.316 49.825 37.149 1.00 36.45 126 PHE L N 1
ATOM 5443 C CA . PHE C 3 127 ? 9.054 49.723 37.878 1.00 36.18 126 PHE L CA 1
ATOM 5444 C C . PHE C 3 127 ? 9.144 48.859 39.121 1.00 36.27 126 PHE L C 1
ATOM 5445 O O . PHE C 3 127 ? 8.629 49.266 40.161 1.00 35.92 126 PHE L O 1
ATOM 5453 N N . MET C 3 128 ? 9.701 47.632 39.020 1.00 35.32 127 MET L N 1
ATOM 5454 C CA . MET C 3 128 ? 9.866 46.777 40.206 1.00 36.16 127 MET L CA 1
ATOM 5455 C C . MET C 3 128 ? 10.737 47.442 41.312 1.00 36.73 127 MET L C 1
ATOM 5456 O O . MET C 3 128 ? 10.373 47.409 42.489 1.00 36.01 127 MET L O 1
ATOM 5461 N N . PHE C 3 129 ? 11.848 48.077 40.940 1.00 37.30 128 PHE L N 1
ATOM 5462 C CA . PHE C 3 129 ? 12.641 48.866 41.918 1.00 37.11 128 PHE L CA 1
ATOM 5463 C C . PHE C 3 129 ? 11.751 49.857 42.673 1.00 36.54 128 PHE L C 1
ATOM 5464 O O . PHE C 3 129 ? 11.855 49.977 43.899 1.00 35.78 128 PHE L O 1
ATOM 5472 N N . CYS C 3 130 ? 10.938 50.593 41.918 1.00 37.00 129 CYS L N 1
ATOM 5473 C CA . CYS C 3 130 ? 9.959 51.572 42.444 1.00 35.26 129 CYS L CA 1
ATOM 5474 C C . CYS C 3 130 ? 8.927 50.955 43.364 1.00 35.83 129 CYS L C 1
ATOM 5475 O O . CYS C 3 130 ? 8.593 51.533 44.378 1.00 34.25 129 CYS L O 1
ATOM 5478 N N . VAL C 3 131 ? 8.468 49.743 43.046 1.00 34.04 130 VAL L N 1
ATOM 5479 C CA . VAL C 3 131 ? 7.536 49.045 43.924 1.00 34.66 130 VAL L CA 1
ATOM 5480 C C . VAL C 3 131 ? 8.178 48.768 45.290 1.00 34.03 130 VAL L C 1
ATOM 5481 O O . VAL C 3 131 ? 7.569 48.965 46.325 1.00 33.45 130 VAL L O 1
ATOM 5485 N N . LEU C 3 132 ? 9.378 48.201 45.269 1.00 33.27 131 LEU L N 1
ATOM 5486 C CA . LEU C 3 132 ? 10.102 47.868 46.491 1.00 34.44 131 LEU L CA 1
ATOM 5487 C C . LEU C 3 132 ? 10.517 49.054 47.327 1.00 33.54 131 LEU L C 1
ATOM 5488 O O . LEU C 3 132 ? 10.379 49.054 48.584 1.00 33.22 131 LEU L O 1
ATOM 5493 N N . GLN C 3 133 ? 11.003 50.095 46.658 1.00 33.98 132 GLN L N 1
ATOM 5494 C CA . GLN C 3 133 ? 11.673 51.198 47.330 1.00 33.70 132 GLN L CA 1
ATOM 5495 C C . GLN C 3 133 ? 10.820 52.441 47.514 1.00 34.45 132 GLN L C 1
ATOM 5496 O O . GLN C 3 133 ? 11.126 53.262 48.404 1.00 30.95 132 GLN L O 1
ATOM 5502 N N . VAL C 3 134 ? 9.755 52.589 46.702 1.00 33.58 133 VAL L N 1
ATOM 5503 C CA . VAL C 3 134 ? 8.954 53.799 46.748 1.00 34.52 133 VAL L CA 1
ATOM 5504 C C . VAL C 3 134 ? 7.495 53.550 47.085 1.00 34.49 133 VAL L C 1
ATOM 5505 O O . VAL C 3 134 ? 6.984 54.046 48.113 1.00 34.60 133 VAL L O 1
ATOM 5509 N N . PHE C 3 135 ? 6.823 52.772 46.251 1.00 34.96 134 PHE L N 1
ATOM 5510 C CA . PHE C 3 135 ? 5.389 52.529 46.425 1.00 35.10 134 PHE L CA 1
ATOM 5511 C C . PHE C 3 135 ? 5.007 51.771 47.686 1.00 34.52 134 PHE L C 1
ATOM 5512 O O . PHE C 3 135 ? 4.106 52.191 48.397 1.00 33.63 134 PHE L O 1
ATOM 5520 N N . ARG C 3 136 ? 5.635 50.614 47.939 1.00 33.69 135 ARG L N 1
ATOM 5521 C CA . ARG C 3 136 ? 5.347 49.913 49.155 1.00 34.72 135 ARG L CA 1
ATOM 5522 C C . ARG C 3 136 ? 5.688 50.736 50.440 1.00 35.58 135 ARG L C 1
ATOM 5523 O O . ARG C 3 136 ? 4.839 50.852 51.335 1.00 34.47 135 ARG L O 1
ATOM 5531 N N . PRO C 3 137 ? 6.889 51.359 50.515 1.00 35.26 136 PRO L N 1
ATOM 5532 C CA . PRO C 3 137 ? 7.160 52.217 51.650 1.00 35.69 136 PRO L CA 1
ATOM 5533 C C . PRO C 3 137 ? 6.174 53.390 51.810 1.00 35.08 136 PRO L C 1
ATOM 5534 O O . PRO C 3 137 ? 5.810 53.723 52.937 1.00 35.59 136 PRO L O 1
ATOM 5538 N N . LEU C 3 138 ? 5.693 53.969 50.708 1.00 35.13 137 LEU L N 1
ATOM 5539 C CA . LEU C 3 138 ? 4.692 55.049 50.813 1.00 35.84 137 LEU L CA 1
ATOM 5540 C C . LEU C 3 138 ? 3.406 54.522 51.393 1.00 36.38 137 LEU L C 1
ATOM 5541 O O . LEU C 3 138 ? 2.831 55.159 52.247 1.00 36.15 137 LEU L O 1
ATOM 5546 N N . LEU C 3 139 ? 2.971 53.336 50.944 1.00 35.80 138 LEU L N 1
ATOM 5547 C CA . LEU C 3 139 ? 1.735 52.757 51.453 1.00 35.90 138 LEU L CA 1
ATOM 5548 C C . LEU C 3 139 ? 1.836 52.389 52.919 1.00 36.40 138 LEU L C 1
ATOM 5549 O O . LEU C 3 139 ? 0.835 52.463 53.632 1.00 39.00 138 LEU L O 1
ATOM 5554 N N . LEU C 3 140 ? 3.014 51.981 53.379 1.00 35.00 139 LEU L N 1
ATOM 5555 C CA . LEU C 3 140 ? 3.178 51.649 54.788 1.00 34.95 139 LEU L CA 1
ATOM 5556 C C . LEU C 3 140 ? 3.533 52.839 55.650 1.00 33.99 139 LEU L C 1
ATOM 5557 O O . LEU C 3 140 ? 3.437 52.764 56.878 1.00 35.31 139 LEU L O 1
ATOM 5562 N N . GLY C 3 141 ? 3.928 53.911 54.995 1.00 34.66 140 GLY L N 1
ATOM 5563 C CA . GLY C 3 141 ? 4.150 55.217 55.602 1.00 34.54 140 GLY L CA 1
ATOM 5564 C C . GLY C 3 141 ? 5.550 55.489 56.189 1.00 34.31 140 GLY L C 1
ATOM 5565 O O . GLY C 3 141 ? 5.695 56.384 57.002 1.00 33.12 140 GLY L O 1
ATOM 5566 N N . SER C 3 142 ? 6.543 54.694 55.814 1.00 33.72 141 SER L N 1
ATOM 5567 C CA . SER C 3 142 ? 7.942 54.934 56.183 1.00 33.65 141 SER L CA 1
ATOM 5568 C C . SER C 3 142 ? 8.903 54.482 55.104 1.00 33.10 141 SER L C 1
ATOM 5569 O O . SER C 3 142 ? 8.820 53.332 54.644 1.00 32.65 141 SER L O 1
ATOM 5572 N N . TRP C 3 143 ? 9.902 55.303 54.806 1.00 31.76 142 TRP L N 1
ATOM 5573 C CA . TRP C 3 143 ? 11.010 54.845 53.950 1.00 33.46 142 TRP L CA 1
ATOM 5574 C C . TRP C 3 143 ? 11.732 53.645 54.541 1.00 32.79 142 TRP L C 1
ATOM 5575 O O . TRP C 3 143 ? 12.372 52.902 53.799 1.00 34.62 142 TRP L O 1
ATOM 5586 N N . GLY C 3 144 ? 11.667 53.467 55.870 1.00 33.19 143 GLY L N 1
ATOM 5587 C CA . GLY C 3 144 ? 12.366 52.343 56.532 1.00 33.06 143 GLY L CA 1
ATOM 5588 C C . GLY C 3 144 ? 11.924 50.970 56.172 1.00 32.95 143 GLY L C 1
ATOM 5589 O O . GLY C 3 144 ? 12.556 49.993 56.570 1.00 33.04 143 GLY L O 1
ATOM 5590 N N . HIS C 3 145 ? 10.869 50.843 55.397 1.00 34.18 144 HIS L N 1
ATOM 5591 C CA . HIS C 3 145 ? 10.451 49.513 54.893 1.00 32.31 144 HIS L CA 1
ATOM 5592 C C . HIS C 3 145 ? 11.210 49.092 53.618 1.00 32.51 144 HIS L C 1
ATOM 5593 O O . HIS C 3 145 ? 11.087 47.943 53.147 1.00 33.37 144 HIS L O 1
ATOM 5600 N N . ALA C 3 146 ? 11.971 49.997 53.039 1.00 31.96 145 ALA L N 1
ATOM 5601 C CA . ALA C 3 146 ? 12.768 49.753 51.817 1.00 31.33 145 ALA L CA 1
ATOM 5602 C C . ALA C 3 146 ? 14.025 48.932 52.097 1.00 31.31 145 ALA L C 1
ATOM 5603 O O . ALA C 3 146 ? 14.448 48.798 53.253 1.00 30.24 145 ALA L O 1
ATOM 5605 N N . PHE C 3 147 ? 14.607 48.383 51.019 1.00 32.79 146 PHE L N 1
ATOM 5606 C CA . PHE C 3 147 ? 15.744 47.500 51.144 1.00 32.90 146 PHE L CA 1
ATOM 5607 C C . PHE C 3 147 ? 17.076 48.236 51.204 1.00 32.05 146 PHE L C 1
ATOM 5608 O O . PHE C 3 147 ? 17.211 49.347 50.609 1.00 33.77 146 PHE L O 1
ATOM 5616 N N . PRO C 3 148 ? 18.055 47.692 51.980 1.00 31.96 147 PRO L N 1
ATOM 5617 C CA . PRO C 3 148 ? 19.342 48.363 52.120 1.00 31.45 147 PRO L CA 1
ATOM 5618 C C . PRO C 3 148 ? 20.278 48.042 50.925 1.00 31.81 147 PRO L C 1
ATOM 5619 O O . PRO C 3 148 ? 20.156 46.992 50.280 1.00 34.03 147 PRO L O 1
ATOM 5623 N N . TYR C 3 149 ? 21.256 48.903 50.703 1.00 33.34 148 TYR L N 1
ATOM 5624 C CA . TYR C 3 149 ? 22.211 48.713 49.620 1.00 33.57 148 TYR L CA 1
ATOM 5625 C C . TYR C 3 149 ? 23.483 48.060 50.172 1.00 33.41 148 TYR L C 1
ATOM 5626 O O . TYR C 3 149 ? 24.334 48.711 50.745 1.00 34.87 148 TYR L O 1
ATOM 5635 N N . GLY C 3 150 ? 23.529 46.738 50.056 1.00 34.83 149 GLY L N 1
ATOM 5636 C CA . GLY C 3 150 ? 24.648 45.955 50.461 1.00 34.76 149 GLY L CA 1
ATOM 5637 C C . GLY C 3 150 ? 24.525 44.633 49.739 1.00 34.81 149 GLY L C 1
ATOM 5638 O O . GLY C 3 150 ? 23.421 44.090 49.536 1.00 33.66 149 GLY L O 1
ATOM 5639 N N . ILE C 3 151 ? 25.655 44.122 49.269 1.00 35.72 150 ILE L N 1
ATOM 5640 C CA . ILE C 3 151 ? 25.653 42.882 48.482 1.00 36.42 150 ILE L CA 1
ATOM 5641 C C . ILE C 3 151 ? 24.998 41.738 49.241 1.00 36.64 150 ILE L C 1
ATOM 5642 O O . ILE C 3 151 ? 24.139 41.043 48.712 1.00 35.51 150 ILE L O 1
ATOM 5647 N N . LEU C 3 152 ? 25.386 41.536 50.506 1.00 36.88 151 LEU L N 1
ATOM 5648 C CA . LEU C 3 152 ? 24.739 40.494 51.318 1.00 36.64 151 LEU L CA 1
ATOM 5649 C C . LEU C 3 152 ? 23.618 41.038 52.200 1.00 34.52 151 LEU L C 1
ATOM 5650 O O . LEU C 3 152 ? 22.652 40.341 52.441 1.00 36.30 151 LEU L O 1
ATOM 5655 N N . SER C 3 153 ? 23.679 42.301 52.607 1.00 33.82 152 SER L N 1
ATOM 5656 C CA . SER C 3 153 ? 22.647 42.833 53.507 1.00 33.87 152 SER L CA 1
ATOM 5657 C C . SER C 3 153 ? 21.296 42.874 52.838 1.00 33.82 152 SER L C 1
ATOM 5658 O O . SER C 3 153 ? 20.276 42.627 53.505 1.00 34.34 152 SER L O 1
ATOM 5661 N N . HIS C 3 154 ? 21.247 43.105 51.525 1.00 32.79 153 HIS L N 1
ATOM 5662 C CA . HIS C 3 154 ? 19.944 43.185 50.893 1.00 31.52 153 HIS L CA 1
ATOM 5663 C C . HIS C 3 154 ? 19.269 41.808 50.915 1.00 31.38 153 HIS L C 1
ATOM 5664 O O . HIS C 3 154 ? 18.056 41.740 50.930 1.00 31.56 153 HIS L O 1
ATOM 5671 N N . LEU C 3 155 ? 20.052 40.756 50.982 1.00 31.25 154 LEU L N 1
ATOM 5672 C CA . LEU C 3 155 ? 19.486 39.384 51.078 1.00 31.84 154 LEU L CA 1
ATOM 5673 C C . LEU C 3 155 ? 18.914 39.132 52.497 1.00 32.19 154 LEU L C 1
ATOM 5674 O O . LEU C 3 155 ? 17.967 38.308 52.648 1.00 31.89 154 LEU L O 1
ATOM 5679 N N . ASP C 3 156 ? 19.465 39.827 53.495 1.00 32.50 155 ASP L N 1
ATOM 5680 C CA . ASP C 3 156 ? 18.950 39.697 54.884 1.00 33.09 155 ASP L CA 1
ATOM 5681 C C . ASP C 3 156 ? 17.562 40.352 54.946 1.00 33.60 155 ASP L C 1
ATOM 5682 O O . ASP C 3 156 ? 16.666 39.851 55.631 1.00 32.41 155 ASP L O 1
ATOM 5687 N N . TRP C 3 157 ? 17.405 41.516 54.293 1.00 33.55 156 TRP L N 1
ATOM 5688 C CA . TRP C 3 157 ? 16.121 42.145 54.134 1.00 33.15 156 TRP L CA 1
ATOM 5689 C C . TRP C 3 157 ? 15.104 41.263 53.440 1.00 33.47 156 TRP L C 1
ATOM 5690 O O . TRP C 3 157 ? 13.928 41.123 53.898 1.00 32.81 156 TRP L O 1
ATOM 5701 N N . VAL C 3 158 ? 15.481 40.715 52.297 1.00 34.32 157 VAL L N 1
ATOM 5702 C CA . VAL C 3 158 ? 14.575 39.824 51.552 1.00 33.78 157 VAL L CA 1
ATOM 5703 C C . VAL C 3 158 ? 14.064 38.658 52.428 1.00 34.48 157 VAL L C 1
ATOM 5704 O O . VAL C 3 158 ? 12.858 38.347 52.448 1.00 32.83 157 VAL L O 1
ATOM 5708 N N . ASN C 3 159 ? 14.999 38.072 53.158 1.00 33.62 158 ASN L N 1
ATOM 5709 C CA . ASN C 3 159 ? 14.830 36.910 54.011 1.00 33.21 158 ASN L CA 1
ATOM 5710 C C . ASN C 3 159 ? 13.817 37.275 55.132 1.00 33.80 158 ASN L C 1
ATOM 5711 O O . ASN C 3 159 ? 12.785 36.631 55.264 1.00 32.37 158 ASN L O 1
ATOM 5716 N N . ASN C 3 160 ? 14.103 38.330 55.904 1.00 33.24 159 ASN L N 1
ATOM 5717 C CA . ASN C 3 160 ? 13.170 38.769 56.991 1.00 32.70 159 ASN L CA 1
ATOM 5718 C C . ASN C 3 160 ? 11.790 39.177 56.457 1.00 33.65 159 ASN L C 1
ATOM 5719 O O . ASN C 3 160 ? 10.747 38.848 57.058 1.00 33.39 159 ASN L O 1
ATOM 5724 N N . PHE C 3 161 ? 11.758 39.930 55.356 1.00 32.44 160 PHE L N 1
ATOM 5725 C CA . PHE C 3 161 ? 10.499 40.310 54.700 1.00 32.89 160 PHE L CA 1
ATOM 5726 C C . PHE C 3 161 ? 9.643 39.073 54.453 1.00 34.31 160 PHE L C 1
ATOM 5727 O O . PHE C 3 161 ? 8.440 39.062 54.819 1.00 36.35 160 PHE L O 1
ATOM 5735 N N . GLY C 3 162 ? 10.228 38.081 53.818 1.00 33.85 161 GLY L N 1
ATOM 5736 C CA . GLY C 3 162 ? 9.502 36.804 53.536 1.00 33.71 161 GLY L CA 1
ATOM 5737 C C . GLY C 3 162 ? 8.875 36.243 54.798 1.00 34.49 161 GLY L C 1
ATOM 5738 O O . GLY C 3 162 ? 7.661 35.924 54.901 1.00 33.47 161 GLY L O 1
ATOM 5739 N N . TYR C 3 163 ? 9.735 36.064 55.791 1.00 33.54 162 TYR L N 1
ATOM 5740 C CA . TYR C 3 163 ? 9.301 35.399 57.005 1.00 33.83 162 TYR L CA 1
ATOM 5741 C C . TYR C 3 163 ? 8.390 36.279 57.859 1.00 33.49 162 TYR L C 1
ATOM 5742 O O . TYR C 3 163 ? 7.731 35.743 58.732 1.00 33.62 162 TYR L O 1
ATOM 5751 N N . GLN C 3 164 ? 8.315 37.620 57.643 1.00 31.90 163 GLN L N 1
ATOM 5752 C CA . GLN C 3 164 ? 7.297 38.383 58.299 1.00 32.22 163 GLN L CA 1
ATOM 5753 C C . GLN C 3 164 ? 5.874 37.902 57.950 1.00 34.39 163 GLN L C 1
ATOM 5754 O O . GLN C 3 164 ? 4.919 38.204 58.709 1.00 33.09 163 GLN L O 1
ATOM 5760 N N . TYR C 3 165 ? 5.737 37.157 56.855 1.00 34.14 164 TYR L N 1
ATOM 5761 C CA . TYR C 3 165 ? 4.433 36.633 56.340 1.00 33.20 164 TYR L CA 1
ATOM 5762 C C . TYR C 3 165 ? 4.462 35.124 56.454 1.00 33.38 164 TYR L C 1
ATOM 5763 O O . TYR C 3 165 ? 3.678 34.405 55.790 1.00 36.16 164 TYR L O 1
ATOM 5772 N N . LEU C 3 166 ? 5.322 34.651 57.364 1.00 33.20 165 LEU L N 1
ATOM 5773 C CA . LEU C 3 166 ? 5.475 33.216 57.771 1.00 33.48 165 LEU L CA 1
ATOM 5774 C C . LEU C 3 166 ? 6.060 32.219 56.792 1.00 33.79 165 LEU L C 1
ATOM 5775 O O . LEU C 3 166 ? 7.086 31.579 57.084 1.00 33.54 165 LEU L O 1
ATOM 5780 N N . ASN C 3 167 ? 5.425 32.073 55.617 1.00 34.21 166 ASN L N 1
ATOM 5781 C CA . ASN C 3 167 ? 5.966 31.399 54.518 1.00 33.18 166 ASN L CA 1
ATOM 5782 C C . ASN C 3 167 ? 5.615 32.065 53.202 1.00 35.11 166 ASN L C 1
ATOM 5783 O O . ASN C 3 167 ? 4.528 31.909 52.642 1.00 33.63 166 ASN L O 1
ATOM 5788 N N . TRP C 3 168 ? 6.552 32.902 52.751 1.00 35.31 167 TRP L N 1
ATOM 5789 C CA . TRP C 3 168 ? 6.377 33.682 51.564 1.00 34.42 167 TRP L CA 1
ATOM 5790 C C . TRP C 3 168 ? 6.162 32.861 50.315 1.00 34.05 167 TRP L C 1
ATOM 5791 O O . TRP C 3 168 ? 5.598 33.330 49.330 1.00 33.51 167 TRP L O 1
ATOM 5802 N N . HIS C 3 169 ? 6.571 31.619 50.307 1.00 32.23 168 HIS L N 1
ATOM 5803 C CA . HIS C 3 169 ? 6.344 30.776 49.140 1.00 32.89 168 HIS L CA 1
ATOM 5804 C C . HIS C 3 169 ? 4.851 30.573 48.835 1.00 34.05 168 HIS L C 1
ATOM 5805 O O . HIS C 3 169 ? 4.491 30.277 47.695 1.00 33.93 168 HIS L O 1
ATOM 5812 N N . TYR C 3 170 ? 3.989 30.805 49.815 1.00 34.13 169 TYR L N 1
ATOM 5813 C CA . TYR C 3 170 ? 2.561 30.649 49.630 1.00 33.36 169 TYR L CA 1
ATOM 5814 C C . TYR C 3 170 ? 1.910 31.944 49.127 1.00 33.12 169 TYR L C 1
ATOM 5815 O O . TYR C 3 170 ? 0.721 32.006 48.949 1.00 34.71 169 TYR L O 1
ATOM 5824 N N . ASN C 3 171 ? 2.685 32.994 48.904 1.00 33.03 170 ASN L N 1
ATOM 5825 C CA . ASN C 3 171 ? 2.186 34.206 48.323 1.00 32.41 170 ASN L CA 1
ATOM 5826 C C . ASN C 3 171 ? 1.831 34.009 46.849 1.00 31.43 170 ASN L C 1
ATOM 5827 O O . ASN C 3 171 ? 2.708 33.676 46.049 1.00 32.64 170 ASN L O 1
ATOM 5832 N N . PRO C 3 172 ? 0.544 34.163 46.471 1.00 32.22 171 PRO L N 1
ATOM 5833 C CA . PRO C 3 172 ? 0.171 33.865 45.101 1.00 32.73 171 PRO L CA 1
ATOM 5834 C C . PRO C 3 172 ? 0.881 34.646 44.045 1.00 32.89 171 PRO L C 1
ATOM 5835 O O . PRO C 3 172 ? 1.184 34.153 42.979 1.00 33.76 171 PRO L O 1
ATOM 5839 N N . GLY C 3 173 ? 1.096 35.942 44.288 1.00 33.43 172 GLY L N 1
ATOM 5840 C CA . GLY C 3 173 ? 1.894 36.670 43.347 1.00 34.08 172 GLY L CA 1
ATOM 5841 C C . GLY C 3 173 ? 3.337 36.255 43.255 1.00 33.99 172 GLY L C 1
ATOM 5842 O O . GLY C 3 173 ? 3.935 36.327 42.176 1.00 34.85 172 GLY L O 1
ATOM 5843 N N . HIS C 3 174 ? 3.893 35.732 44.350 1.00 34.16 173 HIS L N 1
ATOM 5844 C CA . HIS C 3 174 ? 5.188 35.083 44.306 1.00 32.70 173 HIS L CA 1
ATOM 5845 C C . HIS C 3 174 ? 5.203 33.813 43.503 1.00 34.35 173 HIS L C 1
ATOM 5846 O O . HIS C 3 174 ? 6.148 33.507 42.720 1.00 33.27 173 HIS L O 1
ATOM 5853 N N . MET C 3 175 ? 4.186 33.006 43.696 1.00 34.79 174 MET L N 1
ATOM 5854 C CA . MET C 3 175 ? 4.084 31.792 42.911 1.00 34.15 174 MET L CA 1
ATOM 5855 C C . MET C 3 175 ? 4.044 32.049 41.380 1.00 34.80 174 MET L C 1
ATOM 5856 O O . MET C 3 175 ? 4.724 31.365 40.583 1.00 34.96 174 MET L O 1
ATOM 5861 N N . SER C 3 176 ? 3.317 33.056 40.958 1.00 34.77 175 SER L N 1
ATOM 5862 C CA . SER C 3 176 ? 3.315 33.427 39.542 1.00 35.89 175 SER L CA 1
ATOM 5863 C C . SER C 3 176 ? 4.715 33.902 39.111 1.00 35.16 175 SER L C 1
ATOM 5864 O O . SER C 3 176 ? 5.216 33.500 38.044 1.00 36.05 175 SER L O 1
ATOM 5867 N N . SER C 3 177 ? 5.294 34.841 39.887 1.00 37.35 176 SER L N 1
ATOM 5868 C CA . SER C 3 177 ? 6.629 35.387 39.635 1.00 36.33 176 SER L CA 1
ATOM 5869 C C . SER C 3 177 ? 7.677 34.280 39.464 1.00 36.34 176 SER L C 1
ATOM 5870 O O . SER C 3 177 ? 8.437 34.275 38.454 1.00 34.66 176 SER L O 1
ATOM 5873 N N . VAL C 3 178 ? 7.708 33.318 40.397 1.00 35.12 177 VAL L N 1
ATOM 5874 C CA . VAL C 3 178 ? 8.630 32.196 40.341 1.00 33.97 177 VAL L CA 1
ATOM 5875 C C . VAL C 3 178 ? 8.399 31.319 39.093 1.00 35.56 177 VAL L C 1
ATOM 5876 O O . VAL C 3 178 ? 9.349 30.880 38.422 1.00 33.91 177 VAL L O 1
ATOM 5880 N N . SER C 3 179 ? 7.151 30.989 38.816 1.00 36.34 178 SER L N 1
ATOM 5881 C CA . SER C 3 179 ? 6.834 30.193 37.628 1.00 33.78 178 SER L CA 1
ATOM 5882 C C . SER C 3 179 ? 7.353 30.853 36.343 1.00 34.24 178 SER L C 1
ATOM 5883 O O . SER C 3 179 ? 7.864 30.217 35.480 1.00 33.29 178 SER L O 1
ATOM 5886 N N . PHE C 3 180 ? 7.257 32.160 36.245 1.00 31.33 179 PHE L N 1
ATOM 5887 C CA . PHE C 3 180 ? 7.768 32.883 35.088 1.00 33.06 179 PHE L CA 1
ATOM 5888 C C . PHE C 3 180 ? 9.275 32.871 35.077 1.00 33.94 179 PHE L C 1
ATOM 5889 O O . PHE C 3 180 ? 9.885 32.728 34.026 1.00 31.96 179 PHE L O 1
ATOM 5897 N N . LEU C 3 181 ? 9.924 33.048 36.229 1.00 33.66 180 LEU L N 1
ATOM 5898 C CA . LEU C 3 181 ? 11.393 32.949 36.271 1.00 32.55 180 LEU L CA 1
ATOM 5899 C C . LEU C 3 181 ? 11.932 31.653 35.724 1.00 34.05 180 LEU L C 1
ATOM 5900 O O . LEU C 3 181 ? 12.888 31.611 34.926 1.00 32.79 180 LEU L O 1
ATOM 5905 N N . PHE C 3 182 ? 11.310 30.575 36.162 1.00 32.41 181 PHE L N 1
ATOM 5906 C CA . PHE C 3 182 ? 11.744 29.249 35.758 1.00 34.13 181 PHE L CA 1
ATOM 5907 C C . PHE C 3 182 ? 11.413 28.951 34.267 1.00 34.34 181 PHE L C 1
ATOM 5908 O O . PHE C 3 182 ? 12.259 28.481 33.534 1.00 34.78 181 PHE L O 1
ATOM 5916 N N . VAL C 3 183 ? 10.164 29.165 33.863 1.00 34.47 182 VAL L N 1
ATOM 5917 C CA . VAL C 3 183 ? 9.854 28.963 32.452 1.00 33.89 182 VAL L CA 1
ATOM 5918 C C . VAL C 3 183 ? 10.694 29.840 31.535 1.00 34.05 182 VAL L C 1
ATOM 5919 O O . VAL C 3 183 ? 11.090 29.413 30.440 1.00 33.43 182 VAL L O 1
ATOM 5923 N N . ASN C 3 184 ? 10.932 31.090 31.924 1.00 32.30 183 ASN L N 1
ATOM 5924 C CA . ASN C 3 184 ? 11.807 31.921 31.137 1.00 34.50 183 ASN L CA 1
ATOM 5925 C C . ASN C 3 184 ? 13.198 31.346 30.975 1.00 35.12 183 ASN L C 1
ATOM 5926 O O . ASN C 3 184 ? 13.752 31.347 29.834 1.00 34.57 183 ASN L O 1
ATOM 5931 N N . ALA C 3 185 ? 13.797 30.850 32.064 1.00 34.46 184 ALA L N 1
ATOM 5932 C CA . ALA C 3 185 ? 15.143 30.300 31.995 1.00 34.03 184 ALA L CA 1
ATOM 5933 C C . ALA C 3 185 ? 15.203 29.082 31.108 1.00 35.38 184 ALA L C 1
ATOM 5934 O O . ALA C 3 185 ? 16.161 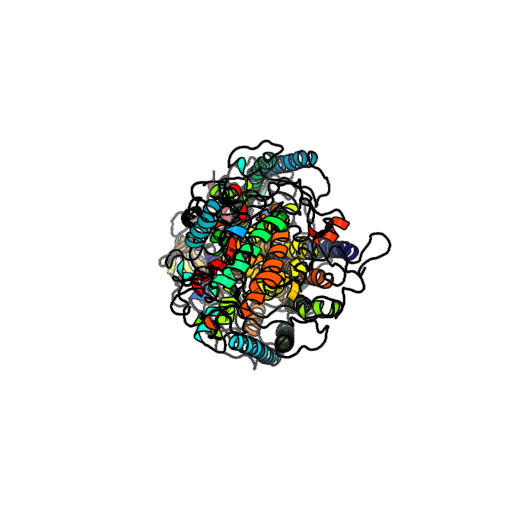28.887 30.314 1.00 36.11 184 ALA L O 1
ATOM 5936 N N . MET C 3 186 ? 14.197 28.224 31.268 1.00 35.16 185 MET L N 1
ATOM 5937 C CA . MET C 3 186 ? 14.054 27.069 30.441 1.00 34.74 185 MET L CA 1
ATOM 5938 C C . MET C 3 186 ? 13.907 27.431 28.961 1.00 34.73 185 MET L C 1
ATOM 5939 O O . MET C 3 186 ? 14.593 26.884 28.104 1.00 34.27 185 MET L O 1
ATOM 5944 N N . ALA C 3 187 ? 13.018 28.368 28.682 1.00 35.16 186 ALA L N 1
ATOM 5945 C CA . ALA C 3 187 ? 12.767 28.799 27.304 1.00 35.42 186 ALA L CA 1
ATOM 5946 C C . ALA C 3 187 ? 13.988 29.431 26.661 1.00 35.75 186 ALA L C 1
ATOM 5947 O O . ALA C 3 187 ? 14.208 29.222 25.457 1.00 35.18 186 ALA L O 1
ATOM 5949 N N . LEU C 3 188 ? 14.791 30.212 27.417 1.00 36.32 187 LEU L N 1
ATOM 5950 C CA . LEU C 3 188 ? 16.038 30.757 26.861 1.00 36.39 187 LEU L CA 1
ATOM 5951 C C . LEU C 3 188 ? 17.042 29.669 26.488 1.00 36.49 187 LEU L C 1
ATOM 5952 O O . LEU C 3 188 ? 17.639 29.708 25.422 1.00 36.07 187 LEU L O 1
ATOM 5957 N N . GLY C 3 189 ? 17.197 28.672 27.350 1.00 35.60 188 GLY L N 1
ATOM 5958 C CA . GLY C 3 189 ? 17.925 27.450 27.040 1.00 35.80 188 GLY L CA 1
ATOM 5959 C C . GLY C 3 189 ? 17.472 26.739 25.775 1.00 34.91 188 GLY L C 1
ATOM 5960 O O . GLY C 3 189 ? 18.302 26.369 24.914 1.00 32.52 188 GLY L O 1
ATOM 5961 N N . LEU C 3 190 ? 16.171 26.505 25.659 1.00 34.88 189 LEU L N 1
ATOM 5962 C CA . LEU C 3 190 ? 15.614 25.862 24.484 1.00 34.43 189 LEU L CA 1
ATOM 5963 C C . LEU C 3 190 ? 15.793 26.677 23.229 1.00 34.97 189 LEU L C 1
ATOM 5964 O O . LEU C 3 190 ? 16.169 26.159 22.193 1.00 34.08 189 LEU L O 1
ATOM 5969 N N . HIS C 3 191 ? 15.561 27.972 23.322 1.00 34.53 190 HIS L N 1
ATOM 5970 C CA . HIS C 3 191 ? 15.717 28.818 22.160 1.00 34.75 190 HIS L CA 1
ATOM 5971 C C . HIS C 3 191 ? 17.173 28.924 21.728 1.00 35.34 190 HIS L C 1
ATOM 5972 O O . HIS C 3 191 ? 17.508 28.739 20.523 1.00 34.21 190 HIS L O 1
ATOM 5979 N N . GLY C 3 192 ? 18.043 29.306 22.662 1.00 34.46 191 GLY L N 1
ATOM 5980 C CA . GLY C 3 192 ? 19.482 29.370 22.344 1.00 34.43 191 GLY L CA 1
ATOM 5981 C C . GLY C 3 192 ? 20.001 28.089 21.771 1.00 35.34 191 GLY L C 1
ATOM 5982 O O . GLY C 3 192 ? 20.735 28.054 20.734 1.00 35.44 191 GLY L O 1
ATOM 5983 N N . GLY C 3 193 ? 19.635 27.002 22.448 1.00 35.00 192 GLY L N 1
ATOM 5984 C CA . GLY C 3 193 ? 19.963 25.646 21.989 1.00 34.25 192 GLY L CA 1
ATOM 5985 C C . GLY C 3 193 ? 19.462 25.318 20.587 1.00 34.92 192 GLY L C 1
ATOM 5986 O O . GLY C 3 193 ? 20.202 24.715 19.770 1.00 32.71 192 GLY L O 1
ATOM 5987 N N . LEU C 3 194 ? 18.210 25.702 20.301 1.00 34.15 193 LEU L N 1
ATOM 5988 C CA . LEU C 3 194 ? 17.666 25.422 18.988 1.00 34.96 193 LEU L CA 1
ATOM 5989 C C . LEU C 3 194 ? 18.459 26.075 17.884 1.00 33.81 193 LEU L C 1
ATOM 5990 O O . LEU C 3 194 ? 18.900 25.405 16.934 1.00 33.75 193 LEU L O 1
ATOM 5995 N N . ILE C 3 195 ? 18.656 27.387 18.012 1.00 34.18 194 ILE L N 1
ATOM 5996 C CA . ILE C 3 195 ? 19.380 28.183 17.022 1.00 33.61 194 ILE L CA 1
ATOM 5997 C C . ILE C 3 195 ? 20.790 27.618 16.822 1.00 33.46 194 ILE L C 1
ATOM 5998 O O . ILE C 3 195 ? 21.229 27.459 15.662 1.00 33.74 194 ILE L O 1
ATOM 6003 N N . LEU C 3 196 ? 21.502 27.319 17.909 1.00 33.36 195 LEU L N 1
ATOM 6004 C CA . LEU C 3 196 ? 22.858 26.789 17.794 1.00 33.36 195 LEU L CA 1
ATOM 6005 C C . LEU C 3 196 ? 22.848 25.431 17.123 1.00 32.53 195 LEU L C 1
ATOM 6006 O O . LEU C 3 196 ? 23.760 25.112 16.338 1.00 33.05 195 LEU L O 1
ATOM 6011 N N . SER C 3 197 ? 21.809 24.632 17.390 1.00 33.36 196 SER L N 1
ATOM 6012 C CA . SER C 3 197 ? 21.713 23.259 16.825 1.00 31.84 196 SER L CA 1
ATOM 6013 C C . SER C 3 197 ? 21.537 23.281 15.279 1.00 32.46 196 SER L C 1
ATOM 6014 O O . SER C 3 197 ? 21.970 22.368 14.569 1.00 33.84 196 SER L O 1
ATOM 6017 N N . VAL C 3 198 ? 20.915 24.344 14.787 1.00 33.28 197 VAL L N 1
ATOM 6018 C CA . VAL C 3 198 ? 20.674 24.519 13.361 1.00 32.52 197 VAL L CA 1
ATOM 6019 C C . VAL C 3 198 ? 21.918 25.035 12.622 1.00 34.37 197 VAL L C 1
ATOM 6020 O O . VAL C 3 198 ? 22.209 24.602 11.499 1.00 34.52 197 VAL L O 1
ATOM 6024 N N . ALA C 3 199 ? 22.623 25.969 13.241 1.00 33.90 198 ALA L N 1
ATOM 6025 C CA . ALA C 3 199 ? 23.800 26.604 12.658 1.00 34.02 198 ALA L CA 1
ATOM 6026 C C . ALA C 3 199 ? 25.059 25.791 12.890 1.00 34.20 198 ALA L C 1
ATOM 6027 O O . ALA C 3 199 ? 26.064 25.968 12.170 1.00 33.41 198 ALA L O 1
ATOM 6029 N N . ASN C 3 200 ? 25.011 24.872 13.849 1.00 34.22 199 ASN L N 1
ATOM 6030 C CA . ASN C 3 200 ? 26.145 23.994 14.221 1.00 33.45 199 ASN L CA 1
ATOM 6031 C C . ASN C 3 200 ? 25.809 22.503 14.314 1.00 34.76 199 ASN L C 1
ATOM 6032 O O . ASN C 3 200 ? 25.832 21.909 15.422 1.00 34.07 199 ASN L O 1
ATOM 6037 N N . PRO C 3 201 ? 25.464 21.892 13.173 1.00 35.56 200 PRO L N 1
ATOM 6038 C CA . PRO C 3 201 ? 25.078 20.489 13.169 1.00 37.66 200 PRO L CA 1
ATOM 6039 C C . PRO C 3 201 ? 26.200 19.535 13.465 1.00 39.52 200 PRO L C 1
ATOM 6040 O O . PRO C 3 201 ? 25.932 18.372 13.810 1.00 39.83 200 PRO L O 1
ATOM 6044 N N . GLY C 3 202 ? 27.443 19.996 13.330 1.00 41.08 201 GLY L N 1
ATOM 6045 C CA . GLY C 3 202 ? 28.604 19.165 13.633 1.00 42.54 201 GLY L CA 1
ATOM 6046 C C . GLY C 3 202 ? 29.303 18.666 12.400 1.00 44.27 201 GLY L C 1
ATOM 6047 O O . GLY C 3 202 ? 28.742 18.669 11.309 1.00 44.91 201 GLY L O 1
ATOM 6048 N N . ASP C 3 203 ? 30.549 18.246 12.575 1.00 46.08 202 ASP L N 1
ATOM 6049 C CA . ASP C 3 203 ? 31.293 17.559 11.513 1.00 47.31 202 ASP L CA 1
ATOM 6050 C C . ASP C 3 203 ? 31.309 18.378 10.223 1.00 46.73 202 ASP L C 1
ATOM 6051 O O . ASP C 3 203 ? 31.430 19.607 10.261 1.00 49.40 202 ASP L O 1
ATOM 6053 N N . GLY C 3 204 ? 31.138 17.758 9.078 1.00 45.72 203 GLY L N 1
ATOM 6054 C CA . GLY C 3 204 ? 30.958 18.574 7.868 1.00 44.32 203 GLY L CA 1
ATOM 6055 C C . GLY C 3 204 ? 29.508 18.745 7.419 1.00 42.34 203 GLY L C 1
ATOM 6056 O O . GLY C 3 204 ? 29.226 18.832 6.224 1.00 41.53 203 GLY L O 1
ATOM 6057 N N . ASP C 3 205 ? 28.578 18.771 8.356 1.00 41.06 204 ASP L N 1
ATOM 6058 C CA . ASP C 3 205 ? 27.188 18.742 7.980 1.00 39.87 204 ASP L CA 1
ATOM 6059 C C . ASP C 3 205 ? 26.668 20.105 7.616 1.00 39.03 204 ASP L C 1
ATOM 6060 O O . ASP C 3 205 ? 27.204 21.133 8.017 1.00 37.39 204 ASP L O 1
ATOM 6065 N N . LYS C 3 206 ? 25.616 20.085 6.806 1.00 37.74 205 LYS L N 1
ATOM 6066 C CA . LYS C 3 206 ? 24.987 21.291 6.332 1.00 37.93 205 LYS L CA 1
ATOM 6067 C C . LYS C 3 206 ? 24.222 21.983 7.435 1.00 36.71 205 LYS L C 1
ATOM 6068 O O . LYS C 3 206 ? 23.455 21.356 8.175 1.00 35.56 205 LYS L O 1
ATOM 6074 N N . VAL C 3 207 ? 24.368 23.301 7.473 1.00 34.73 206 VAL L N 1
ATOM 6075 C CA . VAL C 3 207 ? 23.477 24.141 8.234 1.00 34.22 206 VAL L CA 1
ATOM 6076 C C . VAL C 3 207 ? 22.041 23.822 7.821 1.00 33.67 206 VAL L C 1
ATOM 6077 O O . VAL C 3 207 ? 21.758 23.645 6.639 1.00 32.69 206 VAL L O 1
ATOM 6081 N N . LYS C 3 208 ? 21.135 23.775 8.795 1.00 33.91 207 LYS L N 1
ATOM 6082 C CA . LYS C 3 208 ? 19.744 23.475 8.509 1.00 33.83 207 LYS L CA 1
ATOM 6083 C C . LYS C 3 208 ? 18.872 24.723 8.334 1.00 34.84 207 LYS L C 1
ATOM 6084 O O . LYS C 3 208 ? 19.366 25.794 7.998 1.00 33.21 207 LYS L O 1
ATOM 6090 N N . THR C 3 209 ? 17.558 24.593 8.504 1.00 35.29 208 THR L N 1
ATOM 6091 C CA . THR C 3 209 ? 16.627 25.573 7.956 1.00 34.12 208 THR L CA 1
ATOM 6092 C C . THR C 3 209 ? 15.567 25.939 8.973 1.00 34.88 208 THR L C 1
ATOM 6093 O O . THR C 3 209 ? 15.449 25.297 9.999 1.00 34.16 208 THR L O 1
ATOM 6097 N N . ALA C 3 210 ? 14.771 26.963 8.630 1.00 35.65 209 ALA L N 1
ATOM 6098 C CA . ALA C 3 210 ? 13.551 27.341 9.377 1.00 35.87 209 ALA L CA 1
ATOM 6099 C C . ALA C 3 210 ? 12.615 26.174 9.526 1.00 35.84 209 ALA L C 1
ATOM 6100 O O . ALA C 3 210 ? 12.059 25.932 10.623 1.00 35.80 209 ALA L O 1
ATOM 6102 N N . GLU C 3 211 ? 12.464 25.411 8.453 1.00 35.63 210 GLU L N 1
ATOM 6103 C CA . GLU C 3 211 ? 11.602 24.226 8.479 1.00 35.16 210 GLU L CA 1
ATOM 6104 C C . GLU C 3 211 ? 12.074 23.165 9.474 1.00 35.87 210 GLU L C 1
ATOM 6105 O O . GLU C 3 211 ? 11.250 22.495 10.140 1.00 34.50 210 GLU L O 1
ATOM 6111 N N . HIS C 3 212 ? 13.386 22.955 9.542 1.00 35.21 211 HIS L N 1
ATOM 6112 C CA . HIS C 3 212 ? 13.968 22.038 10.535 1.00 35.33 211 HIS L CA 1
ATOM 6113 C C . HIS C 3 212 ? 13.703 22.481 11.962 1.00 35.66 211 HIS L C 1
ATOM 6114 O O . HIS C 3 212 ? 13.462 21.640 12.814 1.00 35.83 211 HIS L O 1
ATOM 6121 N N . GLU C 3 213 ? 13.762 23.791 12.259 1.00 36.11 212 GLU L N 1
ATOM 6122 C CA . GLU C 3 213 ? 13.423 24.297 13.614 1.00 36.87 212 GLU L CA 1
ATOM 6123 C C . GLU C 3 213 ? 12.011 23.942 14.020 1.00 37.57 212 GLU L C 1
ATOM 6124 O O . GLU C 3 213 ? 11.763 23.456 15.135 1.00 38.50 212 GLU L O 1
ATOM 6130 N N . ASN C 3 214 ? 11.062 24.139 13.099 1.00 35.94 213 ASN L N 1
ATOM 6131 C CA . ASN C 3 214 ? 9.691 23.845 13.410 1.00 35.81 213 ASN L CA 1
ATOM 6132 C C . ASN C 3 214 ? 9.454 22.357 13.509 1.00 34.56 213 ASN L C 1
ATOM 6133 O O . ASN C 3 214 ? 8.693 21.919 14.383 1.00 34.55 213 ASN L O 1
ATOM 6138 N N . GLN C 3 215 ? 10.134 21.573 12.683 1.00 32.47 214 GLN L N 1
ATOM 6139 C CA . GLN C 3 215 ? 10.007 20.131 12.760 1.00 33.18 214 GLN L CA 1
ATOM 6140 C C . GLN C 3 215 ? 10.471 19.586 14.107 1.00 33.13 214 GLN L C 1
ATOM 6141 O O . GLN C 3 215 ? 9.836 18.682 14.671 1.00 35.18 214 GLN L O 1
ATOM 6147 N N . TYR C 3 216 ? 11.571 20.126 14.616 1.00 33.20 215 TYR L N 1
ATOM 6148 C CA . TYR C 3 216 ? 12.145 19.636 15.866 1.00 32.65 215 TYR L CA 1
ATOM 6149 C C . TYR C 3 216 ? 11.123 19.701 17.026 1.00 33.11 215 TYR L C 1
ATOM 6150 O O . TYR C 3 216 ? 10.833 18.697 17.659 1.00 33.33 215 TYR L O 1
ATOM 6159 N N . PHE C 3 217 ? 10.539 20.858 17.243 1.00 33.27 216 PHE L N 1
ATOM 6160 C CA . PHE C 3 217 ? 9.562 21.046 18.323 1.00 34.61 216 PHE L CA 1
ATOM 6161 C C . PHE C 3 217 ? 8.227 20.421 18.035 1.00 34.17 216 PHE L C 1
ATOM 6162 O O . PHE C 3 217 ? 7.608 19.867 18.953 1.00 34.32 216 PHE L O 1
ATOM 6170 N N . ARG C 3 218 ? 7.799 20.377 16.779 1.00 33.74 217 ARG L N 1
ATOM 6171 C CA . ARG C 3 218 ? 6.586 19.630 16.475 1.00 34.20 217 ARG L CA 1
ATOM 6172 C C . ARG C 3 218 ? 6.777 18.157 16.823 1.00 33.43 217 ARG L C 1
ATOM 6173 O O . ARG C 3 218 ? 5.871 17.519 17.413 1.00 35.14 217 ARG L O 1
ATOM 6181 N N . ASP C 3 219 ? 7.954 17.615 16.527 1.00 32.16 218 ASP L N 1
ATOM 6182 C CA . ASP C 3 219 ? 8.219 16.184 16.823 1.00 32.57 218 ASP L CA 1
ATOM 6183 C C . ASP C 3 219 ? 8.270 15.965 18.345 1.00 32.24 218 ASP L C 1
ATOM 6184 O O . ASP C 3 219 ? 7.649 15.036 18.888 1.00 31.78 218 ASP L O 1
ATOM 6189 N N . VAL C 3 220 ? 8.987 16.826 19.055 1.00 31.25 219 VAL L N 1
ATOM 6190 C CA . VAL C 3 220 ? 9.244 16.567 20.476 1.00 32.32 219 VAL L CA 1
ATOM 6191 C C . VAL C 3 220 ? 8.029 16.865 21.361 1.00 33.67 219 VAL L C 1
ATOM 6192 O O . VAL C 3 220 ? 7.733 16.085 22.265 1.00 32.71 219 VAL L O 1
ATOM 6196 N N . VAL C 3 221 ? 7.346 17.993 21.142 1.00 33.13 220 VAL L N 1
ATOM 6197 C CA . VAL C 3 221 ? 6.169 18.352 21.962 1.00 33.49 220 VAL L CA 1
ATOM 6198 C C . VAL C 3 221 ? 4.828 18.543 21.202 1.00 33.36 220 VAL L C 1
ATOM 6199 O O . VAL C 3 221 ? 3.793 18.853 21.834 1.00 33.46 220 VAL L O 1
ATOM 6203 N N . GLY C 3 222 ? 4.838 18.448 19.882 1.00 32.23 221 GLY L N 1
ATOM 6204 C CA . GLY C 3 222 ? 3.603 18.520 19.132 1.00 32.28 221 GLY L CA 1
ATOM 6205 C C . GLY C 3 222 ? 3.182 19.926 18.746 1.00 32.19 221 GLY L C 1
ATOM 6206 O O . GLY C 3 222 ? 2.097 20.113 18.172 1.00 32.96 221 GLY L O 1
ATOM 6207 N N . TYR C 3 223 ? 4.071 20.882 18.958 1.00 31.58 222 TYR L N 1
ATOM 6208 C CA . TYR C 3 223 ? 3.804 22.281 18.672 1.00 33.05 222 TYR L CA 1
ATOM 6209 C C . TYR C 3 223 ? 5.110 23.036 18.535 1.00 34.38 222 TYR L C 1
ATOM 6210 O O . TYR C 3 223 ? 6.028 22.805 19.339 1.00 35.68 222 TYR L O 1
ATOM 6219 N N . SER C 3 224 ? 5.212 23.909 17.513 1.00 35.23 223 SER L N 1
ATOM 6220 C CA . SER C 3 224 ? 6.304 24.866 17.390 1.00 35.39 223 SER L CA 1
ATOM 6221 C C . SER C 3 224 ? 5.754 26.284 17.301 1.00 35.68 223 SER L C 1
ATOM 6222 O O . SER C 3 224 ? 4.940 26.567 16.413 1.00 38.39 223 SER L O 1
ATOM 6225 N N . ILE C 3 225 ? 6.175 27.176 18.186 1.00 36.19 224 ILE L N 1
ATOM 6226 C CA . ILE C 3 225 ? 5.564 28.523 18.252 1.00 36.86 224 ILE L CA 1
ATOM 6227 C C . ILE C 3 225 ? 6.023 29.415 17.079 1.00 37.67 224 ILE L C 1
ATOM 6228 O O . ILE C 3 225 ? 5.259 30.256 16.623 1.00 37.33 224 ILE L O 1
ATOM 6233 N N . GLY C 3 226 ? 7.252 29.197 16.576 1.00 37.64 225 GLY L N 1
ATOM 6234 C CA . GLY C 3 226 ? 7.728 29.946 15.440 1.00 37.17 225 GLY L CA 1
ATOM 6235 C C . GLY C 3 226 ? 8.822 30.927 15.785 1.00 37.51 225 GLY L C 1
ATOM 6236 O O . GLY C 3 226 ? 9.065 31.260 16.952 1.00 35.27 225 GLY L O 1
ATOM 6237 N N . ALA C 3 227 ? 9.515 31.388 14.744 1.00 35.76 226 ALA L N 1
ATOM 6238 C CA . ALA C 3 227 ? 10.803 32.002 14.937 1.00 36.13 226 ALA L CA 1
ATOM 6239 C C . ALA C 3 227 ? 10.633 33.463 15.414 1.00 36.52 226 ALA L C 1
ATOM 6240 O O . ALA C 3 227 ? 11.371 33.894 16.281 1.00 37.41 226 ALA L O 1
ATOM 6242 N N . LEU C 3 228 ? 9.655 34.200 14.902 1.00 34.89 227 LEU L N 1
ATOM 6243 C CA . LEU C 3 228 ? 9.408 35.571 15.435 1.00 35.89 227 LEU L CA 1
ATOM 6244 C C . LEU C 3 228 ? 8.707 35.467 16.822 1.00 36.05 227 LEU L C 1
ATOM 6245 O O . LEU C 3 228 ? 9.048 36.131 17.787 1.00 36.41 227 LEU L O 1
ATOM 6250 N N . SER C 3 229 ? 7.806 34.505 16.907 1.00 35.23 228 SER L N 1
ATOM 6251 C CA . SER C 3 229 ? 6.952 34.394 18.055 1.00 37.07 228 SER L CA 1
ATOM 6252 C C . SER C 3 229 ? 7.658 33.989 19.322 1.00 36.51 228 SER L C 1
ATOM 6253 O O . SER C 3 229 ? 7.157 34.328 20.416 1.00 36.29 228 SER L O 1
ATOM 6256 N N . ILE C 3 230 ? 8.748 33.224 19.214 1.00 35.08 229 ILE L N 1
ATOM 6257 C CA . ILE C 3 230 ? 9.547 32.883 20.419 1.00 34.70 229 ILE L CA 1
ATOM 6258 C C . ILE C 3 230 ? 10.198 34.089 21.056 1.00 35.42 229 ILE L C 1
ATOM 6259 O O . ILE C 3 230 ? 10.455 34.119 22.276 1.00 36.62 229 ILE L O 1
ATOM 6264 N N . HIS C 3 231 ? 10.474 35.096 20.260 1.00 34.89 230 HIS L N 1
ATOM 6265 C CA . HIS C 3 231 ? 11.043 36.351 20.750 1.00 33.70 230 HIS L CA 1
ATOM 6266 C C . HIS C 3 231 ? 10.000 37.201 21.495 1.00 34.63 230 HIS L C 1
ATOM 6267 O O . HIS C 3 231 ? 10.262 37.680 22.609 1.00 33.91 230 HIS L O 1
ATOM 6274 N N . ARG C 3 232 ? 8.797 37.270 20.963 1.00 34.45 231 ARG L N 1
ATOM 6275 C CA . ARG C 3 232 ? 7.696 37.906 21.702 1.00 35.14 231 ARG L CA 1
ATOM 6276 C C . ARG C 3 232 ? 7.380 37.140 22.987 1.00 36.03 231 ARG L C 1
ATOM 6277 O O . ARG C 3 232 ? 7.094 37.735 24.024 1.00 37.09 231 ARG L O 1
ATOM 6285 N N . LEU C 3 233 ? 7.393 35.809 22.918 1.00 34.72 232 LEU L N 1
ATOM 6286 C CA . LEU C 3 233 ? 7.115 35.015 24.093 1.00 34.90 232 LEU L CA 1
ATOM 6287 C C . LEU C 3 233 ? 8.181 35.195 25.154 1.00 34.91 232 LEU L C 1
ATOM 6288 O O . LEU C 3 233 ? 7.858 35.330 26.329 1.00 34.66 232 LEU L O 1
ATOM 6293 N N . GLY C 3 234 ? 9.461 35.183 24.793 1.00 34.28 233 GLY L N 1
ATOM 6294 C CA . GLY C 3 234 ? 10.486 35.364 25.763 1.00 34.45 233 GLY L CA 1
ATOM 6295 C C . GLY C 3 234 ? 10.396 36.722 26.449 1.00 35.90 233 GLY L C 1
ATOM 6296 O O . GLY C 3 234 ? 10.615 36.797 27.651 1.00 36.88 233 GLY L O 1
ATOM 6297 N N . LEU C 3 235 ? 10.094 37.769 25.693 1.00 35.35 234 LEU L N 1
ATOM 6298 C CA . LEU C 3 235 ? 9.876 39.088 26.283 1.00 35.65 234 LEU L CA 1
ATOM 6299 C C . LEU C 3 235 ? 8.670 39.102 27.257 1.00 36.32 234 LEU L C 1
ATOM 6300 O O . LEU C 3 235 ? 8.720 39.724 28.349 1.00 35.78 234 LEU L O 1
ATOM 6305 N N . PHE C 3 236 ? 7.627 38.372 26.889 1.00 34.86 235 PHE L N 1
ATOM 6306 C CA . PHE C 3 236 ? 6.416 38.271 27.734 1.00 35.42 235 PHE L CA 1
ATOM 6307 C C . PHE C 3 236 ? 6.715 37.536 29.033 1.00 36.31 235 PHE L C 1
ATOM 6308 O O . PHE C 3 236 ? 6.358 37.988 30.131 1.00 34.94 235 PHE L O 1
ATOM 6316 N N . LEU C 3 237 ? 7.364 36.373 28.905 1.00 35.20 236 LEU L N 1
ATOM 6317 C CA . LEU C 3 237 ? 7.718 35.591 30.066 1.00 36.56 236 LEU L CA 1
ATOM 6318 C C . LEU C 3 237 ? 8.620 36.328 31.027 1.00 36.32 236 LEU L C 1
ATOM 6319 O O . LEU C 3 237 ? 8.381 36.359 32.262 1.00 36.35 236 LEU L O 1
ATOM 6324 N N . ALA C 3 238 ? 9.700 36.880 30.509 1.00 35.78 237 ALA L N 1
ATOM 6325 C CA . ALA C 3 238 ? 10.630 37.594 31.341 1.00 35.83 237 ALA L CA 1
ATOM 6326 C C . ALA C 3 238 ? 9.933 38.777 32.023 1.00 36.05 237 ALA L C 1
ATOM 6327 O O . ALA C 3 238 ? 10.008 38.941 33.262 1.00 35.99 237 ALA L O 1
ATOM 6329 N N . SER C 3 239 ? 9.221 39.582 31.264 1.00 36.22 238 SER L N 1
ATOM 6330 C CA . SER C 3 239 ? 8.562 40.764 31.809 1.00 36.67 238 SER L CA 1
ATOM 6331 C C . SER C 3 239 ? 7.619 40.370 32.948 1.00 36.84 238 SER L C 1
ATOM 6332 O O . SER C 3 239 ? 7.573 41.066 33.959 1.00 37.44 238 SER L O 1
ATOM 6335 N N . ASN C 3 240 ? 6.904 39.245 32.783 1.00 37.62 239 ASN L N 1
ATOM 6336 C CA . ASN C 3 240 ? 5.885 38.844 33.759 1.00 37.25 239 ASN L CA 1
ATOM 6337 C C . ASN C 3 240 ? 6.445 38.325 35.075 1.00 36.27 239 ASN L C 1
ATOM 6338 O O . ASN C 3 240 ? 5.696 38.205 36.045 1.00 36.25 239 ASN L O 1
ATOM 6343 N N . ILE C 3 241 ? 7.758 38.089 35.132 1.00 35.42 240 ILE L N 1
ATOM 6344 C CA . ILE C 3 241 ? 8.448 37.824 36.397 1.00 36.18 240 ILE L CA 1
ATOM 6345 C C . ILE C 3 241 ? 8.120 38.949 37.359 1.00 37.33 240 ILE L C 1
ATOM 6346 O O . ILE C 3 241 ? 7.685 38.729 38.509 1.00 38.59 240 ILE L O 1
ATOM 6351 N N . PHE C 3 242 ? 8.328 40.181 36.908 1.00 36.35 241 PHE L N 1
ATOM 6352 C CA . PHE C 3 242 ? 8.062 41.346 37.722 1.00 36.19 241 PHE L CA 1
ATOM 6353 C C . PHE C 3 242 ? 6.673 41.862 37.636 1.00 37.13 241 PHE L C 1
ATOM 6354 O O . PHE C 3 242 ? 6.127 42.318 38.636 1.00 39.00 241 PHE L O 1
ATOM 6362 N N . LEU C 3 243 ? 6.038 41.825 36.466 1.00 36.66 242 LEU L N 1
ATOM 6363 C CA . LEU C 3 243 ? 4.735 42.344 36.351 1.00 37.18 242 LEU L CA 1
ATOM 6364 C C . LEU C 3 243 ? 3.730 41.607 37.253 1.00 37.92 242 LEU L C 1
ATOM 6365 O O . LEU C 3 243 ? 2.827 42.243 37.769 1.00 38.71 242 LEU L O 1
ATOM 6370 N N . THR C 3 244 ? 3.879 40.288 37.448 1.00 37.14 243 THR L N 1
ATOM 6371 C CA . THR C 3 244 ? 3.048 39.588 38.390 1.00 37.44 243 THR L CA 1
ATOM 6372 C C . THR C 3 244 ? 3.598 39.656 39.822 1.00 36.59 243 THR L C 1
ATOM 6373 O O . THR C 3 244 ? 2.849 39.840 40.765 1.00 38.25 243 THR L O 1
ATOM 6377 N N . GLY C 3 245 ? 4.897 39.581 39.980 1.00 35.70 244 GLY L N 1
ATOM 6378 C CA . GLY C 3 245 ? 5.521 39.674 41.310 1.00 35.94 244 GLY L CA 1
ATOM 6379 C C . GLY C 3 245 ? 5.176 40.934 42.053 1.00 36.92 244 GLY L C 1
ATOM 6380 O O . GLY C 3 245 ? 4.963 40.939 43.267 1.00 37.31 244 GLY L O 1
ATOM 6381 N N . ALA C 3 246 ? 5.134 42.025 41.322 1.00 36.28 245 ALA L N 1
ATOM 6382 C CA . ALA C 3 246 ? 4.836 43.316 41.917 1.00 36.99 245 ALA L CA 1
ATOM 6383 C C . ALA C 3 246 ? 3.528 43.299 42.717 1.00 37.15 245 ALA L C 1
ATOM 6384 O O . ALA C 3 246 ? 3.404 43.987 43.765 1.00 36.05 245 ALA L O 1
ATOM 6386 N N . PHE C 3 247 ? 2.536 42.548 42.248 1.00 37.21 246 PHE L N 1
ATOM 6387 C CA . PHE C 3 247 ? 1.307 42.415 42.996 1.00 37.76 246 PHE L CA 1
ATOM 6388 C C . PHE C 3 247 ? 1.518 41.689 44.324 1.00 37.65 246 PHE L C 1
ATOM 6389 O O . PHE C 3 247 ? 0.903 42.043 45.334 1.00 36.21 246 P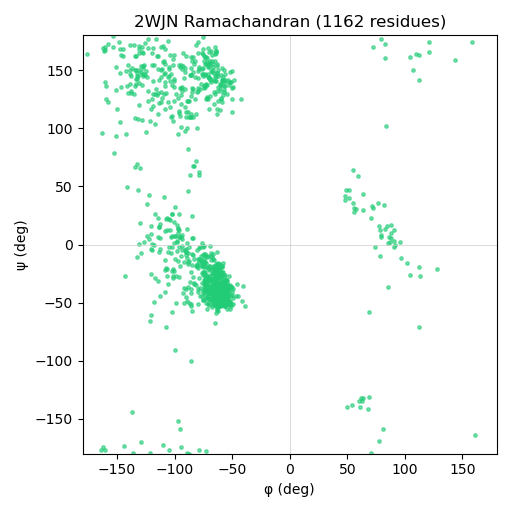HE L O 1
ATOM 6397 N N . GLY C 3 248 ? 2.285 40.595 44.308 1.00 37.16 247 GLY L N 1
ATOM 6398 C CA . GLY C 3 248 ? 2.612 39.949 45.556 1.00 37.21 247 GLY L CA 1
ATOM 6399 C C . GLY C 3 248 ? 3.399 40.764 46.574 1.00 37.96 247 GLY L C 1
ATOM 6400 O O . GLY C 3 248 ? 3.208 40.571 47.793 1.00 38.22 247 GLY L O 1
ATOM 6401 N N . THR C 3 249 ? 4.248 41.675 46.089 1.00 36.92 248 THR L N 1
ATOM 6402 C CA . THR C 3 249 ? 5.088 42.527 46.941 1.00 35.89 248 THR L CA 1
ATOM 6403 C C . THR C 3 249 ? 4.206 43.618 47.552 1.00 35.49 248 THR L C 1
ATOM 6404 O O . THR C 3 249 ? 4.218 43.850 48.767 1.00 35.14 248 THR L O 1
ATOM 6408 N N . ILE C 3 250 ? 3.411 44.239 46.715 1.00 34.88 249 ILE L N 1
ATOM 6409 C CA . ILE C 3 250 ? 2.631 45.408 47.129 1.00 35.95 249 ILE L CA 1
ATOM 6410 C C . ILE C 3 250 ? 1.493 44.964 48.066 1.00 34.64 249 ILE L C 1
ATOM 6411 O O . ILE C 3 250 ? 1.078 45.689 48.927 1.00 33.09 249 ILE L O 1
ATOM 6416 N N . ALA C 3 251 ? 1.042 43.728 47.947 1.00 32.09 250 ALA L N 1
ATOM 6417 C CA . ALA C 3 251 ? -0.004 43.213 48.815 1.00 33.71 250 ALA L CA 1
ATOM 6418 C C . ALA C 3 251 ? 0.413 43.002 50.278 1.00 33.72 250 ALA L C 1
ATOM 6419 O O . ALA C 3 251 ? -0.432 43.016 51.185 1.00 35.66 250 ALA L O 1
ATOM 6421 N N . SER C 3 252 ? 1.685 42.691 50.470 1.00 34.13 251 SER L N 1
ATOM 6422 C CA . SER C 3 252 ? 2.228 42.197 51.727 1.00 34.91 251 SER L CA 1
ATOM 6423 C C . SER C 3 252 ? 2.462 43.350 52.641 1.00 35.50 251 SER L C 1
ATOM 6424 O O . SER C 3 252 ? 3.453 44.059 52.504 1.00 36.13 251 SER L O 1
ATOM 6427 N N . GLY C 3 253 ? 1.536 43.550 53.583 1.00 35.59 252 GLY L N 1
ATOM 6428 C CA . GLY C 3 253 ? 1.542 44.680 54.506 1.00 35.11 252 GLY L CA 1
ATOM 6429 C C . GLY C 3 253 ? 0.361 45.570 54.183 1.00 34.18 252 GLY L C 1
ATOM 6430 O O . GLY C 3 253 ? -0.604 45.599 54.953 1.00 32.63 252 GLY L O 1
ATOM 6431 N N . PRO C 3 254 ? 0.399 46.285 53.040 1.00 34.74 253 PRO L N 1
ATOM 6432 C CA . PRO C 3 254 ? -0.725 47.197 52.736 1.00 35.41 253 PRO L CA 1
ATOM 6433 C C . PRO C 3 254 ? -2.115 46.567 52.536 1.00 36.53 253 PRO L C 1
ATOM 6434 O O . PRO C 3 254 ? -3.099 47.209 52.841 1.00 36.16 253 PRO L O 1
ATOM 6438 N N . PHE C 3 255 ? -2.183 45.307 52.072 1.00 36.01 254 PHE L N 1
ATOM 6439 C CA . PHE C 3 255 ? -3.459 44.654 51.745 1.00 36.80 254 PHE L CA 1
ATOM 6440 C C . PHE C 3 255 ? -3.575 43.271 52.368 1.00 37.07 254 PHE L C 1
ATOM 6441 O O . PHE C 3 255 ? -4.601 42.619 52.232 1.00 38.36 254 PHE L O 1
ATOM 6449 N N . TRP C 3 256 ? -2.552 42.868 53.109 1.00 36.32 255 TRP L N 1
ATOM 6450 C CA . TRP C 3 256 ? -2.556 41.559 53.783 1.00 34.91 255 TRP L CA 1
ATOM 6451 C C . TRP C 3 256 ? -1.564 41.594 54.946 1.00 35.51 255 TRP L C 1
ATOM 6452 O O . TRP C 3 256 ? -0.389 41.849 54.738 1.00 36.15 255 TRP L O 1
ATOM 6463 N N . THR C 3 257 ? -2.031 41.318 56.156 1.00 36.26 256 THR L N 1
ATOM 6464 C CA . THR C 3 257 ? -1.154 41.293 57.357 1.00 35.47 256 THR L CA 1
ATOM 6465 C C . THR C 3 257 ? -0.954 39.967 57.998 1.00 36.63 256 THR L C 1
ATOM 6466 O O . THR C 3 257 ? -0.138 39.845 58.935 1.00 36.59 256 THR L O 1
ATOM 6470 N N . ARG C 3 258 ? -1.633 38.954 57.491 1.00 35.35 257 ARG L N 1
ATOM 6471 C CA . ARG C 3 258 ? -1.486 37.608 58.021 1.00 35.97 257 ARG L CA 1
ATOM 6472 C C . ARG C 3 258 ? -0.373 36.878 57.313 1.00 36.24 257 ARG L C 1
ATOM 6473 O O . ARG C 3 258 ? 0.240 37.414 56.407 1.00 36.80 257 ARG L O 1
ATOM 6481 N N . GLY C 3 259 ? -0.143 35.626 57.695 1.00 34.52 258 GLY L N 1
ATOM 6482 C CA . GLY C 3 259 ? 0.752 34.823 56.948 1.00 35.36 258 GLY L CA 1
ATOM 6483 C C . GLY C 3 259 ? 0.189 34.479 55.589 1.00 35.00 258 GLY L C 1
ATOM 6484 O O . GLY C 3 259 ? -1.030 34.461 55.399 1.00 34.90 258 GLY L O 1
ATOM 6485 N N . TRP C 3 260 ? 1.055 34.139 54.632 1.00 33.90 259 TRP L N 1
ATOM 6486 C CA . TRP C 3 260 ? 0.536 33.873 53.276 1.00 32.83 259 TRP L CA 1
ATOM 6487 C C . TRP C 3 260 ? -0.198 32.580 53.163 1.00 32.57 259 TRP L C 1
ATOM 6488 O O . TRP C 3 260 ? -1.181 32.503 52.437 1.00 33.96 259 TRP L O 1
ATOM 6499 N N . PRO C 3 261 ? 0.254 31.553 53.864 1.00 32.02 260 PRO L N 1
ATOM 6500 C CA . PRO C 3 261 ? -0.534 30.307 53.748 1.00 31.86 260 PRO L CA 1
ATOM 6501 C C . PRO C 3 261 ? -2.043 30.465 54.122 1.00 33.71 260 PRO L C 1
ATOM 6502 O O . PRO C 3 261 ? -2.909 29.884 53.467 1.00 33.47 260 PRO L O 1
ATOM 6506 N N . GLU C 3 262 ? -2.336 31.296 55.129 1.00 34.30 261 GLU L N 1
ATOM 6507 C CA . GLU C 3 262 ? -3.706 31.575 55.579 1.00 34.10 261 GLU L CA 1
ATOM 6508 C C . GLU C 3 262 ? -4.584 32.238 54.506 1.00 35.09 261 GLU L C 1
ATOM 6509 O O . GLU C 3 262 ? -5.807 32.071 54.520 1.00 33.22 261 GLU L O 1
ATOM 6515 N N . TRP C 3 263 ? -3.960 32.929 53.555 1.00 35.22 262 TRP L N 1
ATOM 6516 C CA . TRP C 3 263 ? -4.683 33.541 52.452 1.00 36.26 262 TRP L CA 1
ATOM 6517 C C . TRP C 3 263 ? -5.481 32.495 51.692 1.00 36.31 262 TRP L C 1
ATOM 6518 O O . TRP C 3 263 ? -6.591 32.759 51.234 1.00 36.44 262 TRP L O 1
ATOM 6529 N N . TRP C 3 264 ? -4.965 31.270 51.663 1.00 35.98 263 TRP L N 1
ATOM 6530 C CA . TRP C 3 264 ? -5.595 30.177 50.924 1.00 36.33 263 TRP L CA 1
ATOM 6531 C C . TRP C 3 264 ? -6.860 29.614 51.612 1.00 36.93 263 TRP L C 1
ATOM 6532 O O . TRP C 3 264 ? -7.555 28.763 51.022 1.00 36.58 263 TRP L O 1
ATOM 6543 N N . GLY C 3 265 ? -7.142 30.049 52.837 1.00 36.64 264 GLY L N 1
ATOM 6544 C CA . GLY C 3 265 ? -8.445 29.841 53.477 1.00 37.55 264 GLY L CA 1
ATOM 6545 C C . GLY C 3 265 ? -9.650 30.298 52.650 1.00 39.40 264 GLY L C 1
ATOM 6546 O O . GLY C 3 265 ? -10.748 29.752 52.833 1.00 39.82 264 GLY L O 1
ATOM 6547 N N . TRP C 3 266 ? -9.485 31.294 51.751 1.00 40.96 265 TRP L N 1
ATOM 6548 C CA . TRP C 3 266 ? -10.548 31.645 50.772 1.00 42.33 265 TRP L CA 1
ATOM 6549 C C . TRP C 3 266 ? -11.058 30.405 50.042 1.00 41.60 265 TRP L C 1
ATOM 6550 O O . TRP C 3 266 ? -12.261 30.286 49.749 1.00 42.60 265 TRP L O 1
ATOM 6561 N N . TRP C 3 267 ? -10.156 29.480 49.749 1.00 40.78 266 TRP L N 1
ATOM 6562 C CA . TRP C 3 267 ? -10.475 28.241 49.056 1.00 39.32 266 TRP L CA 1
ATOM 6563 C C . TRP C 3 267 ? -10.795 27.135 50.051 1.00 39.01 266 TRP L C 1
ATOM 6564 O O . TRP C 3 267 ? -11.830 26.475 49.947 1.00 37.64 266 TRP L O 1
ATOM 6575 N N . LEU C 3 268 ? -9.914 26.936 51.038 1.00 36.92 267 LEU L N 1
ATOM 6576 C CA . LEU C 3 268 ? -10.013 25.790 51.916 1.00 36.27 267 LEU L CA 1
ATOM 6577 C C . LEU C 3 268 ? -11.271 25.845 52.808 1.00 36.41 267 LEU L C 1
ATOM 6578 O O . LEU C 3 268 ? -11.861 24.821 53.140 1.00 34.97 267 LEU L O 1
ATOM 6583 N N . ASP C 3 269 ? -11.674 27.068 53.177 1.00 36.05 268 ASP L N 1
ATOM 6584 C CA . ASP C 3 269 ? -12.674 27.264 54.206 1.00 36.84 268 ASP L CA 1
ATOM 6585 C C . ASP C 3 269 ? -14.082 27.455 53.624 1.00 37.51 268 ASP L C 1
ATOM 6586 O O . ASP C 3 269 ? -15.024 27.695 54.372 1.00 38.07 268 ASP L O 1
ATOM 6591 N N . ILE C 3 270 ? -14.250 27.295 52.327 1.00 38.43 269 ILE L N 1
ATOM 6592 C CA . ILE C 3 270 ? -15.605 27.352 51.734 1.00 39.73 269 ILE L CA 1
ATOM 6593 C C . ILE C 3 270 ? -16.565 26.427 52.518 1.00 40.36 269 ILE L C 1
ATOM 6594 O O . ILE C 3 270 ? -16.260 25.252 52.755 1.00 40.04 269 ILE L O 1
ATOM 6599 N N . PRO C 3 271 ? -17.705 26.963 53.022 1.00 41.70 270 PRO L N 1
ATOM 6600 C CA . PRO C 3 271 ? -18.519 26.096 53.886 1.00 41.60 270 PRO L CA 1
ATOM 6601 C C . PRO C 3 271 ? -18.950 24.740 53.297 1.00 41.94 270 PRO L C 1
ATOM 6602 O O . PRO C 3 271 ? -19.026 23.747 54.015 1.00 40.49 270 PRO L O 1
ATOM 6606 N N . PHE C 3 272 ? -19.219 24.658 52.011 1.00 42.43 271 PHE L N 1
ATOM 6607 C CA . PHE C 3 272 ? -19.835 23.433 51.573 1.00 43.33 271 PHE L CA 1
ATOM 6608 C C . PHE C 3 272 ? -18.865 22.211 51.571 1.00 42.35 271 PHE L C 1
ATOM 6609 O O . PHE C 3 272 ? -19.331 21.056 51.616 1.00 40.71 271 PHE L O 1
ATOM 6617 N N . TRP C 3 273 ? -17.545 22.442 51.563 1.00 41.08 272 TRP L N 1
ATOM 6618 C CA . TRP C 3 273 ? -16.614 21.320 51.757 1.00 40.95 272 TRP L CA 1
ATOM 6619 C C . TRP C 3 273 ? -15.801 21.330 53.055 1.00 41.03 272 TRP L C 1
ATOM 6620 O O . TRP C 3 273 ? -14.929 20.481 53.241 1.00 40.28 272 TRP L O 1
ATOM 6631 N N . SER C 3 274 ? -16.091 22.283 53.938 1.00 41.23 273 SER L N 1
ATOM 6632 C CA . SER C 3 274 ? -15.425 22.344 55.259 1.00 41.74 273 SER L CA 1
ATOM 6633 C C . SER C 3 274 ? -15.953 21.345 56.293 1.00 42.24 273 SER L C 1
ATOM 6634 O O . SER C 3 274 ? -15.278 21.106 57.315 1.00 42.42 273 SER L O 1
ATOM 6638 N N . ALA D 4 2 ? 4.308 52.445 15.128 1.00 45.01 1 ALA M N 1
ATOM 6639 C CA . ALA D 4 2 ? 4.745 51.181 15.804 1.00 44.51 1 ALA M CA 1
ATOM 6640 C C . ALA D 4 2 ? 4.629 50.057 14.823 1.00 43.63 1 ALA M C 1
ATOM 6641 O O . ALA D 4 2 ? 3.895 50.173 13.842 1.00 44.43 1 ALA M O 1
ATOM 6643 N N . ASP D 4 3 ? 5.369 48.981 15.082 1.00 41.82 2 ASP M N 1
ATOM 6644 C CA . ASP D 4 3 ? 5.286 47.773 14.269 1.00 40.58 2 ASP M CA 1
ATOM 6645 C C . ASP D 4 3 ? 4.241 46.881 14.896 1.00 39.59 2 ASP M C 1
ATOM 6646 O O . ASP D 4 3 ? 4.517 46.152 15.835 1.00 38.10 2 ASP M O 1
ATOM 6651 N N . TYR D 4 4 ? 3.025 46.927 14.365 1.00 38.84 3 TYR M N 1
ATOM 6652 C CA . TYR D 4 4 ? 1.960 46.128 14.937 1.00 39.05 3 TYR M CA 1
ATOM 6653 C C . TYR D 4 4 ? 2.232 44.640 14.815 1.00 37.32 3 TYR M C 1
ATOM 6654 O O . TYR D 4 4 ? 1.726 43.845 15.601 1.00 36.44 3 TYR M O 1
ATOM 6663 N N . GLN D 4 5 ? 2.992 44.239 13.808 1.00 35.51 4 GLN M N 1
ATOM 6664 C CA . GLN D 4 5 ? 3.375 42.811 13.714 1.00 34.80 4 GLN M CA 1
ATOM 6665 C C . GLN D 4 5 ? 4.108 42.277 14.936 1.00 35.60 4 GLN M C 1
ATOM 6666 O O . GLN D 4 5 ? 4.087 41.059 15.197 1.00 35.37 4 GLN M O 1
ATOM 6672 N N . THR D 4 6 ? 4.820 43.139 15.656 1.00 35.49 5 THR M N 1
ATOM 6673 C CA . THR D 4 6 ? 5.544 42.704 16.883 1.00 35.57 5 THR M CA 1
ATOM 6674 C C . THR D 4 6 ? 4.568 42.396 18.017 1.00 36.28 5 THR M C 1
ATOM 6675 O O . THR D 4 6 ? 4.931 41.646 18.928 1.00 36.39 5 THR M O 1
ATOM 6679 N N . ILE D 4 7 ? 3.348 42.925 17.917 1.00 36.10 6 ILE M N 1
ATOM 6680 C CA . ILE D 4 7 ? 2.248 42.668 18.878 1.00 35.93 6 ILE M CA 1
ATOM 6681 C C . ILE D 4 7 ? 1.461 41.401 18.541 1.00 36.02 6 ILE M C 1
ATOM 6682 O O . ILE D 4 7 ? 1.286 40.530 19.395 1.00 36.32 6 ILE M O 1
ATOM 6687 N N . TYR D 4 8 ? 1.010 41.277 17.288 1.00 35.77 7 TYR M N 1
ATOM 6688 C CA . TYR D 4 8 ? 0.302 40.090 16.824 1.00 36.51 7 TYR M CA 1
ATOM 6689 C C . TYR D 4 8 ? 0.351 40.076 15.290 1.00 35.99 7 TYR M C 1
ATOM 6690 O O . TYR D 4 8 ? 0.609 41.096 14.674 1.00 36.36 7 TYR M O 1
ATOM 6699 N N . THR D 4 9 ? 0.014 38.944 14.692 1.00 36.07 8 THR M N 1
ATOM 6700 C CA . THR D 4 9 ? -0.046 38.809 13.220 1.00 34.58 8 THR M CA 1
ATOM 6701 C C . THR D 4 9 ? -1.367 39.345 12.674 1.00 35.07 8 THR M C 1
ATOM 6702 O O . THR D 4 9 ? -2.435 38.780 12.911 1.00 34.35 8 THR M O 1
ATOM 6706 N N . GLN D 4 10 ? -1.288 40.442 11.934 1.00 34.57 9 GLN M N 1
ATOM 6707 C CA . GLN D 4 10 ? -2.470 41.113 11.451 1.00 34.35 9 GLN M CA 1
ATOM 6708 C C . GLN D 4 10 ? -3.204 40.266 10.405 1.00 33.46 9 GLN M C 1
ATOM 6709 O O . GLN D 4 10 ? -4.454 40.210 10.365 1.00 33.27 9 GLN M O 1
ATOM 6715 N N . ILE D 4 11 ? -2.415 39.627 9.525 1.00 32.89 10 ILE M N 1
ATOM 6716 C CA . ILE D 4 11 ? -2.930 38.813 8.422 1.00 32.72 10 ILE M CA 1
ATOM 6717 C C . ILE D 4 11 ? -2.215 37.491 8.409 1.00 32.29 10 ILE M C 1
ATOM 6718 O O . ILE D 4 11 ? -1.062 37.411 8.049 1.00 31.84 10 ILE M O 1
ATOM 6723 N N . GLN D 4 12 ? -2.911 36.442 8.793 1.00 32.62 11 GLN M N 1
ATOM 6724 C CA . GLN D 4 12 ? -2.346 35.105 8.833 1.00 32.85 11 GLN M CA 1
ATOM 6725 C C . GLN D 4 12 ? -2.382 34.379 7.491 1.00 32.95 11 GLN M C 1
ATOM 6726 O O . GLN D 4 12 ? -3.313 34.553 6.682 1.00 33.01 11 GLN M O 1
ATOM 6732 N N . ALA D 4 13 ? -1.367 33.518 7.294 1.00 32.71 12 ALA M N 1
ATOM 6733 C CA . ALA D 4 13 ? -1.195 32.774 6.068 1.00 32.21 12 ALA M CA 1
ATOM 6734 C C . ALA D 4 13 ? -1.513 31.336 6.382 1.00 32.31 12 ALA M C 1
ATOM 6735 O O . ALA D 4 13 ? -1.284 30.878 7.515 1.00 32.39 12 ALA M O 1
ATOM 6737 N N . ARG D 4 14 ? -2.064 30.654 5.397 1.00 31.93 13 ARG M N 1
ATOM 6738 C CA . ARG D 4 14 ? -2.300 29.220 5.447 1.00 32.71 13 ARG M CA 1
ATOM 6739 C C . ARG D 4 14 ? -1.708 28.561 4.198 1.00 33.13 13 ARG M C 1
ATOM 6740 O O . ARG D 4 14 ? -1.867 29.054 3.091 1.00 33.85 13 ARG M O 1
ATOM 6748 N N . GLY D 4 15 ? -1.048 27.421 4.370 1.00 33.80 14 GLY M N 1
ATOM 6749 C CA . GLY D 4 15 ? -0.497 26.664 3.241 1.00 33.57 14 GLY M CA 1
ATOM 6750 C C . GLY D 4 15 ? -0.399 25.202 3.583 1.00 35.13 14 GLY M C 1
ATOM 6751 O O . GLY D 4 15 ? -0.751 24.803 4.680 1.00 34.99 14 GLY M O 1
ATOM 6752 N N . PRO D 4 16 ? 0.080 24.389 2.642 1.00 36.41 15 PRO M N 1
ATOM 6753 C CA . PRO D 4 16 ? 0.172 22.952 2.882 1.00 37.28 15 PRO M CA 1
ATOM 6754 C C . PRO D 4 16 ? 1.148 22.653 3.992 1.00 37.57 15 PRO M C 1
ATOM 6755 O O . PRO D 4 16 ? 2.176 23.322 4.116 1.00 35.44 15 PRO M O 1
ATOM 6759 N N . HIS D 4 17 ? 0.826 21.698 4.846 1.00 38.73 16 HIS M N 1
ATOM 6760 C CA . HIS D 4 17 ? 1.715 21.488 5.975 1.00 40.19 16 HIS M CA 1
ATOM 6761 C C . HIS D 4 17 ? 3.068 20.931 5.496 1.00 38.79 16 HIS M C 1
ATOM 6762 O O . HIS D 4 17 ? 3.150 20.259 4.474 1.00 38.31 16 HIS M O 1
ATOM 6769 N N . ILE D 4 18 ? 4.112 21.295 6.229 1.00 38.59 17 ILE M N 1
ATOM 6770 C CA . ILE D 4 18 ? 5.488 20.913 5.904 1.00 38.36 17 ILE M CA 1
ATOM 6771 C C . ILE D 4 18 ? 5.917 19.770 6.802 1.00 37.80 17 ILE M C 1
ATOM 6772 O O . ILE D 4 18 ? 5.624 19.767 8.007 1.00 37.55 17 ILE M O 1
ATOM 6777 N N . THR D 4 19 ? 6.589 18.802 6.211 1.00 37.49 18 THR M N 1
ATOM 6778 C CA . THR D 4 19 ? 7.196 17.705 6.953 1.00 36.80 18 THR M CA 1
ATOM 6779 C C . THR D 4 19 ? 8.623 17.540 6.499 1.00 36.00 18 THR M C 1
ATOM 6780 O O . THR D 4 19 ? 8.875 17.318 5.311 1.00 35.15 18 THR M O 1
ATOM 6784 N N . VAL D 4 20 ? 9.555 17.683 7.438 1.00 35.05 19 VAL M N 1
ATOM 6785 C CA . VAL D 4 20 ? 10.962 17.500 7.157 1.00 35.08 19 VAL M CA 1
ATOM 6786 C C . VAL D 4 20 ? 11.284 16.065 7.583 1.00 35.35 19 VAL M C 1
ATOM 6787 O O . VAL D 4 20 ? 11.052 15.655 8.732 1.00 35.10 19 VAL M O 1
ATOM 6791 N N . SER D 4 21 ? 11.849 15.327 6.652 1.00 35.89 20 SER M N 1
ATOM 6792 C CA . SER D 4 21 ? 12.145 13.905 6.861 1.00 37.27 20 SER M CA 1
ATOM 6793 C C . SER D 4 21 ? 13.344 13.746 7.798 1.00 38.10 20 SER M C 1
ATOM 6794 O O . SER D 4 21 ? 14.296 14.510 7.733 1.00 37.85 20 SER M O 1
ATOM 6797 N N . GLY D 4 22 ? 13.229 12.791 8.726 1.00 38.88 21 GLY M N 1
ATOM 6798 C CA . GLY D 4 22 ? 14.292 12.443 9.635 1.00 38.70 21 GLY M CA 1
ATOM 6799 C C . GLY D 4 22 ? 14.928 11.149 9.182 1.00 39.52 21 GLY M C 1
ATOM 6800 O O . GLY D 4 22 ? 14.353 10.391 8.356 1.00 39.81 21 GLY M O 1
ATOM 6801 N N . GLU D 4 23 ? 16.119 10.882 9.706 1.00 39.94 22 GLU M N 1
ATOM 6802 C CA . GLU D 4 23 ? 16.892 9.690 9.288 1.00 42.23 22 GLU M CA 1
ATOM 6803 C C . GLU D 4 23 ? 16.157 8.394 9.649 1.00 40.46 22 GLU M C 1
ATOM 6804 O O . GLU D 4 23 ? 16.312 7.377 8.977 1.00 39.99 22 GLU M O 1
ATOM 6810 N N . TRP D 4 24 ? 15.356 8.431 10.713 1.00 39.73 23 TRP M N 1
ATOM 6811 C CA . TRP D 4 24 ? 14.398 7.379 11.004 1.00 39.21 23 TRP M CA 1
ATOM 6812 C C . TRP D 4 24 ? 13.149 7.985 11.627 1.00 38.39 23 TRP M C 1
ATOM 6813 O O . TRP D 4 24 ? 13.167 9.136 12.021 1.00 38.07 23 TRP M O 1
ATOM 6824 N N . GLY D 4 25 ? 12.081 7.198 11.724 1.00 38.20 24 GLY M N 1
ATOM 6825 C CA . GLY D 4 25 ? 10.925 7.606 12.487 1.00 38.88 24 GLY M CA 1
ATOM 6826 C C . GLY D 4 25 ? 9.816 8.342 11.757 1.00 39.08 24 GLY M C 1
ATOM 6827 O O . GLY D 4 25 ? 8.807 8.646 12.375 1.00 38.57 24 GLY M O 1
ATOM 6828 N N . ASP D 4 26 ? 9.959 8.592 10.448 1.00 39.57 25 ASP M N 1
ATOM 6829 C CA . ASP D 4 26 ? 8.933 9.356 9.711 1.00 40.38 25 ASP M CA 1
ATOM 6830 C C . ASP D 4 26 ? 7.550 8.733 9.823 1.00 41.17 25 ASP M C 1
ATOM 6831 O O . ASP D 4 26 ? 6.553 9.448 9.893 1.00 41.64 25 ASP M O 1
ATOM 6836 N N . ASN D 4 27 ? 7.496 7.410 9.857 1.00 41.21 26 ASN M N 1
ATOM 6837 C CA . ASN D 4 27 ? 6.234 6.707 9.960 1.00 42.70 26 ASN M CA 1
ATOM 6838 C C . ASN D 4 27 ? 5.632 6.674 11.374 1.00 42.36 26 ASN M C 1
ATOM 6839 O O . ASN D 4 27 ? 4.546 6.134 11.554 1.00 42.30 26 ASN M O 1
ATOM 6844 N N . ASP D 4 28 ? 6.323 7.247 12.355 1.00 41.23 27 ASP M N 1
ATOM 6845 C CA . ASP D 4 28 ? 5.860 7.259 13.734 1.00 41.92 27 ASP M CA 1
ATOM 6846 C C . ASP D 4 28 ? 5.305 8.619 14.168 1.00 40.11 27 ASP M C 1
ATOM 6847 O O . ASP D 4 28 ? 5.116 8.844 15.352 1.00 39.55 27 ASP M O 1
ATOM 6852 N N . ARG D 4 29 ? 5.072 9.521 13.221 1.00 39.69 28 ARG M N 1
ATOM 6853 C CA . ARG D 4 29 ? 4.401 10.789 13.517 1.00 39.87 28 ARG M CA 1
ATOM 6854 C C . ARG D 4 29 ? 2.890 10.559 13.463 1.00 41.11 28 ARG M C 1
ATOM 6855 O O . ARG D 4 29 ? 2.387 9.917 12.565 1.00 40.35 28 ARG M O 1
ATOM 6863 N N . VAL D 4 30 ? 2.187 11.087 14.443 1.00 42.47 29 VAL M N 1
ATOM 6864 C CA . VAL D 4 30 ? 0.802 10.786 14.640 1.00 43.87 29 VAL M CA 1
ATOM 6865 C C . VAL D 4 30 ? 0.012 12.077 14.843 1.00 44.65 29 VAL M C 1
ATOM 6866 O O . VAL D 4 30 ? 0.498 13.040 15.431 1.00 43.29 29 VAL M O 1
ATOM 6870 N N . GLY D 4 31 ? -1.219 12.084 14.335 1.00 45.85 30 GLY M N 1
ATOM 6871 C CA . GLY D 4 31 ? -2.083 13.250 14.444 1.00 47.35 30 GLY M CA 1
ATOM 6872 C C . GLY D 4 31 ? -2.335 13.882 13.083 1.00 48.18 30 GLY M C 1
ATOM 6873 O O . GLY D 4 31 ? -1.451 13.922 12.200 1.00 50.37 30 GLY M O 1
ATOM 6874 N N . LYS D 4 32 ? -3.569 14.334 12.886 1.00 47.79 31 LYS M N 1
ATOM 6875 C CA . LYS D 4 32 ? -3.889 15.221 11.792 1.00 46.94 31 LYS M CA 1
ATOM 6876 C C . LYS D 4 32 ? -3.675 16.634 12.331 1.00 45.65 31 LYS M C 1
ATOM 6877 O O . LYS D 4 32 ? -4.254 16.974 13.340 1.00 45.77 31 LYS M O 1
ATOM 6880 N N . PRO D 4 33 ? -2.834 17.455 11.688 1.00 44.17 32 PRO M N 1
ATOM 6881 C CA . PRO D 4 33 ? -2.730 18.800 12.264 1.00 43.26 32 PRO M CA 1
ATOM 6882 C C . PRO D 4 33 ? -4.018 19.630 12.167 1.00 42.02 32 PRO M C 1
ATOM 6883 O O . PRO D 4 33 ? -4.809 19.473 11.223 1.00 41.19 32 PRO M O 1
ATOM 6887 N N . PHE D 4 34 ? -4.249 20.484 13.153 1.00 41.15 33 PHE M N 1
ATOM 6888 C CA . PHE D 4 34 ? -5.341 21.424 13.033 1.00 41.09 33 PHE M CA 1
ATOM 6889 C C . PHE D 4 34 ? -4.853 22.799 13.369 1.00 39.23 33 PHE M C 1
ATOM 6890 O O . PHE D 4 34 ? -3.773 22.958 13.903 1.00 37.83 33 PHE M O 1
ATOM 6898 N N . TYR D 4 35 ? -5.651 23.781 12.992 1.00 38.23 34 TYR M N 1
ATOM 6899 C CA . TYR D 4 35 ? -5.254 25.187 13.091 1.00 38.84 34 TYR M CA 1
ATOM 6900 C C . TYR D 4 35 ? -6.131 25.949 14.057 1.00 38.59 34 TYR M C 1
ATOM 6901 O O . TYR D 4 35 ? -7.362 25.842 14.013 1.00 39.33 34 TYR M O 1
ATOM 6910 N N . SER D 4 36 ? -5.504 26.732 14.922 1.00 37.52 35 SER M N 1
ATOM 6911 C CA . SER D 4 36 ? -6.212 27.633 15.802 1.00 36.97 35 SER M CA 1
ATOM 6912 C C . SER D 4 36 ? -6.001 29.066 15.358 1.00 36.88 35 SER M C 1
ATOM 6913 O O . SER D 4 36 ? -4.885 29.564 15.394 1.00 36.98 35 SER M O 1
ATOM 6916 N N . TYR D 4 37 ? -7.082 29.720 14.967 1.00 36.36 36 TYR M N 1
ATOM 6917 C CA . TYR D 4 37 ? -7.039 31.119 14.536 1.00 36.75 36 TYR M CA 1
ATOM 6918 C C . TYR D 4 37 ? -6.499 32.011 15.653 1.00 36.71 36 TYR M C 1
ATOM 6919 O O . TYR D 4 37 ? -5.659 32.864 15.440 1.00 35.73 36 TYR M O 1
ATOM 6928 N N . TRP D 4 38 ? -6.987 31.831 16.882 1.00 37.98 37 TRP M N 1
ATOM 6929 C CA . TRP D 4 38 ? -6.557 32.722 17.967 1.00 39.15 37 TRP M CA 1
ATOM 6930 C C . TRP D 4 38 ? -5.097 32.508 18.362 1.00 37.62 37 TRP M C 1
ATOM 6931 O O . TRP D 4 38 ? -4.356 33.453 18.572 1.00 36.95 37 TRP M O 1
ATOM 6942 N N . LEU D 4 39 ? -4.669 31.267 18.427 1.00 36.04 38 LEU M N 1
ATOM 6943 C CA . LEU D 4 39 ? -3.254 31.006 18.629 1.00 36.81 38 LEU M CA 1
ATOM 6944 C C . LEU D 4 39 ? -2.367 31.591 17.525 1.00 34.71 38 LEU M C 1
ATOM 6945 O O . LEU D 4 39 ? -1.217 32.022 17.797 1.00 37.10 38 LEU M O 1
ATOM 6950 N N . GLY D 4 40 ? -2.885 31.571 16.291 1.00 34.77 39 GLY M N 1
ATOM 6951 C CA . GLY D 4 40 ? -2.160 32.080 15.130 1.00 33.96 39 GLY M CA 1
ATOM 6952 C C . GLY D 4 40 ? -1.930 33.583 15.167 1.00 34.86 39 GLY M C 1
ATOM 6953 O O . GLY D 4 40 ? -1.154 34.093 14.371 1.00 35.40 39 GLY M O 1
ATOM 6954 N N . LYS D 4 41 ? -2.537 34.281 16.127 1.00 34.77 40 LYS M N 1
ATOM 6955 C CA . LYS D 4 41 ? -2.252 35.700 16.342 1.00 36.58 40 LYS M CA 1
ATOM 6956 C C . LYS D 4 41 ? -0.903 35.929 16.975 1.00 36.05 40 LYS M C 1
ATOM 6957 O O . LYS D 4 41 ? -0.272 36.954 16.727 1.00 36.44 40 LYS M O 1
ATOM 6963 N N . ILE D 4 42 ? -0.501 35.010 17.851 1.00 37.73 41 ILE M N 1
ATOM 6964 C CA . ILE D 4 42 ? 0.752 35.156 18.577 1.00 37.67 41 ILE M CA 1
ATOM 6965 C C . ILE D 4 42 ? 1.740 34.016 18.442 1.00 37.93 41 ILE M C 1
ATOM 6966 O O . ILE D 4 42 ? 2.765 34.033 19.106 1.00 39.10 41 ILE M O 1
ATOM 6971 N N . GLY D 4 43 ? 1.442 33.067 17.564 1.00 38.70 42 GLY M N 1
ATOM 6972 C CA . GLY D 4 43 ? 2.290 31.928 17.256 1.00 38.16 42 GLY M CA 1
ATOM 6973 C C . GLY D 4 43 ? 1.876 31.269 15.982 1.00 37.94 42 GLY M C 1
ATOM 6974 O O . GLY D 4 43 ? 0.975 31.760 15.298 1.00 38.41 42 GLY M O 1
ATOM 6975 N N . ASP D 4 44 ? 2.535 30.172 15.639 1.00 37.59 43 ASP M N 1
ATOM 6976 C CA . ASP D 4 44 ? 2.069 29.320 14.548 1.00 37.93 43 ASP M CA 1
ATOM 6977 C C . ASP D 4 44 ? 0.684 28.761 14.919 1.00 36.73 43 ASP M C 1
ATOM 6978 O O . ASP D 4 44 ? 0.471 28.333 16.075 1.00 36.00 43 ASP M O 1
ATOM 6983 N N . ALA D 4 45 ? -0.252 28.779 13.964 1.00 34.77 44 ALA M N 1
ATOM 6984 C CA . ALA D 4 45 ? -1.622 28.318 14.202 1.00 34.17 44 ALA M CA 1
ATOM 6985 C C . ALA D 4 45 ? -1.675 26.807 14.206 1.00 34.35 44 ALA M C 1
ATOM 6986 O O . ALA D 4 45 ? -2.625 26.229 14.699 1.00 33.74 44 ALA M O 1
ATOM 6988 N N . GLN D 4 46 ? -0.648 26.153 13.659 1.00 33.91 45 GLN M N 1
ATOM 6989 C CA . GLN D 4 46 ? -0.706 24.701 13.528 1.00 34.28 45 GLN M CA 1
ATOM 6990 C C . GLN D 4 46 ? -0.356 23.944 14.823 1.00 33.85 45 GLN M C 1
ATOM 6991 O O . GLN D 4 46 ? 0.708 24.125 15.404 1.00 33.80 45 GLN M O 1
ATOM 6997 N N . ILE D 4 47 ? -1.225 22.988 15.157 1.00 34.89 46 ILE M N 1
ATOM 6998 C CA . ILE D 4 47 ? -1.058 22.115 16.278 1.00 35.80 46 ILE M CA 1
ATOM 6999 C C . ILE D 4 47 ? -0.985 20.673 15.793 1.00 34.82 46 ILE M C 1
ATOM 7000 O O . ILE D 4 47 ? -1.823 20.248 15.021 1.00 34.71 46 ILE M O 1
ATOM 7005 N N . GLY D 4 48 ? 0.040 19.942 16.235 1.00 35.73 47 GLY M N 1
ATOM 7006 C CA . GLY D 4 48 ? 0.302 18.580 15.715 1.00 35.98 47 GLY M CA 1
ATOM 7007 C C . GLY D 4 48 ? 1.011 18.649 14.364 1.00 37.08 47 GLY M C 1
ATOM 7008 O O . GLY D 4 48 ? 1.275 19.784 13.838 1.00 36.95 47 GLY M O 1
ATOM 7009 N N . PRO D 4 49 ? 1.369 17.471 13.817 1.00 36.35 48 PRO M N 1
ATOM 7010 C CA . PRO D 4 49 ? 1.324 16.179 14.502 1.00 36.31 48 PRO M CA 1
ATOM 7011 C C . PRO D 4 49 ? 2.436 16.053 15.550 1.00 36.43 48 PRO M C 1
ATOM 7012 O O . PRO D 4 49 ? 3.199 16.987 15.731 1.00 36.11 48 PRO M O 1
ATOM 7016 N N . ILE D 4 50 ? 2.539 14.896 16.210 1.00 36.45 49 ILE M N 1
ATOM 7017 C CA . ILE D 4 50 ? 3.579 14.646 17.216 1.00 36.66 49 ILE M CA 1
ATOM 7018 C C . ILE D 4 50 ? 4.268 13.332 16.901 1.00 35.74 49 ILE M C 1
ATOM 7019 O O . ILE D 4 50 ? 3.700 12.462 16.295 1.00 37.05 49 ILE M O 1
ATOM 7024 N N . TYR D 4 51 ? 5.546 13.257 17.227 1.00 36.44 50 TYR M N 1
ATOM 7025 C CA . TYR D 4 51 ? 6.312 12.041 17.038 1.00 34.36 50 TYR M CA 1
ATOM 7026 C C . TYR D 4 51 ? 6.088 11.135 18.222 1.00 34.31 50 TYR M C 1
ATOM 7027 O O . TYR D 4 51 ? 6.165 11.561 19.350 1.00 34.35 50 TYR M O 1
ATOM 7036 N N . LEU D 4 52 ? 5.830 9.859 17.958 1.00 34.49 51 LEU M N 1
ATOM 7037 C CA . LEU D 4 52 ? 5.793 8.875 19.030 1.00 35.99 51 LEU M CA 1
ATOM 7038 C C . LEU D 4 52 ? 7.188 8.339 19.325 1.00 35.67 51 LEU M C 1
ATOM 7039 O O . LEU D 4 52 ? 7.945 8.982 20.011 1.00 37.35 51 LEU M O 1
ATOM 7044 N N . GLY D 4 53 ? 7.519 7.152 18.821 1.00 35.39 52 GLY M N 1
ATOM 7045 C CA . GLY D 4 53 ? 8.827 6.589 19.051 1.00 35.57 52 GLY M CA 1
ATOM 7046 C C . GLY D 4 53 ? 8.939 5.883 20.392 1.00 35.64 52 GLY M C 1
ATOM 7047 O O . GLY D 4 53 ? 8.184 6.167 21.337 1.00 34.48 52 GLY M O 1
ATOM 7048 N N . ALA D 4 54 ? 9.939 5.012 20.511 1.00 34.79 53 ALA M N 1
ATOM 7049 C CA . ALA D 4 54 ? 10.059 4.170 21.716 1.00 34.82 53 ALA M CA 1
ATOM 7050 C C . ALA D 4 54 ? 10.413 4.918 22.979 1.00 34.98 53 ALA M C 1
ATOM 7051 O O . ALA D 4 54 ? 9.867 4.619 24.060 1.00 33.77 53 ALA M O 1
ATOM 7053 N N . SER D 4 55 ? 11.295 5.916 22.875 1.00 34.37 54 SER M N 1
ATOM 7054 C CA . SER D 4 55 ? 11.718 6.653 24.066 1.00 35.69 54 SER M CA 1
ATOM 7055 C C . SER D 4 55 ? 10.628 7.556 24.609 1.00 36.00 54 SER M C 1
ATOM 7056 O O . SER D 4 55 ? 10.470 7.682 25.827 1.00 34.19 54 SER M O 1
ATOM 7059 N N . GLY D 4 56 ? 9.854 8.191 23.728 1.00 36.83 55 GLY M N 1
ATOM 7060 C CA . GLY D 4 56 ? 8.679 8.955 24.150 1.00 36.54 55 GLY M CA 1
ATOM 7061 C C . GLY D 4 56 ? 7.578 8.124 24.805 1.00 36.75 55 GLY M C 1
ATOM 7062 O O . GLY D 4 56 ? 7.032 8.507 25.859 1.00 36.99 55 GLY M O 1
ATOM 7063 N N . ILE D 4 57 ? 7.252 7.007 24.185 1.00 36.16 56 ILE M N 1
ATOM 7064 C CA . ILE D 4 57 ? 6.289 6.071 24.764 1.00 36.63 56 ILE M CA 1
ATOM 7065 C C . ILE D 4 57 ? 6.770 5.546 26.142 1.00 35.99 56 ILE M C 1
ATOM 7066 O O . ILE D 4 57 ? 5.989 5.514 27.109 1.00 36.15 56 ILE M O 1
ATOM 7071 N N . ALA D 4 58 ? 8.037 5.164 26.243 1.00 35.18 57 ALA M N 1
ATOM 7072 C CA . ALA D 4 58 ? 8.622 4.765 27.547 1.00 35.36 57 ALA M CA 1
ATOM 7073 C C . ALA D 4 58 ? 8.565 5.887 28.565 1.00 35.35 57 ALA M C 1
ATOM 7074 O O . ALA D 4 58 ? 8.221 5.657 29.731 1.00 34.78 57 ALA M O 1
ATOM 7076 N N . ALA D 4 59 ? 8.831 7.128 28.146 1.00 34.25 58 ALA M N 1
ATOM 7077 C CA . ALA D 4 59 ? 8.733 8.233 29.040 1.00 34.29 58 ALA M CA 1
ATOM 7078 C C . ALA D 4 59 ? 7.355 8.368 29.638 1.00 34.27 58 ALA M C 1
ATOM 7079 O O . ALA D 4 59 ? 7.204 8.557 30.869 1.00 32.46 58 ALA M O 1
ATOM 7081 N N . PHE D 4 60 ? 6.352 8.290 28.764 1.00 34.72 59 PHE M N 1
ATOM 7082 C CA . PHE D 4 60 ? 4.967 8.331 29.201 1.00 36.43 59 PHE M CA 1
ATOM 7083 C C . PHE D 4 60 ? 4.566 7.198 30.121 1.00 36.22 59 PHE M C 1
ATOM 7084 O O . PHE D 4 60 ? 3.862 7.419 31.115 1.00 36.73 59 PHE M O 1
ATOM 7092 N N . ALA D 4 61 ? 5.013 5.991 29.814 1.00 35.00 60 ALA M N 1
ATOM 7093 C CA . ALA D 4 61 ? 4.696 4.856 30.683 1.00 35.31 60 ALA M CA 1
ATOM 7094 C C . ALA D 4 61 ? 5.308 4.990 32.090 1.00 34.73 60 ALA M C 1
ATOM 7095 O O . ALA D 4 61 ? 4.612 4.806 33.110 1.00 34.51 60 ALA M O 1
ATOM 7097 N N . PHE D 4 62 ? 6.615 5.242 32.134 1.00 33.55 61 PHE M N 1
ATOM 7098 C CA . PHE D 4 62 ? 7.303 5.434 33.401 1.00 33.29 61 PHE M CA 1
ATOM 7099 C C . PHE D 4 62 ? 6.751 6.628 34.181 1.00 34.11 61 PHE M C 1
ATOM 7100 O O . PHE D 4 62 ? 6.572 6.556 35.403 1.00 34.66 61 PHE M O 1
ATOM 7108 N N . GLY D 4 63 ? 6.583 7.778 33.505 1.00 34.60 62 GLY M N 1
ATOM 7109 C CA . GLY D 4 63 ? 6.017 8.969 34.124 1.00 33.70 62 GLY M CA 1
ATOM 7110 C C . GLY D 4 63 ? 4.606 8.812 34.664 1.00 33.98 62 GLY M C 1
ATOM 7111 O O . GLY D 4 63 ? 4.327 9.218 35.788 1.00 34.28 62 GLY M O 1
ATOM 7112 N N . SER D 4 64 ? 3.734 8.185 33.882 1.00 35.46 63 SER M N 1
ATOM 7113 C CA . SER D 4 64 ? 2.382 7.840 34.313 1.00 36.42 63 SER M CA 1
ATOM 7114 C C . SER D 4 64 ? 2.377 6.932 35.549 1.00 35.36 63 SER M C 1
ATOM 7115 O O . SER D 4 64 ? 1.533 7.095 36.436 1.00 35.34 63 SER M O 1
ATOM 7118 N N . THR D 4 65 ? 3.282 5.961 35.593 1.00 34.91 64 THR M N 1
ATOM 7119 C CA . THR D 4 65 ? 3.435 5.135 36.786 1.00 33.74 64 THR M CA 1
ATOM 7120 C C . THR D 4 65 ? 3.791 5.922 38.059 1.00 33.59 64 THR M C 1
ATOM 7121 O O . THR D 4 65 ? 3.181 5.725 39.115 1.00 32.19 64 THR M O 1
ATOM 7125 N N . ALA D 4 66 ? 4.775 6.807 37.947 1.00 33.92 65 ALA M N 1
ATOM 7126 C CA . ALA D 4 66 ? 5.125 7.740 39.019 1.00 34.13 65 ALA M CA 1
ATOM 7127 C C . ALA D 4 66 ? 3.948 8.589 39.467 1.00 35.35 65 ALA M C 1
ATOM 7128 O O . ALA D 4 66 ? 3.667 8.666 40.653 1.00 33.54 65 ALA M O 1
ATOM 7130 N N . ILE D 4 67 ? 3.265 9.212 38.504 1.00 35.20 66 ILE M N 1
ATOM 7131 C CA . ILE D 4 67 ? 2.050 9.973 38.783 1.00 36.65 66 ILE M CA 1
ATOM 7132 C C . ILE D 4 67 ? 0.944 9.182 39.481 1.00 35.56 66 ILE M C 1
ATOM 7133 O O . ILE D 4 67 ? 0.341 9.672 40.433 1.00 35.91 66 ILE M O 1
ATOM 7138 N N . LEU D 4 68 ? 0.693 7.957 39.080 1.00 34.54 67 LEU M N 1
ATOM 7139 C CA . LEU D 4 68 ? -0.279 7.130 39.756 1.00 35.99 67 LEU M CA 1
ATOM 7140 C C . LEU D 4 68 ? 0.119 6.799 41.202 1.00 35.22 67 LEU M C 1
ATOM 7141 O O . LEU D 4 68 ? -0.712 6.878 42.118 1.00 34.50 67 LEU M O 1
ATOM 7146 N N . ILE D 4 69 ? 1.388 6.470 41.429 1.00 33.64 68 ILE M N 1
ATOM 7147 C CA . ILE D 4 69 ? 1.884 6.268 42.796 1.00 32.39 68 ILE M CA 1
ATOM 7148 C C . ILE D 4 69 ? 1.670 7.532 43.625 1.00 32.42 68 ILE M C 1
ATOM 7149 O O . ILE D 4 69 ? 1.159 7.490 44.739 1.00 33.34 68 ILE M O 1
ATOM 7154 N N . ILE D 4 70 ? 2.056 8.661 43.088 1.00 33.47 69 ILE M N 1
ATOM 7155 C CA . ILE D 4 70 ? 1.883 9.904 43.842 1.00 33.16 69 ILE M CA 1
ATOM 7156 C C . ILE D 4 70 ? 0.403 10.155 44.156 1.00 34.48 69 ILE M C 1
ATOM 7157 O O . ILE D 4 70 ? 0.036 10.395 45.311 1.00 35.07 69 ILE M O 1
ATOM 7162 N N . LEU D 4 71 ? -0.457 10.103 43.144 1.00 34.98 70 LEU M N 1
ATOM 7163 C CA . LEU D 4 71 ? -1.901 10.375 43.325 1.00 35.24 70 LEU M CA 1
ATOM 7164 C C . LEU D 4 71 ? -2.591 9.391 44.231 1.00 34.95 70 LEU M C 1
ATOM 7165 O O . LEU D 4 71 ? -3.457 9.756 45.047 1.00 35.06 70 LEU M O 1
ATOM 7170 N N . PHE D 4 72 ? -2.222 8.121 44.156 1.00 35.14 71 PHE M N 1
ATOM 7171 C CA . PHE D 4 72 ? -2.861 7.163 44.985 1.00 33.72 71 PHE M CA 1
ATOM 7172 C C . PHE D 4 72 ? -2.540 7.477 46.468 1.00 34.75 71 PHE M C 1
ATOM 7173 O O . PHE D 4 72 ? -3.410 7.369 47.364 1.00 33.74 71 PHE M O 1
ATOM 7181 N N . ASN D 4 73 ? -1.277 7.818 46.732 1.00 33.14 72 ASN M N 1
ATOM 7182 C CA . ASN D 4 73 ? -0.860 8.122 48.084 1.00 33.88 72 ASN M CA 1
ATOM 7183 C C . ASN D 4 73 ? -1.502 9.384 48.606 1.00 34.29 72 ASN M C 1
ATOM 7184 O O . ASN D 4 73 ? -1.860 9.475 49.791 1.00 33.89 72 ASN M O 1
ATOM 7189 N N . MET D 4 74 ? -1.640 10.366 47.726 1.00 34.89 73 MET M N 1
ATOM 7190 C CA . MET D 4 74 ? -2.396 11.577 48.061 1.00 36.17 73 MET M CA 1
ATOM 7191 C C . MET D 4 74 ? -3.851 11.273 48.398 1.00 35.57 73 MET M C 1
ATOM 7192 O O . MET D 4 74 ? -4.371 11.777 49.427 1.00 34.51 73 MET M O 1
ATOM 7197 N N . ALA D 4 75 ? -4.496 10.433 47.589 1.00 35.63 74 ALA M N 1
ATOM 7198 C CA . ALA D 4 75 ? -5.874 10.005 47.842 1.00 35.86 74 ALA M CA 1
ATOM 7199 C C . ALA D 4 75 ? -5.985 9.320 49.204 1.00 36.05 74 ALA M C 1
ATOM 7200 O O . ALA D 4 75 ? -6.949 9.556 49.932 1.00 35.89 74 ALA M O 1
ATOM 7202 N N . ALA D 4 76 ? -5.032 8.431 49.536 1.00 36.43 75 ALA M N 1
ATOM 7203 C CA . ALA D 4 76 ? -5.012 7.780 50.856 1.00 35.79 75 ALA M CA 1
ATOM 7204 C C . ALA D 4 76 ? -4.961 8.811 51.995 1.00 36.53 75 ALA M C 1
ATOM 7205 O O . ALA D 4 76 ? -5.595 8.625 53.045 1.00 35.96 75 ALA M O 1
ATOM 7207 N N . GLU D 4 77 ? -4.252 9.912 51.764 1.00 36.11 76 GLU M N 1
ATOM 7208 C CA . GLU D 4 77 ? -4.109 10.972 52.753 1.00 37.41 76 GLU M CA 1
ATOM 7209 C C . GLU D 4 77 ? -5.462 11.619 53.145 1.00 38.33 76 GLU M C 1
ATOM 7210 O O . GLU D 4 77 ? -5.625 12.137 54.270 1.00 38.51 76 GLU M O 1
ATOM 7216 N N . VAL D 4 78 ? -6.429 11.608 52.230 1.00 36.46 77 VAL M N 1
ATOM 7217 C CA . VAL D 4 78 ? -7.796 12.030 52.541 1.00 34.58 77 VAL M CA 1
ATOM 7218 C C . VAL D 4 78 ? -8.785 10.871 52.670 1.00 34.81 77 VAL M C 1
ATOM 7219 O O . VAL D 4 78 ? -9.999 11.048 52.522 1.00 35.05 77 VAL M O 1
ATOM 7223 N N . HIS D 4 79 ? -8.280 9.676 52.945 1.00 35.13 78 HIS M N 1
ATOM 7224 C CA . HIS D 4 79 ? -9.139 8.535 53.137 1.00 34.91 78 HIS M CA 1
ATOM 7225 C C . HIS D 4 79 ? -10.065 8.328 51.931 1.00 34.97 78 HIS M C 1
ATOM 7226 O O . HIS D 4 79 ? -11.195 7.820 52.060 1.00 35.98 78 HIS M O 1
ATOM 7233 N N . PHE D 4 80 ? -9.520 8.610 50.758 1.00 34.60 79 PHE M N 1
ATOM 7234 C CA . PHE D 4 80 ? -10.163 8.386 49.462 1.00 35.74 79 PHE M CA 1
ATOM 7235 C C . PHE D 4 80 ? -11.510 9.102 49.286 1.00 36.32 79 PHE M C 1
ATOM 7236 O O . PHE D 4 80 ? -12.358 8.673 48.521 1.00 36.12 79 PHE M O 1
ATOM 7244 N N . ASP D 4 81 ? -11.672 10.252 49.941 1.00 36.06 80 ASP M N 1
ATOM 7245 C CA . ASP D 4 81 ? -12.886 11.062 49.805 1.00 36.62 80 ASP M CA 1
ATOM 7246 C C . ASP D 4 81 ? -12.654 12.021 48.665 1.00 35.52 80 ASP M C 1
ATOM 7247 O O . ASP D 4 81 ? -11.758 12.844 48.752 1.00 34.96 80 ASP M O 1
ATOM 7252 N N . PRO D 4 82 ? -13.409 11.894 47.555 1.00 35.47 81 PRO M N 1
ATOM 7253 C CA . PRO D 4 82 ? -13.167 12.672 46.344 1.00 35.61 81 PRO M CA 1
ATOM 7254 C C . PRO D 4 82 ? -13.332 14.207 46.532 1.00 35.02 81 PRO M C 1
ATOM 7255 O O . PRO D 4 82 ? -12.558 14.991 46.033 1.00 35.48 81 PRO M O 1
ATOM 7259 N N . LEU D 4 83 ? -14.362 14.618 47.264 1.00 35.37 82 LEU M N 1
ATOM 7260 C CA . LEU D 4 83 ? -14.550 16.040 47.552 1.00 35.69 82 LEU M CA 1
ATOM 7261 C C . LEU D 4 83 ? -13.377 16.636 48.365 1.00 34.30 82 LEU M C 1
ATOM 7262 O O . LEU D 4 83 ? -12.881 17.722 48.039 1.00 34.57 82 LEU M O 1
ATOM 7267 N N . GLN D 4 84 ? -12.938 15.919 49.399 1.00 34.58 83 GLN M N 1
ATOM 7268 C CA . GLN D 4 84 ? -11.760 16.354 50.196 1.00 34.09 83 GLN M CA 1
ATOM 7269 C C . GLN D 4 84 ? -10.461 16.314 49.385 1.00 34.26 83 GLN M C 1
ATOM 7270 O O . GLN D 4 84 ? -9.592 17.118 49.582 1.00 33.80 83 GLN M O 1
ATOM 7276 N N . PHE D 4 85 ? -10.329 15.351 48.465 1.00 34.37 84 PHE M N 1
ATOM 7277 C CA . PHE D 4 85 ? -9.169 15.328 47.550 1.00 34.49 84 PHE M CA 1
ATOM 7278 C C . PHE D 4 85 ? -9.098 16.592 46.760 1.00 35.05 84 PHE M C 1
ATOM 7279 O O . PHE D 4 85 ? -8.056 17.212 46.686 1.00 34.81 84 PHE M O 1
ATOM 7287 N N . PHE D 4 86 ? -10.211 16.982 46.147 1.00 36.65 85 PHE M N 1
ATOM 7288 C CA . PHE D 4 86 ? -10.250 18.208 45.347 1.00 37.49 85 PHE M CA 1
ATOM 7289 C C . PHE D 4 86 ? -9.980 19.434 46.199 1.00 36.45 85 PHE M C 1
ATOM 7290 O O . PHE D 4 86 ? -9.173 20.280 45.819 1.00 36.33 85 PHE M O 1
ATOM 7298 N N . ARG D 4 87 ? -10.639 19.520 47.352 1.00 35.22 86 ARG M N 1
ATOM 7299 C CA . ARG D 4 87 ? -10.452 20.652 48.271 1.00 34.18 86 ARG M CA 1
ATOM 7300 C C . ARG D 4 87 ? -9.002 20.820 48.734 1.00 32.89 86 ARG M C 1
ATOM 7301 O O . ARG D 4 87 ? -8.447 21.910 48.703 1.00 34.33 86 ARG M O 1
ATOM 7309 N N . GLN D 4 88 ? -8.420 19.714 49.169 1.00 33.65 87 GLN M N 1
ATOM 7310 C CA . GLN D 4 88 ? -7.134 19.690 49.920 1.00 33.42 87 GLN M CA 1
ATOM 7311 C C . GLN D 4 88 ? -5.940 19.430 49.051 1.00 32.97 87 GLN M C 1
ATOM 7312 O O . GLN D 4 88 ? -4.792 19.469 49.503 1.00 33.31 87 GLN M O 1
ATOM 7318 N N . PHE D 4 89 ? -6.184 19.225 47.765 1.00 33.03 88 PHE M N 1
ATOM 7319 C CA . PHE D 4 89 ? -5.102 18.826 46.863 1.00 32.86 88 PHE M CA 1
ATOM 7320 C C . PHE D 4 89 ? -3.725 19.449 47.055 1.00 33.82 88 PHE M C 1
ATOM 7321 O O . PHE D 4 89 ? -2.731 18.750 47.091 1.00 34.47 88 PHE M O 1
ATOM 7329 N N . PHE D 4 90 ? -3.611 20.781 47.104 1.00 32.44 89 PHE M N 1
ATOM 7330 C CA . PHE D 4 90 ? -2.326 21.372 47.237 1.00 33.16 89 PHE M CA 1
ATOM 7331 C C . PHE D 4 90 ? -1.527 20.983 48.500 1.00 33.00 89 PHE M C 1
ATOM 7332 O O . PHE D 4 90 ? -0.318 21.039 48.493 1.00 31.51 89 PHE M O 1
ATOM 7340 N N . TRP D 4 91 ? -2.227 20.617 49.562 1.00 33.01 90 TRP M N 1
ATOM 7341 C CA . TRP D 4 91 ? -1.656 20.210 50.856 1.00 31.54 90 TRP M CA 1
ATOM 7342 C C . TRP D 4 91 ? -1.231 18.739 50.905 1.00 32.62 90 TRP M C 1
ATOM 7343 O O . TRP D 4 91 ? -0.562 18.334 51.824 1.00 32.82 90 TRP M O 1
ATOM 7354 N N . LEU D 4 92 ? -1.634 17.960 49.921 1.00 31.97 91 LEU M N 1
ATOM 7355 C CA . LEU D 4 92 ? -1.373 16.526 49.919 1.00 32.67 91 LEU M CA 1
ATOM 7356 C C . LEU D 4 92 ? 0.023 16.266 49.323 1.00 33.02 91 LEU M C 1
ATOM 7357 O O . LEU D 4 92 ? 0.501 16.994 48.479 1.00 35.26 91 LEU M O 1
ATOM 7362 N N . GLY D 4 93 ? 0.644 15.168 49.760 1.00 33.41 92 GLY M N 1
ATOM 7363 C CA . GLY D 4 93 ? 1.964 14.849 49.296 1.00 34.23 92 GLY M CA 1
ATOM 7364 C C . GLY D 4 93 ? 2.313 13.405 49.495 1.00 32.05 92 GLY M C 1
ATOM 7365 O O . GLY D 4 93 ? 1.619 12.689 50.198 1.00 35.11 92 GLY M O 1
ATOM 7366 N N . LEU D 4 94 ? 3.427 13.040 48.888 1.00 32.01 93 LEU M N 1
ATOM 7367 C CA . LEU D 4 94 ? 4.098 11.777 49.062 1.00 32.43 93 LEU M CA 1
ATOM 7368 C C . LEU D 4 94 ? 5.530 12.075 49.579 1.00 33.22 93 LEU M C 1
ATOM 7369 O O . LEU D 4 94 ? 6.356 12.684 48.905 1.00 34.14 93 LEU M O 1
ATOM 7374 N N . TYR D 4 95 ? 5.793 11.607 50.792 1.00 32.03 94 TYR M N 1
ATOM 7375 C CA . TYR D 4 95 ? 6.948 12.053 51.587 1.00 31.09 94 TYR M CA 1
ATOM 7376 C C . TYR D 4 95 ? 8.081 11.058 51.645 1.00 31.67 94 TYR M C 1
ATOM 7377 O O . TYR D 4 95 ? 7.832 9.820 51.709 1.00 30.93 94 TYR M O 1
ATOM 7386 N N . PRO D 4 96 ? 9.331 11.572 51.664 1.00 31.57 95 PRO M N 1
ATOM 7387 C CA . PRO D 4 96 ? 10.465 10.724 51.970 1.00 33.38 95 PRO M CA 1
ATOM 7388 C C . PRO D 4 96 ? 10.387 10.213 53.421 1.00 33.36 95 PRO M C 1
ATOM 7389 O O . PRO D 4 96 ? 9.540 10.659 54.208 1.00 33.47 95 PRO M O 1
ATOM 7393 N N . PRO D 4 97 ? 11.242 9.269 53.771 1.00 33.96 96 PRO M N 1
ATOM 7394 C CA . PRO D 4 97 ? 11.141 8.744 55.096 1.00 34.02 96 PRO M CA 1
ATOM 7395 C C . PRO D 4 97 ? 11.338 9.785 56.181 1.00 32.82 96 PRO M C 1
ATOM 7396 O O . PRO D 4 97 ? 12.250 10.636 56.085 1.00 33.99 96 PRO M O 1
ATOM 7400 N N . LYS D 4 98 ? 10.498 9.703 57.220 1.00 33.78 97 LYS M N 1
ATOM 7401 C CA . LYS D 4 98 ? 10.565 10.613 58.388 1.00 33.30 97 LYS M CA 1
ATOM 7402 C C . LYS D 4 98 ? 11.545 10.091 59.443 1.00 35.20 97 LYS M C 1
ATOM 7403 O O . LYS D 4 98 ? 12.184 10.883 60.125 1.00 36.04 97 LYS M O 1
ATOM 7409 N N . ALA D 4 99 ? 11.660 8.776 59.562 1.00 34.91 98 ALA M N 1
ATOM 7410 C CA . ALA D 4 99 ? 12.637 8.136 60.439 1.00 35.99 98 ALA M CA 1
ATOM 7411 C C . ALA D 4 99 ? 13.974 8.013 59.708 1.00 35.99 98 ALA M C 1
ATOM 7412 O O . ALA D 4 99 ? 14.064 8.017 58.447 1.00 35.77 98 ALA M O 1
ATOM 7414 N N . GLN D 4 100 ? 15.030 7.891 60.498 1.00 36.96 99 GLN M N 1
ATOM 7415 C CA . GLN D 4 100 ? 16.365 7.712 59.921 1.00 37.09 99 GLN M CA 1
ATOM 7416 C C . GLN D 4 100 ? 16.636 6.235 59.682 1.00 38.59 99 GLN M C 1
ATOM 7417 O O . GLN D 4 100 ? 16.781 5.475 60.614 1.00 39.83 99 GLN M O 1
ATOM 7423 N N . TYR D 4 101 ? 16.676 5.805 58.421 1.00 38.18 100 TYR M N 1
ATOM 7424 C CA . TYR D 4 101 ? 16.991 4.427 58.110 1.00 38.25 100 TYR M CA 1
ATOM 7425 C C . TYR D 4 101 ? 18.334 4.418 57.362 1.00 39.24 100 TYR M C 1
ATOM 7426 O O . TYR D 4 101 ? 18.759 3.364 56.875 1.00 39.83 100 TYR M O 1
ATOM 7435 N N . GLY D 4 102 ? 18.982 5.578 57.272 1.00 40.62 101 GLY M N 1
ATOM 7436 C CA . GLY D 4 102 ? 20.186 5.730 56.468 1.00 42.41 101 GLY M CA 1
ATOM 7437 C C . GLY D 4 102 ? 19.835 5.621 54.983 1.00 43.98 101 GLY M C 1
ATOM 7438 O O . GLY D 4 102 ? 18.873 6.275 54.506 1.00 44.09 101 GLY M O 1
ATOM 7439 N N . MET D 4 103 ? 20.613 4.784 54.276 1.00 45.96 102 MET M N 1
ATOM 7440 C CA . MET D 4 103 ? 20.417 4.507 52.834 1.00 46.78 102 MET M CA 1
ATOM 7441 C C . MET D 4 103 ? 19.624 3.217 52.640 1.00 46.84 102 MET M C 1
ATOM 7442 O O . MET D 4 103 ? 19.485 2.700 51.507 1.00 46.24 102 MET M O 1
ATOM 7447 N N . GLY D 4 104 ? 19.091 2.702 53.749 1.00 47.10 103 GLY M N 1
ATOM 7448 C CA . GLY D 4 104 ? 18.118 1.609 53.687 1.00 47.59 103 GLY M CA 1
ATOM 7449 C C . GLY D 4 104 ? 16.855 1.975 52.920 1.00 47.11 103 GLY M C 1
ATOM 7450 O O . GLY D 4 104 ? 16.281 3.064 53.151 1.00 46.49 103 GLY M O 1
ATOM 7451 N N . ILE D 4 105 ? 16.415 1.062 52.037 1.00 45.73 104 ILE M N 1
ATOM 7452 C CA . ILE D 4 105 ? 15.133 1.223 51.308 1.00 45.07 104 ILE M CA 1
ATOM 7453 C C . ILE D 4 105 ? 14.028 1.276 52.357 1.00 42.40 104 ILE M C 1
ATOM 7454 O O . ILE D 4 105 ? 13.824 0.360 53.128 1.00 40.94 104 ILE M O 1
ATOM 7459 N N . PRO D 4 106 ? 13.352 2.400 52.440 1.00 38.79 105 PRO M N 1
ATOM 7460 C CA . PRO D 4 106 ? 12.457 2.539 53.587 1.00 37.83 105 PRO M CA 1
ATOM 7461 C C . PRO D 4 106 ? 11.170 1.746 53.471 1.00 37.20 105 PRO M C 1
ATOM 7462 O O . PRO D 4 106 ? 10.793 1.372 52.359 1.00 37.57 105 PRO M O 1
ATOM 7466 N N . PRO D 4 107 ? 10.455 1.563 54.591 1.00 37.00 106 PRO M N 1
ATOM 7467 C CA . PRO D 4 107 ? 9.161 0.891 54.589 1.00 37.40 106 PRO M CA 1
ATOM 7468 C C . PRO D 4 107 ? 8.214 1.603 53.632 1.00 36.05 106 PRO M C 1
ATOM 7469 O O . PRO D 4 107 ? 8.243 2.804 53.554 1.00 33.02 106 PRO M O 1
ATOM 7473 N N . LEU D 4 108 ? 7.392 0.881 52.894 1.00 35.14 107 LEU M N 1
ATOM 7474 C CA . LEU D 4 108 ? 6.420 1.521 51.978 1.00 36.87 107 LEU M CA 1
ATOM 7475 C C . LEU D 4 108 ? 5.666 2.657 52.624 1.00 37.93 107 LEU M C 1
ATOM 7476 O O . LEU D 4 108 ? 5.534 3.737 52.022 1.00 38.76 107 LEU M O 1
ATOM 7481 N N . HIS D 4 109 ? 5.210 2.437 53.849 1.00 38.93 108 HIS M N 1
ATOM 7482 C CA . HIS D 4 109 ? 4.441 3.444 54.566 1.00 40.01 108 HIS M CA 1
ATOM 7483 C C . HIS D 4 109 ? 5.265 4.626 55.074 1.00 39.49 108 HIS M C 1
ATOM 7484 O O . HIS D 4 109 ? 4.660 5.628 55.453 1.00 41.50 108 HIS M O 1
ATOM 7491 N N . ASP D 4 110 ? 6.599 4.541 55.119 1.00 36.31 109 ASP M N 1
ATOM 7492 C CA . ASP D 4 110 ? 7.386 5.707 55.569 1.00 35.85 109 ASP M CA 1
ATOM 7493 C C . ASP D 4 110 ? 8.557 5.930 54.623 1.00 35.01 109 ASP M C 1
ATOM 7494 O O . ASP D 4 110 ? 9.706 5.738 54.999 1.00 34.86 109 ASP M O 1
ATOM 7499 N N . GLY D 4 111 ? 8.241 6.308 53.377 1.00 34.69 110 GLY M N 1
ATOM 7500 C CA . GLY D 4 111 ? 9.253 6.682 52.406 1.00 33.93 110 GLY M CA 1
ATOM 7501 C C . GLY D 4 111 ? 9.466 5.779 51.216 1.00 33.88 110 GLY M C 1
ATOM 7502 O O . GLY D 4 111 ? 10.061 6.182 50.226 1.00 33.02 110 GLY M O 1
ATOM 7503 N N . GLY D 4 112 ? 9.020 4.538 51.337 1.00 33.61 111 GLY M N 1
ATOM 7504 C CA . GLY D 4 112 ? 9.132 3.571 50.274 1.00 33.35 111 GLY M CA 1
ATOM 7505 C C . GLY D 4 112 ? 8.400 3.885 48.987 1.00 32.21 111 GLY M C 1
ATOM 7506 O O . GLY D 4 112 ? 8.963 3.775 47.887 1.00 33.03 111 GLY M O 1
ATOM 7507 N N . TRP D 4 113 ? 7.125 4.218 49.088 1.00 31.02 112 TRP M N 1
ATOM 7508 C CA . TRP D 4 113 ? 6.399 4.611 47.894 1.00 30.92 112 TRP M CA 1
ATOM 7509 C C . TRP D 4 113 ? 7.035 5.876 47.258 1.00 30.38 112 TRP M C 1
ATOM 7510 O O . TRP D 4 113 ? 7.067 6.011 46.043 1.00 30.15 112 TRP M O 1
ATOM 7521 N N . TRP D 4 114 ? 7.565 6.758 48.080 1.00 31.78 113 TRP M N 1
ATOM 7522 C CA . TRP D 4 114 ? 8.219 7.993 47.602 1.00 31.44 113 TRP M CA 1
ATOM 7523 C C . TRP D 4 114 ? 9.469 7.593 46.755 1.00 32.73 113 TRP M C 1
ATOM 7524 O O . TRP D 4 114 ? 9.717 8.142 45.675 1.00 30.95 113 TRP M O 1
ATOM 7535 N N . LEU D 4 115 ? 10.221 6.589 47.241 1.00 32.75 114 LEU M N 1
ATOM 7536 C CA . LEU D 4 115 ? 11.457 6.179 46.544 1.00 34.05 114 LEU M CA 1
ATOM 7537 C C . LEU D 4 115 ? 11.108 5.504 45.214 1.00 34.38 114 LEU M C 1
ATOM 7538 O O . LEU D 4 115 ? 11.760 5.737 44.173 1.00 32.95 114 LEU M O 1
ATOM 7543 N N . MET D 4 116 ? 10.041 4.709 45.225 1.00 35.54 115 MET M N 1
ATOM 7544 C CA . MET D 4 116 ? 9.539 4.074 44.012 1.00 38.15 115 MET M CA 1
ATOM 7545 C C . MET D 4 116 ? 9.039 5.097 42.967 1.00 35.70 115 MET M C 1
ATOM 7546 O O . MET D 4 116 ? 9.379 5.018 41.769 1.00 33.67 115 MET M O 1
ATOM 7551 N N . ALA D 4 117 ? 8.262 6.092 43.407 1.00 35.03 116 ALA M N 1
ATOM 7552 C CA . ALA D 4 117 ? 7.861 7.149 42.492 1.00 33.98 116 ALA M CA 1
ATOM 7553 C C . ALA D 4 117 ? 9.076 7.869 41.892 1.00 34.54 116 ALA M C 1
ATOM 7554 O O . ALA D 4 117 ? 9.126 8.166 40.674 1.00 35.47 116 ALA M O 1
ATOM 7556 N N . GLY D 4 118 ? 10.058 8.167 42.737 1.00 34.35 117 GLY M N 1
ATOM 7557 C CA . GLY D 4 118 ? 11.341 8.761 42.302 1.00 34.12 117 GLY M CA 1
ATOM 7558 C C . GLY D 4 118 ? 12.094 7.921 41.275 1.00 34.50 117 GLY M C 1
ATOM 7559 O O . GLY D 4 118 ? 12.601 8.430 40.292 1.00 35.14 117 GLY M O 1
ATOM 7560 N N . LEU D 4 119 ? 12.138 6.614 41.466 1.00 34.90 118 LEU M N 1
ATOM 7561 C CA . LEU D 4 119 ? 12.716 5.723 40.459 1.00 35.95 118 LEU M CA 1
ATOM 7562 C C . LEU D 4 119 ? 11.978 5.855 39.095 1.00 35.07 118 LEU M C 1
ATOM 7563 O O . LEU D 4 119 ? 12.594 6.027 38.029 1.00 35.58 118 LEU M O 1
ATOM 7568 N N . PHE D 4 120 ? 10.656 5.735 39.102 1.00 34.34 119 PHE M N 1
ATOM 7569 C CA . PHE D 4 120 ? 9.894 5.835 37.849 1.00 33.62 119 PHE M CA 1
ATOM 7570 C C . PHE D 4 120 ? 10.006 7.240 37.247 1.00 34.10 119 PHE M C 1
ATOM 7571 O O . PHE D 4 120 ? 10.131 7.357 36.020 1.00 34.83 119 PHE M O 1
ATOM 7579 N N . MET D 4 121 ? 10.051 8.268 38.072 1.00 35.45 120 MET M N 1
ATOM 7580 C CA . MET D 4 121 ? 10.292 9.644 37.551 1.00 36.37 120 MET M CA 1
ATOM 7581 C C . MET D 4 121 ? 11.679 9.749 36.868 1.00 36.45 120 MET M C 1
ATOM 7582 O O . MET D 4 121 ? 11.791 10.283 35.752 1.00 35.79 120 MET M O 1
ATOM 7587 N N . THR D 4 122 ? 12.710 9.183 37.502 1.00 35.94 121 THR M N 1
ATOM 7588 C CA . THR D 4 122 ? 14.060 9.134 36.915 1.00 36.38 121 THR M CA 1
ATOM 7589 C C . THR D 4 122 ? 14.098 8.388 35.579 1.00 35.01 121 THR M C 1
ATOM 7590 O O . THR D 4 122 ? 14.703 8.857 34.617 1.00 35.59 121 THR M O 1
ATOM 7594 N N . LEU D 4 123 ? 13.489 7.212 35.507 1.00 34.69 122 LEU M N 1
ATOM 7595 C CA . LEU D 4 123 ? 13.363 6.507 34.220 1.00 33.92 122 LEU M CA 1
ATOM 7596 C C . LEU D 4 123 ? 12.635 7.335 33.126 1.00 34.72 122 LEU M C 1
ATOM 7597 O O . LEU D 4 123 ? 13.046 7.334 31.956 1.00 33.38 122 LEU M O 1
ATOM 7602 N N . SER D 4 124 ? 11.589 8.061 33.527 1.00 34.51 123 SER M N 1
ATOM 7603 C CA . SER D 4 124 ? 10.841 8.950 32.635 1.00 35.43 123 SER M CA 1
ATOM 7604 C C . SER D 4 124 ? 11.705 10.098 32.075 1.00 34.29 123 SER M C 1
ATOM 7605 O O . SER D 4 124 ? 11.705 10.381 30.861 1.00 32.30 123 SER M O 1
ATOM 7608 N N . LEU D 4 125 ? 12.483 10.709 32.948 1.00 35.07 124 LEU M N 1
ATOM 7609 C CA . LEU D 4 125 ? 13.364 11.841 32.560 1.00 35.68 124 LEU M CA 1
ATOM 7610 C C . LEU D 4 125 ? 14.493 11.323 31.628 1.00 35.37 124 LEU M C 1
ATOM 7611 O O . LEU D 4 125 ? 14.802 11.948 30.624 1.00 33.97 124 LEU M O 1
ATOM 7616 N N . GLY D 4 126 ? 15.075 10.158 31.925 1.00 33.92 125 GLY M N 1
ATOM 7617 C CA . GLY D 4 126 ? 16.087 9.584 31.057 1.00 34.07 125 GLY M CA 1
ATOM 7618 C C . GLY D 4 126 ? 15.556 9.222 29.679 1.00 34.16 125 GLY M C 1
ATOM 7619 O O . GLY D 4 126 ? 16.249 9.390 28.664 1.00 35.11 125 GLY M O 1
ATOM 7620 N N . SER D 4 127 ? 14.334 8.681 29.642 1.00 34.15 126 SER M N 1
ATOM 7621 C CA . SER D 4 127 ? 13.634 8.362 28.411 1.00 33.65 126 SER M CA 1
ATOM 7622 C C . SER D 4 127 ? 13.368 9.617 27.569 1.00 33.96 126 SER M C 1
ATOM 7623 O O . SER D 4 127 ? 13.687 9.664 26.352 1.00 34.54 126 SER M O 1
ATOM 7626 N N . TRP D 4 128 ? 12.811 10.630 28.213 1.00 34.58 127 TRP M N 1
ATOM 7627 C CA . TRP D 4 128 ? 12.611 11.928 27.540 1.00 33.50 127 TRP M CA 1
ATOM 7628 C C . TRP D 4 128 ? 13.920 12.547 26.997 1.00 34.88 127 TRP M C 1
ATOM 7629 O O . TRP D 4 128 ? 13.927 13.107 25.886 1.00 33.19 127 TRP M O 1
ATOM 7640 N N . TRP D 4 129 ? 15.014 12.451 27.769 1.00 34.61 128 TRP M N 1
ATOM 7641 C CA . TRP D 4 129 ? 16.351 12.855 27.292 1.00 33.56 128 TRP M CA 1
ATOM 7642 C C . TRP D 4 129 ? 16.780 12.160 26.003 1.00 33.61 128 TRP M C 1
ATOM 7643 O O . TRP D 4 129 ? 17.255 12.774 25.054 1.00 33.42 128 TRP M O 1
ATOM 7654 N N . ILE D 4 130 ? 16.576 10.844 25.915 1.00 32.57 129 ILE M N 1
ATOM 7655 C CA . ILE D 4 130 ? 16.885 10.164 24.701 1.00 33.26 129 ILE M CA 1
ATOM 7656 C C . ILE D 4 130 ? 16.054 10.673 23.528 1.00 32.82 129 ILE M C 1
ATOM 7657 O O . ILE D 4 130 ? 16.590 10.809 22.406 1.00 32.80 129 ILE M O 1
ATOM 7662 N N . ARG D 4 131 ? 14.770 10.958 23.763 1.00 32.51 130 ARG M N 1
ATOM 7663 C CA . ARG D 4 131 ? 13.911 11.567 22.735 1.00 33.09 130 ARG M CA 1
ATOM 7664 C C . ARG D 4 131 ? 14.468 12.927 22.256 1.00 33.83 130 ARG M C 1
ATOM 7665 O O . ARG D 4 131 ? 14.553 13.192 21.068 1.00 33.97 130 ARG M O 1
ATOM 7673 N N . VAL D 4 132 ? 14.844 13.774 23.194 1.00 33.89 131 VAL M N 1
ATOM 7674 C CA . VAL D 4 132 ? 15.297 15.152 22.912 1.00 33.82 131 VAL M CA 1
ATOM 7675 C C . VAL D 4 132 ? 16.648 15.144 22.139 1.00 34.91 131 VAL M C 1
ATOM 7676 O O . VAL D 4 132 ? 16.881 15.963 21.222 1.00 36.21 131 VAL M O 1
ATOM 7680 N N . TYR D 4 133 ? 17.511 14.212 22.534 1.00 34.49 132 TYR M N 1
ATOM 7681 C CA . TYR D 4 133 ? 18.795 13.983 21.896 1.00 35.90 132 TYR M CA 1
ATOM 7682 C C . TYR D 4 133 ? 18.629 13.372 20.509 1.00 35.05 132 TYR M C 1
ATOM 7683 O O . TYR D 4 133 ? 19.165 13.895 19.500 1.00 35.88 132 TYR M O 1
ATOM 7692 N N . SER D 4 134 ? 17.860 12.282 20.432 1.00 34.67 133 SER M N 1
ATOM 7693 C CA . SER D 4 134 ? 17.755 11.532 19.222 1.00 34.79 133 SER M CA 1
ATOM 7694 C C . SER D 4 134 ? 16.951 12.250 18.122 1.00 34.44 133 SER M C 1
ATOM 7695 O O . SER D 4 134 ? 17.266 12.090 16.953 1.00 34.77 133 SER M O 1
ATOM 7698 N N . ARG D 4 135 ? 15.971 13.069 18.491 1.00 34.80 134 ARG M N 1
ATOM 7699 C CA . ARG D 4 135 ? 15.225 13.844 17.503 1.00 34.62 134 ARG M CA 1
ATOM 7700 C C . ARG D 4 135 ? 16.125 14.874 16.793 1.00 34.04 134 ARG M C 1
ATOM 7701 O O . ARG D 4 135 ? 15.970 15.082 15.571 1.00 34.02 134 ARG M O 1
ATOM 7709 N N . ALA D 4 136 ? 17.076 15.430 17.528 1.00 33.71 135 ALA M N 1
ATOM 7710 C CA . ALA D 4 136 ? 18.050 16.395 17.001 1.00 34.28 135 ALA M CA 1
ATOM 7711 C C . ALA D 4 136 ? 18.921 15.636 15.985 1.00 34.76 135 ALA M C 1
ATOM 7712 O O . ALA D 4 136 ? 19.063 16.066 14.830 1.00 35.70 135 ALA M O 1
ATOM 7714 N N . ARG D 4 137 ? 19.422 14.467 16.368 1.00 33.99 136 ARG M N 1
ATOM 7715 C CA . ARG D 4 137 ? 20.243 13.678 15.454 1.00 34.82 136 ARG M CA 1
ATOM 7716 C C . ARG D 4 137 ? 19.465 13.231 14.229 1.00 33.75 136 ARG M C 1
ATOM 7717 O O . ARG D 4 137 ? 19.993 13.247 13.125 1.00 31.97 136 ARG M O 1
ATOM 7725 N N . ALA D 4 138 ? 18.232 12.762 14.412 1.00 32.81 137 ALA M N 1
ATOM 7726 C CA . ALA D 4 138 ? 17.473 12.308 13.285 1.00 33.18 137 ALA M CA 1
ATOM 7727 C C . ALA D 4 138 ? 17.268 13.428 12.253 1.00 33.25 137 ALA M C 1
ATOM 7728 O O . ALA D 4 138 ? 17.138 13.157 11.027 1.00 32.43 137 ALA M O 1
ATOM 7730 N N . LEU D 4 139 ? 17.257 14.674 12.730 1.00 33.41 138 LEU M N 1
ATOM 7731 C CA . LEU D 4 139 ? 16.995 15.817 11.873 1.00 34.71 138 LEU M CA 1
ATOM 7732 C C . LEU D 4 139 ? 18.278 16.553 11.442 1.00 35.10 138 LEU M C 1
ATOM 7733 O O . LEU D 4 139 ? 18.206 17.613 10.821 1.00 34.79 138 LEU M O 1
ATOM 7738 N N . GLY D 4 140 ? 19.431 15.982 11.774 1.00 34.87 139 GLY M N 1
ATOM 7739 C CA . GLY D 4 140 ? 20.727 16.539 11.356 1.00 34.54 139 GLY M CA 1
ATOM 7740 C C . GLY D 4 140 ? 21.030 17.813 12.103 1.00 34.26 139 GLY M C 1
ATOM 7741 O O . GLY D 4 140 ? 21.628 18.731 11.573 1.00 34.08 139 GLY M O 1
ATOM 7742 N N . LEU D 4 141 ? 20.590 17.905 13.358 1.00 33.74 140 LEU M N 1
ATOM 7743 C CA . LEU D 4 141 ? 20.851 19.100 14.152 1.00 33.39 140 LEU M CA 1
ATOM 7744 C C . LEU D 4 141 ? 21.877 18.738 15.219 1.00 33.27 140 LEU M C 1
ATOM 7745 O O . LEU D 4 141 ? 22.014 17.578 15.595 1.00 31.95 140 LEU M O 1
ATOM 7750 N N . GLY D 4 142 ? 22.555 19.746 15.718 1.00 32.44 141 GLY M N 1
ATOM 7751 C CA . GLY D 4 142 ? 23.395 19.616 16.900 1.00 33.18 141 GLY M CA 1
ATOM 7752 C C . GLY D 4 142 ? 22.564 19.268 18.134 1.00 33.25 141 GLY M C 1
ATOM 7753 O O . GLY D 4 142 ? 21.332 19.379 18.129 1.00 33.18 141 GLY M O 1
ATOM 7754 N N . THR D 4 143 ? 23.250 18.817 19.177 1.00 34.04 142 THR M N 1
ATOM 7755 C CA . THR D 4 143 ? 22.605 18.317 20.406 1.00 34.06 142 THR M CA 1
ATOM 7756 C C . THR D 4 143 ? 22.623 19.295 21.545 1.00 34.73 142 THR M C 1
ATOM 7757 O O . THR D 4 143 ? 22.499 18.917 22.726 1.00 35.66 142 THR M O 1
ATOM 7761 N N . HIS D 4 144 ? 22.690 20.599 21.217 1.00 33.19 143 HIS M N 1
ATOM 7762 C CA . HIS D 4 144 ? 22.757 21.627 22.217 1.00 33.78 143 HIS M CA 1
ATOM 7763 C C . HIS D 4 144 ? 21.588 21.613 23.223 1.00 33.53 143 HIS M C 1
ATOM 7764 O O . HIS D 4 144 ? 21.801 21.795 24.449 1.00 34.36 143 HIS M O 1
ATOM 7771 N N . ILE D 4 145 ? 20.366 21.363 22.728 1.00 33.63 144 ILE M N 1
ATOM 7772 C CA . ILE D 4 145 ? 19.230 21.270 23.623 1.00 33.26 144 ILE M CA 1
ATOM 7773 C C . ILE D 4 145 ? 19.379 20.096 24.600 1.00 33.99 144 ILE M C 1
ATOM 7774 O O . ILE D 4 145 ? 19.151 20.285 25.827 1.00 35.78 144 ILE M O 1
ATOM 7779 N N . ALA D 4 146 ? 19.715 18.909 24.104 1.00 33.98 145 ALA M N 1
ATOM 7780 C CA . ALA D 4 146 ? 19.923 17.768 24.999 1.00 34.72 145 ALA M CA 1
ATOM 7781 C C . ALA D 4 146 ? 20.955 18.031 26.123 1.00 35.65 145 ALA M C 1
ATOM 7782 O O . ALA D 4 146 ? 20.753 17.632 27.293 1.00 34.59 145 ALA M O 1
ATOM 7784 N N . TRP D 4 147 ? 22.039 18.745 25.811 1.00 36.95 146 TRP M N 1
ATOM 7785 C CA . TRP D 4 147 ? 23.041 19.021 26.852 1.00 38.07 146 TRP M CA 1
ATOM 7786 C C . TRP D 4 147 ? 22.602 20.037 27.899 1.00 38.28 146 TRP M C 1
ATOM 7787 O O . TRP D 4 147 ? 22.971 19.913 29.071 1.00 38.50 146 TRP M O 1
ATOM 7798 N N . ASN D 4 148 ? 21.812 21.037 27.499 1.00 37.73 147 ASN M N 1
ATOM 7799 C CA . ASN D 4 148 ? 21.165 21.914 28.450 1.00 37.97 147 ASN M CA 1
ATOM 7800 C C . ASN D 4 148 ? 20.165 21.122 29.344 1.00 38.15 147 ASN M C 1
ATOM 7801 O O . ASN D 4 148 ? 20.150 21.269 30.577 1.00 38.62 147 ASN M O 1
ATOM 7806 N N . PHE D 4 149 ? 19.352 20.275 28.713 1.00 36.26 148 PHE M N 1
ATOM 7807 C CA . PHE D 4 149 ? 18.373 19.461 29.403 1.00 36.69 148 PHE M CA 1
ATOM 7808 C C . PHE D 4 149 ? 19.092 18.496 30.406 1.00 36.40 148 PHE M C 1
ATOM 7809 O O . PHE D 4 149 ? 18.609 18.278 31.542 1.00 34.11 148 PHE M O 1
ATOM 7817 N N . ALA D 4 150 ? 20.236 17.955 29.999 1.00 35.82 149 ALA M N 1
ATOM 7818 C CA . ALA D 4 150 ? 21.074 17.125 30.878 1.00 35.96 149 ALA M CA 1
ATOM 7819 C C . ALA D 4 150 ? 21.458 17.824 32.197 1.00 35.81 149 ALA M C 1
ATOM 7820 O O . ALA D 4 150 ? 21.452 17.178 33.257 1.00 35.72 149 ALA M O 1
ATOM 7822 N N . ALA D 4 151 ? 21.752 19.123 32.160 1.00 35.07 150 ALA M N 1
ATOM 7823 C CA . ALA D 4 151 ? 22.101 19.843 33.391 1.00 35.20 150 ALA M CA 1
ATOM 7824 C C . ALA D 4 151 ? 20.904 19.975 34.300 1.00 35.00 150 ALA M C 1
ATOM 7825 O O . ALA D 4 151 ? 21.006 19.886 35.524 1.00 34.08 150 ALA M O 1
ATOM 7827 N N . ALA D 4 152 ? 19.740 20.247 33.722 1.00 35.41 151 ALA M N 1
ATOM 7828 C CA . ALA D 4 152 ? 18.498 20.321 34.492 1.00 35.76 151 ALA M CA 1
ATOM 7829 C C . ALA D 4 152 ? 18.149 18.992 35.169 1.00 35.45 151 ALA M C 1
ATOM 7830 O O . ALA D 4 152 ? 17.774 18.944 36.374 1.00 35.59 151 ALA M O 1
ATOM 7832 N N . ILE D 4 153 ? 18.295 17.898 34.426 1.00 35.86 152 ILE M N 1
ATOM 7833 C CA . ILE D 4 153 ? 18.111 16.542 34.968 1.00 35.66 152 ILE M CA 1
ATOM 7834 C C . ILE D 4 153 ? 19.099 16.235 36.082 1.00 36.49 152 ILE M C 1
ATOM 7835 O O . ILE D 4 153 ? 18.701 15.751 37.148 1.00 35.93 152 ILE M O 1
ATOM 7840 N N . PHE D 4 154 ? 20.378 16.504 35.848 1.00 35.48 153 PHE M N 1
ATOM 7841 C CA . PHE D 4 154 ? 21.376 16.342 36.884 1.00 35.13 153 PHE M CA 1
ATOM 7842 C C . PHE D 4 154 ? 21.025 17.118 38.158 1.00 35.79 153 PHE M C 1
ATOM 7843 O O . PHE D 4 154 ? 21.232 16.623 39.245 1.00 34.50 153 PHE M O 1
ATOM 7851 N N . PHE D 4 155 ? 20.524 18.337 38.034 1.00 34.14 154 PHE M N 1
ATOM 7852 C CA . PHE D 4 155 ? 20.108 19.070 39.228 1.00 35.43 154 PHE M CA 1
ATOM 7853 C C . PHE D 4 155 ? 18.980 18.380 39.994 1.00 35.45 154 PHE M C 1
ATOM 7854 O O . PHE D 4 155 ? 19.038 18.221 41.223 1.00 35.44 154 PHE M O 1
ATOM 7862 N N . VAL D 4 156 ? 17.972 17.907 39.281 1.00 36.49 155 VAL M N 1
ATOM 7863 C CA . VAL D 4 156 ? 16.938 17.100 39.880 1.00 37.33 155 VAL M CA 1
ATOM 7864 C C . VAL D 4 156 ? 17.542 15.861 40.556 1.00 37.47 155 VAL M C 1
ATOM 7865 O O . VAL D 4 156 ? 17.158 15.536 41.668 1.00 37.13 155 VAL M O 1
ATOM 7869 N N . LEU D 4 157 ? 18.517 15.209 39.930 1.00 36.57 156 LEU M N 1
ATOM 7870 C CA . LEU D 4 157 ? 19.171 14.054 40.561 1.00 36.15 156 LEU M CA 1
ATOM 7871 C C . LEU D 4 157 ? 19.952 14.413 41.832 1.00 35.95 156 LEU M C 1
ATOM 7872 O O . LEU D 4 157 ? 20.028 13.597 42.772 1.00 35.46 156 LEU M O 1
ATOM 7877 N N . CYS D 4 158 ? 20.549 15.594 41.865 1.00 35.61 157 CYS M N 1
ATOM 7878 C CA . CYS D 4 158 ? 21.261 16.054 43.061 1.00 34.77 157 CYS M CA 1
ATOM 7879 C C . CYS D 4 158 ? 20.329 16.216 44.242 1.00 34.94 157 CYS M C 1
ATOM 7880 O O . CYS D 4 158 ? 20.656 15.747 45.341 1.00 34.39 157 CYS M O 1
ATOM 7883 N N . ILE D 4 159 ? 19.206 16.917 44.067 1.00 33.60 158 ILE M N 1
ATOM 7884 C CA . ILE D 4 159 ? 18.231 17.065 45.172 1.00 34.69 158 ILE M CA 1
ATOM 7885 C C . ILE D 4 159 ? 17.363 15.833 45.503 1.00 36.50 158 ILE M C 1
ATOM 7886 O O . ILE D 4 159 ? 16.896 15.667 46.672 1.00 37.03 158 ILE M O 1
ATOM 7891 N N . GLY D 4 160 ? 17.202 14.956 44.525 1.00 38.22 159 GLY M N 1
ATOM 7892 C CA . GLY D 4 160 ? 16.441 13.725 44.674 1.00 37.89 159 GLY M CA 1
ATOM 7893 C C . GLY D 4 160 ? 17.203 12.566 45.217 1.00 38.94 159 GLY M C 1
ATOM 7894 O O . GLY D 4 160 ? 16.682 11.834 46.080 1.00 39.05 159 GLY M O 1
ATOM 7895 N N . CYS D 4 161 ? 18.432 12.382 44.768 1.00 38.95 160 CYS M N 1
ATOM 7896 C CA . CYS D 4 161 ? 19.174 11.241 45.211 1.00 41.21 160 CYS M CA 1
ATOM 7897 C C . CYS D 4 161 ? 20.667 11.323 45.470 1.00 38.40 160 CYS M C 1
ATOM 7898 O O . CYS D 4 161 ? 21.145 10.555 46.299 1.00 38.38 160 CYS M O 1
ATOM 7901 N N . ILE D 4 162 ? 21.388 12.224 44.811 1.00 36.70 161 ILE M N 1
ATOM 7902 C CA . ILE D 4 162 ? 22.832 12.344 45.016 1.00 35.62 161 ILE M CA 1
ATOM 7903 C C . ILE D 4 162 ? 23.175 12.978 46.364 1.00 36.01 161 ILE M C 1
ATOM 7904 O O . ILE D 4 162 ? 23.998 12.443 47.092 1.00 35.43 161 ILE M O 1
ATOM 7909 N N . HIS D 4 163 ? 22.564 14.129 46.694 1.00 35.49 162 HIS M N 1
ATOM 7910 C CA . HIS D 4 163 ? 22.748 14.641 48.051 1.00 35.14 162 HIS M CA 1
ATOM 7911 C C . HIS D 4 163 ? 22.344 13.611 49.124 1.00 35.30 162 HIS M C 1
ATOM 7912 O O . HIS D 4 163 ? 23.130 13.358 50.059 1.00 34.66 162 HIS M O 1
ATOM 7919 N N . PRO D 4 164 ? 21.115 13.014 49.032 1.00 34.84 163 PRO M N 1
ATOM 7920 C CA . PRO D 4 164 ? 20.747 11.990 49.989 1.00 35.57 163 PRO M CA 1
ATOM 7921 C C . PRO D 4 164 ? 21.815 10.908 50.136 1.00 34.82 163 PRO M C 1
ATOM 7922 O O . PRO D 4 164 ? 22.156 10.504 51.284 1.00 35.23 163 PRO M O 1
ATOM 7926 N N . THR D 4 165 ? 22.420 10.490 49.019 1.00 34.62 164 THR M N 1
ATOM 7927 C CA . THR D 4 165 ? 23.418 9.396 49.045 1.00 35.76 164 THR M CA 1
ATOM 7928 C C . THR D 4 165 ? 24.725 9.890 49.660 1.00 34.95 164 THR M C 1
ATOM 7929 O O . THR D 4 165 ? 25.350 9.209 50.457 1.00 36.23 164 THR M O 1
ATOM 7933 N N . LEU D 4 166 ? 25.116 11.115 49.346 1.00 36.84 165 LEU M N 1
ATOM 7934 C CA . LEU D 4 166 ? 26.372 11.629 49.893 1.00 35.96 165 LEU M CA 1
ATOM 7935 C C . LEU D 4 166 ? 26.359 11.821 51.403 1.00 36.07 165 LEU M C 1
ATOM 7936 O O . LEU D 4 166 ? 27.348 11.566 52.063 1.00 37.19 165 LEU M O 1
ATOM 7941 N N . VAL D 4 167 ? 25.231 12.228 51.965 1.00 35.49 166 VAL M N 1
ATOM 7942 C CA . VAL D 4 167 ? 25.111 12.338 53.427 1.00 35.28 166 VAL M CA 1
ATOM 7943 C C . VAL D 4 167 ? 24.641 11.033 54.075 1.00 36.29 166 VAL M C 1
ATOM 7944 O O . VAL D 4 167 ? 24.733 10.856 55.299 1.00 36.12 166 VAL M O 1
ATOM 7948 N N . GLY D 4 168 ? 24.129 10.136 53.253 1.00 35.31 167 GLY M N 1
ATOM 7949 C CA . GLY D 4 168 ? 23.664 8.868 53.694 1.00 35.99 167 GLY M CA 1
ATOM 7950 C C . GLY D 4 168 ? 22.265 8.813 54.291 1.00 35.54 167 GLY M C 1
ATOM 7951 O O . GLY D 4 168 ? 22.046 7.980 55.195 1.00 35.97 167 GLY M O 1
ATOM 7952 N N . SER D 4 169 ? 21.330 9.632 53.801 1.00 35.89 168 SER M N 1
ATOM 7953 C CA . SER D 4 169 ? 19.946 9.582 54.297 1.00 35.63 168 SER M CA 1
ATOM 7954 C C . SER D 4 169 ? 18.901 9.974 53.262 1.00 35.31 168 SER M C 1
ATOM 7955 O O . SER D 4 169 ? 18.844 11.112 52.792 1.00 35.32 168 SER M O 1
ATOM 7958 N N . TRP D 4 170 ? 18.036 9.024 52.923 1.00 34.37 169 TRP M N 1
ATOM 7959 C CA . TRP D 4 170 ? 16.888 9.306 52.029 1.00 34.18 169 TRP M CA 1
ATOM 7960 C C . TRP D 4 170 ? 15.889 10.304 52.619 1.00 32.75 169 TRP M C 1
ATOM 7961 O O . TRP D 4 170 ? 15.066 10.837 51.902 1.00 35.66 169 TRP M O 1
ATOM 7972 N N . SER D 4 171 ? 15.947 10.542 53.932 1.00 33.22 170 SER M N 1
ATOM 7973 C CA . SER D 4 171 ? 15.075 11.536 54.609 1.00 32.52 170 SER M CA 1
ATOM 7974 C C . SER D 4 171 ? 15.236 12.923 54.056 1.00 33.58 170 SER M C 1
ATOM 7975 O O . SER D 4 171 ? 14.368 13.780 54.276 1.00 33.31 170 SER M O 1
ATOM 7978 N N . GLU D 4 172 ? 16.339 13.165 53.346 1.00 33.43 171 GLU M N 1
ATOM 7979 C CA . GLU D 4 172 ? 16.647 14.546 52.860 1.00 33.65 171 GLU M CA 1
ATOM 7980 C C . GLU D 4 172 ? 16.112 14.891 51.457 1.00 33.29 171 GLU M C 1
ATOM 7981 O O . GLU D 4 172 ? 16.245 16.008 51.019 1.00 31.86 171 GLU M O 1
ATOM 7987 N N . GLY D 4 173 ? 15.521 13.923 50.782 1.00 32.70 172 GLY M N 1
ATOM 7988 C CA . GLY D 4 173 ? 14.929 14.119 49.465 1.00 33.79 172 GLY M CA 1
ATOM 7989 C C . GLY D 4 173 ? 13.730 15.080 49.407 1.00 33.29 172 GLY M C 1
ATOM 7990 O O . GLY D 4 173 ? 13.081 15.367 50.415 1.00 33.39 172 GLY M O 1
ATOM 7991 N N . VAL D 4 174 ? 13.363 15.477 48.198 1.00 34.45 173 VAL M N 1
ATOM 7992 C CA . VAL D 4 174 ? 12.244 16.380 48.006 1.00 34.92 173 VAL M CA 1
ATOM 7993 C C . VAL D 4 174 ? 10.913 15.624 47.934 1.00 35.55 173 VAL M C 1
ATOM 7994 O O . VAL D 4 174 ? 10.807 14.672 47.139 1.00 34.42 173 VAL M O 1
ATOM 7998 N N . PRO D 4 175 ? 9.897 16.030 48.755 1.00 34.47 174 PRO M N 1
ATOM 7999 C CA . PRO D 4 175 ? 8.590 15.453 48.592 1.00 34.52 174 PRO M CA 1
ATOM 8000 C C . PRO D 4 175 ? 7.925 15.728 47.255 1.00 34.00 174 PRO M C 1
ATOM 8001 O O . PRO D 4 175 ? 8.170 16.767 46.640 1.00 35.60 174 PRO M O 1
ATOM 8005 N N . PHE D 4 176 ? 7.020 14.817 46.859 1.00 34.72 175 PHE M N 1
ATOM 8006 C CA . PHE D 4 176 ? 6.043 15.144 45.811 1.00 34.95 175 PHE M CA 1
ATOM 8007 C C . PHE D 4 176 ? 4.815 15.842 46.362 1.00 35.70 175 PHE M C 1
ATOM 8008 O O . PHE D 4 176 ? 4.341 15.470 47.417 1.00 37.48 175 PHE M O 1
ATOM 8016 N N . GLY D 4 177 ? 4.398 16.954 45.748 1.00 35.23 176 GLY M N 1
ATOM 8017 C CA . GLY D 4 177 ? 3.137 17.605 46.106 1.00 33.60 176 GLY M CA 1
ATOM 8018 C C . GLY D 4 177 ? 3.377 19.083 45.979 1.00 34.71 176 GLY M C 1
ATOM 8019 O O . GLY D 4 177 ? 4.527 19.505 46.015 1.00 34.78 176 GLY M O 1
ATOM 8020 N N . ILE D 4 178 ? 2.307 19.851 45.821 1.00 34.27 177 ILE M N 1
ATOM 8021 C CA . ILE D 4 178 ? 2.387 21.306 45.580 1.00 34.51 177 ILE M CA 1
ATOM 8022 C C . ILE D 4 178 ? 2.979 22.041 46.772 1.00 34.38 177 ILE M C 1
ATOM 8023 O O . ILE D 4 178 ? 4.102 22.549 46.689 1.00 35.13 177 ILE M O 1
ATOM 8028 N N . TRP D 4 179 ? 2.264 22.077 47.893 1.00 34.26 178 TRP M N 1
ATOM 8029 C CA . TRP D 4 179 ? 2.843 22.682 49.101 1.00 33.12 178 TRP M CA 1
ATOM 8030 C C . TRP D 4 179 ? 3.985 21.878 49.669 1.00 32.90 178 TRP M C 1
ATOM 8031 O O . TRP D 4 179 ? 4.962 22.412 50.075 1.00 33.63 178 TRP M O 1
ATOM 8042 N N . PRO D 4 180 ? 3.873 20.548 49.730 1.00 32.27 179 PRO M N 1
ATOM 8043 C CA . PRO D 4 180 ? 4.958 19.789 50.339 1.00 32.69 179 PRO M CA 1
ATOM 8044 C C . PRO D 4 180 ? 6.350 19.924 49.727 1.00 34.04 179 PRO M C 1
ATOM 8045 O O . PRO D 4 180 ? 7.341 19.989 50.465 1.00 33.50 179 PRO M O 1
ATOM 8049 N N . HIS D 4 181 ? 6.461 20.021 48.387 1.00 33.80 180 HIS M N 1
ATOM 8050 C CA . HIS D 4 181 ? 7.768 20.220 47.795 1.00 33.88 180 HIS M CA 1
ATOM 8051 C C . HIS D 4 181 ? 8.306 21.626 48.092 1.00 34.40 180 HIS M C 1
ATOM 8052 O O . HIS D 4 181 ? 9.504 21.825 48.241 1.00 35.26 180 HIS M O 1
ATOM 8059 N N . ILE D 4 182 ? 7.410 22.585 48.216 1.00 34.60 181 ILE M N 1
ATOM 8060 C CA . ILE D 4 182 ? 7.731 23.919 48.648 1.00 35.08 181 ILE M CA 1
ATOM 8061 C C . ILE D 4 182 ? 8.208 23.919 50.127 1.00 34.47 181 ILE M C 1
ATOM 8062 O O . ILE D 4 182 ? 9.149 24.648 50.486 1.00 33.75 181 ILE M O 1
ATOM 8067 N N . ASP D 4 183 ? 7.509 23.188 50.968 1.00 33.85 182 ASP M N 1
ATOM 8068 C CA . ASP D 4 183 ? 7.873 23.098 52.426 1.00 34.68 182 ASP M CA 1
ATOM 8069 C C . ASP D 4 183 ? 9.327 22.640 52.592 1.00 34.60 182 ASP M C 1
ATOM 8070 O O . ASP D 4 183 ? 10.040 23.126 53.478 1.00 35.19 182 ASP M O 1
ATOM 8075 N N . TRP D 4 184 ? 9.771 21.701 51.743 1.00 34.64 183 TRP M N 1
ATOM 8076 C CA . TRP D 4 184 ? 11.153 21.216 51.707 1.00 32.93 183 TRP M CA 1
ATOM 8077 C C . TRP D 4 184 ? 12.184 22.349 51.548 1.00 34.10 183 TRP M C 1
ATOM 8078 O O . TRP D 4 184 ? 13.264 22.318 52.174 1.00 33.65 183 TRP M O 1
ATOM 8089 N N . LEU D 4 185 ? 11.899 23.349 50.716 1.00 34.03 184 LEU M N 1
ATOM 8090 C CA . LEU D 4 185 ? 12.866 24.402 50.462 1.00 33.78 184 LEU M CA 1
ATOM 8091 C C . LEU D 4 185 ? 13.308 25.036 51.794 1.00 33.84 184 LEU M C 1
ATOM 8092 O O . LEU D 4 185 ? 14.490 25.279 52.038 1.00 32.72 184 LEU M O 1
ATOM 8097 N N . THR D 4 186 ? 12.349 25.303 52.637 1.00 33.87 185 THR M N 1
ATOM 8098 C CA . THR D 4 186 ? 12.598 25.929 53.957 1.00 34.15 185 THR M CA 1
ATOM 8099 C C . THR D 4 186 ? 13.227 24.993 54.939 1.00 34.96 185 THR M C 1
ATOM 8100 O O . THR D 4 186 ? 14.202 25.320 55.609 1.00 33.65 185 THR M O 1
ATOM 8104 N N . ALA D 4 187 ? 12.761 23.751 55.008 1.00 33.33 186 ALA M N 1
ATOM 8105 C CA . ALA D 4 187 ? 13.439 22.802 55.846 1.00 33.51 186 ALA M CA 1
ATOM 8106 C C . ALA D 4 187 ? 14.883 22.632 55.493 1.00 32.82 186 ALA M C 1
ATOM 8107 O O . ALA D 4 187 ? 15.722 22.515 56.366 1.00 31.48 186 ALA M O 1
ATOM 8109 N N . PHE D 4 188 ? 15.187 22.581 54.197 1.00 32.32 187 PHE M N 1
ATOM 8110 C CA . PHE D 4 188 ? 16.560 22.336 53.737 1.00 32.95 187 PHE M CA 1
ATOM 8111 C C . PHE D 4 188 ? 17.378 23.597 54.015 1.00 32.37 187 PHE M C 1
ATOM 8112 O O . PHE D 4 188 ? 18.490 23.507 54.540 1.00 34.11 187 PHE M O 1
ATOM 8120 N N . SER D 4 189 ? 16.843 24.762 53.693 1.00 32.00 188 SER M N 1
ATOM 8121 C CA . SER D 4 189 ? 17.592 25.983 53.963 1.00 32.26 188 SER M CA 1
ATOM 8122 C C . SER D 4 189 ? 17.914 26.077 55.462 1.00 33.90 188 SER M C 1
ATOM 8123 O O . SER D 4 189 ? 19.062 26.408 55.850 1.00 35.97 188 SER M O 1
ATOM 8126 N N . ILE D 4 190 ? 16.897 25.862 56.303 1.00 33.38 189 ILE M N 1
ATOM 8127 C CA . ILE D 4 190 ? 17.077 25.881 57.769 1.00 33.91 189 ILE M CA 1
ATOM 8128 C C . ILE D 4 190 ? 18.157 24.934 58.239 1.00 33.32 189 ILE M C 1
ATOM 8129 O O . ILE D 4 190 ? 19.091 25.316 58.976 1.00 34.04 189 ILE M O 1
ATOM 8134 N N . ARG D 4 191 ? 18.016 23.671 57.862 1.00 32.39 190 ARG M N 1
ATOM 8135 C CA . ARG D 4 191 ? 18.973 22.665 58.246 1.00 32.99 190 ARG M CA 1
ATOM 8136 C C . ARG D 4 191 ? 20.414 23.036 57.928 1.00 33.16 190 ARG M C 1
ATOM 8137 O O . ARG D 4 191 ? 21.323 22.698 58.693 1.00 34.50 190 ARG M O 1
ATOM 8145 N N . TYR D 4 192 ? 20.619 23.697 56.805 1.00 31.37 191 TYR M N 1
ATOM 8146 C CA . TYR D 4 192 ? 21.969 23.983 56.323 1.00 31.56 191 TYR M CA 1
ATOM 8147 C C . TYR D 4 192 ? 22.364 25.456 56.477 1.00 32.09 191 TYR M C 1
ATOM 8148 O O . TYR D 4 192 ? 23.285 25.940 55.820 1.00 33.05 191 TYR M O 1
ATOM 8157 N N . GLY D 4 193 ? 21.695 26.153 57.393 1.00 32.69 192 GLY M N 1
ATOM 8158 C CA . GLY D 4 193 ? 22.200 27.437 57.833 1.00 33.72 192 GLY M CA 1
ATOM 8159 C C . GLY D 4 193 ? 22.006 28.621 56.916 1.00 33.83 192 GLY M C 1
ATOM 8160 O O . GLY D 4 193 ? 22.822 29.529 56.929 1.00 33.73 192 GLY M O 1
ATOM 8161 N N . ASN D 4 194 ? 20.875 28.655 56.210 1.00 35.09 193 ASN M N 1
ATOM 8162 C CA . ASN D 4 194 ? 20.418 29.771 55.397 1.00 34.03 193 ASN M CA 1
ATOM 8163 C C . ASN D 4 194 ? 21.047 29.762 53.996 1.00 34.05 193 ASN M C 1
ATOM 8164 O O . ASN D 4 194 ? 22.202 30.148 53.791 1.00 33.40 193 ASN M O 1
ATOM 8169 N N . PHE D 4 195 ? 20.275 29.318 53.027 1.00 33.57 194 PHE M N 1
ATOM 8170 C CA . PHE D 4 195 ? 20.756 29.247 51.631 1.00 32.95 194 PHE M CA 1
ATOM 8171 C C . PHE D 4 195 ? 21.126 30.605 51.017 1.00 32.83 194 PHE M C 1
ATOM 8172 O O . PHE D 4 195 ? 21.894 30.647 50.050 1.00 33.86 194 PHE M O 1
ATOM 8180 N N . TYR D 4 196 ? 20.667 31.697 51.569 1.00 34.05 195 TYR M N 1
ATOM 8181 C CA . TYR D 4 196 ? 21.166 32.992 51.094 1.00 32.87 195 TYR M CA 1
ATOM 8182 C C . TYR D 4 196 ? 22.694 33.087 51.200 1.00 35.02 195 TYR M C 1
ATOM 8183 O O . TYR D 4 196 ? 23.317 33.892 50.455 1.00 35.84 195 TYR M O 1
ATOM 8192 N N . TYR D 4 197 ? 23.298 32.334 52.126 1.00 33.85 196 TYR M N 1
ATOM 8193 C CA . TYR D 4 197 ? 24.751 32.388 52.386 1.00 34.03 196 TYR M CA 1
ATOM 8194 C C . TYR D 4 197 ? 25.537 31.310 51.632 1.00 34.74 196 TYR M C 1
ATOM 8195 O O . TYR D 4 197 ? 26.724 31.222 51.807 1.00 34.40 196 TYR M O 1
ATOM 8204 N N . CYS D 4 198 ? 24.883 30.542 50.748 1.00 36.10 197 CYS M N 1
ATOM 8205 C CA . CYS D 4 198 ? 25.549 29.580 49.877 1.00 36.39 197 CYS M CA 1
ATOM 8206 C C . CYS D 4 198 ? 25.951 30.313 48.599 1.00 35.73 197 CYS M C 1
ATOM 8207 O O . CYS D 4 198 ? 25.093 30.768 47.868 1.00 35.55 197 CYS M O 1
ATOM 8210 N N . PRO D 4 199 ? 27.269 30.457 48.344 1.00 35.28 198 PRO M N 1
ATOM 8211 C CA . PRO D 4 199 ? 27.714 31.127 47.105 1.00 35.36 198 PRO M CA 1
ATOM 8212 C C . PRO D 4 199 ? 27.090 30.599 45.800 1.00 34.75 198 PRO M C 1
ATOM 8213 O O . PRO D 4 199 ? 26.760 31.371 44.927 1.00 33.95 198 PRO M O 1
ATOM 8217 N N . TRP D 4 200 ? 26.868 29.293 45.738 1.00 34.84 199 TRP M N 1
ATOM 8218 C CA . TRP D 4 200 ? 26.313 28.635 44.573 1.00 34.54 199 TRP M CA 1
ATOM 8219 C C . TRP D 4 200 ? 24.838 28.932 44.382 1.00 34.61 199 TRP M C 1
ATOM 8220 O O . TRP D 4 200 ? 24.319 28.937 43.236 1.00 34.29 199 TRP M O 1
ATOM 8231 N N . HIS D 4 201 ? 24.121 29.173 45.490 1.00 34.45 200 HIS M N 1
ATOM 8232 C CA . HIS D 4 201 ? 22.777 29.687 45.422 1.00 34.29 200 HIS M CA 1
ATOM 8233 C C . HIS D 4 201 ? 22.766 31.088 44.811 1.00 34.87 200 HIS M C 1
ATOM 8234 O O . HIS D 4 201 ? 21.980 31.382 43.884 1.00 34.91 200 HIS M O 1
ATOM 8241 N N . GLY D 4 202 ? 23.680 31.922 45.254 1.00 34.84 201 GLY M N 1
ATOM 8242 C CA . GLY D 4 202 ? 23.875 33.222 44.656 1.00 33.99 201 GLY M CA 1
ATOM 8243 C C . GLY D 4 202 ? 24.247 33.190 43.171 1.00 34.19 201 GLY M C 1
ATOM 8244 O O . GLY D 4 202 ? 23.694 33.938 42.356 1.00 34.03 201 GLY M O 1
ATOM 8245 N N . PHE D 4 203 ? 25.213 32.351 42.797 1.00 34.85 202 PHE M N 1
ATOM 8246 C CA . PHE D 4 203 ? 25.564 32.156 41.362 1.00 35.67 202 PHE M CA 1
ATOM 8247 C C . PHE D 4 203 ? 24.320 31.762 40.533 1.00 36.51 202 PHE M C 1
ATOM 8248 O O . PHE D 4 203 ? 24.085 32.273 39.433 1.00 36.12 202 PHE M O 1
ATOM 8256 N N . SER D 4 204 ? 23.582 30.778 41.013 1.00 36.11 203 SER M N 1
ATOM 8257 C CA . SER D 4 204 ? 22.376 30.294 40.327 1.00 36.93 203 SER M CA 1
ATOM 8258 C C . SER D 4 204 ? 21.345 31.384 40.133 1.00 36.45 203 SER M C 1
ATOM 8259 O O . SER D 4 204 ? 20.776 31.556 39.047 1.00 35.00 203 SER M O 1
ATOM 8262 N N . ILE D 4 205 ? 21.134 32.179 41.176 1.00 35.89 204 ILE M N 1
ATOM 8263 C CA . ILE D 4 205 ? 20.233 33.321 41.089 1.00 36.30 204 ILE M CA 1
ATOM 8264 C C . ILE D 4 205 ? 20.735 34.365 40.097 1.00 36.39 204 ILE M C 1
ATOM 8265 O O . ILE D 4 205 ? 19.950 34.884 39.302 1.00 36.71 204 ILE M O 1
ATOM 8270 N N . GLY D 4 206 ? 22.019 34.721 40.161 1.00 36.00 205 GLY M N 1
ATOM 8271 C CA . GLY D 4 206 ? 22.565 35.639 39.209 1.00 35.99 205 GLY M CA 1
ATOM 8272 C C . GLY D 4 206 ? 22.360 35.208 37.753 1.00 35.70 205 GLY M C 1
ATOM 8273 O O . GLY D 4 206 ? 22.029 36.026 36.875 1.00 36.10 205 GLY M O 1
ATOM 8274 N N . PHE D 4 207 ? 22.512 33.917 37.501 1.00 34.17 206 PHE M N 1
ATOM 8275 C CA . PHE D 4 207 ? 22.268 33.354 36.183 1.00 35.33 206 PHE M CA 1
ATOM 8276 C C . PHE D 4 207 ? 20.774 33.284 35.857 1.00 35.39 206 PHE M C 1
ATOM 8277 O O . PHE D 4 207 ? 20.398 33.529 34.698 1.00 35.85 206 PHE M O 1
ATOM 8285 N N . ALA D 4 208 ? 19.920 33.023 36.849 1.00 35.00 207 ALA M N 1
ATOM 8286 C CA . ALA D 4 208 ? 18.474 32.937 36.614 1.00 34.25 207 ALA M CA 1
ATOM 8287 C C . ALA D 4 208 ? 17.900 34.322 36.356 1.00 34.81 207 ALA M C 1
ATOM 8288 O O . ALA D 4 208 ? 17.104 34.528 35.415 1.00 35.28 207 ALA M O 1
ATOM 8290 N N . TYR D 4 209 ? 18.285 35.276 37.183 1.00 35.57 208 TYR M N 1
ATOM 8291 C CA . TYR D 4 209 ? 17.961 36.680 36.921 1.00 36.18 208 TYR M CA 1
ATOM 8292 C C . TYR D 4 209 ? 18.554 37.140 35.569 1.00 35.31 208 TYR M C 1
ATOM 8293 O O . TYR D 4 209 ? 17.908 37.875 34.765 1.00 35.37 208 TYR M O 1
ATOM 8302 N N . GLY D 4 210 ? 19.780 36.735 35.314 1.00 35.38 209 GLY M N 1
ATOM 8303 C CA . GLY D 4 210 ? 20.413 37.036 34.059 1.00 35.08 209 GLY M CA 1
ATOM 8304 C C . GLY D 4 210 ? 19.690 36.485 32.821 1.00 35.07 209 GLY M C 1
ATOM 8305 O O . GLY D 4 210 ? 19.745 37.068 31.761 1.00 35.74 209 GLY M O 1
ATOM 8306 N N . CYS D 4 211 ? 19.017 35.354 32.942 1.00 35.98 210 CYS M N 1
ATOM 8307 C CA . CYS D 4 211 ? 18.227 34.789 31.853 1.00 35.19 210 CYS M CA 1
ATOM 8308 C C . CYS D 4 211 ? 17.042 35.680 31.638 1.00 34.89 210 CYS M C 1
ATOM 8309 O O . CYS D 4 211 ? 16.564 35.841 30.507 1.00 34.61 210 CYS M O 1
ATOM 8312 N N . GLY D 4 212 ? 16.501 36.208 32.734 1.00 34.23 211 GLY M N 1
ATOM 8313 C CA . GLY D 4 212 ? 15.402 37.152 32.640 1.00 33.98 211 GLY M CA 1
ATOM 8314 C C . GLY D 4 212 ? 15.822 38.409 31.881 1.00 35.11 211 GLY M C 1
ATOM 8315 O O . GLY D 4 212 ? 15.125 38.907 30.959 1.00 34.58 211 GLY M O 1
ATOM 8316 N N . LEU D 4 213 ? 16.985 38.936 32.264 1.00 34.88 212 LEU M N 1
ATOM 8317 C CA . LEU D 4 213 ? 17.537 40.121 31.640 1.00 34.70 212 LEU M CA 1
ATOM 8318 C C . LEU D 4 213 ? 17.786 39.839 30.140 1.00 35.63 212 LEU M C 1
ATOM 8319 O O . LEU D 4 213 ? 17.383 40.630 29.247 1.00 35.68 212 LEU M O 1
ATOM 8324 N N . LEU D 4 214 ? 18.417 38.708 29.866 1.00 35.84 213 LEU M N 1
ATOM 8325 C CA . LEU D 4 214 ? 18.860 38.389 28.510 1.00 36.29 213 LEU M CA 1
ATOM 8326 C C . LEU D 4 214 ? 17.680 38.054 27.611 1.00 36.62 213 LEU M C 1
ATOM 8327 O O . LEU D 4 214 ? 17.707 38.417 26.435 1.00 36.00 213 LEU M O 1
ATOM 8332 N N . PHE D 4 215 ? 16.663 37.306 28.100 1.00 35.94 214 PHE M N 1
ATOM 8333 C CA . PHE D 4 215 ? 15.543 37.029 27.222 1.00 35.42 214 PHE M CA 1
ATOM 8334 C C . PHE D 4 215 ? 14.711 38.293 26.959 1.00 36.30 214 PHE M C 1
ATOM 8335 O O . PHE D 4 215 ? 14.185 38.456 25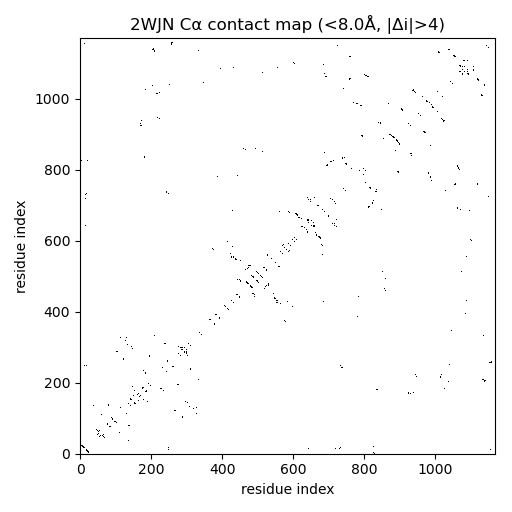.859 1.00 36.24 214 PHE M O 1
ATOM 8343 N N . ALA D 4 216 ? 14.535 39.134 27.973 1.00 35.90 215 ALA M N 1
ATOM 8344 C CA . ALA D 4 216 ? 13.882 40.455 27.776 1.00 35.81 215 ALA M CA 1
ATOM 8345 C C . ALA D 4 216 ? 14.610 41.267 26.739 1.00 36.47 215 ALA M C 1
ATOM 8346 O O . ALA D 4 216 ? 13.998 41.810 25.795 1.00 34.79 215 ALA M O 1
ATOM 8348 N N . ALA D 4 217 ? 15.918 41.358 26.882 1.00 35.04 216 ALA M N 1
ATOM 8349 C CA . ALA D 4 217 ? 16.759 42.209 26.012 1.00 35.05 216 ALA M CA 1
ATOM 8350 C C . ALA D 4 217 ? 16.805 41.643 24.594 1.00 35.37 216 ALA M C 1
ATOM 8351 O O . ALA D 4 217 ? 16.628 42.356 23.628 1.00 34.44 216 ALA M O 1
ATOM 8353 N N . HIS D 4 218 ? 17.056 40.354 24.462 1.00 34.00 217 HIS M N 1
ATOM 8354 C CA . HIS D 4 218 ? 17.150 39.723 23.154 1.00 34.84 217 HIS M CA 1
ATOM 8355 C C . HIS D 4 218 ? 15.776 39.606 22.450 1.00 34.57 217 HIS M C 1
ATOM 8356 O O . HIS D 4 218 ? 15.656 39.846 21.240 1.00 34.39 217 HIS M O 1
ATOM 8363 N N . GLY D 4 219 ? 14.762 39.236 23.215 1.00 34.23 218 GLY M N 1
ATOM 8364 C CA . GLY D 4 219 ? 13.377 39.194 22.728 1.00 33.61 218 GLY M CA 1
ATOM 8365 C C . GLY D 4 219 ? 12.964 40.513 22.188 1.00 33.90 218 GLY M C 1
ATOM 8366 O O . GLY D 4 219 ? 12.508 40.628 21.018 1.00 35.16 218 GLY M O 1
ATOM 8367 N N . ALA D 4 220 ? 13.153 41.544 23.012 1.00 32.83 219 ALA M N 1
ATOM 8368 C CA . ALA D 4 220 ? 12.905 42.900 22.567 1.00 33.64 219 ALA M CA 1
ATOM 8369 C C . ALA D 4 220 ? 13.765 43.365 21.379 1.00 33.39 219 ALA M C 1
ATOM 8370 O O . ALA D 4 220 ? 13.272 44.102 20.496 1.00 34.21 219 ALA M O 1
ATOM 8372 N N . THR D 4 221 ? 15.057 43.057 21.393 1.00 33.85 220 THR M N 1
ATOM 8373 C CA . THR D 4 221 ? 15.947 43.415 20.262 1.00 34.01 220 THR M CA 1
ATOM 8374 C C . THR D 4 221 ? 15.439 42.852 18.948 1.00 33.19 220 THR M C 1
ATOM 8375 O O . THR D 4 221 ? 15.353 43.559 17.971 1.00 32.55 220 THR M O 1
ATOM 8379 N N . ILE D 4 222 ? 15.117 41.568 18.898 1.00 32.68 221 ILE M N 1
ATOM 8380 C CA . ILE D 4 222 ? 14.626 41.007 17.661 1.00 32.93 221 ILE M CA 1
ATOM 8381 C C . ILE D 4 222 ? 13.289 41.590 17.225 1.00 33.10 221 ILE M C 1
ATOM 8382 O O . ILE D 4 222 ? 13.070 41.775 16.034 1.00 33.60 221 ILE M O 1
ATOM 8387 N N . LEU D 4 223 ? 12.381 41.866 18.161 1.00 32.17 222 LEU M N 1
ATOM 8388 C CA . LEU D 4 223 ? 11.130 42.512 17.809 1.00 33.18 222 LEU M CA 1
ATOM 8389 C C . LEU D 4 223 ? 11.443 43.880 17.243 1.00 32.73 222 LEU M C 1
ATOM 8390 O O . LEU D 4 223 ? 10.874 44.298 16.201 1.00 32.47 222 LEU M O 1
ATOM 8395 N N . ALA D 4 224 ? 12.402 44.567 17.851 1.00 32.90 223 ALA M N 1
ATOM 8396 C CA . ALA D 4 224 ? 12.756 45.914 17.406 1.00 32.73 223 ALA M CA 1
ATOM 8397 C C . ALA D 4 224 ? 13.323 45.970 15.972 1.00 32.78 223 ALA M C 1
ATOM 8398 O O . ALA D 4 224 ? 13.281 47.032 15.315 1.00 33.04 223 ALA M O 1
ATOM 8400 N N . VAL D 4 225 ? 13.904 44.861 15.520 1.00 33.34 224 VAL M N 1
ATOM 8401 C CA . VAL D 4 225 ? 14.479 44.703 14.148 1.00 32.61 224 VAL M CA 1
ATOM 8402 C C . VAL D 4 225 ? 13.682 43.693 13.273 1.00 33.38 224 VAL M C 1
ATOM 8403 O O . VAL D 4 225 ? 14.093 43.288 12.175 1.00 32.03 224 VAL M O 1
ATOM 8407 N N . ALA D 4 226 ? 12.458 43.405 13.691 1.00 34.31 225 ALA M N 1
ATOM 8408 C CA . ALA D 4 226 ? 11.572 42.543 12.926 1.00 34.94 225 ALA M CA 1
ATOM 8409 C C . ALA D 4 226 ? 11.254 43.135 11.560 1.00 33.97 225 ALA M C 1
ATOM 8410 O O . ALA D 4 226 ? 11.039 42.400 10.606 1.00 33.79 225 ALA M O 1
ATOM 8412 N N . ARG D 4 227 ? 11.170 44.466 11.456 1.00 33.55 226 ARG M N 1
ATOM 8413 C CA . ARG D 4 227 ? 10.960 45.114 10.185 1.00 35.26 226 ARG M CA 1
ATOM 8414 C C . ARG D 4 227 ? 12.038 44.801 9.145 1.00 34.28 226 ARG M C 1
ATOM 8415 O O . ARG D 4 227 ? 11.807 45.028 7.959 1.00 33.53 226 ARG M O 1
ATOM 8423 N N . PHE D 4 228 ? 13.209 44.324 9.591 1.00 32.67 227 PHE M N 1
ATOM 8424 C CA . PHE D 4 228 ? 14.319 43.982 8.708 1.00 33.83 227 PHE M CA 1
ATOM 8425 C C . PHE D 4 228 ? 14.521 42.483 8.625 1.00 33.69 227 PHE M C 1
ATOM 8426 O O . PHE D 4 228 ? 15.557 42.033 8.112 1.00 34.14 227 PHE M O 1
ATOM 8434 N N . GLY D 4 229 ? 13.561 41.721 9.141 1.00 33.80 228 GLY M N 1
ATOM 8435 C CA . GLY D 4 229 ? 13.647 40.261 9.124 1.00 33.89 228 GLY M CA 1
ATOM 8436 C C . GLY D 4 229 ? 14.657 39.688 10.096 1.00 34.11 228 GLY M C 1
ATOM 8437 O O . GLY D 4 229 ? 15.241 38.631 9.816 1.00 35.43 228 GLY M O 1
ATOM 8438 N N . GLY D 4 230 ? 14.874 40.363 11.233 1.00 35.34 229 GLY M N 1
ATOM 8439 C CA . GLY D 4 230 ? 15.801 39.891 12.262 1.00 34.83 229 GLY M CA 1
ATOM 8440 C C . GLY D 4 230 ? 15.444 38.525 12.850 1.00 34.99 229 GLY M C 1
ATOM 8441 O O . GLY D 4 230 ? 16.301 37.829 13.392 1.00 34.69 229 GLY M O 1
ATOM 8442 N N . ASP D 4 231 ? 14.161 38.173 12.795 1.00 34.56 230 ASP M N 1
ATOM 8443 C CA . ASP D 4 231 ? 13.673 36.880 13.252 1.00 33.35 230 ASP M CA 1
ATOM 8444 C C . ASP D 4 231 ? 14.174 35.687 12.452 1.00 32.97 230 ASP M C 1
ATOM 8445 O O . ASP D 4 231 ? 14.101 34.539 12.926 1.00 32.71 230 ASP M O 1
ATOM 8450 N N . ARG D 4 232 ? 14.615 35.910 11.228 1.00 32.78 231 ARG M N 1
ATOM 8451 C CA . ARG D 4 232 ? 15.155 34.864 10.376 1.00 32.38 231 ARG M CA 1
ATOM 8452 C C . ARG D 4 232 ? 16.637 34.660 10.736 1.00 32.12 231 ARG M C 1
ATOM 8453 O O . ARG D 4 232 ? 17.586 34.993 9.964 1.00 32.25 231 ARG M O 1
ATOM 8461 N N . GLU D 4 233 ? 16.827 34.150 11.946 1.00 32.12 232 GLU M N 1
ATOM 8462 C CA . GLU D 4 233 ? 18.140 34.251 12.601 1.00 31.76 232 GLU M CA 1
ATOM 8463 C C . GLU D 4 233 ? 19.189 33.381 11.942 1.00 33.47 232 GLU M C 1
ATOM 8464 O O . GLU D 4 233 ? 20.362 33.748 11.931 1.00 32.18 232 GLU M O 1
ATOM 8470 N N . ILE D 4 234 ? 18.788 32.245 11.384 1.00 34.25 233 ILE M N 1
ATOM 8471 C CA . ILE D 4 234 ? 19.738 31.330 10.768 1.00 34.61 233 ILE M CA 1
ATOM 8472 C C . ILE D 4 234 ? 20.451 31.964 9.561 1.00 35.09 233 ILE M C 1
ATOM 8473 O O . ILE D 4 234 ? 21.683 31.865 9.437 1.00 34.44 233 ILE M O 1
ATOM 8478 N N . GLU D 4 235 ? 19.709 32.663 8.700 1.00 34.96 234 GLU M N 1
ATOM 8479 C CA . GLU D 4 235 ? 20.353 33.316 7.550 1.00 34.76 234 GLU M CA 1
ATOM 8480 C C . GLU D 4 235 ? 20.989 34.655 7.906 1.00 33.81 234 GLU M C 1
ATOM 8481 O O . GLU D 4 235 ? 21.905 35.103 7.201 1.00 33.75 234 GLU M O 1
ATOM 8487 N N . GLN D 4 236 ? 20.588 35.256 9.043 1.00 33.40 235 GLN M N 1
ATOM 8488 C CA . GLN D 4 236 ? 21.326 36.400 9.569 1.00 32.78 235 GLN M CA 1
ATOM 8489 C C . GLN D 4 236 ? 22.723 35.975 10.082 1.00 33.74 235 GLN M C 1
ATOM 8490 O O . GLN D 4 236 ? 23.677 36.736 10.033 1.00 32.91 235 GLN M O 1
ATOM 8496 N N . ILE D 4 237 ? 22.830 34.749 10.553 1.00 33.07 236 ILE M N 1
ATOM 8497 C CA . ILE D 4 237 ? 24.112 34.180 10.986 1.00 34.22 236 ILE M CA 1
ATOM 8498 C C . ILE D 4 237 ? 25.027 33.921 9.782 1.00 34.86 236 ILE M C 1
ATOM 8499 O O . ILE D 4 237 ? 26.212 34.278 9.817 1.00 33.84 236 ILE M O 1
ATOM 8504 N N . THR D 4 238 ? 24.501 33.258 8.752 1.00 34.36 237 THR M N 1
ATOM 8505 C CA . THR D 4 238 ? 25.297 32.889 7.606 1.00 34.83 237 THR M CA 1
ATOM 8506 C C . THR D 4 238 ? 25.491 34.029 6.606 1.00 36.51 237 THR M C 1
ATOM 8507 O O . THR D 4 238 ? 26.414 33.967 5.750 1.00 37.08 237 THR M O 1
ATOM 8511 N N . ASP D 4 239 ? 24.643 35.059 6.688 1.00 36.45 238 ASP M N 1
ATOM 8512 C CA . ASP D 4 239 ? 24.690 36.199 5.762 1.00 37.12 238 ASP M CA 1
ATOM 8513 C C . ASP D 4 239 ? 24.141 37.453 6.435 1.00 36.38 238 ASP M C 1
ATOM 8514 O O . ASP D 4 239 ? 23.014 37.850 6.230 1.00 36.88 238 ASP M O 1
ATOM 8519 N N . ARG D 4 240 ? 24.979 38.054 7.267 1.00 35.70 239 ARG M N 1
ATOM 8520 C CA . ARG D 4 240 ? 24.647 39.229 8.064 1.00 34.69 239 ARG M CA 1
ATOM 8521 C C . ARG D 4 240 ? 23.859 40.298 7.330 1.00 33.85 239 ARG M C 1
ATOM 8522 O O . ARG D 4 240 ? 24.309 40.804 6.297 1.00 34.38 239 ARG M O 1
ATOM 8530 N N . GLY D 4 241 ? 22.695 40.687 7.877 1.00 32.71 240 GLY M N 1
ATOM 8531 C CA . GLY D 4 241 ? 21.880 41.739 7.263 1.00 32.45 240 GLY M CA 1
ATOM 8532 C C . GLY D 4 241 ? 21.776 42.930 8.170 1.00 32.38 240 GLY M C 1
ATOM 8533 O O . GLY D 4 241 ? 22.279 42.935 9.290 1.00 31.52 240 GLY M O 1
ATOM 8534 N N . THR D 4 242 ? 21.114 43.975 7.681 1.00 32.70 241 THR M N 1
ATOM 8535 C CA . THR D 4 242 ? 20.988 45.204 8.457 1.00 32.20 241 THR M CA 1
ATOM 8536 C C . THR D 4 242 ? 20.268 44.998 9.785 1.00 33.13 241 THR M C 1
ATOM 8537 O O . THR D 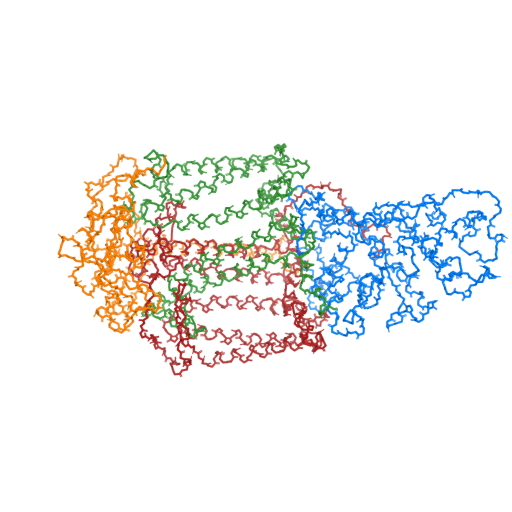4 242 ? 20.564 45.703 10.757 1.00 33.02 241 THR M O 1
ATOM 8541 N N . ALA D 4 243 ? 19.372 43.994 9.873 1.00 31.99 242 ALA M N 1
ATOM 8542 C CA . ALA D 4 243 ? 18.676 43.692 11.140 1.00 32.14 242 ALA M CA 1
ATOM 8543 C C . ALA D 4 243 ? 19.678 43.543 12.313 1.00 32.84 242 ALA M C 1
ATOM 8544 O O . ALA D 4 243 ? 19.503 44.120 13.375 1.00 32.31 242 ALA M O 1
ATOM 8546 N N . VAL D 4 244 ? 20.694 42.709 12.122 1.00 33.16 243 VAL M N 1
ATOM 8547 C CA . VAL D 4 244 ? 21.614 42.365 13.207 1.00 33.54 243 VAL M CA 1
ATOM 8548 C C . VAL D 4 244 ? 22.825 43.283 13.257 1.00 33.73 243 VAL M C 1
ATOM 8549 O O . VAL D 4 244 ? 23.496 43.359 14.313 1.00 35.32 243 VAL M O 1
ATOM 8553 N N . GLU D 4 245 ? 23.084 44.043 12.190 1.00 32.78 244 GLU M N 1
ATOM 8554 C CA . GLU D 4 245 ? 23.971 45.211 12.295 1.00 33.69 244 GLU M CA 1
ATOM 8555 C C . GLU D 4 245 ? 23.389 46.275 13.238 1.00 34.25 244 GLU M C 1
ATOM 8556 O O . GLU D 4 245 ? 24.094 46.762 14.140 1.00 33.06 244 GLU M O 1
ATOM 8562 N N . ARG D 4 246 ? 22.102 46.599 13.073 1.00 34.18 245 ARG M N 1
ATOM 8563 C CA . ARG D 4 246 ? 21.436 47.557 13.956 1.00 34.13 245 ARG M CA 1
ATOM 8564 C C . ARG D 4 246 ? 21.295 47.024 15.368 1.00 34.41 245 ARG M C 1
ATOM 8565 O O . ARG D 4 246 ? 21.444 47.794 16.321 1.00 35.01 245 ARG M O 1
ATOM 8573 N N . ALA D 4 247 ? 21.011 45.722 15.511 1.00 34.30 246 ALA M N 1
ATOM 8574 C CA . ALA D 4 247 ? 20.916 45.126 16.813 1.00 33.64 246 ALA M CA 1
ATOM 8575 C C . ALA D 4 247 ? 22.239 45.253 17.557 1.00 33.38 246 ALA M C 1
ATOM 8576 O O . ALA D 4 247 ? 22.261 45.619 18.716 1.00 34.09 246 ALA M O 1
ATOM 8578 N N . ALA D 4 248 ? 23.340 44.944 16.902 1.00 32.81 247 ALA M N 1
ATOM 8579 C CA . ALA D 4 248 ? 24.678 45.028 17.526 1.00 31.78 247 ALA M CA 1
ATOM 8580 C C . ALA D 4 248 ? 25.060 46.479 17.900 1.00 32.80 247 ALA M C 1
ATOM 8581 O O . ALA D 4 248 ? 25.646 46.732 18.971 1.00 32.95 247 ALA M O 1
ATOM 8583 N N . LEU D 4 249 ? 24.698 47.408 17.041 1.00 32.31 248 LEU M N 1
ATOM 8584 C CA . LEU D 4 249 ? 25.028 48.805 17.272 1.00 33.20 248 LEU M CA 1
ATOM 8585 C C . LEU D 4 249 ? 24.157 49.392 18.371 1.00 33.73 248 LEU M C 1
ATOM 8586 O O . LEU D 4 249 ? 24.581 50.288 19.102 1.00 35.29 248 LEU M O 1
ATOM 8591 N N . PHE D 4 250 ? 22.910 48.942 18.490 1.00 33.64 249 PHE M N 1
ATOM 8592 C CA . PHE D 4 250 ? 22.087 49.392 19.620 1.00 33.70 249 PHE M CA 1
ATOM 8593 C C . PHE D 4 250 ? 22.829 49.067 20.918 1.00 34.46 249 PHE M C 1
ATOM 8594 O O . PHE D 4 250 ? 23.010 49.921 21.770 1.00 34.28 249 PHE M O 1
ATOM 8602 N N . TRP D 4 251 ? 23.276 47.818 21.052 1.00 34.98 250 TRP M N 1
ATOM 8603 C CA . TRP D 4 251 ? 23.994 47.419 22.265 1.00 34.44 250 TRP M CA 1
ATOM 8604 C C . TRP D 4 251 ? 25.381 48.052 22.370 1.00 35.58 250 TRP M C 1
ATOM 8605 O O . TRP D 4 251 ? 25.761 48.541 23.454 1.00 35.46 250 TRP M O 1
ATOM 8616 N N . ARG D 4 252 ? 26.109 48.140 21.265 1.00 34.91 251 ARG M N 1
ATOM 8617 C CA . ARG D 4 252 ? 27.443 48.698 21.343 1.00 35.22 251 ARG M CA 1
ATOM 8618 C C . ARG D 4 252 ? 27.368 50.127 21.818 1.00 35.36 251 ARG M C 1
ATOM 8619 O O . ARG D 4 252 ? 28.198 50.555 22.629 1.00 36.61 251 ARG M O 1
ATOM 8627 N N . TRP D 4 253 ? 26.371 50.865 21.328 1.00 33.86 252 TRP M N 1
ATOM 8628 C CA . TRP D 4 253 ? 26.230 52.316 21.650 1.00 34.17 252 TRP M CA 1
ATOM 8629 C C . TRP D 4 253 ? 25.680 52.517 23.077 1.00 34.34 252 TRP M C 1
ATOM 8630 O O . TRP D 4 253 ? 25.907 53.527 23.701 1.00 33.56 252 TRP M O 1
ATOM 8641 N N . THR D 4 254 ? 24.969 51.525 23.601 1.00 33.06 253 THR M N 1
ATOM 8642 C CA . THR D 4 254 ? 24.378 51.598 24.935 1.00 34.24 253 THR M CA 1
ATOM 8643 C C . THR D 4 254 ? 25.398 51.179 26.006 1.00 34.84 253 THR M C 1
ATOM 8644 O O . THR D 4 254 ? 25.684 51.939 26.915 1.00 34.34 253 THR M O 1
ATOM 8648 N N . ILE D 4 255 ? 25.935 49.965 25.896 1.00 35.05 254 ILE M N 1
ATOM 8649 C CA . ILE D 4 255 ? 26.800 49.423 26.921 1.00 34.27 254 ILE M CA 1
ATOM 8650 C C . ILE D 4 255 ? 28.262 49.389 26.552 1.00 35.82 254 ILE M C 1
ATOM 8651 O O . ILE D 4 255 ? 29.067 49.011 27.397 1.00 36.99 254 ILE M O 1
ATOM 8656 N N . GLY D 4 256 ? 28.601 49.724 25.302 1.00 35.76 255 GLY M N 1
ATOM 8657 C CA . GLY D 4 256 ? 29.982 49.863 24.838 1.00 36.18 255 GLY M CA 1
ATOM 8658 C C . GLY D 4 256 ? 30.611 48.609 24.269 1.00 35.91 255 GLY M C 1
ATOM 8659 O O . GLY D 4 256 ? 31.776 48.596 23.926 1.00 36.66 255 GLY M O 1
ATOM 8660 N N . PHE D 4 257 ? 29.843 47.542 24.190 1.00 35.67 256 PHE M N 1
ATOM 8661 C CA . PHE D 4 257 ? 30.261 46.273 23.573 1.00 36.57 256 PHE M CA 1
ATOM 8662 C C . PHE D 4 257 ? 29.018 45.531 23.060 1.00 35.15 256 PHE M C 1
ATOM 8663 O O . PHE D 4 257 ? 27.885 45.924 23.343 1.00 35.05 256 PHE M O 1
ATOM 8671 N N . ASN D 4 258 ? 29.213 44.464 22.303 1.00 34.14 257 ASN M N 1
ATOM 8672 C CA . ASN D 4 258 ? 28.058 43.783 21.709 1.00 35.42 257 ASN M CA 1
ATOM 8673 C C . ASN D 4 258 ? 28.378 42.356 21.364 1.00 34.72 257 ASN M C 1
ATOM 8674 O O . ASN D 4 258 ? 29.548 41.923 21.410 1.00 35.71 257 ASN M O 1
ATOM 8679 N N . ALA D 4 259 ? 27.333 41.645 20.967 1.00 35.13 258 ALA M N 1
ATOM 8680 C CA . ALA D 4 259 ? 27.452 40.267 20.556 1.00 34.88 258 ALA M CA 1
ATOM 8681 C C . ALA D 4 259 ? 27.224 40.185 19.024 1.00 34.42 258 ALA M C 1
ATOM 8682 O O . ALA D 4 259 ? 27.176 41.188 18.332 1.00 34.53 258 ALA M O 1
ATOM 8684 N N . THR D 4 260 ? 27.147 38.977 18.499 1.00 34.13 259 THR M N 1
ATOM 8685 C CA . THR D 4 260 ? 26.662 38.733 17.138 1.00 34.54 259 THR M CA 1
ATOM 8686 C C . THR D 4 260 ? 25.329 38.006 17.270 1.00 34.51 259 THR M C 1
ATOM 8687 O O . THR D 4 260 ? 24.970 37.522 18.357 1.00 33.94 259 THR M O 1
ATOM 8691 N N . ILE D 4 261 ? 24.606 37.868 16.164 1.00 32.57 260 ILE M N 1
ATOM 8692 C CA . ILE D 4 261 ? 23.328 37.163 16.260 1.00 32.59 260 ILE M CA 1
ATOM 8693 C C . ILE D 4 261 ? 23.538 35.704 16.586 1.00 32.41 260 ILE M C 1
ATOM 8694 O O . ILE D 4 261 ? 22.710 35.148 17.266 1.00 33.75 260 ILE M O 1
ATOM 8699 N N . GLU D 4 262 ? 24.645 35.083 16.192 1.00 31.58 261 GLU M N 1
ATOM 8700 C CA . GLU D 4 262 ? 24.901 33.711 16.661 1.00 32.03 261 GLU M CA 1
ATOM 8701 C C . GLU D 4 262 ? 25.318 33.688 18.139 1.00 32.90 261 GLU M C 1
ATOM 8702 O O . GLU D 4 262 ? 24.759 32.932 18.950 1.00 33.15 261 GLU M O 1
ATOM 8708 N N . SER D 4 263 ? 26.262 34.571 18.520 1.00 33.43 262 SER M N 1
ATOM 8709 C CA . SER D 4 263 ? 26.841 34.492 19.857 1.00 32.80 262 SER M CA 1
ATOM 8710 C C . SER D 4 263 ? 25.882 34.861 20.992 1.00 33.73 262 SER M C 1
ATOM 8711 O O . SER D 4 263 ? 26.040 34.350 22.082 1.00 33.85 262 SER M O 1
ATOM 8714 N N . VAL D 4 264 ? 24.878 35.695 20.752 1.00 33.81 263 VAL M N 1
ATOM 8715 C CA . VAL D 4 264 ? 23.867 35.986 21.787 1.00 33.63 263 VAL M CA 1
ATOM 8716 C C . VAL D 4 264 ? 23.145 34.728 22.249 1.00 35.51 263 VAL M C 1
ATOM 8717 O O . VAL D 4 264 ? 22.761 34.609 23.431 1.00 36.60 263 VAL M O 1
ATOM 8721 N N . HIS D 4 265 ? 22.973 33.788 21.338 1.00 34.49 264 HIS M N 1
ATOM 8722 C CA . HIS D 4 265 ? 22.376 32.500 21.654 1.00 34.44 264 HIS M CA 1
ATOM 8723 C C . HIS D 4 265 ? 23.279 31.620 22.483 1.00 34.16 264 HIS M C 1
ATOM 8724 O O . HIS D 4 265 ? 22.768 30.828 23.309 1.00 33.42 264 HIS M O 1
ATOM 8731 N N . ARG D 4 266 ? 24.589 31.780 22.297 1.00 33.84 265 ARG M N 1
ATOM 8732 C CA . ARG D 4 266 ? 25.591 31.140 23.203 1.00 34.12 265 ARG M CA 1
ATOM 8733 C C . ARG D 4 266 ? 25.517 31.726 24.618 1.00 34.83 265 ARG M C 1
ATOM 8734 O O . ARG D 4 266 ? 25.547 30.985 25.594 1.00 34.43 265 ARG M O 1
ATOM 8742 N N . TRP D 4 267 ? 25.416 33.052 24.732 1.00 34.57 266 TRP M N 1
ATOM 8743 C CA . TRP D 4 267 ? 25.258 33.708 26.021 1.00 34.71 266 TRP M CA 1
ATOM 8744 C C . TRP D 4 267 ? 24.035 33.197 26.714 1.00 35.50 266 TRP M C 1
ATOM 8745 O O . TRP D 4 267 ? 24.079 32.818 27.880 1.00 34.55 266 TRP M O 1
ATOM 8756 N N . GLY D 4 268 ? 22.918 33.156 25.992 1.00 34.87 267 GLY M N 1
ATOM 8757 C CA . GLY D 4 268 ? 21.691 32.651 26.606 1.00 35.78 267 GLY M CA 1
ATOM 8758 C C . GLY D 4 268 ? 21.713 31.183 26.975 1.00 35.52 267 GLY M C 1
ATOM 8759 O O . GLY D 4 268 ? 21.264 30.786 28.071 1.00 34.82 267 GLY M O 1
ATOM 8760 N N . TRP D 4 269 ? 22.267 30.363 26.103 1.00 35.20 268 TRP M N 1
ATOM 8761 C CA . TRP D 4 269 ? 22.413 28.938 26.428 1.00 36.05 268 TRP M CA 1
ATOM 8762 C C . TRP D 4 269 ? 23.311 28.732 27.669 1.00 36.31 268 TRP M C 1
ATOM 8763 O O . TRP D 4 269 ? 23.028 27.908 28.547 1.00 37.28 268 TRP M O 1
ATOM 8774 N N . PHE D 4 270 ? 24.408 29.446 27.719 1.00 36.66 269 PHE M N 1
ATOM 8775 C CA . PHE D 4 270 ? 25.347 29.333 28.830 1.00 36.98 269 PHE M CA 1
ATOM 8776 C C . PHE D 4 270 ? 24.698 29.799 30.124 1.00 37.19 269 PHE M C 1
ATOM 8777 O O . PHE D 4 270 ? 24.863 29.152 31.145 1.00 36.34 269 PHE M O 1
ATOM 8785 N N . PHE D 4 271 ? 23.998 30.938 30.106 1.00 35.77 270 PHE M N 1
ATOM 8786 C CA . PHE D 4 271 ? 23.350 31.405 31.337 1.00 35.73 270 PHE M CA 1
ATOM 8787 C C . PHE D 4 271 ? 22.334 30.424 31.881 1.00 35.58 270 PHE M C 1
ATOM 8788 O O . PHE D 4 271 ? 22.245 30.204 33.082 1.00 34.67 270 PHE M O 1
ATOM 8796 N N . SER D 4 272 ? 21.582 29.829 30.978 1.00 35.02 271 SER M N 1
ATOM 8797 C CA . SER D 4 272 ? 20.539 28.874 31.324 1.00 36.94 271 SER M CA 1
ATOM 8798 C C . SER D 4 272 ? 21.206 27.640 31.906 1.00 36.84 271 SER M C 1
ATOM 8799 O O . SER D 4 272 ? 20.861 27.195 33.023 1.00 37.92 271 SER M O 1
ATOM 8802 N N . LEU D 4 273 ? 22.179 27.106 31.187 1.00 35.36 272 LEU M N 1
ATOM 8803 C CA . LEU D 4 273 ? 22.986 25.954 31.677 1.00 36.08 272 LEU M CA 1
ATOM 8804 C C . LEU D 4 273 ? 23.521 26.201 33.106 1.00 35.37 272 LEU M C 1
ATOM 8805 O O . LEU D 4 273 ? 23.456 25.359 33.961 1.00 35.58 272 LEU M O 1
ATOM 8810 N N . MET D 4 274 ? 24.018 27.408 33.357 1.00 33.91 273 MET M N 1
ATOM 8811 C CA . MET D 4 274 ? 24.654 27.707 34.609 1.00 34.26 273 MET M CA 1
ATOM 8812 C C . MET D 4 274 ? 23.738 27.891 35.771 1.00 32.95 273 MET M C 1
ATOM 8813 O O . MET D 4 274 ? 24.203 27.762 36.888 1.00 34.31 273 MET M O 1
ATOM 8818 N N . VAL D 4 275 ? 22.460 28.165 35.545 1.00 33.81 274 VAL M N 1
ATOM 8819 C CA . VAL D 4 275 ? 21.499 28.109 36.648 1.00 33.67 274 VAL M CA 1
ATOM 8820 C C . VAL D 4 275 ? 21.548 26.737 37.309 1.00 33.98 274 VAL M C 1
ATOM 8821 O O . VAL D 4 275 ? 21.641 26.591 38.533 1.00 35.21 274 VAL M O 1
ATOM 8825 N N . MET D 4 276 ? 21.508 25.747 36.461 1.00 35.34 275 MET M N 1
ATOM 8826 C CA . MET D 4 276 ? 21.488 24.343 36.854 1.00 34.43 275 MET M CA 1
ATOM 8827 C C . MET D 4 276 ? 22.835 23.796 37.329 1.00 35.32 275 MET M C 1
ATOM 8828 O O . MET D 4 276 ? 22.888 23.006 38.313 1.00 35.03 275 MET M O 1
ATOM 8833 N N . VAL D 4 277 ? 23.926 24.177 36.641 1.00 34.75 276 VAL M N 1
ATOM 8834 C CA . VAL D 4 277 ? 25.272 23.737 37.035 1.00 34.66 276 VAL M CA 1
ATOM 8835 C C . VAL D 4 277 ? 25.610 24.350 38.409 1.00 34.93 276 VAL M C 1
ATOM 8836 O O . VAL D 4 277 ? 26.064 23.650 39.298 1.00 35.08 276 VAL M O 1
ATOM 8840 N N . SER D 4 278 ? 25.418 25.670 38.574 1.00 34.78 277 SER M N 1
ATOM 8841 C CA . SER D 4 278 ? 25.655 26.315 39.869 1.00 34.63 277 SER M CA 1
ATOM 8842 C C . SER D 4 278 ? 24.819 25.713 41.017 1.00 35.13 277 SER M C 1
ATOM 8843 O O . SER D 4 278 ? 25.356 25.463 42.090 1.00 34.31 277 SER M O 1
ATOM 8846 N N . ALA D 4 279 ? 23.542 25.417 40.770 1.00 33.99 278 ALA M N 1
ATOM 8847 C CA . ALA D 4 279 ? 22.641 24.910 41.790 1.00 33.25 278 ALA M CA 1
ATOM 8848 C C . ALA D 4 279 ? 23.128 23.519 42.208 1.00 33.90 278 ALA M C 1
ATOM 8849 O O . ALA D 4 279 ? 23.204 23.206 43.414 1.00 32.60 278 ALA M O 1
ATOM 8851 N N . SER D 4 280 ? 23.548 22.736 41.218 1.00 33.61 279 SER M N 1
ATOM 8852 C CA . SER D 4 280 ? 24.020 21.361 41.453 1.00 32.28 279 SER M CA 1
ATOM 8853 C C . SER D 4 280 ? 25.292 21.353 42.311 1.00 34.11 279 SER M C 1
ATOM 8854 O O . SER D 4 280 ? 25.428 20.570 43.263 1.00 34.33 279 SER M O 1
ATOM 8857 N N . VAL D 4 281 ? 26.247 22.206 41.971 1.00 34.09 280 VAL M N 1
ATOM 8858 C CA . VAL D 4 281 ? 27.480 22.284 42.754 1.00 34.40 280 VAL M CA 1
ATOM 8859 C C . VAL D 4 281 ? 27.173 22.717 44.213 1.00 33.89 280 VAL M C 1
ATOM 8860 O O . VAL D 4 281 ? 27.728 22.146 45.160 1.00 35.25 280 VAL M O 1
ATOM 8864 N N . GLY D 4 282 ? 26.317 23.723 44.398 1.00 34.82 281 GLY M N 1
ATOM 8865 C CA . GLY D 4 282 ? 25.898 24.103 45.751 1.00 35.57 281 GLY M CA 1
ATOM 8866 C C . GLY D 4 282 ? 25.316 22.934 46.551 1.00 34.87 281 GLY M C 1
ATOM 8867 O O . GLY D 4 282 ? 25.638 22.729 47.739 1.00 34.61 281 GLY M O 1
ATOM 8868 N N . ILE D 4 283 ? 24.433 22.174 45.911 1.00 34.99 282 ILE M N 1
ATOM 8869 C CA . ILE D 4 283 ? 23.805 21.014 46.544 1.00 33.92 282 ILE M CA 1
ATOM 8870 C C . ILE D 4 283 ? 24.790 19.917 46.878 1.00 34.64 282 ILE M C 1
ATOM 8871 O O . ILE D 4 283 ? 24.708 19.302 47.948 1.00 33.93 282 ILE M O 1
ATOM 8876 N N . LEU D 4 284 ? 25.712 19.631 45.952 1.00 33.71 283 LEU M N 1
ATOM 8877 C CA . LEU D 4 284 ? 26.741 18.641 46.187 1.00 34.21 283 LEU M CA 1
ATOM 8878 C C . LEU D 4 284 ? 27.682 18.981 47.380 1.00 33.34 283 LEU M C 1
ATOM 8879 O O . LEU D 4 284 ? 28.167 18.086 48.026 1.00 33.95 283 LEU M O 1
ATOM 8884 N N . LEU D 4 285 ? 27.988 20.271 47.574 1.00 33.59 284 LEU M N 1
ATOM 8885 C CA . LEU D 4 285 ? 28.770 20.737 48.729 1.00 33.19 284 LEU M CA 1
ATOM 8886 C C . LEU D 4 285 ? 27.988 20.775 50.032 1.00 33.05 284 LEU M C 1
ATOM 8887 O O . LEU D 4 285 ? 28.587 20.686 51.080 1.00 33.13 284 LEU M O 1
ATOM 8892 N N . THR D 4 286 ? 26.672 20.930 49.963 1.00 32.37 285 THR M N 1
ATOM 8893 C CA . THR D 4 286 ? 25.829 21.046 51.165 1.00 33.77 285 THR M CA 1
ATOM 8894 C C . THR D 4 286 ? 25.716 19.716 51.911 1.00 35.13 285 THR M C 1
ATOM 8895 O O . THR D 4 286 ? 25.338 18.707 51.335 1.00 35.73 285 THR M O 1
ATOM 8899 N N . GLY D 4 287 ? 26.050 19.709 53.207 1.00 35.04 286 GLY M N 1
ATOM 8900 C CA . GLY D 4 287 ? 25.971 18.508 54.022 1.00 35.04 286 GLY M CA 1
ATOM 8901 C C . GLY D 4 287 ? 27.212 17.636 53.934 1.00 35.46 286 GLY M C 1
ATOM 8902 O O . GLY D 4 287 ? 27.639 17.061 54.903 1.00 35.04 286 GLY M O 1
ATOM 8903 N N . THR D 4 288 ? 27.782 17.575 52.743 1.00 35.91 287 THR M N 1
ATOM 8904 C CA . THR D 4 288 ? 28.984 16.854 52.458 1.00 36.56 287 THR M CA 1
ATOM 8905 C C . THR D 4 288 ? 30.170 17.581 53.091 1.00 35.72 287 THR M C 1
ATOM 8906 O O . THR D 4 288 ? 30.925 16.992 53.871 1.00 35.57 287 THR M O 1
ATOM 8910 N N . PHE D 4 289 ? 30.319 18.861 52.746 1.00 35.19 288 PHE M N 1
ATOM 8911 C CA . PHE D 4 289 ? 31.484 19.635 53.145 1.00 35.34 288 PHE M CA 1
ATOM 8912 C C . PHE D 4 289 ? 31.172 20.976 53.812 1.00 35.28 288 PHE M C 1
ATOM 8913 O O . PHE D 4 289 ? 32.091 21.649 54.331 1.00 34.33 288 PHE M O 1
ATOM 8921 N N . VAL D 4 290 ? 29.892 21.373 53.832 1.00 35.47 289 VAL M N 1
ATOM 8922 C CA . VAL D 4 290 ? 29.467 22.540 54.591 1.00 34.97 289 VAL M CA 1
ATOM 8923 C C . VAL D 4 290 ? 28.184 22.182 55.355 1.00 35.19 289 VAL M C 1
ATOM 8924 O O . VAL D 4 290 ? 27.263 21.630 54.775 1.00 37.15 289 VAL M O 1
ATOM 8928 N N . ASP D 4 291 ? 28.142 22.452 56.661 1.00 35.03 290 ASP M N 1
ATOM 8929 C CA . ASP D 4 291 ? 26.940 22.196 57.486 1.00 34.64 290 ASP M CA 1
ATOM 8930 C C . ASP D 4 291 ? 26.065 23.441 57.736 1.00 34.26 290 ASP M C 1
ATOM 8931 O O . ASP D 4 291 ? 24.847 23.328 57.962 1.00 35.20 290 ASP M O 1
ATOM 8936 N N . ASN D 4 292 ? 26.665 24.623 57.712 1.00 33.24 291 ASN M N 1
ATOM 8937 C CA . ASN D 4 292 ? 25.921 25.857 58.009 1.00 33.07 291 ASN M CA 1
ATOM 8938 C C . ASN D 4 292 ? 26.537 26.949 57.161 1.00 33.36 291 ASN M C 1
ATOM 8939 O O . ASN D 4 292 ? 27.661 27.410 57.416 1.00 31.92 291 ASN M O 1
ATOM 8944 N N . TRP D 4 293 ? 25.828 27.337 56.094 1.00 33.41 292 TRP M N 1
ATOM 8945 C CA . TRP D 4 293 ? 26.365 28.308 55.145 1.00 33.48 292 TRP M CA 1
ATOM 8946 C C . TRP D 4 293 ? 26.637 29.707 55.756 1.00 33.87 292 TRP M C 1
ATOM 8947 O O . TRP D 4 293 ? 27.664 30.357 55.449 1.00 33.31 292 TRP M O 1
ATOM 8958 N N . TYR D 4 294 ? 25.738 30.180 56.606 1.00 32.73 293 TYR M N 1
ATOM 8959 C CA . TYR D 4 294 ? 25.946 31.465 57.300 1.00 32.87 293 TYR M CA 1
ATOM 8960 C C . TYR D 4 294 ? 27.274 31.410 58.109 1.00 33.04 293 TYR M C 1
ATOM 8961 O O . TYR D 4 294 ? 28.119 32.289 58.041 1.00 33.47 293 TYR M O 1
ATOM 8970 N N . LEU D 4 295 ? 27.489 30.328 58.823 1.00 34.07 294 LEU M N 1
ATOM 8971 C CA . LEU D 4 295 ? 28.687 30.239 59.664 1.00 34.06 294 LEU M CA 1
ATOM 8972 C C . LEU D 4 295 ? 29.972 30.019 58.845 1.00 34.75 294 LEU M C 1
ATOM 8973 O O . LEU D 4 295 ? 31.078 30.367 59.312 1.00 34.39 294 LEU M O 1
ATOM 8978 N N . TRP D 4 296 ? 29.852 29.352 57.710 1.00 35.38 295 TRP M N 1
ATOM 8979 C CA . TRP D 4 296 ? 30.960 29.237 56.747 1.00 35.15 295 TRP M CA 1
ATOM 8980 C C . TRP D 4 296 ? 31.347 30.650 56.237 1.00 35.40 295 TRP M C 1
ATOM 8981 O O . TRP D 4 296 ? 32.532 31.013 56.176 1.00 36.23 295 TRP M O 1
ATOM 8992 N N . CYS D 4 297 ? 30.356 31.491 55.992 1.00 35.17 296 CYS M N 1
ATOM 8993 C CA . CYS D 4 297 ? 30.638 32.880 55.616 1.00 35.75 296 CYS M CA 1
ATOM 8994 C C . CYS D 4 297 ? 31.243 33.739 56.735 1.00 36.11 296 CYS M C 1
ATOM 8995 O O . CYS D 4 297 ? 32.123 34.571 56.484 1.00 37.26 296 CYS M O 1
ATOM 8998 N N . VAL D 4 298 ? 30.759 33.568 57.963 1.00 36.23 297 VAL M N 1
ATOM 8999 C CA . VAL D 4 298 ? 31.394 34.183 59.122 1.00 35.99 297 VAL M CA 1
ATOM 9000 C C . VAL D 4 298 ? 32.849 33.712 59.252 1.00 37.19 297 VAL M C 1
ATOM 9001 O O . VAL D 4 298 ? 33.752 34.531 59.466 1.00 36.41 297 VAL M O 1
ATOM 9005 N N . LYS D 4 299 ? 33.069 32.410 59.097 1.00 37.75 298 LYS M N 1
ATOM 9006 C CA . LYS D 4 299 ? 34.419 31.841 59.120 1.00 39.40 298 LYS M CA 1
ATOM 9007 C C . LYS D 4 299 ? 35.355 32.548 58.133 1.00 39.59 298 LYS M C 1
ATOM 9008 O O . LYS D 4 299 ? 36.517 32.772 58.430 1.00 40.23 298 LYS M O 1
ATOM 9014 N N . HIS D 4 300 ? 34.856 32.859 56.936 1.00 38.66 299 HIS M N 1
ATOM 9015 C CA . HIS D 4 300 ? 35.657 33.468 55.894 1.00 40.02 299 HIS M CA 1
ATOM 9016 C C . HIS D 4 300 ? 35.479 34.997 55.855 1.00 41.31 299 HIS M C 1
ATOM 9017 O O . HIS D 4 300 ? 35.888 35.617 54.887 1.00 42.78 299 HIS M O 1
ATOM 9024 N N . GLY D 4 301 ? 34.872 35.587 56.890 1.00 41.89 300 GLY M N 1
ATOM 9025 C CA . GLY D 4 301 ? 34.819 37.041 57.052 1.00 42.97 300 GLY M CA 1
ATOM 9026 C C . GLY D 4 301 ? 33.923 37.811 56.085 1.00 43.98 300 GLY M C 1
ATOM 9027 O O . GLY D 4 301 ? 34.089 39.022 55.912 1.00 46.42 300 GLY M O 1
ATOM 9028 N N . ALA D 4 302 ? 32.941 37.145 55.504 1.00 43.02 301 ALA M N 1
ATOM 9029 C CA . ALA D 4 302 ? 32.119 37.737 54.479 1.00 43.13 301 ALA M CA 1
ATOM 9030 C C . ALA D 4 302 ? 30.731 38.235 54.977 1.00 42.68 301 ALA M C 1
ATOM 9031 O O . ALA D 4 302 ? 30.144 39.129 54.370 1.00 43.67 301 ALA M O 1
ATOM 9033 N N . ALA D 4 303 ? 30.228 37.699 56.078 1.00 41.08 302 ALA M N 1
ATOM 9034 C CA . ALA D 4 303 ? 28.821 37.936 56.497 1.00 40.13 302 ALA M CA 1
ATOM 9035 C C . ALA D 4 303 ? 28.678 39.361 57.054 1.00 39.60 302 ALA M C 1
ATOM 9036 O O . ALA D 4 303 ? 29.540 39.814 57.847 1.00 38.88 302 ALA M O 1
ATOM 9038 N N . PRO D 4 304 ? 27.616 40.088 56.651 1.00 37.74 303 PRO M N 1
ATOM 9039 C CA . PRO D 4 304 ? 27.347 41.383 57.263 1.00 37.79 303 PRO M CA 1
ATOM 9040 C C . PRO D 4 304 ? 26.949 41.243 58.726 1.00 36.57 303 PRO M C 1
ATOM 9041 O O . PRO D 4 304 ? 26.396 40.234 59.107 1.00 37.24 303 PRO M O 1
ATOM 9045 N N . ASP D 4 305 ? 27.259 42.245 59.532 1.00 35.74 304 ASP M N 1
ATOM 9046 C CA . ASP D 4 305 ? 26.845 42.246 60.940 1.00 36.19 304 ASP M CA 1
ATOM 9047 C C . ASP D 4 305 ? 26.150 43.578 61.155 1.00 36.45 304 ASP M C 1
ATOM 9048 O O . ASP D 4 305 ? 26.410 44.541 60.410 1.00 36.27 304 ASP M O 1
ATOM 9053 N N . TYR D 4 306 ? 25.242 43.613 62.115 1.00 35.69 305 TYR M N 1
ATOM 9054 C CA . TYR D 4 306 ? 24.484 44.807 62.434 1.00 35.30 305 TYR M CA 1
ATOM 9055 C C . TYR D 4 306 ? 24.494 45.122 63.940 1.00 36.00 305 TYR M C 1
ATOM 9056 O O . TYR D 4 306 ? 24.498 44.233 64.751 1.00 35.57 305 TYR M O 1
ATOM 9065 N N . PRO D 4 307 ? 24.394 46.397 64.289 1.00 36.01 306 PRO M N 1
ATOM 9066 C CA . PRO D 4 307 ? 24.171 46.751 65.689 1.00 36.72 306 PRO M CA 1
ATOM 9067 C C . PRO D 4 307 ? 22.918 46.162 66.285 1.00 37.17 306 PRO M C 1
ATOM 9068 O O . PRO D 4 307 ? 21.956 45.898 65.595 1.00 37.98 306 PRO M O 1
ATOM 9072 N N . ALA D 4 308 ? 22.940 45.938 67.605 1.00 38.22 307 ALA M N 1
ATOM 9073 C CA . ALA D 4 308 ? 21.759 45.495 68.291 1.00 38.14 307 ALA M CA 1
ATOM 9074 C C . ALA D 4 308 ? 20.747 46.627 68.155 1.00 37.60 307 ALA M C 1
ATOM 9075 O O . ALA D 4 308 ? 21.118 47.810 68.165 1.00 38.24 307 ALA M O 1
ATOM 9077 N N . TYR D 4 309 ? 19.488 46.278 68.018 1.00 37.33 308 TYR M N 1
ATOM 9078 C CA . TYR D 4 309 ? 18.403 47.264 68.071 1.00 36.92 308 TYR M CA 1
ATOM 9079 C C . TYR D 4 309 ? 17.704 47.040 69.411 1.00 36.50 308 TYR M C 1
ATOM 9080 O O . TYR D 4 309 ? 17.880 47.838 70.326 1.00 36.25 308 TYR M O 1
ATOM 9089 N N . LEU D 4 310 ? 16.972 45.934 69.564 1.00 35.71 309 LEU M N 1
ATOM 9090 C CA . LEU D 4 310 ? 16.610 45.469 70.891 1.00 35.25 309 LEU M CA 1
ATOM 9091 C C . LEU D 4 310 ? 17.899 44.874 71.511 1.00 35.67 309 LEU M C 1
ATOM 9092 O O . LEU D 4 310 ? 18.826 44.523 70.792 1.00 35.02 309 LEU M O 1
ATOM 9097 N N . PRO D 4 311 ? 17.991 44.834 72.855 1.00 35.27 310 PRO M N 1
ATOM 9098 C CA . PRO D 4 311 ? 19.230 44.364 73.491 1.00 34.66 310 PRO M CA 1
ATOM 9099 C C . PRO D 4 311 ? 19.630 42.939 73.114 1.00 34.50 310 PRO M C 1
ATOM 9100 O O . PRO D 4 311 ? 18.767 42.052 72.917 1.00 35.00 310 PRO M O 1
ATOM 9104 N N . ALA D 4 312 ? 20.936 42.732 72.955 1.00 33.90 311 ALA M N 1
ATOM 9105 C CA . ALA D 4 312 ? 21.484 41.416 72.696 1.00 34.16 311 ALA M CA 1
ATOM 9106 C C . ALA D 4 312 ? 20.983 40.417 73.771 1.00 33.22 311 ALA M C 1
ATOM 9107 O O . ALA D 4 312 ? 20.933 40.706 74.975 1.00 34.64 311 ALA M O 1
ATOM 9109 N N . THR D 4 313 ? 20.615 39.233 73.324 1.00 33.88 312 THR M N 1
ATOM 9110 C CA . THR D 4 313 ? 19.892 38.310 74.134 1.00 33.30 312 THR M CA 1
ATOM 9111 C C . THR D 4 313 ? 20.672 36.987 74.279 1.00 33.60 312 THR M C 1
ATOM 9112 O O . THR D 4 313 ? 20.739 36.213 73.346 1.00 33.29 312 THR M O 1
ATOM 9116 N N . PRO D 4 314 ? 21.255 36.755 75.472 1.00 33.08 313 PRO M N 1
ATOM 9117 C CA . PRO D 4 314 ? 21.974 35.487 75.672 1.00 32.81 313 PRO M CA 1
ATOM 9118 C C . PRO D 4 314 ? 21.075 34.271 75.571 1.00 33.03 313 PRO M C 1
ATOM 9119 O O . PRO D 4 314 ? 19.903 34.288 75.990 1.00 33.64 313 PRO M O 1
ATOM 9123 N N . ASP D 4 315 ? 21.656 33.195 75.076 1.00 31.68 314 ASP M N 1
ATOM 9124 C CA . ASP D 4 315 ? 20.958 31.906 75.002 1.00 31.25 314 ASP M CA 1
ATOM 9125 C C . ASP D 4 315 ? 20.618 31.436 76.419 1.00 31.22 314 ASP M C 1
ATOM 9126 O O . ASP D 4 315 ? 21.529 31.182 77.236 1.00 31.40 314 ASP M O 1
ATOM 9131 N N . PRO D 4 316 ? 19.329 31.393 76.765 1.00 32.01 315 PRO M N 1
ATOM 9132 C CA . PRO D 4 316 ? 18.969 31.009 78.096 1.00 32.20 315 PRO M CA 1
ATOM 9133 C C . PRO D 4 316 ? 19.308 29.544 78.423 1.00 32.83 315 PRO M C 1
ATOM 9134 O O . PRO D 4 316 ? 19.463 29.226 79.605 1.00 34.74 315 PRO M O 1
ATOM 9138 N N . ALA D 4 317 ? 19.519 28.713 77.397 1.00 35.60 316 ALA M N 1
ATOM 9139 C CA . ALA D 4 317 ? 19.910 27.293 77.585 1.00 36.34 316 ALA M CA 1
ATOM 9140 C C . ALA D 4 317 ? 21.270 27.200 78.283 1.00 38.65 316 ALA M C 1
ATOM 9141 O O . ALA D 4 317 ? 21.584 26.197 78.928 1.00 39.31 316 ALA M O 1
ATOM 9143 N N . SER D 4 318 ? 22.060 28.270 78.181 1.00 39.85 317 SER M N 1
ATOM 9144 C CA . SER D 4 318 ? 23.372 28.296 78.819 1.00 39.74 317 SER M CA 1
ATOM 9145 C C . SER D 4 318 ? 23.384 28.817 80.215 1.00 40.66 317 SER M C 1
ATOM 9146 O O . SER D 4 318 ? 24.435 28.775 80.853 1.00 40.30 317 SER M O 1
ATOM 9149 N N . LEU D 4 319 ? 22.258 29.324 80.700 1.00 40.72 318 LEU M N 1
ATOM 9150 C CA . LEU D 4 319 ? 22.190 29.901 82.026 1.00 41.93 318 LEU M CA 1
ATOM 9151 C C . LEU D 4 319 ? 22.363 28.832 83.096 1.00 42.80 318 LEU M C 1
ATOM 9152 O O . LEU D 4 319 ? 22.037 27.650 82.859 1.00 43.74 318 LEU M O 1
ATOM 9157 N N . PRO D 4 320 ? 22.944 29.226 84.235 1.00 44.35 319 PRO M N 1
ATOM 9158 C CA . PRO D 4 320 ? 23.223 28.273 85.303 1.00 45.48 319 PRO M CA 1
ATOM 9159 C C . PRO D 4 320 ? 21.917 27.736 85.868 1.00 45.72 319 PRO M C 1
ATOM 9160 O O . PRO D 4 320 ? 21.064 28.510 86.286 1.00 46.47 319 PRO M O 1
ATOM 9164 N N . GLY D 4 321 ? 21.765 26.420 85.789 1.00 46.49 320 GLY M N 1
ATOM 9165 C CA . GLY D 4 321 ? 20.619 25.736 86.344 1.00 46.94 320 GLY M CA 1
ATOM 9166 C C . GLY D 4 321 ? 19.407 25.756 85.448 1.00 46.83 320 GLY M C 1
ATOM 9167 O O . GLY D 4 321 ? 18.309 25.410 85.908 1.00 47.24 320 GLY M O 1
ATOM 9168 N N . ALA D 4 322 ? 19.581 26.138 84.176 1.00 46.39 321 ALA M N 1
ATOM 9169 C CA . ALA D 4 322 ? 18.450 26.218 83.255 1.00 46.23 321 ALA M CA 1
ATOM 9170 C C . ALA D 4 322 ? 18.082 24.799 82.920 1.00 46.94 321 ALA M C 1
ATOM 9171 O O . ALA D 4 322 ? 18.951 23.946 82.837 1.00 47.39 321 ALA M O 1
ATOM 9173 N N . PRO D 4 323 ? 16.799 24.531 82.696 1.00 46.58 322 PRO M N 1
ATOM 9174 C CA . PRO D 4 323 ? 16.480 23.195 82.263 1.00 47.38 322 PRO M CA 1
ATOM 9175 C C . PRO D 4 323 ? 17.068 22.844 80.900 1.00 49.01 322 PRO M C 1
ATOM 9176 O O . PRO D 4 323 ? 17.510 23.718 80.147 1.00 48.94 322 PRO M O 1
ATOM 9180 N N . LYS D 4 324 ? 17.057 21.560 80.569 1.00 50.39 323 LYS M N 1
ATOM 9181 C CA . LYS D 4 324 ? 17.409 21.138 79.237 1.00 51.67 323 LYS M CA 1
ATOM 9182 C C . LYS D 4 324 ? 16.258 21.510 78.302 1.00 52.18 323 LYS M C 1
ATOM 9183 O O . LYS D 4 324 ? 15.149 21.809 78.784 1.00 52.41 323 LYS M O 1
#

Secondary structure (DSSP, 8-state):
---PSPPEE---SSTTS--S-EE-HHHHHHHHHHHTT-PPPPPP----S-BHHHHSSS-SSSTTSBHHHHHHHHHHHHHHH-TTTGGGGTSBTTBTT---SHHHHHHHHHHHHHHHHHHH-HHHHTTT---HHHHHTTSSS-SS-B-SS--SSSSTTSPPPTTTSTT-GGGHHHHHHTTTTT------HIIIIIS-S-S----S-SSSSPPTTSSSGGGSPPTHHHHHHHHHHHHHHHHHT--GGGTB-GGGTT--BTTB-HHHHHHHHHHHHHHHIIIIIIGGGGGTS-GGGS-TTSPPPB--HHHHHTTSSSGGGG---GGG-GGGS---/-TTB-STT-BHHHHHHHHHHHHHHHIIIIIIHHHTTSSS-S-B--PPPPEEEE-TTS-EEEES---SS-PPP-EEESSSSTTPPEEESS-HHHHT-GGG------SSB-B-TTSSBSEEETTT-TT-EEPTTS---TTPEEE-TTS-EEEEEEEEEEETTTTEEEEEEEEETTTTEEEEEEGGG-EE-SS-EE--SS-GGGGGGSPPPSSSS--BHHHHHHHHHHHHHHHHHSSGGGTS---/-B-TTTGGG-BS---SSSGGGG--EETTEE-HHHHHHHHHHHHHHHHHHHHHHHTSS---TTT--B----GGGTTS---IIIIIHHHHHHHHHHHHHHHHHHHHHHHHHHTT--SHHHHHHHHHHHHHHIIIIIHHHHHT-GGGSPPB-TTHHHHHHHHHHHTTS-GGG-HHHHHHHHHHHHHHHHHHHHHHHHHHHH---TTPPP--HHHHHHHHHHHHS----TTHHHHHHHHHHHHHHHHHHHHHHHBTTTB-S-HHHHTHHHHT-GGG-/--GGGTS-SSBEE-PPP-PPPSS-GGGEE---EE-TTGGGTS--EE--EE--HHHHHHHHHHHHHHHHHHHHHHHHTTT-HHHHHHHGGG--B---SS--TTSPPPGGGTHHHHHHHHHHHHHHHHHHHHHHHHHHHTT--SHHHHHHHHHHHHHHIIIIIHHHHHT-GGGSPPBSHHHHHHHHHHHHHHTT-GGG-HHHHHHHHHHHHHHHHHHHHHHHHHHTGGGTTT-HHHHHHS--HHHHHHHHHHHHHHS----TTHHHHHHHHHHHHHHHHHHHHHHHBTTTBS-HHHHHHHTT-S-----SSPPB--GGGSTT---

Sequence (1170 aa):
CFEPPPATTTQTGFRGLSMGEVLHPATVKAKKERDAQYPPALAAVKAEGPPVSQVYKNVKVLGNLTEAEFLRTMTAITEWVSPQEGCTYCHDENNLASEAKYPYVVARRMLEMTRAINTNWTQHVAQTGVTCYTCHRGTPLPPYVRYLEPTLPLNNRETPTHVERVETRSGYVVRLAKYTAYSALNYDPFTMFLANDKRQVRVVPQTALPLVGVSRGKERRPLSDAYATFALMMSISDSLGTNCTFCHNAQTFESWGKKSTPQRAIAWWGIRMVRDLNMNYLAPLNASLPASRLGRQGEAPQADCRTCHQGVTKPLFGASRLKDYPELGPIKYHGALAQHLDIAQLVWYAQWLVIWTVVLLYLRREDRREGYPLVEELPYPKTFVLPHGGTVTVPRRRPETRELKLAQTDGFEGAPLQPTGNPLVDAVGPASYAERAEVVDATVDGKAKIVPLRVATDFSIAEGDVDPRGLPVVAADGVEAGTVTDLWVDRSEHYFRYLELSVAGSARTALIPLGFCDVKKDKIVVTSILSEQFANVPRLQSRDQITLREEDKVSAYYAGGLLYATPERAESLLALLSFERKYRVRGGTLIGGDLFDFWVGPYFVGFFGVSAIFFIFLGVSLIGYAASQGPTWDPFAISINPPDLKYGLGAAPLLEGGFWQAITVCALGAFISWMLREVEISRKLGIGWHVPLAFCVPIFMFCVLQVFRPLLLGSWGHAFPYGILSHLDWVNNFGYQYLNWHYNPGHMSSVSFLFVNAMALGLHGGLILSVANPGDGDKVKTAEHENQYFRDVVGYSIGALSIHRLGLFLASNIFLTGAFGTIASGPFWTRGWPEWWGWWLDIPFWSADYQTIYTQIQARGPHITVSGEWGDNDRVGKPFYSYWLGKIGDAQIGPIYLGASGIAAFAFGSTAILIILFNMAAEVHFDPLQFFRQFFWLGLYPPKAQYGMGIPPLHDGGWWLMAGLFMTLSLGSWWIRVYSRARALGLGTHIAWNFAAAIFFVLCIGCIHPTLVGSWSEGVPFGIWPHIDWLTAFSIRYGNFYYCPWHGFSIGFAYGCGLLFAAHGATILAVARFGGDREIEQITDRGTAVERAALFWRWTIGFNATIESVHRWGWFFSLMVMVSASVGILLTGTFVDNWYLWCVKHGAAPDYPAYLPATPDPASLPGAPK

Nearest PDB structures (foldseek):
  4cas-assembly1_B  TM=1.002E+00  e=1.563E-40  Blastochloris viridis
  1dxr-assembly1_L  TM=1.003E+00  e=3.612E-40  Blastochloris viridis
  9j2f-assembly1_L  TM=9.982E-01  e=7.794E-39  Blastochloris tepida
  7xxf-assembly1_L  TM=9.936E-01  e=3.329E-30  Rhodopila globiformis
  7oy8-assembly1_L  TM=9.930E-01  e=1.117E-29  Rhodospirillum rubrum ATCC 11170

CATH classification: 1.10.468.10 (+1 more: 1.10.468.10)